Protein 2OR0 (pdb70)

Solvent-accessible surface area: 30874 Å² total

Secondary structure (DSSP, 8-state):
-HHHHHHHHTHHHHHHHHHHHHHHTS--HHHHHHHHHHTGGGTTS-GGGT-----HHHHHHH--HHHH-HHHHHHHHHHTTHHHHHTTS-HHHHHHHHSS-TT---------EEEEETTEEEEEEEEEEETTGGG-SEEEEE-------SSEEEEEEGGG-EEETT---BSS-GGG--EEEEEEEEEEEGGGEEETTT---HHHHHHT-S-STT--TT--HHHHHHHHHHHHHHHHHHHHHHHTT-B-TTS-BGGG-HHHHHHHHHHHHHHHHHHHHHHHHHHHHHHHHHTTPPPPHHHHHHHHHHHHHHHHHHHHHHHHHHTTS-GGGGBTT---HHHHHHHHHHTSGGG--HHHHHHHHHHHTT--------/------EE-SSS-EETT---HHHHHHHTHHHHHHHHHHHHHHTS--HHHHHHHHHHTGGGTTS-GGGT-----HHHHHHH--HHHH-HHHHHHHHHHTTHHHHHTTS-HHHHHHHHSS-TT---------EEEEETTEEEEEEEEEEETTGGG-SEEEEE--TTS---SSS-S-EEEEEEGGGSEEETT---BSS-GGG--EEEEEEEEEEEGGGEEETTT---HHHHHHT---GGG--TT--HHHHHHHHHHHHHHHHHHHHHHHHHHHHHH-PPP---HHHHHHHHHHHHHHHHHHHHHHHHHHHHHHHHHTT----HHHHHHHHHHHHHHHHHHHHHHHHHHTTS-GGGGBTT---HHHHHHHHHHTSGGG--HHHHHHHHHHHTT--------

B-factor: mean 33.56, std 9.8, range [14.78, 82.95]

Sequence (771 aa):
GRVLDRIEVVAEEIRGQAVQSEADCRLTDAAAGLLRDSGAIRLLQPRLYGGYEVHPREFAETVGVAALDGASGWVTGIVGVHPWELAFADPQVQEEIWGEDNDTWASSPYAPGVATPVDGGYVLKGRWSFSSGTDHCQWAFLGAVGDATPSSLHVILPRTDYQIVEDTWDVIGLRGTGSKDLIVDGAFVPGYRTLNAAKVDGRAQKEAGRPEPLFNPYSCFPLGITAAVIGITEGALACHIAVQKDRVAITGQKIKEDPYVLSAIGESAAEINASRVSLIETADRFYDKVDAGKEITFEERAIGRRTQIAAAWRAVRAADEIFARAGGGALHYKTPQRFWRDAHAGLAHAVHVPGPTNHASALTQLGGEPQGRAISHHHHHHSSGRENLYFQGGRVLDRIEVVAEEIRGQAVQSEADCRRLTDAAAGLLRDSGAIRLLQPRLYGGYEVHPREFAETVGVAALDGASGWVTGIVGVHPWELAFADPQVQEEIWGEDNDTWASPYAPGVATPVDGGYVLKGRWSFSSGTDHCQWAFLGAVGDGEGGIATPSSLHVILPRTDYQIVEEDTWDVIGLRGTGSKDLIVDGAFVPGYRTLNAAKVDGRAQKEAGRPEPLFNPYSCFPLGITAAVIGITEGALACHIAVQKDRVAITGQKIKEDPYVLSAIGESAAEINASRVSLIETADRFYDKVDAGKEITFEERAIGRRTQIAAAWRAVRAADEIFARAGGGALHYKTPQRFWRDAHAGLAHAVHVPGPTNHASALTQLGGEPQGRAI

Foldseek 3Di:
DQLLVLCVVCLVVLLVQQLVLLVVLARDPSNVVSCLVSLLLLACADVVLVHDNDQLLVNLVSCNSLLSHLLSSQCSLQFSCVNLLCVLAFPVVVCVQRVVHSSATWEDAPEFEWEDDVQGTKTWDKDWQTFNVVRHQKYFYKYYDDVDAPIKTFIGGPVQKDFDPPQQPDQASSSRSGTMITGHIHGTGPSRMDRPVCLCQVSVVVSVDPQLSSRNPLLSLSSLLSSLLSLLVSLLVLLVVALCQDQDPVRRRSVPPPVLVVLSVVLVVQSVQLSCQSSVLSVVSSVCSNVVHDQDLLSSLVSLLSSLSSLVSSLVSSVSNLVVSDDVSVDPVRPVRSNSHSVVSCPDPSNPRDVSVVQSVQVVVVHHDPPSPD/DADQAFWDDDPDTHGLVRDALLVLCVRCLVVLLVQQLVLLVVLARPPSNVNSCLNSLLLQACADVVLVHDNDQLLSNLVSCPSLLSHLLSSQCSLQFSCVNLQVLLAFPVVVCVQRVVPSSAIWEDQPEFEWEDDPQGTWTWDKAWQTFNVVRHQKYFYKYYVVQDDDPPDASIKTFMGGPVQKDFDPPQQPDQASSSRSGTMITGDTDTGGPSRMDRPVCLLQVSVVVSVDDQLSSGNPLLSLSSLLSSLLSLLVSLLVLLVCVQVVVCVVPVDDGDDDPVLVVLSVVLVVQSVQLSVQSVVLSVVSSVCSVVVHDQDLLSSLVSLLSSLVSLVSSLVSSVSNLVVSDPVSVDPVRPVNSNSHSVVSCPDPSNPRDVSVVQSVCVVVVHHDPPSPD

InterPro domains:
  IPR009100 Acyl-CoA dehydrogenase/oxidase, N-terminal and middle domain superfamily [SSF56645] (9-204)
  IPR013107 Acyl-CoA dehydrogenase, C-terminal domain [PF08028] (235-366)
  IPR036250 Acyl-CoA dehydrogenase-like, C-terminal [SSF47203] (232-362)
  IPR037069 Acyl-CoA dehydrogenase/oxidase, N-terminal domain superfamily [G3DSA:1.10.540.10] (1-106)
  IPR046373 Acyl-CoA oxidase/dehydrogenase, middle domain superfamily [G3DSA:2.40.110.10] (107-205)

Structure (mmCIF, N/CA/C/O backbone):
data_2OR0
#
_entry.id   2OR0
#
_cell.length_a   99.881
_cell.length_b   99.881
_cell.length_c   407.920
_cell.angle_alpha   90.00
_cell.angle_beta   90.00
_cell.angle_gamma   120.00
#
_symmetry.space_group_name_H-M   'P 65 2 2'
#
loop_
_entity.id
_entity.type
_entity.pdbx_description
1 polymer Hydroxylase
2 non-polymer 'ACETATE ION'
3 water water
#
loop_
_atom_site.group_PDB
_atom_site.id
_atom_site.type_symbol
_atom_site.label_atom_id
_atom_site.label_alt_id
_atom_site.label_comp_id
_atom_site.label_asym_id
_atom_site.label_entity_id
_atom_site.label_seq_id
_atom_site.pdbx_PDB_ins_code
_atom_site.Cartn_x
_atom_site.Cartn_y
_atom_site.Cartn_z
_atom_site.occupancy
_atom_site.B_iso_or_equiv
_atom_site.auth_seq_id
_atom_site.auth_comp_id
_atom_site.auth_asym_id
_atom_site.auth_atom_id
_atom_site.pdbx_PDB_model_num
ATOM 1 N N . GLY A 1 23 ? 22.484 85.847 29.722 1.00 52.34 2 GLY A N 1
ATOM 2 C CA . GLY A 1 23 ? 23.755 86.146 28.987 1.00 51.93 2 GLY A CA 1
ATOM 3 C C . GLY A 1 23 ? 23.463 86.667 27.595 1.00 51.36 2 GLY A C 1
ATOM 4 O O . GLY A 1 23 ? 22.350 86.495 27.066 1.00 52.19 2 GLY A O 1
ATOM 5 N N . ARG A 1 24 ? 24.459 87.306 26.994 1.00 50.30 3 ARG A N 1
ATOM 6 C CA . ARG A 1 24 ? 24.256 88.011 25.740 1.00 48.69 3 ARG A CA 1
ATOM 7 C C . ARG A 1 24 ? 24.044 87.050 24.549 1.00 46.49 3 ARG A C 1
ATOM 8 O O . ARG A 1 24 ? 23.181 87.308 23.709 1.00 45.83 3 ARG A O 1
ATOM 16 N N . VAL A 1 25 ? 24.808 85.955 24.474 1.00 44.13 4 VAL A N 1
ATOM 17 C CA . VAL A 1 25 ? 24.635 85.018 23.343 1.00 42.35 4 VAL A CA 1
ATOM 18 C C . VAL A 1 25 ? 23.180 84.528 23.207 1.00 41.58 4 VAL A C 1
ATOM 19 O O . VAL A 1 25 ? 22.612 84.587 22.122 1.00 40.37 4 VAL A O 1
ATOM 23 N N . LEU A 1 26 ? 22.579 84.078 24.310 1.00 41.72 5 LEU A N 1
ATOM 24 C CA . LEU A 1 26 ? 21.160 83.673 24.294 1.00 42.62 5 LEU A CA 1
ATOM 25 C C . LEU A 1 26 ? 20.190 84.793 23.870 1.00 42.60 5 LEU A C 1
ATOM 26 O O . LEU A 1 26 ? 19.204 84.524 23.191 1.00 42.69 5 LEU A O 1
ATOM 31 N N . ASP A 1 27 ? 20.481 86.043 24.242 1.00 43.09 6 ASP A N 1
ATOM 32 C CA . ASP A 1 27 ? 19.674 87.195 23.799 1.00 43.23 6 ASP A CA 1
ATOM 33 C C . ASP A 1 27 ? 19.789 87.384 22.295 1.00 42.39 6 ASP A C 1
ATOM 34 O O . ASP A 1 27 ? 18.798 87.710 21.640 1.00 42.64 6 ASP A O 1
ATOM 39 N N . ARG A 1 28 ? 20.996 87.203 21.756 1.00 41.25 7 ARG A N 1
ATOM 40 C CA . ARG A 1 28 ? 21.208 87.282 20.298 1.00 41.21 7 ARG A CA 1
ATOM 41 C C . ARG A 1 28 ? 20.474 86.172 19.523 1.00 40.35 7 ARG A C 1
ATOM 42 O O . ARG A 1 28 ? 19.941 86.402 18.441 1.00 39.82 7 ARG A O 1
ATOM 50 N N . ILE A 1 29 ? 20.462 84.975 20.093 1.00 40.10 8 ILE A N 1
ATOM 51 C CA . ILE A 1 29 ? 19.695 83.841 19.570 1.00 39.90 8 ILE A CA 1
ATOM 52 C C . ILE A 1 29 ? 18.188 84.150 19.568 1.00 40.65 8 ILE A C 1
ATOM 53 O O . ILE A 1 29 ? 17.485 83.858 18.593 1.00 40.10 8 ILE A O 1
ATOM 58 N N . GLU A 1 30 ? 17.712 84.773 20.649 1.00 41.66 9 GLU A N 1
ATOM 59 C CA . GLU A 1 30 ? 16.286 85.064 20.812 1.00 43.37 9 GLU A CA 1
ATOM 60 C C . GLU A 1 30 ? 15.854 86.024 19.717 1.00 42.45 9 GLU A C 1
ATOM 61 O O . GLU A 1 30 ? 14.771 85.881 19.156 1.00 42.53 9 GLU A O 1
ATOM 67 N N . VAL A 1 31 ? 16.735 86.979 19.397 1.00 42.34 10 VAL A N 1
ATOM 68 C CA . VAL A 1 31 ? 16.496 87.961 18.347 1.00 41.67 10 VAL A CA 1
ATOM 69 C C . VAL A 1 31 ? 16.330 87.304 16.974 1.00 41.39 10 VAL A C 1
ATOM 70 O O . VAL A 1 31 ? 15.456 87.698 16.203 1.00 41.26 10 VAL A O 1
ATOM 74 N N . VAL A 1 32 ? 17.149 86.296 16.669 1.00 40.65 11 VAL A N 1
ATOM 75 C CA . VAL A 1 32 ? 17.037 85.609 15.377 1.00 40.10 11 VAL A CA 1
ATOM 76 C C . VAL A 1 32 ? 16.257 84.301 15.428 1.00 40.35 11 VAL A C 1
ATOM 77 O O . VAL A 1 32 ? 16.374 83.488 14.516 1.00 40.29 11 VAL A O 1
ATOM 81 N N . ALA A 1 33 ? 15.463 84.113 16.486 1.00 40.29 12 ALA A N 1
ATOM 82 C CA . ALA A 1 33 ? 14.699 82.880 16.715 1.00 40.30 12 ALA A CA 1
ATOM 83 C C . ALA A 1 33 ? 13.870 82.473 15.510 1.00 41.07 12 ALA A C 1
ATOM 84 O O . ALA A 1 33 ? 13.860 81.297 15.125 1.00 39.97 12 ALA A O 1
ATOM 86 N N . GLU A 1 34 ? 13.176 83.448 14.920 1.00 40.94 13 GLU A N 1
ATOM 87 C CA . GLU A 1 34 ? 12.293 83.173 13.799 1.00 42.09 13 GLU A CA 1
ATOM 88 C C . GLU A 1 34 ? 13.101 82.808 12.557 1.00 41.49 13 GLU A C 1
ATOM 89 O O . GLU A 1 34 ? 12.654 81.995 11.756 1.00 40.97 13 GLU A O 1
ATOM 95 N N . GLU A 1 35 ? 14.296 83.395 12.416 1.00 40.84 14 GLU A N 1
ATOM 96 C CA . GLU A 1 35 ? 15.193 83.076 11.294 1.00 40.56 14 GLU A CA 1
ATOM 97 C C . GLU A 1 35 ? 15.753 81.659 11.444 1.00 39.27 14 GLU A C 1
ATOM 98 O O . GLU A 1 35 ? 15.895 80.940 10.465 1.00 38.54 14 GLU A O 1
ATOM 104 N N . ILE A 1 36 ? 16.070 81.274 12.679 1.00 38.36 15 ILE A N 1
ATOM 105 C CA . ILE A 1 36 ? 16.559 79.931 12.967 1.00 37.19 15 ILE A CA 1
ATOM 106 C C . ILE A 1 36 ? 15.484 78.866 12.650 1.00 37.62 15 ILE A C 1
ATOM 107 O O . ILE A 1 36 ? 15.766 77.875 11.959 1.00 36.58 15 ILE A O 1
ATOM 112 N N . ARG A 1 37 ? 14.265 79.085 13.141 1.00 37.34 16 ARG A N 1
ATOM 113 C CA . ARG A 1 37 ? 13.145 78.202 12.836 1.00 38.65 16 ARG A CA 1
ATOM 114 C C . ARG A 1 37 ? 12.922 78.184 11.324 1.00 38.54 16 ARG A C 1
ATOM 115 O O . ARG A 1 37 ? 12.591 77.150 10.758 1.00 38.45 16 ARG A O 1
ATOM 123 N N . GLY A 1 38 ? 13.156 79.331 10.687 1.00 38.24 17 GLY A N 1
ATOM 124 C CA . GLY A 1 38 ? 13.009 79.493 9.247 1.00 38.32 17 GLY A CA 1
ATOM 125 C C . GLY A 1 38 ? 13.936 78.645 8.381 1.00 38.25 17 GLY A C 1
ATOM 126 O O . GLY A 1 38 ? 13.596 78.368 7.233 1.00 39.27 17 GLY A O 1
ATOM 127 N N . GLN A 1 39 ? 15.103 78.244 8.896 1.00 37.36 18 GLN A N 1
ATOM 128 C CA . GLN A 1 39 ? 16.039 77.416 8.116 1.00 36.82 18 GLN A CA 1
ATOM 129 C C . GLN A 1 39 ? 15.889 75.904 8.351 1.00 36.21 18 GLN A C 1
ATOM 130 O O . GLN A 1 39 ? 16.451 75.101 7.606 1.00 35.85 18 GLN A O 1
ATOM 136 N N . ALA A 1 40 ? 15.123 75.528 9.377 1.00 35.14 19 ALA A N 1
ATOM 137 C CA . ALA A 1 40 ? 15.117 74.165 9.899 1.00 34.02 19 ALA A CA 1
ATOM 138 C C . ALA A 1 40 ? 14.681 73.078 8.895 1.00 33.39 19 ALA A C 1
ATOM 139 O O . ALA A 1 40 ? 15.326 72.030 8.775 1.00 31.99 19 ALA A O 1
ATOM 141 N N . VAL A 1 41 ? 13.591 73.338 8.169 1.00 33.30 20 VAL A N 1
ATOM 142 C CA . VAL A 1 41 ? 13.050 72.376 7.206 1.00 33.03 20 VAL A CA 1
ATOM 143 C C . VAL A 1 41 ? 14.071 72.137 6.074 1.00 33.02 20 VAL A C 1
ATOM 144 O O . VAL A 1 41 ? 14.302 70.996 5.645 1.00 32.34 20 VAL A O 1
ATOM 148 N N . GLN A 1 42 ? 14.715 73.215 5.632 1.00 33.13 21 GLN A N 1
ATOM 149 C CA . GLN A 1 42 ? 15.689 73.112 4.550 1.00 33.35 21 GLN A CA 1
ATOM 150 C C . GLN A 1 42 ? 16.967 72.380 4.964 1.00 32.21 21 GLN A C 1
ATOM 151 O O . GLN A 1 42 ? 17.475 71.563 4.198 1.00 31.50 21 GLN A O 1
ATOM 157 N N . SER A 1 43 ? 17.480 72.646 6.170 1.00 31.87 22 SER A N 1
ATOM 158 C CA . SER A 1 43 ? 18.642 71.884 6.676 1.00 31.22 22 SER A CA 1
ATOM 159 C C . SER A 1 43 ? 18.307 70.393 6.799 1.00 31.31 22 SER A C 1
ATOM 160 O O . SER A 1 43 ? 19.157 69.522 6.584 1.00 30.30 22 SER A O 1
ATOM 163 N N . GLU A 1 44 ? 17.066 70.093 7.167 1.00 31.46 23 GLU A N 1
ATOM 164 C CA . GLU A 1 44 ? 16.687 68.708 7.266 1.00 32.60 23 GLU A CA 1
ATOM 165 C C . GLU A 1 44 ? 16.648 68.047 5.886 1.00 32.30 23 GLU A C 1
ATOM 166 O O . GLU A 1 44 ? 17.209 66.969 5.693 1.00 32.10 23 GLU A O 1
ATOM 172 N N . ALA A 1 45 ? 16.006 68.717 4.935 1.00 32.74 24 ALA A N 1
ATOM 173 C CA . ALA A 1 45 ? 15.909 68.221 3.566 1.00 33.25 24 ALA A CA 1
ATOM 174 C C . ALA A 1 45 ? 17.307 68.017 2.962 1.00 33.73 24 ALA A C 1
ATOM 175 O O . ALA A 1 45 ? 17.540 67.027 2.256 1.00 34.09 24 ALA A O 1
ATOM 177 N N . ASP A 1 46 ? 18.251 68.907 3.288 1.00 33.82 25 ASP A N 1
ATOM 178 C CA . ASP A 1 46 ? 19.621 68.812 2.770 1.00 34.09 25 ASP A CA 1
ATOM 179 C C . ASP A 1 46 ? 20.493 67.825 3.528 1.00 33.65 25 ASP A C 1
ATOM 180 O O . ASP A 1 46 ? 21.567 67.490 3.049 1.00 33.30 25 ASP A O 1
ATOM 185 N N . CYS A 1 47 ? 20.057 67.410 4.723 1.00 33.37 26 CYS A N 1
ATOM 186 C CA . CYS A 1 47 ? 20.891 66.653 5.675 1.00 33.23 26 CYS A CA 1
ATOM 187 C C . CYS A 1 47 ? 22.187 67.366 6.013 1.00 32.15 26 CYS A C 1
ATOM 188 O O . CYS A 1 47 ? 23.245 66.736 6.104 1.00 32.19 26 CYS A O 1
ATOM 191 N N . ARG A 1 48 ? 22.095 68.676 6.218 1.00 31.44 27 ARG A N 1
ATOM 192 C CA . ARG A 1 48 ? 23.259 69.538 6.369 1.00 31.82 27 ARG A CA 1
ATOM 193 C C . ARG A 1 48 ? 22.707 70.906 6.720 1.00 30.99 27 ARG A C 1
ATOM 194 O O . ARG A 1 48 ? 21.755 71.351 6.097 1.00 30.21 27 ARG A O 1
ATOM 202 N N . LEU A 1 49 ? 23.269 71.572 7.722 1.00 31.00 28 LEU A N 1
ATOM 203 C CA . LEU A 1 49 ? 22.831 72.932 8.029 1.00 30.94 28 LEU A CA 1
ATOM 204 C C . LEU A 1 49 ? 23.020 73.795 6.794 1.00 31.76 28 LEU A C 1
ATOM 205 O O . LEU A 1 49 ? 24.096 73.787 6.191 1.00 31.13 28 LEU A O 1
ATOM 210 N N . THR A 1 50 ? 21.976 74.519 6.405 1.00 32.36 29 THR A N 1
ATOM 211 C CA . THR A 1 50 ? 22.105 75.500 5.334 1.00 34.02 29 THR A CA 1
ATOM 212 C C . THR A 1 50 ? 23.193 76.516 5.737 1.00 34.49 29 THR A C 1
ATOM 213 O O . THR A 1 50 ? 23.535 76.639 6.918 1.00 34.17 29 THR A O 1
ATOM 217 N N . ASP A 1 51 ? 23.743 77.234 4.761 1.00 35.69 30 ASP A N 1
ATOM 218 C CA . ASP A 1 51 ? 24.731 78.277 5.046 1.00 35.85 30 ASP A CA 1
ATOM 219 C C . ASP A 1 51 ? 24.117 79.365 5.935 1.00 35.87 30 ASP A C 1
ATOM 220 O O . ASP A 1 51 ? 24.757 79.840 6.896 1.00 36.17 30 ASP A O 1
ATOM 225 N N . ALA A 1 52 ? 22.869 79.734 5.648 1.00 35.33 31 ALA A N 1
ATOM 226 C CA . ALA A 1 52 ? 22.155 80.666 6.518 1.00 35.19 31 ALA A CA 1
ATOM 227 C C . ALA A 1 52 ? 21.996 80.150 7.959 1.00 34.95 31 ALA A C 1
ATOM 228 O O . ALA A 1 52 ? 22.170 80.917 8.890 1.00 34.75 31 ALA A O 1
ATOM 230 N N . ALA A 1 53 ? 21.706 78.856 8.146 1.00 34.40 32 ALA A N 1
ATOM 231 C CA . ALA A 1 53 ? 21.588 78.290 9.502 1.00 34.01 32 ALA A CA 1
ATOM 232 C C . ALA A 1 53 ? 22.915 78.314 10.255 1.00 34.27 32 ALA A C 1
ATOM 233 O O . ALA A 1 53 ? 22.948 78.676 11.425 1.00 33.29 32 ALA A O 1
ATOM 235 N N . ALA A 1 54 ? 23.998 77.914 9.580 1.00 35.02 33 ALA A N 1
ATOM 236 C CA . ALA A 1 54 ? 25.341 77.953 10.158 1.00 35.58 33 ALA A CA 1
ATOM 237 C C . ALA A 1 54 ? 25.747 79.392 10.472 1.00 36.18 33 ALA A C 1
ATOM 238 O O . ALA A 1 54 ? 26.371 79.656 11.514 1.00 36.88 33 ALA A O 1
ATOM 240 N N . GLY A 1 55 ? 25.377 80.302 9.573 1.00 36.50 34 GLY A N 1
ATOM 241 C CA . GLY A 1 55 ? 25.649 81.747 9.699 1.00 36.92 34 GLY A CA 1
ATOM 242 C C . GLY A 1 55 ? 25.019 82.381 10.926 1.00 36.93 34 GLY A C 1
ATOM 243 O O . GLY A 1 55 ? 25.663 83.172 11.624 1.00 36.00 34 GLY A O 1
ATOM 244 N N . LEU A 1 56 ? 23.761 82.017 11.175 1.00 36.72 35 LEU A N 1
ATOM 245 C CA . LEU A 1 56 ? 23.033 82.421 12.372 1.00 37.10 35 LEU A CA 1
ATOM 246 C C . LEU A 1 56 ? 23.728 81.999 13.665 1.00 37.36 35 LEU A C 1
ATOM 247 O O . LEU A 1 56 ? 23.817 82.784 14.604 1.00 37.66 35 LEU A O 1
ATOM 252 N N . LEU A 1 57 ? 24.236 80.772 13.714 1.00 36.90 36 LEU A N 1
ATOM 253 C CA . LEU A 1 57 ? 25.002 80.327 14.879 1.00 37.14 36 LEU A CA 1
ATOM 254 C C . LEU A 1 57 ? 26.365 80.993 14.988 1.00 37.04 36 LEU A C 1
ATOM 255 O O . LEU A 1 57 ? 26.788 81.348 16.089 1.00 36.24 36 LEU A O 1
ATOM 260 N N . ARG A 1 58 ? 27.069 81.114 13.860 1.00 37.30 37 ARG A N 1
ATOM 261 C CA . ARG A 1 58 ? 28.411 81.683 13.868 1.00 38.33 37 ARG A CA 1
ATOM 262 C C . ARG A 1 58 ? 28.362 83.134 14.341 1.00 38.21 37 ARG A C 1
ATOM 263 O O . ARG A 1 58 ? 29.113 83.515 15.222 1.00 38.18 37 ARG A O 1
ATOM 271 N N . ASP A 1 59 ? 27.458 83.913 13.754 1.00 38.55 38 ASP A N 1
ATOM 272 C CA . ASP A 1 59 ? 27.292 85.334 14.078 1.00 39.47 38 ASP A CA 1
ATOM 273 C C . ASP A 1 59 ? 26.795 85.606 15.494 1.00 39.41 38 ASP A C 1
ATOM 274 O O . ASP A 1 59 ? 27.053 86.679 16.042 1.00 39.79 38 ASP A O 1
ATOM 279 N N . SER A 1 60 ? 26.056 84.663 16.077 1.00 39.00 39 SER A N 1
ATOM 280 C CA . SER A 1 60 ? 25.501 84.839 17.430 1.00 38.43 39 SER A CA 1
ATOM 281 C C . SER A 1 60 ? 26.580 84.727 18.488 1.00 37.68 39 SER A C 1
ATOM 282 O O . SER A 1 60 ? 26.360 85.109 19.645 1.00 38.22 39 SER A O 1
ATOM 285 N N . GLY A 1 61 ? 27.743 84.196 18.099 1.00 36.38 40 GLY A N 1
ATOM 286 C CA . GLY A 1 61 ? 28.813 83.892 19.039 1.00 35.14 40 GLY A CA 1
ATOM 287 C C . GLY A 1 61 ? 28.634 82.596 19.824 1.00 35.13 40 GLY A C 1
ATOM 288 O O . GLY A 1 61 ? 29.398 82.325 20.744 1.00 34.94 40 GLY A O 1
ATOM 289 N N . ALA A 1 62 ? 27.632 81.788 19.486 1.00 34.59 41 ALA A N 1
ATOM 290 C CA . ALA A 1 62 ? 27.392 80.534 20.235 1.00 34.90 41 ALA A CA 1
ATOM 291 C C . ALA A 1 62 ? 28.589 79.579 20.359 1.00 34.69 41 ALA A C 1
ATOM 292 O O . ALA A 1 62 ? 28.781 78.955 21.406 1.00 35.38 41 ALA A O 1
ATOM 294 N N . ILE A 1 63 ? 29.383 79.443 19.301 1.00 34.26 42 ILE A N 1
ATOM 295 C CA . ILE A 1 63 ? 30.521 78.524 19.338 1.00 33.83 42 ILE A CA 1
ATOM 296 C C . ILE A 1 63 ? 31.691 79.096 20.154 1.00 34.64 42 ILE A C 1
ATOM 297 O O . ILE A 1 63 ? 32.550 78.349 20.625 1.00 34.86 42 ILE A O 1
ATOM 302 N N . ARG A 1 64 ? 31.698 80.414 20.361 1.00 34.53 43 ARG A N 1
ATOM 303 C CA . ARG A 1 64 ? 32.723 81.059 21.178 1.00 34.65 43 ARG A CA 1
ATOM 304 C C . ARG A 1 64 ? 32.439 81.078 22.691 1.00 33.75 43 ARG A C 1
ATOM 305 O O . ARG A 1 64 ? 33.256 81.592 23.493 1.00 32.37 43 ARG A O 1
ATOM 313 N N . LEU A 1 65 ? 31.304 80.497 23.079 1.00 32.63 44 LEU A N 1
ATOM 314 C CA . LEU A 1 65 ? 30.901 80.406 24.488 1.00 32.44 44 LEU A CA 1
ATOM 315 C C . LEU A 1 65 ? 32.004 79.940 25.435 1.00 32.00 44 LEU A C 1
ATOM 316 O O . LEU A 1 65 ? 32.221 80.551 26.485 1.00 32.24 44 LEU A O 1
ATOM 321 N N . LEU A 1 66 ? 32.706 78.874 25.061 1.00 31.68 45 LEU A N 1
ATOM 322 C CA . LEU A 1 66 ? 33.718 78.278 25.920 1.00 32.27 45 LEU A CA 1
ATOM 323 C C . LEU A 1 66 ? 35.130 78.513 25.372 1.00 32.91 45 LEU A C 1
ATOM 324 O O . LEU A 1 66 ? 36.079 77.857 25.788 1.00 33.34 45 LEU A O 1
ATOM 329 N N . GLN A 1 67 ? 35.245 79.438 24.426 1.00 34.05 46 GLN A N 1
ATOM 330 C CA . GLN A 1 67 ? 36.519 79.771 23.789 1.00 34.96 46 GLN A CA 1
ATOM 331 C C . GLN A 1 67 ? 37.335 80.735 24.687 1.00 35.44 46 GLN A C 1
ATOM 332 O O . GLN A 1 67 ? 36.736 81.551 25.395 1.00 34.76 46 GLN A O 1
ATOM 338 N N . PRO A 1 68 ? 38.687 80.622 24.686 1.00 35.98 47 PRO A N 1
ATOM 339 C CA . PRO A 1 68 ? 39.530 81.621 25.409 1.00 36.69 47 PRO A CA 1
ATOM 340 C C . PRO A 1 68 ? 39.275 83.057 24.953 1.00 37.04 47 PRO A C 1
ATOM 341 O O . PRO A 1 68 ? 39.005 83.295 23.772 1.00 36.50 47 PRO A O 1
ATOM 345 N N . ARG A 1 69 ? 39.328 83.999 25.901 1.00 38.95 48 ARG A N 1
ATOM 346 C CA . ARG A 1 69 ? 39.172 85.441 25.595 1.00 40.85 48 ARG A CA 1
ATOM 347 C C . ARG A 1 69 ? 40.266 85.931 24.662 1.00 39.68 48 ARG A C 1
ATOM 348 O O . ARG A 1 69 ? 40.023 86.808 23.829 1.00 39.36 48 ARG A O 1
ATOM 356 N N . LEU A 1 70 ? 41.461 85.352 24.796 1.00 39.61 49 LEU A N 1
ATOM 357 C CA . LEU A 1 70 ? 42.561 85.636 23.879 1.00 39.36 49 LEU A CA 1
ATOM 358 C C . LEU A 1 70 ? 42.090 85.497 22.433 1.00 39.36 49 LEU A C 1
ATOM 359 O O . LEU A 1 70 ? 42.444 86.310 21.579 1.00 38.49 49 LEU A O 1
ATOM 364 N N . TYR A 1 71 ? 41.252 84.489 22.164 1.00 38.69 50 TYR A N 1
ATOM 365 C CA . TYR A 1 71 ? 40.778 84.290 20.813 1.00 38.11 50 TYR A CA 1
ATOM 366 C C . TYR A 1 71 ? 39.308 84.635 20.604 1.00 38.64 50 TYR A C 1
ATOM 367 O O . TYR A 1 71 ? 38.600 83.932 19.868 1.00 39.17 50 TYR A O 1
ATOM 376 N N . GLY A 1 72 ? 38.847 85.718 21.240 1.00 38.68 51 GLY A N 1
ATOM 377 C CA . GLY A 1 72 ? 37.510 86.257 20.968 1.00 37.89 51 GLY A CA 1
ATOM 378 C C . GLY A 1 72 ? 36.372 85.567 21.713 1.00 37.97 51 GLY A C 1
ATOM 379 O O . GLY A 1 72 ? 35.195 85.895 21.487 1.00 38.64 51 GLY A O 1
ATOM 380 N N . GLY A 1 73 ? 36.721 84.644 22.611 1.00 37.28 52 GLY A N 1
ATOM 381 C CA . GLY A 1 73 ? 35.751 83.796 23.288 1.00 36.80 52 GLY A CA 1
ATOM 382 C C . GLY A 1 73 ? 35.191 84.456 24.533 1.00 37.07 52 GLY A C 1
ATOM 383 O O . GLY A 1 73 ? 35.655 85.520 24.932 1.00 36.40 52 GLY A O 1
ATOM 384 N N . TYR A 1 74 ? 34.201 83.820 25.152 1.00 36.67 53 TYR A N 1
ATOM 385 C CA . TYR A 1 74 ? 33.507 84.413 26.299 1.00 36.91 53 TYR A CA 1
ATOM 386 C C . TYR A 1 74 ? 33.788 83.743 27.615 1.00 36.33 53 TYR A C 1
ATOM 387 O O . TYR A 1 74 ? 33.400 84.272 28.643 1.00 36.90 53 TYR A O 1
ATOM 396 N N . GLU A 1 75 ? 34.463 82.593 27.596 1.00 35.82 54 GLU A N 1
ATOM 397 C CA . GLU A 1 75 ? 34.687 81.784 28.805 1.00 35.47 54 GLU A CA 1
ATOM 398 C C . GLU A 1 75 ? 33.522 81.744 29.796 1.00 34.91 54 GLU A C 1
ATOM 399 O O . GLU A 1 75 ? 33.731 81.842 31.018 1.00 34.53 54 GLU A O 1
ATOM 405 N N . VAL A 1 76 ? 32.301 81.543 29.286 1.00 33.86 55 VAL A N 1
ATOM 406 C CA . VAL A 1 76 ? 31.114 81.501 30.158 1.00 32.57 55 VAL A CA 1
ATOM 407 C C . VAL A 1 76 ? 31.165 80.381 31.207 1.00 32.28 55 VAL A C 1
ATOM 408 O O . VAL A 1 76 ? 31.905 79.405 31.061 1.00 32.15 55 VAL A O 1
ATOM 412 N N . HIS A 1 77 ? 30.393 80.557 32.285 1.00 31.49 56 HIS A N 1
ATOM 413 C CA . HIS A 1 77 ? 30.177 79.531 33.296 1.00 30.95 56 HIS A CA 1
ATOM 414 C C . HIS A 1 77 ? 29.472 78.366 32.577 1.00 30.35 56 HIS A C 1
ATOM 415 O O . HIS A 1 77 ? 28.626 78.607 31.726 1.00 29.93 56 HIS A O 1
ATOM 422 N N . PRO A 1 78 ? 29.806 77.109 32.922 1.00 30.18 57 PRO A N 1
ATOM 423 C CA . PRO A 1 78 ? 29.136 75.932 32.321 1.00 29.90 57 PRO A CA 1
ATOM 424 C C . PRO A 1 78 ? 27.595 76.021 32.292 1.00 29.42 57 PRO A C 1
ATOM 425 O O . PRO A 1 78 ? 26.969 75.523 31.344 1.00 29.06 57 PRO A O 1
ATOM 429 N N . ARG A 1 79 ? 26.988 76.624 33.321 1.00 28.88 58 ARG A N 1
ATOM 430 C CA . ARG A 1 79 ? 25.529 76.764 33.363 1.00 28.87 58 ARG A CA 1
ATOM 431 C C . ARG A 1 79 ? 25.057 77.557 32.176 1.00 29.03 58 ARG A C 1
ATOM 432 O O . ARG A 1 79 ? 24.091 77.168 31.528 1.00 28.89 58 ARG A O 1
ATOM 440 N N . GLU A 1 80 ? 25.725 78.676 31.889 1.00 28.88 59 GLU A N 1
ATOM 441 C CA . GLU A 1 80 ? 25.354 79.497 30.738 1.00 29.17 59 GLU A CA 1
ATOM 442 C C . GLU A 1 80 ? 25.507 78.754 29.402 1.00 28.10 59 GLU A C 1
ATOM 443 O O . GLU A 1 80 ? 24.675 78.907 28.493 1.00 28.56 59 GLU A O 1
ATOM 449 N N . PHE A 1 81 ? 26.588 78.002 29.262 1.00 27.07 60 PHE A N 1
ATOM 450 C CA . PHE A 1 81 ? 26.763 77.184 28.068 1.00 26.72 60 PHE A CA 1
ATOM 451 C C . PHE A 1 81 ? 25.557 76.216 27.941 1.00 26.10 60 PHE A C 1
ATOM 452 O O . PHE A 1 81 ? 24.896 76.179 26.916 1.00 26.92 60 PHE A O 1
ATOM 460 N N . ALA A 1 82 ? 25.275 75.465 28.998 1.00 26.00 61 ALA A N 1
ATOM 461 C CA . ALA A 1 82 ? 24.226 74.462 28.965 1.00 26.23 61 ALA A CA 1
ATOM 462 C C . ALA A 1 82 ? 22.881 75.091 28.595 1.00 27.23 61 ALA A C 1
ATOM 463 O O . ALA A 1 82 ? 22.186 74.592 27.713 1.00 26.49 61 ALA A O 1
ATOM 465 N N . GLU A 1 83 ? 22.542 76.217 29.226 1.00 27.11 62 GLU A N 1
ATOM 466 C CA . GLU A 1 83 ? 21.263 76.866 28.975 1.00 27.65 62 GLU A CA 1
ATOM 467 C C . GLU A 1 83 ? 21.149 77.424 27.568 1.00 28.24 62 GLU A C 1
ATOM 468 O O . GLU A 1 83 ? 20.044 77.428 26.983 1.00 28.64 62 GLU A O 1
ATOM 474 N N . THR A 1 84 ? 22.268 77.921 27.031 1.00 27.72 63 THR A N 1
ATOM 475 C CA . THR A 1 84 ? 22.268 78.453 25.673 1.00 27.79 63 THR A CA 1
ATOM 476 C C . THR A 1 84 ? 22.025 77.330 24.640 1.00 27.08 63 THR A C 1
ATOM 477 O O . THR A 1 84 ? 21.225 77.494 23.724 1.00 27.91 63 THR A O 1
ATOM 481 N N . VAL A 1 85 ? 22.732 76.216 24.789 1.00 26.55 64 VAL A N 1
ATOM 482 C CA . VAL A 1 85 ? 22.519 75.030 23.952 1.00 26.23 64 VAL A CA 1
ATOM 483 C C . VAL A 1 85 ? 21.036 74.596 24.003 1.00 26.87 64 VAL A C 1
ATOM 484 O O . VAL A 1 85 ? 20.389 74.436 22.958 1.00 25.97 64 VAL A O 1
ATOM 496 N N . GLY A 1 87 ? 18.558 76.369 24.730 1.00 27.93 66 GLY A N 1
ATOM 497 C CA . GLY A 1 87 ? 17.763 77.386 24.069 1.00 27.76 66 GLY A CA 1
ATOM 498 C C . GLY A 1 87 ? 17.801 77.269 22.557 1.00 27.68 66 GLY A C 1
ATOM 499 O O . GLY A 1 87 ? 16.779 77.394 21.896 1.00 27.99 66 GLY A O 1
ATOM 500 N N . VAL A 1 88 ? 18.988 77.029 22.002 1.00 28.65 67 VAL A N 1
ATOM 501 C CA . VAL A 1 88 ? 19.139 76.838 20.537 1.00 28.04 67 VAL A CA 1
ATOM 502 C C . VAL A 1 88 ? 18.411 75.552 20.109 1.00 27.88 67 VAL A C 1
ATOM 503 O O . VAL A 1 88 ? 17.659 75.552 19.109 1.00 28.57 67 VAL A O 1
ATOM 507 N N . ALA A 1 89 ? 18.641 74.475 20.876 1.00 27.18 68 ALA A N 1
ATOM 508 C CA . ALA A 1 89 ? 18.048 73.143 20.617 1.00 26.71 68 ALA A CA 1
ATOM 509 C C . ALA A 1 89 ? 16.526 73.167 20.573 1.00 27.37 68 ALA A C 1
ATOM 510 O O . ALA A 1 89 ? 15.923 72.451 19.752 1.00 27.31 68 ALA A O 1
ATOM 512 N N . ALA A 1 90 ? 15.902 74.005 21.415 1.00 27.08 69 ALA A N 1
ATOM 513 C CA . ALA A 1 90 ? 14.433 74.147 21.397 1.00 26.93 69 ALA A CA 1
ATOM 514 C C . ALA A 1 90 ? 13.915 74.850 20.139 1.00 26.81 69 ALA A C 1
ATOM 515 O O . ALA A 1 90 ? 12.751 74.685 19.765 1.00 27.38 69 ALA A O 1
ATOM 517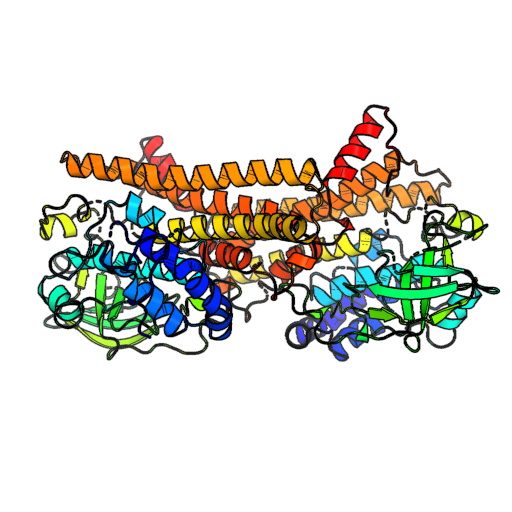 N N . LEU A 1 91 ? 14.766 75.614 19.471 1.00 26.48 70 LEU A N 1
ATOM 518 C CA . LEU A 1 91 ? 14.382 76.271 18.220 1.00 27.07 70 LEU A CA 1
ATOM 519 C C . LEU A 1 91 ? 14.555 75.378 16.988 1.00 27.09 70 LEU A C 1
ATOM 520 O O . LEU A 1 91 ? 13.723 75.395 16.094 1.00 27.30 70 LEU A O 1
ATOM 525 N N . ASP A 1 92 ? 15.673 74.655 16.924 1.00 27.16 71 ASP A N 1
ATOM 526 C CA . ASP A 1 92 ? 15.968 73.728 15.813 1.00 27.39 71 ASP A CA 1
ATOM 527 C C . ASP A 1 92 ? 16.955 72.757 16.404 1.00 26.82 71 ASP A C 1
ATOM 528 O O . ASP A 1 92 ? 18.030 73.159 16.820 1.00 26.61 71 ASP A O 1
ATOM 533 N N . GLY A 1 93 ? 16.564 71.485 16.491 1.00 26.24 72 GLY A N 1
ATOM 534 C CA . GLY A 1 93 ? 17.387 70.471 17.106 1.00 25.66 72 GLY A CA 1
ATOM 535 C C . GLY A 1 93 ? 18.769 70.310 16.500 1.00 25.87 72 GLY A C 1
ATOM 536 O O . GLY A 1 93 ? 19.747 70.124 17.230 1.00 25.39 72 GLY A O 1
ATOM 537 N N . ALA A 1 94 ? 18.854 70.353 15.170 1.00 26.02 73 ALA A N 1
ATOM 538 C CA . ALA A 1 94 ? 20.149 70.253 14.489 1.00 26.15 73 ALA A CA 1
ATOM 539 C C . ALA A 1 94 ? 21.105 71.376 14.903 1.00 26.22 73 ALA A C 1
ATOM 540 O O . ALA A 1 94 ? 22.236 71.121 15.217 1.00 25.60 73 ALA A O 1
ATOM 542 N N . SER A 1 95 ? 20.635 72.621 14.891 1.00 26.94 74 SER A N 1
ATOM 543 C CA . SER A 1 95 ? 21.462 73.739 15.322 1.00 27.84 74 SER A CA 1
ATOM 544 C C . SER A 1 95 ? 21.871 73.570 16.774 1.00 27.55 74 SER A C 1
ATOM 545 O O . SER A 1 95 ? 22.996 73.892 17.135 1.00 27.31 74 SER A O 1
ATOM 548 N N . GLY A 1 96 ? 20.934 73.100 17.610 1.00 27.39 75 GLY A N 1
ATOM 549 C CA . GLY A 1 96 ? 21.200 72.926 19.024 1.00 26.72 75 GLY A CA 1
ATOM 550 C C . GLY A 1 96 ? 22.279 71.890 19.242 1.00 26.73 75 GLY A C 1
ATOM 551 O O . GLY A 1 96 ? 23.173 72.069 20.072 1.00 26.27 75 GLY A O 1
ATOM 552 N N . TRP A 1 97 ? 22.164 70.785 18.504 1.00 26.73 76 TRP A N 1
ATOM 553 C CA . TRP A 1 97 ? 23.112 69.684 18.581 1.00 26.63 76 TRP A CA 1
ATOM 554 C C . TRP A 1 97 ? 24.505 70.133 18.135 1.00 27.60 76 TRP A C 1
ATOM 555 O O . TRP A 1 97 ? 25.516 69.796 18.778 1.00 27.91 76 TRP A O 1
ATOM 566 N N . VAL A 1 98 ? 24.560 70.886 17.042 1.00 27.86 77 VAL A N 1
ATOM 567 C CA . VAL A 1 98 ? 25.855 71.323 16.494 1.00 29.88 77 VAL A CA 1
ATOM 568 C C . VAL A 1 98 ? 26.554 72.294 17.484 1.00 29.75 77 VAL A C 1
ATOM 569 O O . VAL A 1 98 ? 27.769 72.197 17.736 1.00 30.67 77 VAL A O 1
ATOM 573 N N . THR A 1 99 ? 25.758 73.158 18.102 1.00 30.00 78 THR A N 1
ATOM 574 C CA . THR A 1 99 ? 26.253 74.087 19.150 1.00 29.91 78 THR A CA 1
ATOM 575 C C . THR A 1 99 ? 26.849 73.366 20.344 1.00 29.84 78 THR A C 1
ATOM 576 O O . THR A 1 99 ? 27.932 73.723 20.809 1.00 30.18 78 THR A O 1
ATOM 580 N N . GLY A 1 100 ? 26.153 72.343 20.832 1.00 29.10 79 GLY A N 1
ATOM 581 C CA . GLY A 1 100 ? 26.664 71.517 21.909 1.00 28.08 79 GLY A CA 1
ATOM 582 C C . GLY A 1 100 ? 27.868 70.632 21.641 1.00 28.57 79 GLY A C 1
ATOM 583 O O . GLY A 1 100 ? 28.523 70.211 22.588 1.00 28.00 79 GLY A O 1
ATOM 584 N N . ILE A 1 101 ? 28.148 70.324 20.369 1.00 28.83 80 ILE A N 1
ATOM 585 C CA . ILE A 1 101 ? 29.283 69.472 19.977 1.00 28.97 80 ILE A CA 1
ATOM 586 C C . ILE A 1 101 ? 30.453 70.337 19.512 1.00 28.43 80 ILE A C 1
ATOM 587 O O . ILE A 1 101 ? 31.539 70.261 20.060 1.00 28.84 80 ILE A O 1
ATOM 592 N N . VAL A 1 102 ? 30.223 71.119 18.467 1.00 28.70 81 VAL A N 1
ATOM 593 C CA . VAL A 1 102 ? 31.234 72.001 17.907 1.00 29.29 81 VAL A CA 1
ATOM 594 C C . VAL A 1 102 ? 31.640 73.026 18.996 1.00 29.86 81 VAL A C 1
ATOM 595 O O . VAL A 1 102 ? 32.820 73.351 19.126 1.00 29.31 81 VAL A O 1
ATOM 599 N N . GLY A 1 103 ? 30.660 73.445 19.819 1.00 28.98 82 GLY A N 1
ATOM 600 C CA . GLY A 1 103 ? 30.887 74.344 20.949 1.00 28.99 82 GLY A CA 1
ATOM 601 C C . GLY A 1 103 ? 31.772 73.867 22.080 1.00 29.07 82 GLY A C 1
ATOM 602 O O . GLY A 1 103 ? 32.274 74.683 22.857 1.00 29.95 82 GLY A O 1
ATOM 603 N N . VAL A 1 104 ? 31.961 72.559 22.203 1.00 28.19 83 VAL A N 1
ATOM 604 C CA . VAL A 1 104 ? 32.833 72.023 23.225 1.00 28.39 83 VAL A CA 1
ATOM 605 C C . VAL A 1 104 ? 34.317 71.966 22.797 1.00 29.34 83 VAL A C 1
ATOM 606 O O . VAL A 1 104 ? 35.233 71.922 23.643 1.00 29.19 83 VAL A O 1
ATOM 610 N N . HIS A 1 105 ? 34.552 71.941 21.486 1.00 29.28 84 HIS A N 1
ATOM 611 C CA . HIS A 1 105 ? 35.918 71.805 20.968 1.00 29.43 84 HIS A CA 1
ATOM 612 C C . HIS A 1 105 ? 36.868 72.954 21.403 1.00 29.25 84 HIS A C 1
ATOM 613 O O . HIS A 1 105 ? 38.019 72.662 21.745 1.00 29.49 84 HIS A O 1
ATOM 620 N N . PRO A 1 106 ? 36.384 74.229 21.417 1.00 29.49 85 PRO A N 1
ATOM 621 C CA . PRO A 1 106 ? 37.199 75.341 21.918 1.00 30.00 85 PRO A CA 1
ATOM 622 C C . PRO A 1 106 ? 37.579 75.160 23.375 1.00 29.80 85 PRO A C 1
ATOM 623 O O . PRO A 1 106 ? 38.633 75.633 23.802 1.00 30.67 85 PRO A O 1
ATOM 627 N N . TRP A 1 107 ? 36.736 74.470 24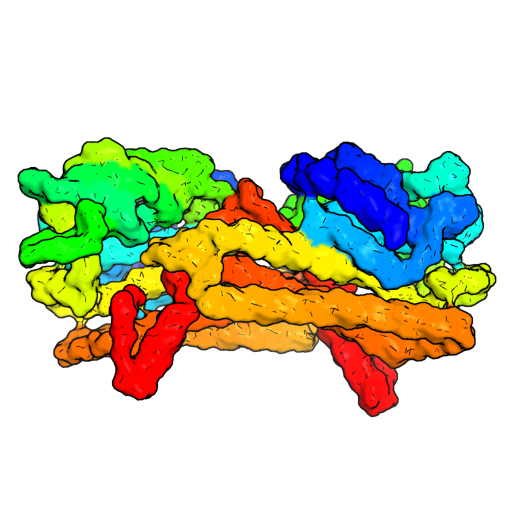.139 1.00 29.46 86 TRP A N 1
ATOM 628 C CA . TRP A 1 107 ? 37.035 74.235 25.534 1.00 28.97 86 TRP A CA 1
ATOM 629 C C . TRP A 1 107 ? 38.289 73.355 25.676 1.00 29.81 86 TRP A C 1
ATOM 630 O O . TRP A 1 107 ? 39.197 73.666 26.462 1.00 29.35 86 TRP A O 1
ATOM 641 N N . GLU A 1 108 ? 38.346 72.256 24.922 1.00 29.58 87 GLU A N 1
ATOM 642 C CA . GLU A 1 108 ? 39.501 71.374 25.000 1.00 30.23 87 GLU A CA 1
ATOM 643 C C . GLU A 1 108 ? 40.756 72.026 24.362 1.00 30.35 87 GLU A C 1
ATOM 644 O O . GLU A 1 108 ? 41.842 71.907 24.897 1.00 30.25 87 GLU A O 1
ATOM 650 N N . LEU A 1 109 ? 40.587 72.718 23.239 1.00 31.04 88 LEU A N 1
ATOM 651 C CA . LEU A 1 109 ? 41.714 73.345 22.573 1.00 31.93 88 LEU A CA 1
ATOM 652 C C . LEU A 1 109 ? 42.365 74.376 23.495 1.00 33.32 88 LEU A C 1
ATOM 653 O O . LEU A 1 109 ? 43.538 74.696 23.336 1.00 33.82 88 LEU A O 1
ATOM 658 N N . ALA A 1 110 ? 41.592 74.901 24.446 1.00 33.75 89 ALA A N 1
ATOM 659 C CA . ALA A 1 110 ? 42.090 75.912 25.369 1.00 33.66 89 ALA A CA 1
ATOM 660 C C . ALA A 1 110 ? 43.307 75.395 26.078 1.00 33.73 89 ALA A C 1
ATOM 661 O O . ALA A 1 110 ? 44.200 76.170 26.375 1.00 34.30 89 ALA A O 1
ATOM 663 N N . PHE A 1 111 ? 43.348 74.089 26.333 1.00 33.31 90 PHE A N 1
ATOM 664 C CA . PHE A 1 111 ? 44.524 73.481 26.947 1.00 33.43 90 PHE A CA 1
ATOM 665 C C . PHE A 1 111 ? 45.350 72.600 25.997 1.00 33.11 90 PHE A C 1
ATOM 666 O O . PHE A 1 111 ? 46.154 71.776 26.444 1.00 33.32 90 PHE A O 1
ATOM 674 N N . ALA A 1 112 ? 45.139 72.787 24.696 1.00 33.74 91 ALA A N 1
ATOM 675 C CA . ALA A 1 112 ? 46.067 72.251 23.685 1.00 34.36 91 ALA A CA 1
ATOM 676 C C . ALA A 1 112 ? 47.252 73.232 23.525 1.00 34.82 91 ALA A C 1
ATOM 677 O O . ALA A 1 112 ? 47.177 74.396 23.964 1.00 34.27 91 ALA A O 1
ATOM 679 N N . ASP A 1 113 ? 48.328 72.756 22.895 1.00 34.96 92 ASP A N 1
ATOM 680 C CA . ASP A 1 113 ? 49.509 73.581 22.618 1.00 35.06 92 ASP A CA 1
ATOM 681 C C . ASP A 1 113 ? 49.153 74.945 22.075 1.00 35.34 92 ASP A C 1
ATOM 682 O O . ASP A 1 113 ? 48.346 75.063 21.138 1.00 35.40 92 ASP A O 1
ATOM 687 N N . PRO A 1 114 ? 49.766 76.001 22.649 1.00 35.80 93 PRO A N 1
ATOM 688 C CA . PRO A 1 114 ? 49.458 77.347 22.158 1.00 35.73 93 PRO A CA 1
ATOM 689 C C . PRO A 1 114 ? 49.638 77.500 20.643 1.00 35.29 93 PRO A C 1
ATOM 690 O O . PRO A 1 114 ? 48.975 78.331 20.028 1.00 34.68 93 PRO A O 1
ATOM 694 N N . GLN A 1 115 ? 50.516 76.705 20.041 1.00 35.35 94 GLN A N 1
ATOM 695 C CA . GLN A 1 115 ? 50.726 76.831 18.599 1.00 36.12 94 GLN A CA 1
ATOM 696 C C . GLN A 1 115 ? 49.504 76.424 17.749 1.00 35.64 94 GLN A C 1
ATOM 697 O O . GLN A 1 115 ? 49.218 77.054 16.721 1.00 35.56 94 GLN A O 1
ATOM 703 N N . VAL A 1 116 ? 48.796 75.372 18.166 1.00 35.64 95 VAL A N 1
ATOM 704 C CA . VAL A 1 116 ? 47.643 74.926 17.386 1.00 34.85 95 VAL A CA 1
ATOM 705 C C . VAL A 1 116 ? 46.453 75.882 17.572 1.00 35.04 95 VAL A C 1
ATOM 706 O O . VAL A 1 116 ? 45.677 76.112 16.635 1.00 34.72 95 VAL A O 1
ATOM 710 N N . GLN A 1 117 ? 46.341 76.476 18.766 1.00 35.06 96 GLN A N 1
ATOM 711 C CA . GLN A 1 117 ? 45.272 77.442 19.032 1.00 35.10 96 GLN A CA 1
ATOM 712 C C . GLN A 1 117 ? 45.439 78.633 18.091 1.00 35.59 96 GLN A C 1
ATOM 713 O O . GLN A 1 117 ? 44.461 79.172 17.572 1.00 35.73 96 GLN A O 1
ATOM 719 N N . GLU A 1 118 ? 46.697 79.026 17.876 1.00 36.54 97 GLU A N 1
ATOM 720 C CA . GLU A 1 118 ? 47.046 80.131 16.984 1.00 36.48 97 GLU A CA 1
ATOM 721 C C . GLU A 1 118 ? 46.771 79.736 15.529 1.00 36.20 97 GLU A C 1
ATOM 722 O O . GLU A 1 118 ? 46.216 80.520 14.757 1.00 36.14 97 GLU A O 1
ATOM 728 N N . GLU A 1 119 ? 47.124 78.510 15.154 1.00 35.89 98 GLU A N 1
ATOM 729 C CA . GLU A 1 119 ? 46.811 78.020 13.800 1.00 36.53 98 GLU A CA 1
ATOM 730 C C . GLU A 1 119 ? 45.306 78.046 13.491 1.00 36.11 98 GLU A C 1
ATOM 731 O O . GLU A 1 119 ? 44.880 78.466 12.401 1.00 36.38 98 GLU A O 1
ATOM 737 N N . ILE A 1 120 ? 44.499 77.620 14.464 1.00 35.79 99 ILE A N 1
ATOM 738 C CA . ILE A 1 120 ? 43.046 77.515 14.279 1.00 34.84 99 ILE A CA 1
ATOM 739 C C . ILE A 1 120 ? 42.329 78.858 14.378 1.00 35.33 99 ILE A C 1
ATOM 740 O O . ILE A 1 120 ? 41.497 79.199 13.520 1.00 35.49 99 ILE A O 1
ATOM 745 N N . TRP A 1 121 ? 42.659 79.632 15.408 1.00 35.94 100 TRP A N 1
ATOM 746 C CA . TRP A 1 121 ? 41.941 80.887 15.679 1.00 36.84 100 TRP A CA 1
ATOM 747 C C . TRP A 1 121 ? 42.710 82.167 15.331 1.00 38.13 100 TRP A C 1
ATOM 748 O O . TRP A 1 121 ? 42.118 83.250 15.288 1.00 37.91 100 TRP A O 1
ATOM 759 N N . GLY A 1 122 ? 44.020 82.033 15.105 1.00 39.95 101 GLY A N 1
ATOM 760 C CA . GLY A 1 122 ? 44.910 83.173 14.801 1.00 41.75 101 GLY A CA 1
ATOM 761 C C . GLY A 1 122 ? 44.370 84.192 13.814 1.00 43.04 101 GLY A C 1
ATOM 762 O O . GLY A 1 122 ? 44.319 85.379 14.116 1.00 44.06 101 GLY A O 1
ATOM 763 N N . GLU A 1 123 ? 43.944 83.743 12.641 1.00 43.98 102 GLU A N 1
ATOM 764 C CA . GLU A 1 123 ? 43.400 84.658 11.648 1.00 45.38 102 GLU A CA 1
ATOM 765 C C . GLU A 1 123 ? 41.907 84.906 11.828 1.00 45.65 102 GLU A C 1
ATOM 766 O O . GLU A 1 123 ? 41.426 86.028 11.631 1.00 45.81 102 GLU A O 1
ATOM 772 N N . ASP A 1 124 ? 41.175 83.853 12.196 1.00 45.67 103 ASP A N 1
ATOM 773 C CA . ASP A 1 124 ? 39.724 83.924 12.299 1.00 45.48 103 ASP A CA 1
ATOM 774 C C . ASP A 1 124 ? 39.249 83.172 13.552 1.00 44.82 103 ASP A C 1
ATOM 775 O O . ASP A 1 124 ? 39.324 81.937 13.614 1.00 44.61 103 ASP A O 1
ATOM 780 N N . ASN A 1 125 ? 38.797 83.936 14.553 1.00 43.52 104 ASN A N 1
ATOM 781 C CA . ASN A 1 125 ? 38.253 83.391 15.802 1.00 42.36 104 ASN A CA 1
ATOM 782 C C . ASN A 1 125 ? 37.045 82.481 15.549 1.00 40.87 104 ASN A C 1
ATOM 783 O O . ASN A 1 125 ? 36.707 81.663 16.388 1.00 40.72 104 ASN A O 1
ATOM 788 N N . ASP A 1 126 ? 36.380 82.674 14.414 1.00 39.56 105 ASP A N 1
ATOM 789 C CA . ASP A 1 126 ? 35.158 81.944 14.100 1.00 39.20 105 ASP A CA 1
ATOM 790 C C . ASP A 1 126 ? 35.388 80.666 13.288 1.00 38.45 105 ASP A C 1
ATOM 791 O O . ASP A 1 126 ? 34.460 80.152 12.658 1.00 38.67 105 ASP A O 1
ATOM 796 N N . THR A 1 127 ? 36.614 80.158 13.326 1.00 37.74 106 THR A N 1
ATOM 797 C CA . THR A 1 127 ? 36.968 78.889 12.700 1.00 37.10 106 THR A CA 1
ATOM 798 C C . THR A 1 127 ? 36.478 77.767 13.604 1.00 36.57 106 THR A C 1
ATOM 799 O O . THR A 1 127 ? 36.787 77.760 14.810 1.00 37.10 106 THR A O 1
ATOM 803 N N . TRP A 1 128 ? 35.717 76.833 13.025 1.00 35.58 107 TRP A N 1
ATOM 804 C CA . TRP A 1 128 ? 35.151 75.697 13.772 1.00 34.25 107 TRP A CA 1
ATOM 805 C C . TRP A 1 128 ? 35.927 74.402 13.592 1.00 34.04 107 TRP A C 1
ATOM 806 O O . TRP A 1 128 ? 36.495 74.141 12.517 1.00 33.25 107 TRP A O 1
ATOM 825 N N . ALA A 1 130 ? 35.402 70.171 13.846 1.00 32.62 109 ALA A N 1
ATOM 826 C CA . ALA A 1 130 ? 34.507 69.004 13.834 1.00 32.33 109 ALA A CA 1
ATOM 827 C C . ALA A 1 130 ? 35.075 67.888 14.686 1.00 32.08 109 ALA A C 1
ATOM 828 O O . ALA A 1 130 ? 36.279 67.856 14.977 1.00 33.29 109 ALA A O 1
ATOM 830 N N . SER A 1 131 ? 34.196 66.992 15.111 1.00 31.63 110 SER A N 1
ATOM 831 C CA A SER A 1 131 ? 34.486 65.778 15.856 0.50 31.38 110 SER A CA 1
ATOM 832 C CA B SER A 1 131 ? 34.707 65.801 15.795 0.50 30.92 110 SER A CA 1
ATOM 833 C C . SER A 1 131 ? 34.498 64.589 14.873 1.00 30.79 110 SER A C 1
ATOM 834 O O . SER A 1 131 ? 34.440 64.771 13.651 1.00 31.36 110 SER A O 1
ATOM 839 N N . PRO A 1 132 ? 34.436 63.348 15.395 1.00 31.46 111 PRO A N 1
ATOM 840 C CA . PRO A 1 132 ? 34.321 62.757 16.741 1.00 31.52 111 PRO A CA 1
ATOM 841 C C . PRO A 1 132 ? 35.597 62.394 17.479 1.00 32.62 111 PRO A C 1
ATOM 842 O O . PRO A 1 132 ? 36.626 62.084 16.871 1.00 32.95 111 PRO A O 1
ATOM 846 N N . TYR A 1 133 ? 35.485 62.368 18.804 1.00 33.03 112 TYR A N 1
ATOM 847 C CA . TYR A 1 133 ? 36.536 61.849 19.670 1.00 33.22 112 TYR A CA 1
ATOM 848 C C . TYR A 1 133 ? 36.672 60.332 19.661 1.00 33.31 112 TYR A C 1
ATOM 849 O O . TYR A 1 133 ? 37.665 59.829 20.171 1.00 33.44 112 TYR A O 1
ATOM 858 N N . ALA A 1 134 ? 35.681 59.604 19.134 1.00 32.78 113 ALA A N 1
ATOM 859 C CA . ALA A 1 134 ? 35.776 58.136 19.072 1.00 33.42 113 ALA A CA 1
ATOM 860 C C . ALA A 1 134 ? 37.116 57.746 18.447 1.00 33.33 113 ALA A C 1
ATOM 861 O O . ALA A 1 134 ? 37.499 58.298 17.423 1.00 33.56 113 ALA A O 1
ATOM 863 N N . PRO A 1 135 ? 37.848 56.826 19.091 1.00 34.01 114 PRO A N 1
ATOM 864 C CA . PRO A 1 135 ? 39.208 56.491 18.663 1.00 34.77 114 PRO A CA 1
ATOM 865 C C . PRO A 1 135 ? 39.217 55.527 17.460 1.00 35.83 114 PRO A C 1
ATOM 866 O O . PRO A 1 135 ? 39.781 54.419 17.548 1.00 35.83 114 PRO A O 1
ATOM 883 N N . GLY A 1 137 ? 40.675 55.808 14.570 1.00 36.93 116 GLY A N 1
ATOM 884 C CA . GLY A 1 137 ? 41.842 55.847 13.695 1.00 36.21 116 GLY A CA 1
ATOM 885 C C . GLY A 1 137 ? 43.085 55.228 14.280 1.00 34.95 116 GLY A C 1
ATOM 886 O O . GLY A 1 137 ? 43.099 54.827 15.451 1.00 35.06 116 GLY A O 1
ATOM 887 N N . VAL A 1 138 ? 44.125 55.132 13.453 1.00 34.17 117 VAL A N 1
ATOM 888 C CA . VAL A 1 138 ? 45.425 54.607 13.890 1.00 33.37 117 VAL A CA 1
ATOM 889 C C . VAL A 1 138 ? 46.508 55.653 13.609 1.00 33.06 117 VAL A C 1
ATOM 890 O O . VAL A 1 138 ? 46.683 56.091 12.472 1.00 32.78 117 VAL A O 1
ATOM 894 N N . ALA A 1 139 ? 47.196 56.067 14.677 1.00 32.63 118 ALA A N 1
ATOM 895 C CA . ALA A 1 139 ? 48.302 57.016 14.610 1.00 32.22 118 ALA A CA 1
ATOM 896 C C . ALA A 1 139 ? 49.636 56.248 14.717 1.00 32.16 118 ALA A C 1
ATOM 897 O O . ALA A 1 139 ? 49.929 55.636 15.746 1.00 31.57 118 ALA A O 1
ATOM 899 N N . THR A 1 140 ? 50.413 56.260 13.635 1.00 32.25 119 THR A N 1
ATOM 900 C CA . THR A 1 140 ? 51.752 55.649 13.638 1.00 32.55 119 THR A CA 1
ATOM 901 C C . THR A 1 140 ? 52.779 56.692 14.056 1.00 32.57 119 THR A C 1
ATOM 902 O O . THR A 1 140 ? 52.920 57.724 13.377 1.00 32.48 119 THR A O 1
ATOM 906 N N . PRO A 1 141 ? 53.493 56.444 15.174 1.00 33.30 120 PRO A N 1
ATOM 907 C CA . PRO A 1 141 ? 54.537 57.386 15.596 1.00 34.38 120 PRO A CA 1
ATOM 908 C C . PRO A 1 141 ? 55.667 57.433 14.582 1.00 35.48 120 PRO A C 1
ATOM 909 O O . PRO A 1 141 ? 56.235 56.383 14.223 1.00 36.24 120 PRO A O 1
ATOM 913 N N . VAL A 1 142 ? 55.948 58.634 14.097 1.00 36.23 121 VAL A N 1
ATOM 914 C CA . VAL A 1 142 ? 57.139 58.891 13.305 1.00 37.57 121 VAL A CA 1
ATOM 915 C C . VAL A 1 142 ? 57.892 60.067 13.934 1.00 38.35 121 VAL A C 1
ATOM 916 O O . VAL A 1 142 ? 57.356 60.777 14.804 1.00 38.06 121 VAL A O 1
ATOM 920 N N . ASP A 1 143 ? 59.123 60.295 13.491 1.00 39.05 122 ASP A N 1
ATOM 921 C CA . ASP A 1 143 ? 59.871 61.449 13.984 1.00 40.13 122 ASP A CA 1
ATOM 922 C C . ASP A 1 143 ? 59.095 62.777 13.774 1.00 38.77 122 ASP A C 1
ATOM 923 O O . ASP A 1 143 ? 58.673 63.102 12.661 1.00 38.66 122 ASP A O 1
ATOM 928 N N . GLY A 1 144 ? 58.858 63.510 14.864 1.00 37.91 123 GLY A N 1
ATOM 929 C CA . GLY A 1 144 ? 58.102 64.774 14.772 1.00 36.13 123 GLY A CA 1
ATOM 930 C C . GLY A 1 144 ? 56.596 64.695 15.064 1.00 34.96 123 GLY A C 1
ATOM 931 O O . GLY A 1 144 ? 55.939 65.732 15.223 1.00 34.61 123 GLY A O 1
ATOM 932 N N . GLY A 1 145 ? 56.052 63.484 15.142 1.00 33.40 124 GLY A N 1
ATOM 933 C CA . GLY A 1 145 ? 54.624 63.299 15.426 1.00 32.21 124 GLY A CA 1
ATOM 934 C C . GLY A 1 145 ? 54.061 61.940 15.044 1.00 31.39 124 GLY A C 1
ATOM 935 O O . GLY A 1 145 ? 54.568 60.899 15.457 1.00 30.16 124 GLY A O 1
ATOM 936 N N . TYR A 1 146 ? 52.981 61.945 14.266 1.00 31.50 125 TYR A N 1
ATOM 937 C CA . TYR A 1 146 ? 52.329 60.677 13.908 1.00 31.05 125 TYR A CA 1
ATOM 938 C C . TYR A 1 146 ? 51.812 60.724 12.501 1.00 30.18 125 TYR A C 1
ATOM 939 O O . TYR A 1 146 ? 51.569 61.817 11.963 1.00 29.83 125 TYR A O 1
ATOM 948 N N . VAL A 1 147 ? 51.599 59.541 11.908 1.00 29.20 126 VAL A N 1
ATOM 949 C CA . VAL A 1 147 ? 50.849 59.491 10.649 1.00 28.53 126 VAL A CA 1
ATOM 950 C C . VAL A 1 147 ? 49.523 58.765 10.906 1.00 28.24 126 VAL A C 1
ATOM 951 O O . VAL A 1 147 ? 49.496 57.685 11.518 1.00 27.11 126 VAL A O 1
ATOM 955 N N . LEU A 1 148 ? 48.451 59.387 10.429 1.00 26.93 127 LEU A N 1
ATOM 956 C CA . LEU A 1 148 ? 47.090 59.006 10.784 1.00 27.39 127 LEU A CA 1
ATOM 957 C C . LEU A 1 148 ? 46.331 58.353 9.627 1.00 26.20 127 LEU A C 1
ATOM 958 O O . LEU A 1 148 ? 46.317 58.861 8.527 1.00 25.71 127 LEU A O 1
ATOM 963 N N . LYS A 1 149 ? 45.678 57.247 9.924 1.00 26.34 128 LYS A N 1
ATOM 964 C CA . LYS A 1 149 ? 44.769 56.615 8.981 1.00 27.15 128 LYS A CA 1
ATOM 965 C C . LYS A 1 149 ? 43.506 56.134 9.711 1.00 26.44 128 LYS A C 1
ATOM 966 O O . LYS A 1 149 ? 43.590 55.538 10.774 1.00 26.77 128 LYS A O 1
ATOM 972 N N . GLY A 1 150 ? 42.347 56.355 9.115 1.00 26.52 129 GLY A N 1
ATOM 973 C CA . GLY A 1 150 ? 41.116 55.757 9.644 1.00 25.95 129 GLY A CA 1
ATOM 974 C C . GLY A 1 150 ? 39.839 56.278 8.999 1.00 25.94 129 GLY A C 1
ATOM 975 O O . GLY A 1 150 ? 39.869 57.107 8.075 1.00 25.17 129 GLY A O 1
ATOM 976 N N . ARG A 1 151 ? 38.710 55.761 9.487 1.00 26.54 130 ARG A N 1
ATOM 977 C CA . ARG A 1 151 ? 37.384 56.200 9.067 1.00 26.27 130 ARG A CA 1
ATOM 978 C C . ARG A 1 151 ? 36.560 56.430 10.348 1.00 26.36 130 ARG A C 1
ATOM 979 O O . ARG A 1 151 ? 36.439 55.535 11.185 1.00 26.10 130 ARG A O 1
ATOM 987 N N . TRP A 1 152 ? 36.033 57.643 10.487 1.00 26.41 131 TRP A N 1
ATOM 988 C CA . TRP A 1 152 ? 35.252 58.041 11.654 1.00 27.71 131 TRP A CA 1
ATOM 989 C C . TRP A 1 152 ? 33.840 58.327 11.166 1.00 27.55 131 TRP A C 1
ATOM 990 O O . TRP A 1 152 ? 33.665 58.725 10.031 1.00 27.67 131 TRP A O 1
ATOM 1001 N N . SER A 1 153 ? 32.849 58.143 12.025 1.00 27.89 132 SER A N 1
ATOM 1002 C CA . SER A 1 153 ? 31.476 58.510 11.691 1.00 29.20 132 SER A CA 1
ATOM 1003 C C . SER A 1 153 ? 30.940 59.561 12.670 1.00 29.33 132 SER A C 1
ATOM 1004 O O . SER A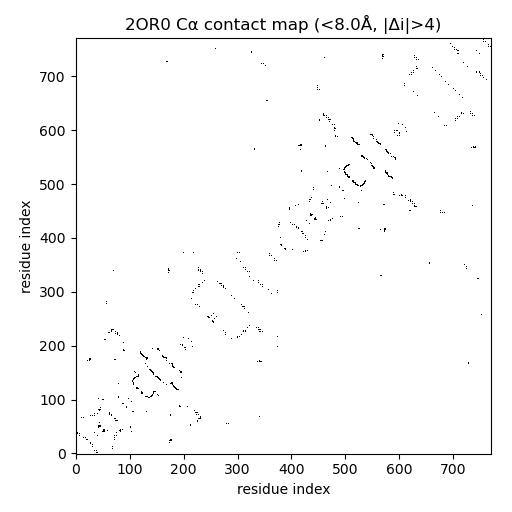 1 153 ? 31.586 59.846 13.684 1.00 28.14 132 SER A O 1
ATOM 1007 N N . PHE A 1 154 ? 29.756 60.115 12.372 1.00 29.67 133 PHE A N 1
ATOM 1008 C CA . PHE A 1 154 ? 29.074 61.065 13.261 1.00 30.48 133 PHE A CA 1
ATOM 1009 C C . PHE A 1 154 ? 29.887 62.361 13.443 1.00 30.01 133 PHE A C 1
ATOM 1010 O O . PHE A 1 154 ? 29.979 62.878 14.557 1.00 29.37 133 PHE A O 1
ATOM 1018 N N . SER A 1 155 ? 30.450 62.889 12.351 1.00 28.99 134 SER A N 1
ATOM 1019 C CA . SER A 1 155 ? 31.168 64.169 12.417 1.00 29.41 134 SER A CA 1
ATOM 1020 C C . SER A 1 155 ? 30.194 65.345 12.283 1.00 29.31 134 SER A C 1
ATOM 1021 O O . SER A 1 155 ? 30.002 65.877 11.196 1.00 29.55 134 SER A O 1
ATOM 1024 N N . SER A 1 156 ? 29.574 65.753 13.397 1.00 29.59 135 SER A N 1
ATOM 1025 C CA . SER A 1 156 ? 28.470 66.725 13.356 1.00 29.82 135 SER A CA 1
ATOM 1026 C C . SER A 1 156 ? 28.917 68.086 12.845 1.00 29.89 135 SER A C 1
ATOM 1027 O O . SER A 1 156 ? 29.953 68.580 13.274 1.00 30.04 135 SER A O 1
ATOM 1030 N N . GLY A 1 157 ? 28.125 68.698 11.957 1.00 30.72 136 GLY A N 1
ATOM 1031 C CA . GLY A 1 157 ? 28.410 70.050 11.455 1.00 30.97 136 GLY A CA 1
ATOM 1032 C C . GLY A 1 157 ? 29.642 70.143 10.552 1.00 31.81 136 GLY A C 1
ATOM 1033 O O . GLY A 1 157 ? 30.111 71.235 10.253 1.00 32.61 136 GLY A O 1
ATOM 1034 N N . THR A 1 158 ? 30.148 68.994 10.100 1.00 31.99 137 THR A N 1
ATOM 1035 C CA . THR A 1 158 ? 31.474 68.895 9.475 1.00 30.83 137 THR A CA 1
ATOM 1036 C C . THR A 1 158 ? 31.685 69.754 8.215 1.00 31.79 137 THR A C 1
ATOM 1037 O O . THR A 1 158 ? 32.790 70.273 8.010 1.00 30.80 137 THR A O 1
ATOM 1041 N N . ASP A 1 159 ? 30.634 69.920 7.404 1.00 31.61 138 ASP A N 1
ATOM 1042 C CA . ASP A 1 159 ? 30.698 70.781 6.218 1.00 33.22 138 ASP A CA 1
ATOM 1043 C C . ASP A 1 159 ? 31.042 72.230 6.553 1.00 33.65 138 ASP A C 1
ATOM 1044 O O . ASP A 1 159 ? 31.454 72.996 5.672 1.00 33.09 138 ASP A O 1
ATOM 1049 N N . HIS A 1 160 ? 30.850 72.609 7.820 1.00 33.56 139 HIS A N 1
ATOM 1050 C CA . HIS A 1 160 ? 31.027 74.002 8.233 1.00 33.51 139 HIS A CA 1
ATOM 1051 C C . HIS A 1 160 ? 32.289 74.201 9.078 1.00 33.72 139 HIS A C 1
ATOM 1052 O O . HIS A 1 160 ? 32.542 75.292 9.613 1.00 34.29 139 HIS A O 1
ATOM 1059 N N . CYS A 1 161 ? 33.076 73.134 9.184 1.00 33.46 140 CYS A N 1
ATOM 1060 C CA . CYS A 1 161 ? 34.292 73.125 9.975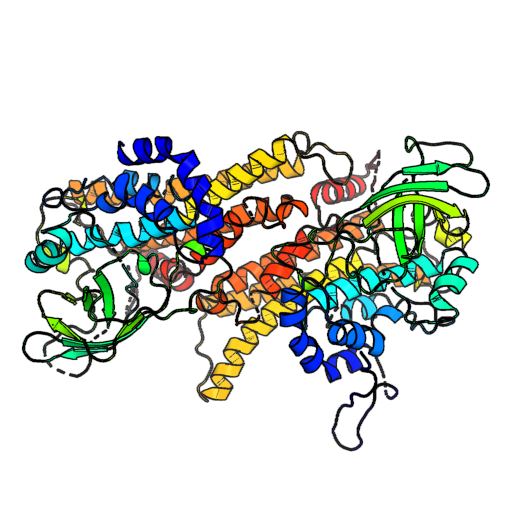 1.00 33.61 140 CYS A CA 1
ATOM 1061 C C . CYS A 1 161 ? 35.528 73.070 9.068 1.00 34.25 140 CYS A C 1
ATOM 1062 O O . CYS A 1 161 ? 35.488 72.479 7.979 1.00 34.14 140 CYS A O 1
ATOM 1065 N N . GLN A 1 162 ? 36.614 73.687 9.531 1.00 34.41 141 GLN A N 1
ATOM 1066 C CA . GLN A 1 162 ? 37.863 73.765 8.770 1.00 34.65 141 GLN A CA 1
ATOM 1067 C C . GLN A 1 162 ? 38.984 72.954 9.408 1.00 33.52 141 GLN A C 1
ATOM 1068 O O . GLN A 1 162 ? 40.075 72.855 8.856 1.00 34.27 141 GLN A O 1
ATOM 1074 N N . TRP A 1 163 ? 38.704 72.374 10.569 1.00 31.96 142 TRP A N 1
ATOM 1075 C CA . TRP A 1 163 ? 39.625 71.490 11.269 1.00 31.54 142 TRP A CA 1
ATOM 1076 C C . TRP A 1 163 ? 38.796 70.360 11.902 1.00 31.15 142 TRP A C 1
ATOM 1077 O O . TRP A 1 163 ? 37.587 70.510 12.093 1.00 30.13 142 TRP A O 1
ATOM 1088 N N . ALA A 1 164 ? 39.450 69.257 12.251 1.00 31.00 143 ALA A N 1
ATOM 1089 C CA . ALA A 1 164 ? 38.782 68.177 12.971 1.00 32.04 143 ALA A CA 1
ATOM 1090 C C . ALA A 1 164 ? 39.605 67.794 14.159 1.00 32.17 143 ALA A C 1
ATOM 1091 O O . ALA A 1 164 ? 40.829 67.802 14.084 1.00 32.30 143 ALA A O 1
ATOM 1093 N N . PHE A 1 165 ? 38.908 67.456 15.239 1.00 32.02 144 PHE A N 1
ATOM 1094 C CA . PHE A 1 165 ? 39.476 66.948 16.465 1.00 32.53 144 PHE A CA 1
ATOM 1095 C C . PHE A 1 165 ? 39.096 65.469 16.530 1.00 32.23 144 PHE A C 1
ATOM 1096 O O . PHE A 1 165 ? 37.927 65.158 16.724 1.00 34.08 144 PHE A O 1
ATOM 1104 N N . LEU A 1 166 ? 40.037 64.544 16.375 1.00 30.80 145 LEU A N 1
ATOM 1105 C CA . LEU A 1 166 ? 39.657 63.131 16.238 1.00 30.35 145 LEU A CA 1
ATOM 1106 C C . LEU A 1 166 ? 40.356 62.256 17.240 1.00 30.09 145 LEU A C 1
ATOM 1107 O O . LEU A 1 166 ? 41.471 62.572 17.650 1.00 29.97 145 LEU A O 1
ATOM 1112 N N . GLY A 1 167 ? 39.729 61.142 17.615 1.00 29.56 146 GLY A N 1
ATOM 1113 C CA . GLY A 1 167 ? 40.399 60.159 18.470 1.00 29.54 146 GLY A CA 1
ATOM 1114 C C . GLY A 1 167 ? 41.183 59.155 17.637 1.00 30.95 146 GLY A C 1
ATOM 1115 O O . GLY A 1 167 ? 40.807 58.837 16.507 1.00 30.79 146 GLY A O 1
ATOM 1116 N N . ALA A 1 168 ? 42.276 58.649 18.187 1.00 31.06 147 ALA A N 1
ATOM 1117 C CA . ALA A 1 168 ? 43.046 57.620 17.515 1.00 32.66 147 ALA A CA 1
ATOM 1118 C C . ALA A 1 168 ? 43.766 56.764 18.529 1.00 33.66 147 ALA A C 1
ATOM 1119 O O . ALA A 1 168 ? 44.157 57.245 19.600 1.00 34.01 147 ALA A O 1
ATOM 1129 N N . VAL A 1 170 ? 47.241 54.525 19.223 1.00 40.07 149 VAL A N 1
ATOM 1130 C CA . VAL A 1 170 ? 48.629 54.617 18.779 1.00 42.67 149 VAL A CA 1
ATOM 1131 C C . VAL A 1 170 ? 49.151 53.223 18.472 1.00 44.58 149 VAL A C 1
ATOM 1132 O O . VAL A 1 170 ? 49.065 52.331 19.310 1.00 44.06 149 VAL A O 1
ATOM 1136 N N . GLY A 1 171 ? 49.671 53.048 17.258 1.00 47.29 150 GLY A N 1
ATOM 1137 C CA . GLY A 1 171 ? 50.325 51.798 16.879 1.00 51.42 150 GLY A CA 1
ATOM 1138 C C . GLY A 1 171 ? 51.761 51.671 17.396 1.00 54.40 150 GLY A C 1
ATOM 1139 O O . GLY A 1 171 ? 52.230 52.478 18.217 1.00 54.56 150 GLY A O 1
ATOM 1140 N N . ASP A 1 172 ? 52.464 50.647 16.904 1.00 57.06 151 ASP A N 1
ATOM 1141 C CA . ASP A 1 172 ? 53.858 50.386 17.286 1.00 59.24 151 ASP A CA 1
ATOM 1142 C C . ASP A 1 172 ? 54.850 51.050 16.323 1.00 59.68 151 ASP A C 1
ATOM 1143 O O . ASP A 1 172 ? 55.419 52.104 16.634 1.00 60.48 151 ASP A O 1
ATOM 1148 N N . ALA A 1 178 ? 58.252 54.747 23.295 1.00 64.08 157 ALA A N 1
ATOM 1149 C CA . ALA A 1 178 ? 57.819 55.495 24.478 1.00 64.20 157 ALA A CA 1
ATOM 1150 C C . ALA A 1 178 ? 56.764 56.576 24.133 1.00 63.92 157 ALA A C 1
ATOM 1151 O O . ALA A 1 178 ? 57.092 57.768 23.993 1.00 64.43 157 ALA A O 1
ATOM 1153 N N . THR A 1 179 ? 55.498 56.159 23.986 1.00 62.98 158 THR A N 1
ATOM 1154 C CA . THR A 1 179 ? 54.411 57.081 23.559 1.00 61.62 158 THR A CA 1
ATOM 1155 C C . THR A 1 179 ? 53.064 56.870 24.321 1.00 59.70 158 THR A C 1
ATOM 1156 O O . THR A 1 179 ? 52.932 55.884 25.069 1.00 59.65 158 THR A O 1
ATOM 1160 N N . PRO A 1 180 ? 52.080 57.809 24.160 1.00 57.41 159 PRO A N 1
ATOM 1161 C CA . PRO A 1 180 ? 50.698 57.566 24.616 1.00 55.51 159 PRO A CA 1
ATOM 1162 C C . PRO A 1 180 ? 50.060 56.327 23.959 1.00 53.51 159 PRO A C 1
ATOM 1163 O O . PRO A 1 180 ? 50.480 55.917 22.876 1.00 53.48 159 PRO A O 1
ATOM 1167 N N . SER A 1 181 ? 49.061 55.752 24.623 1.00 50.89 160 SER A N 1
ATOM 1168 C CA . SER A 1 181 ? 48.238 54.676 24.077 1.00 48.12 160 SER A CA 1
ATOM 1169 C C . SER A 1 181 ? 47.083 55.192 23.153 1.00 46.00 160 SER A C 1
ATOM 1170 O O . SER A 1 181 ? 46.781 54.593 22.105 1.00 44.80 160 SER A O 1
ATOM 1173 N N . SER A 1 182 ? 46.458 56.310 23.535 1.00 43.44 161 SER A N 1
ATOM 1174 C CA . SER A 1 182 ? 45.384 56.929 22.744 1.00 40.84 161 SER A CA 1
ATOM 1175 C C . SER A 1 182 ? 45.589 58.444 22.624 1.00 38.61 161 SER A C 1
ATOM 1176 O O . SER A 1 182 ? 46.145 59.068 23.525 1.00 38.21 161 SER A O 1
ATOM 1179 N N . LEU A 1 183 ? 45.111 59.039 21.537 1.00 35.99 162 LEU A N 1
ATOM 1180 C CA . LEU A 1 183 ? 45.288 60.468 21.313 1.00 33.74 162 LEU A CA 1
ATOM 1181 C C . LEU A 1 183 ? 43.999 61.141 20.938 1.00 33.37 162 LEU A C 1
ATOM 1182 O O . LEU A 1 183 ? 43.076 60.479 20.429 1.00 31.88 162 LEU A O 1
ATOM 1187 N N . HIS A 1 184 ? 43.966 62.458 21.175 1.00 31.65 163 HIS A N 1
ATOM 1188 C CA . HIS A 1 184 ? 43.168 63.394 20.408 1.00 31.85 163 HIS A CA 1
ATOM 1189 C C . HIS A 1 184 ? 44.092 64.153 19.445 1.00 32.04 163 HIS A C 1
ATOM 1190 O O . HIS A 1 184 ? 45.144 64.676 19.854 1.00 32.11 163 HIS A O 1
ATOM 1197 N N . VAL A 1 185 ? 43.723 64.219 18.167 1.00 31.80 164 VAL A N 1
ATOM 1198 C CA . VAL A 1 185 ? 44.605 64.802 17.140 1.00 30.98 164 VAL A CA 1
ATOM 1199 C C . VAL A 1 185 ? 43.857 65.882 16.365 1.00 31.35 164 VAL A C 1
ATOM 1200 O O . VAL A 1 185 ? 42.641 65.772 16.148 1.00 31.13 164 VAL A O 1
ATOM 1204 N N . ILE A 1 186 ? 44.562 66.935 15.966 1.00 31.55 165 ILE A N 1
ATOM 1205 C CA . ILE A 1 186 ? 43.939 68.020 15.203 1.00 32.04 165 ILE A CA 1
ATOM 1206 C C . ILE A 1 186 ? 44.452 68.010 13.756 1.00 32.43 165 ILE A C 1
ATOM 1207 O O . ILE A 1 186 ? 45.670 67.940 13.531 1.00 32.93 165 ILE A O 1
ATOM 1212 N N . LEU A 1 187 ? 43.527 68.057 12.787 1.00 32.41 166 LEU A N 1
ATOM 1213 C CA . LEU A 1 187 ? 43.862 68.032 11.349 1.00 32.68 166 LEU A CA 1
ATOM 1214 C C . LEU A 1 187 ? 43.132 69.135 10.634 1.00 32.70 166 LEU A C 1
ATOM 1215 O O . LEU A 1 187 ? 41.967 69.377 10.925 1.00 33.16 166 LEU A O 1
ATOM 1220 N N . PRO A 1 188 ? 43.811 69.823 9.696 1.00 32.55 167 PRO A N 1
ATOM 1221 C CA . PRO A 1 188 ? 43.117 70.771 8.839 1.00 32.54 167 PRO A CA 1
ATOM 1222 C C . PRO A 1 188 ? 42.282 70.005 7.806 1.00 33.36 167 PRO A C 1
ATOM 1223 O O . PRO A 1 188 ? 42.603 68.848 7.518 1.00 32.79 167 PRO A O 1
ATOM 1227 N N . ARG A 1 189 ? 41.237 70.647 7.268 1.00 33.89 168 ARG A N 1
ATOM 1228 C CA . ARG A 1 189 ? 40.284 69.992 6.355 1.00 35.47 168 ARG A CA 1
ATOM 1229 C C . ARG A 1 189 ? 40.972 69.503 5.087 1.00 35.93 168 ARG A C 1
ATOM 1230 O O . ARG A 1 189 ? 40.542 68.543 4.444 1.00 35.27 168 ARG A O 1
ATOM 1238 N N . THR A 1 190 ? 42.050 70.195 4.743 1.00 36.37 169 THR A N 1
ATOM 1239 C CA . THR A 1 190 ? 42.915 69.807 3.648 1.00 36.80 169 THR A CA 1
ATOM 1240 C C . THR A 1 190 ? 43.487 68.379 3.795 1.00 36.04 169 THR A C 1
ATOM 1241 O O . THR A 1 190 ? 43.820 67.718 2.789 1.00 35.90 169 THR A O 1
ATOM 1245 N N . ASP A 1 191 ? 43.579 67.898 5.037 1.00 34.11 170 ASP A N 1
ATOM 1246 C CA . ASP A 1 191 ? 44.163 66.595 5.303 1.00 33.42 170 ASP A CA 1
ATOM 1247 C C . ASP A 1 191 ? 43.161 65.451 5.506 1.00 32.43 170 ASP A C 1
ATOM 1248 O O . ASP A 1 191 ? 43.552 64.363 5.897 1.00 31.80 170 ASP A O 1
ATOM 1253 N N . TYR A 1 192 ? 41.881 65.687 5.232 1.00 31.71 171 TYR A N 1
ATOM 1254 C CA . TYR A 1 192 ? 40.896 64.581 5.286 1.00 31.49 171 TYR A CA 1
ATOM 1255 C C . TYR A 1 192 ? 39.792 64.738 4.266 1.00 31.33 171 TYR A C 1
ATOM 1256 O O . TYR A 1 192 ? 39.696 65.751 3.575 1.00 30.61 171 TYR A O 1
ATOM 1265 N N . GLN A 1 193 ? 38.962 63.710 4.188 1.00 32.27 172 GLN A N 1
ATOM 1266 C CA . GLN A 1 193 ? 37.898 63.638 3.210 1.00 34.09 172 GLN A CA 1
ATOM 1267 C C . GLN A 1 193 ? 36.574 63.440 3.953 1.00 32.11 172 GLN A C 1
ATOM 1268 O O . GLN A 1 193 ? 36.465 62.582 4.819 1.00 31.41 172 GLN A O 1
ATOM 1274 N N . ILE A 1 194 ? 35.593 64.245 3.577 1.00 31.95 173 ILE A N 1
ATOM 1275 C CA . ILE A 1 194 ? 34.214 64.141 4.058 1.00 32.00 173 ILE A CA 1
ATOM 1276 C C . ILE A 1 194 ? 33.505 63.183 3.094 1.00 31.74 173 ILE A C 1
ATOM 1277 O O . ILE A 1 194 ? 33.453 63.445 1.890 1.00 31.92 173 ILE A O 1
ATOM 1282 N N . VAL A 1 195 ? 32.994 62.069 3.604 1.00 31.69 174 VAL A N 1
ATOM 1283 C CA . VAL A 1 195 ? 32.311 61.089 2.741 1.00 31.17 174 VAL A CA 1
ATOM 1284 C C . VAL A 1 195 ? 30.833 61.454 2.558 1.00 31.90 174 VAL A C 1
ATOM 1285 O O . VAL A 1 195 ? 30.069 61.471 3.527 1.00 31.90 174 VAL A O 1
ATOM 1289 N N . GLU A 1 196 ? 30.435 61.753 1.316 1.00 32.13 175 GLU A N 1
ATOM 1290 C CA . GLU A 1 196 ? 29.035 62.088 1.006 1.00 33.59 175 GLU A CA 1
ATOM 1291 C C . GLU A 1 196 ? 28.104 60.882 1.156 1.00 32.76 175 GLU A C 1
ATOM 1292 O O . GLU A 1 196 ? 28.544 59.733 1.080 1.00 31.75 175 GLU A O 1
ATOM 1298 N N . ASP A 1 197 ? 26.821 61.157 1.382 1.00 32.94 176 ASP A N 1
ATOM 1299 C CA . ASP A 1 197 ? 25.780 60.111 1.510 1.00 33.31 176 ASP A CA 1
ATOM 1300 C C . ASP A 1 197 ? 25.994 59.113 2.656 1.00 31.49 176 ASP A C 1
ATOM 1301 O O . ASP A 1 197 ? 25.612 57.949 2.577 1.00 31.83 176 ASP A O 1
ATOM 1306 N N . THR A 1 198 ? 26.599 59.580 3.735 1.00 29.88 177 THR A N 1
ATOM 1307 C CA . THR A 1 198 ? 26.856 58.728 4.883 1.00 28.42 177 THR A CA 1
ATOM 1308 C C . THR A 1 198 ? 26.013 59.197 6.105 1.00 28.43 177 THR A C 1
ATOM 1309 O O . THR A 1 198 ? 26.198 58.738 7.221 1.00 28.07 177 THR A O 1
ATOM 1313 N N . TRP A 1 199 ? 25.088 60.114 5.874 1.00 28.47 178 TRP A N 1
ATOM 1314 C CA . TRP A 1 199 ? 24.216 60.577 6.962 1.00 28.46 178 TRP A CA 1
ATOM 1315 C C . TRP A 1 199 ? 22.742 60.524 6.524 1.00 28.88 178 TRP A C 1
ATOM 1316 O O . TRP A 1 199 ? 22.057 61.541 6.481 1.00 30.37 178 TRP A O 1
ATOM 1327 N N . ASP A 1 200 ? 22.264 59.341 6.152 1.00 28.65 179 ASP A N 1
ATOM 1328 C CA . ASP A 1 200 ? 20.853 59.177 5.819 1.00 28.55 179 ASP A CA 1
ATOM 1329 C C . ASP A 1 200 ? 20.166 58.442 6.986 1.00 27.25 179 ASP A C 1
ATOM 1330 O O . ASP A 1 200 ? 20.034 57.212 6.992 1.00 26.43 179 ASP A O 1
ATOM 1335 N N . VAL A 1 201 ? 19.748 59.229 7.983 1.00 26.61 180 VAL A N 1
ATOM 1336 C CA . VAL A 1 201 ? 19.353 58.739 9.318 1.00 25.53 180 VAL A CA 1
ATOM 1337 C C . VAL A 1 201 ? 17.947 59.206 9.728 1.00 25.67 180 VAL A C 1
ATOM 1338 O O . VAL A 1 201 ? 17.376 60.108 9.123 1.00 25.92 180 VAL A O 1
ATOM 1342 N N . ILE A 1 202 ? 17.387 58.593 10.762 1.00 26.07 181 ILE A N 1
ATOM 1343 C CA . ILE A 1 202 ? 16.014 58.931 11.186 1.00 26.62 181 ILE A CA 1
ATOM 1344 C C . ILE A 1 202 ? 15.808 60.294 11.887 1.00 26.66 181 ILE A C 1
ATOM 1345 O O . ILE A 1 202 ? 14.668 60.786 11.943 1.00 27.63 181 ILE A O 1
ATOM 1350 N N . GLY A 1 203 ? 16.887 60.898 12.393 1.00 25.77 182 GLY A N 1
ATOM 1351 C CA . GLY A 1 203 ? 16.805 62.125 13.199 1.00 25.22 182 GLY A CA 1
ATOM 1352 C C . GLY A 1 203 ? 18.116 62.885 13.193 1.00 25.27 182 GLY A C 1
ATOM 1353 O O . GLY A 1 203 ? 19.134 62.343 12.776 1.00 24.95 182 GLY A O 1
ATOM 1354 N N . LEU A 1 204 ? 18.090 64.143 13.655 1.00 24.64 183 LEU A N 1
ATOM 1355 C CA . LEU A 1 204 ? 19.246 65.039 13.591 1.00 24.79 183 LEU A CA 1
ATOM 1356 C C . LEU A 1 204 ? 19.844 65.083 12.174 1.00 26.26 183 LEU A C 1
ATOM 1357 O O . LEU A 1 204 ? 21.082 65.201 12.000 1.00 25.72 183 LEU A O 1
ATOM 1362 N N . ARG A 1 205 ? 18.956 64.975 11.174 1.00 26.98 184 ARG A N 1
ATOM 1363 C CA . ARG A 1 205 ? 19.346 64.838 9.772 1.00 27.81 184 ARG A CA 1
ATOM 1364 C C . ARG A 1 205 ? 20.138 66.069 9.414 1.00 27.89 184 ARG A C 1
ATOM 1365 O O . ARG A 1 205 ? 21.195 65.969 8.800 1.00 28.73 184 ARG A O 1
ATOM 1373 N N . GLY A 1 206 ? 19.652 67.212 9.894 1.00 27.48 185 GLY A N 1
ATOM 1374 C CA . GLY A 1 206 ? 20.214 68.517 9.598 1.00 26.79 185 GLY A CA 1
ATOM 1375 C C . GLY A 1 206 ? 21.572 68.796 10.187 1.00 26.57 185 GLY A C 1
ATOM 1376 O O . GLY A 1 206 ? 22.159 69.815 9.858 1.00 28.08 185 GLY A O 1
ATOM 1377 N N . THR A 1 207 ? 22.078 67.915 11.052 1.00 26.59 186 THR A N 1
ATOM 1378 C CA . THR A 1 207 ? 23.424 68.066 11.613 1.00 26.17 186 THR A CA 1
ATOM 1379 C C . THR A 1 207 ? 24.530 67.758 10.581 1.00 27.02 186 THR A C 1
ATOM 1380 O O . THR A 1 207 ? 25.678 68.221 10.715 1.00 27.84 186 THR A O 1
ATOM 1384 N N . GLY A 1 208 ? 24.167 66.984 9.559 1.00 26.81 187 GLY A N 1
ATOM 1385 C CA . GLY A 1 208 ? 25.087 66.556 8.526 1.00 26.73 187 GLY A CA 1
ATOM 1386 C C . GLY A 1 208 ? 26.284 65.886 9.134 1.00 26.10 187 GLY A C 1
ATOM 1387 O O . GLY A 1 208 ? 27.405 66.250 8.806 1.00 27.22 187 GLY A O 1
ATOM 1388 N N . SER A 1 209 ? 26.046 64.892 10.000 1.00 26.06 188 SER A N 1
ATOM 1389 C CA . SER A 1 209 ? 27.098 64.211 10.727 1.00 24.96 188 SER A CA 1
ATOM 1390 C C . SER A 1 209 ? 27.739 63.076 9.905 1.00 25.39 188 SER A C 1
ATOM 1391 O O . SER A 1 209 ? 27.704 61.898 10.282 1.00 25.57 188 SER A O 1
ATOM 1394 N N . LYS A 1 210 ? 28.365 63.472 8.808 1.00 25.60 189 LYS A N 1
ATOM 1395 C CA . LYS A 1 210 ? 28.974 62.561 7.822 1.00 26.44 189 LYS A CA 1
ATOM 1396 C C . LYS A 1 210 ? 30.229 61.853 8.335 1.00 26.83 189 LYS A C 1
ATOM 1397 O O . LYS A 1 210 ? 30.794 62.248 9.364 1.00 26.28 189 LYS A O 1
ATOM 1403 N N . ASP A 1 211 ? 30.609 60.770 7.646 1.00 26.92 190 ASP A N 1
ATOM 1404 C CA . ASP A 1 211 ? 31.872 60.087 7.872 1.00 27.91 190 ASP A CA 1
ATOM 1405 C C . ASP A 1 211 ? 33.040 60.934 7.361 1.00 28.31 190 ASP A C 1
ATOM 1406 O O . ASP A 1 211 ? 32.904 61.680 6.381 1.00 28.47 190 ASP A O 1
ATOM 1411 N N . LEU A 1 212 ? 34.186 60.784 8.012 1.00 28.89 191 LEU A N 1
ATOM 1412 C CA . LEU A 1 212 ? 35.451 61.347 7.546 1.00 28.55 191 LEU A CA 1
ATOM 1413 C C . LEU A 1 212 ? 36.447 60.211 7.331 1.00 28.61 191 LEU A C 1
ATOM 1414 O O . LEU A 1 212 ? 36.505 59.283 8.131 1.00 27.98 191 LEU A O 1
ATOM 1419 N N . ILE A 1 213 ? 37.254 60.320 6.274 1.00 28.85 192 ILE A N 1
ATOM 1420 C CA . ILE A 1 213 ? 38.330 59.357 5.988 1.00 29.48 192 ILE A CA 1
ATOM 1421 C C . ILE A 1 213 ? 39.695 60.053 5.931 1.00 29.38 192 ILE A C 1
ATOM 1422 O O . ILE A 1 213 ? 39.828 61.118 5.325 1.00 28.68 192 ILE A O 1
ATOM 1427 N N . VAL A 1 214 ? 40.690 59.430 6.550 1.00 29.79 193 VAL A N 1
ATOM 1428 C CA . VAL A 1 214 ? 42.090 59.846 6.422 1.00 30.52 193 VAL A CA 1
ATOM 1429 C C . VAL A 1 214 ? 42.905 58.659 5.875 1.00 31.41 193 VAL A C 1
ATOM 1430 O O . VAL A 1 214 ? 42.853 57.556 6.439 1.00 31.19 193 VAL A O 1
ATOM 1434 N N . ASP A 1 215 ? 43.640 58.885 4.778 1.00 32.20 194 ASP A N 1
ATOM 1435 C CA . ASP A 1 215 ? 44.455 57.829 4.138 1.00 33.06 194 ASP A CA 1
ATOM 1436 C C . ASP A 1 215 ? 45.876 57.707 4.707 1.00 33.47 194 ASP A C 1
ATOM 1437 O O . ASP A 1 215 ? 46.445 56.601 4.740 1.00 34.12 194 ASP A O 1
ATOM 1442 N N . GLY A 1 216 ? 46.441 58.829 5.161 1.00 33.18 195 GLY A N 1
ATOM 1443 C CA . GLY A 1 216 ? 47.773 58.861 5.779 1.00 32.12 195 GLY A CA 1
ATOM 1444 C C . GLY A 1 216 ? 48.252 60.304 5.864 1.00 32.37 195 GLY A C 1
ATOM 1445 O O . GLY A 1 216 ? 49.040 60.772 5.021 1.00 31.96 195 GLY A O 1
ATOM 1446 N N . ALA A 1 217 ? 47.734 61.014 6.870 1.00 31.89 196 ALA A N 1
ATOM 1447 C CA . ALA A 1 217 ? 48.044 62.410 7.109 1.00 31.68 196 ALA A CA 1
ATOM 1448 C C . ALA A 1 217 ? 49.049 62.512 8.235 1.00 31.09 196 ALA A C 1
ATOM 1449 O O . ALA A 1 217 ? 48.877 61.907 9.297 1.00 31.52 196 ALA A O 1
ATOM 1451 N N . PHE A 1 218 ? 50.101 63.290 8.004 1.00 31.37 197 PHE A N 1
ATOM 1452 C CA . PHE A 1 218 ? 51.074 63.551 9.052 1.00 30.60 197 PHE A CA 1
ATOM 1453 C C . PHE A 1 218 ? 50.489 64.560 10.044 1.00 30.39 197 PHE A C 1
ATOM 1454 O O . PHE A 1 218 ? 49.988 65.610 9.636 1.00 29.30 197 PHE A O 1
ATOM 1462 N N . VAL A 1 219 ? 50.567 64.217 11.329 1.00 29.72 198 VAL A N 1
ATOM 1463 C CA . VAL A 1 219 ? 50.110 65.098 12.404 1.00 30.50 198 VAL A CA 1
ATOM 1464 C C . VAL A 1 219 ? 51.288 65.376 13.362 1.00 30.66 198 VAL A C 1
ATOM 1465 O O . VAL A 1 219 ? 51.773 64.465 14.041 1.00 30.10 198 VAL A O 1
ATOM 1469 N N . PRO A 1 220 ? 51.771 66.631 13.387 1.00 31.54 199 PRO A N 1
ATOM 1470 C CA . PRO A 1 220 ? 52.849 67.036 14.314 1.00 32.40 199 PRO A CA 1
ATOM 1471 C C . PRO A 1 220 ? 52.494 66.813 15.788 1.00 33.51 199 PRO A C 1
ATOM 1472 O O . PRO A 1 220 ? 51.301 66.847 16.142 1.00 34.17 199 PRO A O 1
ATOM 1476 N N . GLY A 1 221 ? 53.506 66.573 16.634 1.00 33.45 200 GLY A N 1
ATOM 1477 C CA . GLY A 1 221 ? 53.315 66.344 18.075 1.00 33.55 200 GLY A CA 1
ATOM 1478 C C . GLY A 1 221 ? 52.488 67.441 18.765 1.00 34.11 200 GLY A C 1
ATOM 1479 O O . GLY A 1 221 ? 51.619 67.147 19.603 1.00 34.28 200 GLY A O 1
ATOM 1480 N N . TYR A 1 222 ? 52.734 68.698 18.393 1.00 33.41 201 TYR A N 1
ATOM 1481 C CA . TYR A 1 222 ? 52.072 69.839 19.031 1.00 33.43 201 TYR A CA 1
ATOM 1482 C C . TYR A 1 222 ? 50.565 69.946 18.699 1.00 33.36 201 TYR A C 1
ATOM 1483 O O . TYR A 1 222 ? 49.848 70.749 19.314 1.00 32.73 201 TYR A O 1
ATOM 1492 N N . ARG A 1 223 ? 50.110 69.139 17.733 1.00 33.45 202 ARG A N 1
ATOM 1493 C CA . ARG A 1 223 ? 48.689 69.065 17.345 1.00 33.36 202 ARG A CA 1
ATOM 1494 C C . ARG A 1 223 ? 47.987 67.853 17.938 1.00 33.25 202 ARG A C 1
ATOM 1495 O O . ARG A 1 223 ? 46.935 67.438 17.459 1.00 33.60 202 ARG A O 1
ATOM 1503 N N . THR A 1 224 ? 48.568 67.291 18.988 1.00 33.20 203 THR A N 1
ATOM 1504 C CA . THR A 1 224 ? 47.994 66.147 19.660 1.00 32.94 203 THR A CA 1
ATOM 1505 C C . THR A 1 224 ? 47.890 66.396 21.167 1.00 32.94 203 THR A C 1
ATOM 1506 O O . THR A 1 224 ? 48.609 67.246 21.718 1.00 33.13 203 THR A O 1
ATOM 1510 N N . LEU A 1 225 ? 46.971 65.680 21.806 1.00 32.01 204 LEU A N 1
ATOM 1511 C CA . LEU A 1 225 ? 46.958 65.508 23.251 1.00 31.81 204 LEU A CA 1
ATOM 1512 C C . LEU A 1 225 ? 46.833 64.025 23.533 1.00 31.83 204 LEU A C 1
ATOM 1513 O O . LEU A 1 225 ? 46.240 63.283 22.750 1.00 31.60 204 LEU A O 1
ATOM 1518 N N . ASN A 1 226 ? 47.413 63.595 24.641 1.00 31.19 205 ASN A N 1
ATOM 1519 C CA . ASN A 1 226 ? 47.228 62.263 25.137 1.00 32.31 205 ASN A CA 1
ATOM 1520 C C . ASN A 1 226 ? 45.789 62.158 25.719 1.00 33.21 205 ASN A C 1
ATOM 1521 O O . ASN A 1 226 ? 45.443 62.892 26.662 1.00 33.58 205 ASN A O 1
ATOM 1526 N N . ALA A 1 227 ? 44.965 61.260 25.164 1.00 32.94 206 ALA A N 1
ATOM 1527 C CA . ALA A 1 227 ? 43.543 61.143 25.565 1.00 32.82 206 ALA A CA 1
ATOM 1528 C C . ALA A 1 227 ? 43.338 60.769 27.025 1.00 32.41 206 ALA A C 1
ATOM 1529 O O . ALA A 1 227 ? 42.387 61.242 27.633 1.00 31.84 206 ALA A O 1
ATOM 1531 N N . ALA A 1 228 ? 44.193 59.907 27.573 1.00 32.10 207 ALA A N 1
ATOM 1532 C CA . ALA A 1 228 ? 44.088 59.544 28.995 1.00 32.66 207 ALA A CA 1
ATOM 1533 C C . ALA A 1 228 ? 44.397 60.728 29.930 1.00 33.27 207 ALA A C 1
ATOM 1534 O O . ALA A 1 228 ? 43.762 60.883 30.974 1.00 32.85 207 ALA A O 1
ATOM 1536 N N . LYS A 1 229 ? 45.355 61.568 29.535 1.00 32.73 208 LYS A N 1
ATOM 1537 C CA . LYS A 1 229 ? 45.660 62.788 30.274 1.00 32.60 208 LYS A CA 1
ATOM 1538 C C . LYS A 1 229 ? 44.534 63.821 30.173 1.00 32.36 208 LYS A C 1
ATOM 1539 O O . LYS A 1 229 ? 44.321 64.592 31.093 1.00 31.91 208 LYS A O 1
ATOM 1545 N N . VAL A 1 230 ? 43.833 63.850 29.042 1.00 32.67 209 VAL A N 1
ATOM 1546 C CA . VAL A 1 230 ? 42.686 64.739 28.886 1.00 32.85 209 VAL A CA 1
ATOM 1547 C C . VAL A 1 230 ? 41.596 64.310 29.886 1.00 33.96 209 VAL A C 1
ATOM 1548 O O . VAL A 1 230 ? 41.087 65.139 30.655 1.00 33.48 209 VAL A O 1
ATOM 1560 N N . ASP A 1 232 ? 41.804 62.353 32.644 1.00 35.25 211 ASP A N 1
ATOM 1561 C CA . ASP A 1 232 ? 42.090 62.303 34.088 1.00 35.02 211 ASP A CA 1
ATOM 1562 C C . ASP A 1 232 ? 42.608 63.579 34.715 1.00 34.58 211 ASP A C 1
ATOM 1563 O O . ASP A 1 232 ? 42.889 63.614 35.905 1.00 35.42 211 ASP A O 1
ATOM 1568 N N . GLY A 1 233 ? 42.711 64.633 33.927 1.00 34.36 212 GLY A N 1
ATOM 1569 C CA . GLY A 1 233 ? 43.089 65.942 34.451 1.00 34.86 212 GLY A CA 1
ATOM 1570 C C . GLY A 1 233 ? 44.555 66.323 34.282 1.00 35.26 212 GLY A C 1
ATOM 1571 O O . GLY A 1 233 ? 44.908 67.488 34.459 1.00 35.46 212 GLY A O 1
ATOM 1572 N N . ARG A 1 234 ? 45.408 65.352 33.930 1.00 35.44 213 ARG A N 1
ATOM 1573 C CA . ARG A 1 234 ? 46.837 65.623 33.681 1.00 35.87 213 ARG A CA 1
ATOM 1574 C C . ARG A 1 234 ? 47.148 66.615 32.545 1.00 36.09 213 ARG A C 1
ATOM 1575 O O . ARG A 1 234 ? 48.093 67.406 32.664 1.00 36.57 213 ARG A O 1
ATOM 1583 N N . ALA A 1 235 ? 46.367 66.623 31.462 1.00 35.69 214 ALA A N 1
ATOM 1584 C CA . ALA A 1 235 ? 46.610 67.623 30.404 1.00 34.88 214 ALA A CA 1
ATOM 1585 C C . ALA A 1 235 ? 46.324 69.055 30.883 1.00 35.48 214 ALA A C 1
ATOM 1586 O O . ALA A 1 235 ? 47.024 70.021 30.513 1.00 34.44 214 ALA A O 1
ATOM 1588 N N . GLN A 1 236 ? 45.275 69.191 31.690 1.00 35.09 215 GLN A N 1
ATOM 1589 C CA . GLN A 1 236 ? 44.922 70.478 32.249 1.00 35.73 215 GLN A CA 1
ATOM 1590 C C . GLN A 1 236 ? 45.982 70.966 33.264 1.00 36.40 215 GLN A C 1
ATOM 1591 O O . GLN A 1 236 ? 46.316 72.134 33.276 1.00 36.75 215 GLN A O 1
ATOM 1597 N N . LYS A 1 237 ? 46.498 70.058 34.092 1.00 37.15 216 LYS A N 1
ATOM 1598 C CA . LYS A 1 237 ? 47.587 70.366 35.026 1.00 38.54 216 LYS A CA 1
ATOM 1599 C C . LYS A 1 237 ? 48.855 70.805 34.306 1.00 39.25 216 LYS A C 1
ATOM 1600 O O . LYS A 1 237 ? 49.461 71.817 34.689 1.00 39.50 216 LYS A O 1
ATOM 1606 N N . GLU A 1 238 ? 49.217 70.086 33.241 1.00 39.50 217 GLU A N 1
ATOM 1607 C CA . GLU A 1 238 ? 50.369 70.458 32.414 1.00 40.05 217 GLU A CA 1
ATOM 1608 C C . GLU A 1 238 ? 50.224 71.842 31.787 1.00 40.49 217 GLU A C 1
ATOM 1609 O O . GLU A 1 238 ? 51.227 72.567 31.623 1.00 40.93 217 GLU A O 1
ATOM 1615 N N . ALA A 1 239 ? 48.991 72.227 31.458 1.00 39.62 218 ALA A N 1
ATOM 1616 C CA . ALA A 1 239 ? 48.755 73.523 30.838 1.00 39.74 218 ALA A CA 1
ATOM 1617 C C . ALA A 1 239 ? 48.687 74.632 31.891 1.00 39.97 218 ALA A C 1
ATOM 1618 O O . ALA A 1 239 ? 48.970 75.793 31.579 1.00 40.08 218 ALA A O 1
ATOM 1620 N N . GLY A 1 240 ? 48.286 74.259 33.115 1.00 39.76 219 GLY A N 1
ATOM 1621 C CA . GLY A 1 240 ? 48.196 75.162 34.272 1.00 38.84 219 GLY A CA 1
ATOM 1622 C C . GLY A 1 240 ? 47.515 76.495 34.028 1.00 38.53 219 GLY A C 1
ATOM 1623 O O . GLY A 1 240 ? 48.060 77.544 34.389 1.00 38.99 219 GLY A O 1
ATOM 1624 N N . ARG A 1 241 ? 46.338 76.479 33.406 1.00 37.37 220 ARG A N 1
ATOM 1625 C CA . ARG A 1 241 ? 45.563 77.714 33.192 1.00 37.00 220 ARG A CA 1
ATOM 1626 C C . ARG A 1 241 ? 44.910 78.173 34.506 1.00 37.10 220 ARG A C 1
ATOM 1627 O O . ARG A 1 241 ? 44.573 77.333 35.345 1.00 36.95 220 ARG A O 1
ATOM 1635 N N . PRO A 1 242 ? 44.766 79.502 34.702 1.00 37.35 221 PRO A N 1
ATOM 1636 C CA . PRO A 1 242 ? 44.131 79.999 35.929 1.00 37.98 221 PRO A CA 1
ATOM 1637 C C . PRO A 1 242 ? 42.585 79.948 35.942 1.00 37.93 221 PRO A C 1
ATOM 1638 O O . PRO A 1 242 ? 41.990 79.961 37.013 1.00 38.49 221 PRO A O 1
ATOM 1642 N N . GLU A 1 243 ? 41.946 79.896 34.777 1.00 37.24 222 GLU A N 1
ATOM 1643 C CA . GLU A 1 243 ? 40.494 79.998 34.718 1.00 36.48 222 GLU A CA 1
ATOM 1644 C C . GLU A 1 243 ? 39.803 78.705 35.208 1.00 35.98 222 GLU A C 1
ATOM 1645 O O . GLU A 1 243 ? 40.119 77.613 34.709 1.00 36.20 222 GLU A O 1
ATOM 1651 N N . PRO A 1 244 ? 38.871 78.820 36.185 1.00 35.01 223 PRO A N 1
ATOM 1652 C CA . PRO A 1 244 ? 38.212 77.601 36.661 1.00 34.18 223 PRO A CA 1
ATOM 1653 C C . PRO A 1 244 ? 37.476 76.847 35.539 1.00 32.85 223 PRO A C 1
ATOM 1654 O O . PRO A 1 244 ? 37.463 75.632 35.559 1.00 31.83 223 PRO A O 1
ATOM 1658 N N . LEU A 1 245 ? 36.916 77.569 34.567 1.00 32.04 224 LEU A N 1
ATOM 1659 C CA . LEU A 1 245 ? 36.242 76.925 33.449 1.00 31.49 224 LEU A CA 1
ATOM 1660 C C . LEU A 1 245 ? 37.137 75.844 32.830 1.00 31.55 224 LEU A C 1
ATOM 1661 O O . LEU A 1 245 ? 36.712 74.686 32.671 1.00 30.73 224 LEU A O 1
ATOM 1666 N N . PHE A 1 246 ? 38.386 76.209 32.542 1.00 30.81 225 PHE A N 1
ATOM 1667 C CA . PHE A 1 246 ? 39.291 75.317 31.825 1.00 30.41 225 PHE A CA 1
ATOM 1668 C C . PHE A 1 246 ? 39.874 74.241 32.682 1.00 29.95 225 PHE A C 1
ATOM 1669 O O . PHE A 1 246 ? 40.601 73.384 32.188 1.00 30.45 225 PHE A O 1
ATOM 1677 N N . ASN A 1 247 ? 39.536 74.248 33.965 1.00 29.55 226 ASN A N 1
ATOM 1678 C CA . ASN A 1 247 ? 39.956 73.157 34.816 1.00 29.32 226 ASN A CA 1
ATOM 1679 C C . ASN A 1 247 ? 38.838 72.200 35.193 1.00 29.12 226 ASN A C 1
ATOM 1680 O O . ASN A 1 247 ? 39.011 71.353 36.063 1.00 28.58 226 ASN A O 1
ATOM 1693 N N . PRO A 1 249 ? 36.219 68.955 34.858 1.00 30.16 228 PRO A N 1
ATOM 1694 C CA . PRO A 1 249 ? 36.464 67.616 34.315 1.00 29.97 228 PRO A CA 1
ATOM 1695 C C . PRO A 1 249 ? 35.963 67.470 32.876 1.00 30.36 228 PRO A C 1
ATOM 1696 O O . PRO A 1 249 ? 34.868 67.948 32.559 1.00 30.50 228 PRO A O 1
ATOM 1700 N N . TYR A 1 250 ? 36.752 66.789 32.029 1.00 29.18 229 TYR A N 1
ATOM 1701 C CA . TYR A 1 250 ? 36.358 66.479 30.645 1.00 28.43 229 TYR A CA 1
ATOM 1702 C C . TYR A 1 250 ? 35.035 65.674 30.611 1.00 27.12 229 TYR A C 1
ATOM 1703 O O . TYR A 1 250 ? 34.178 65.955 29.793 1.00 27.39 229 TYR A O 1
ATOM 1712 N N . SER A 1 251 ? 34.892 64.713 31.514 1.00 26.66 230 SER A N 1
ATOM 1713 C CA . SER A 1 251 ? 33.706 63.880 31.578 1.00 27.39 230 SER A CA 1
ATOM 1714 C C . SER A 1 251 ? 32.438 64.633 31.964 1.00 27.61 230 SER A C 1
ATOM 1715 O O . SER A 1 251 ? 31.331 64.133 31.755 1.00 28.11 230 SER A O 1
ATOM 1718 N N . CYS A 1 252 ? 32.595 65.822 32.541 1.00 27.63 231 CYS A N 1
ATOM 1719 C CA . CYS A 1 252 ? 31.480 66.703 32.713 1.00 27.02 231 CYS A CA 1
ATOM 1720 C C . CYS A 1 252 ? 31.260 67.542 31.456 1.00 27.39 231 CYS A C 1
ATOM 1721 O O . CYS A 1 252 ? 30.139 67.565 30.916 1.00 27.42 231 CYS A O 1
ATOM 1732 N N . PHE A 1 254 ? 32.370 67.543 28.191 1.00 26.94 233 PHE A N 1
ATOM 1733 C CA . PHE A 1 254 ? 32.167 66.980 26.852 1.00 27.17 233 PHE A CA 1
ATOM 1734 C C . PHE A 1 254 ? 30.710 66.501 26.719 1.00 25.97 233 PHE A C 1
ATOM 1735 O O . PHE A 1 254 ? 30.013 66.960 25.839 1.00 26.43 233 PHE A O 1
ATOM 1743 N N . PRO A 1 255 ? 30.236 65.613 27.608 1.00 26.04 234 PRO A N 1
ATOM 1744 C CA . PRO A 1 255 ? 28.822 65.227 27.531 1.00 26.18 234 PRO A CA 1
ATOM 1745 C C . PRO A 1 255 ? 27.783 66.326 27.845 1.00 27.55 234 PRO A C 1
ATOM 1746 O O . PRO A 1 255 ? 26.593 66.121 27.562 1.00 27.63 234 PRO A O 1
ATOM 1750 N N . LEU A 1 256 ? 28.2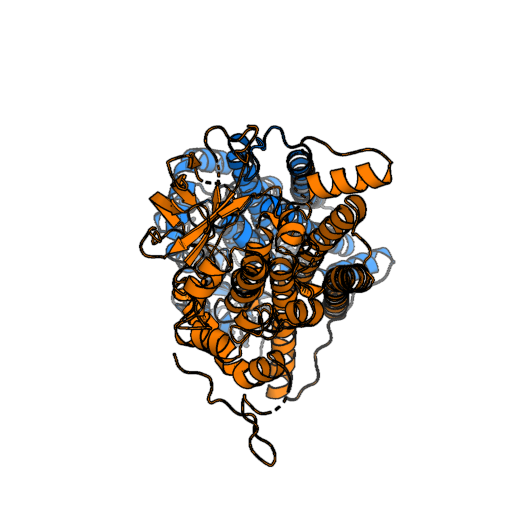16 67.481 28.380 1.00 27.41 235 LEU A N 1
ATOM 1751 C CA . LEU A 1 256 ? 27.277 68.515 28.852 1.00 26.89 235 LEU A CA 1
ATOM 1752 C C . LEU A 1 256 ? 26.532 69.138 27.689 1.00 26.15 235 LEU A C 1
ATOM 1753 O O . LEU A 1 256 ? 25.304 69.294 27.725 1.00 26.10 235 LEU A O 1
ATOM 1758 N N . GLY A 1 257 ? 27.281 69.504 26.650 1.00 25.20 236 GLY A N 1
ATOM 1759 C CA . GLY A 1 257 ? 26.682 70.063 25.452 1.00 24.91 236 GLY A CA 1
ATOM 1760 C C . GLY A 1 257 ? 25.733 69.108 24.751 1.00 24.63 236 GLY A C 1
ATOM 1761 O O . GLY A 1 257 ? 24.688 69.521 24.224 1.00 25.42 236 GLY A O 1
ATOM 1762 N N . ILE A 1 258 ? 26.104 67.835 24.736 1.00 24.01 237 ILE A N 1
ATOM 1763 C CA . ILE A 1 258 ? 25.359 66.804 24.026 1.00 23.93 237 ILE A CA 1
ATOM 1764 C C . ILE A 1 258 ? 24.002 66.524 24.740 1.00 22.96 237 ILE A C 1
ATOM 1765 O O . ILE A 1 258 ? 22.962 66.531 24.117 1.00 23.28 237 ILE A O 1
ATOM 1770 N N . THR A 1 259 ? 24.054 66.284 26.042 1.00 23.08 238 THR A N 1
ATOM 1771 C CA . THR A 1 259 ? 22.848 66.061 26.847 1.00 23.34 238 THR A CA 1
ATOM 1772 C C . THR A 1 259 ? 21.995 67.329 26.975 1.00 23.70 238 THR A C 1
ATOM 1773 O O . THR A 1 259 ? 20.766 67.260 26.884 1.00 24.12 238 THR A O 1
ATOM 1777 N N . ALA A 1 260 ? 22.627 68.497 27.103 1.00 23.76 239 ALA A N 1
ATOM 1778 C CA . ALA A 1 260 ? 21.866 69.756 27.009 1.00 22.85 239 ALA A CA 1
ATOM 1779 C C . ALA A 1 260 ? 21.076 69.868 25.703 1.00 23.67 239 ALA A C 1
ATOM 1780 O O . ALA A 1 260 ? 19.909 70.261 25.710 1.00 23.69 239 ALA A O 1
ATOM 1782 N N . ALA A 1 261 ? 21.705 69.519 24.573 1.00 23.56 240 ALA A N 1
ATOM 1783 C CA . ALA A 1 261 ? 21.020 69.532 23.280 1.00 22.59 240 ALA A CA 1
ATOM 1784 C C . ALA A 1 261 ? 19.831 68.597 23.291 1.00 22.31 240 ALA A C 1
ATOM 1785 O O . ALA A 1 261 ? 18.754 69.013 22.905 1.00 23.46 240 ALA A O 1
ATOM 1787 N N . VAL A 1 262 ? 20.004 67.367 23.786 1.00 22.13 241 VAL A N 1
ATOM 1788 C CA . VAL A 1 262 ? 18.882 66.436 23.910 1.00 22.13 241 VAL A CA 1
ATOM 1789 C C . VAL A 1 262 ? 17.744 67.021 24.792 1.00 22.74 241 VAL A C 1
ATOM 1790 O O . VAL A 1 262 ? 16.568 66.941 24.439 1.00 21.70 241 VAL A O 1
ATOM 1794 N N . ILE A 1 263 ? 18.108 67.603 25.939 1.00 22.79 242 ILE A N 1
ATOM 1795 C CA . ILE A 1 263 ? 17.112 68.200 26.808 1.00 22.84 242 ILE A CA 1
ATOM 1796 C C . ILE A 1 263 ? 16.328 69.320 26.131 1.00 22.20 242 ILE A C 1
ATOM 1797 O O . ILE A 1 263 ? 15.112 69.320 26.184 1.00 22.65 242 ILE A O 1
ATOM 1802 N N . GLY A 1 264 ? 17.023 70.257 25.493 1.00 22.00 243 GLY A N 1
ATOM 1803 C CA . GLY A 1 264 ? 16.369 71.351 24.790 1.00 21.43 243 GLY A CA 1
ATOM 1804 C C . GLY A 1 264 ? 15.540 70.894 23.606 1.00 22.22 243 GLY A C 1
ATOM 1805 O O . GLY A 1 264 ? 14.488 71.487 23.292 1.00 21.88 243 GLY A O 1
ATOM 1806 N N . ILE A 1 265 ? 15.988 69.829 22.937 1.00 21.08 244 ILE A N 1
ATOM 1807 C CA . ILE A 1 265 ? 15.167 69.240 21.883 1.00 21.56 244 ILE A CA 1
ATOM 1808 C C . ILE A 1 265 ? 13.813 68.766 22.447 1.00 21.20 244 ILE A C 1
ATOM 1809 O O . ILE A 1 265 ? 12.790 68.985 21.849 1.00 21.54 244 ILE A O 1
ATOM 1814 N N . THR A 1 266 ? 13.822 68.110 23.593 1.00 21.83 245 THR A N 1
ATOM 1815 C CA . THR A 1 266 ? 12.570 67.609 24.154 1.00 22.11 245 THR A CA 1
ATOM 1816 C C . THR A 1 266 ? 11.700 68.753 24.638 1.00 22.47 245 THR A C 1
ATOM 1817 O O . THR A 1 266 ? 10.492 68.656 24.578 1.00 22.53 245 THR A O 1
ATOM 1821 N N . GLU A 1 267 ? 12.329 69.853 25.052 1.00 22.89 246 GLU A N 1
ATOM 1822 C CA . GLU A 1 267 ? 11.617 71.074 25.413 1.00 23.60 246 GLU A CA 1
ATOM 1823 C C . GLU A 1 267 ? 10.954 71.728 24.184 1.00 24.33 246 GLU A C 1
ATOM 1824 O O . GLU A 1 267 ? 9.813 72.181 24.260 1.00 24.58 246 GLU A O 1
ATOM 1830 N N . GLY A 1 268 ? 11.659 71.752 23.053 1.00 24.02 247 GLY A N 1
ATOM 1831 C CA . GLY A 1 268 ? 11.061 72.064 21.758 1.00 24.34 247 GLY A CA 1
ATOM 1832 C C . GLY A 1 268 ? 9.848 71.200 21.393 1.00 25.30 247 GLY A C 1
ATOM 1833 O O . GLY A 1 268 ? 8.845 71.733 20.940 1.00 25.58 247 GLY A O 1
ATOM 1834 N N . ALA A 1 269 ? 9.948 69.874 21.571 1.00 25.09 248 ALA A N 1
ATOM 1835 C CA . ALA A 1 269 ? 8.847 68.946 21.290 1.00 24.61 248 ALA A CA 1
ATOM 1836 C C . ALA A 1 269 ? 7.626 69.271 22.161 1.00 24.46 248 ALA A C 1
ATOM 1837 O O . ALA A 1 269 ? 6.478 69.334 21.663 1.00 23.99 248 ALA A O 1
ATOM 1839 N N . LEU A 1 270 ? 7.885 69.460 23.457 1.00 24.72 249 LEU A N 1
ATOM 1840 C CA . LEU A 1 270 ? 6.862 69.842 24.428 1.00 25.22 249 LEU A CA 1
ATOM 1841 C C . LEU A 1 270 ? 6.201 71.150 24.010 1.00 25.68 249 LEU A C 1
ATOM 1842 O O . LEU A 1 270 ? 4.968 71.228 23.969 1.00 25.10 249 LEU A O 1
ATOM 1847 N N . ALA A 1 271 ? 7.010 72.156 23.673 1.00 25.82 250 ALA A N 1
ATOM 1848 C CA . ALA A 1 271 ? 6.458 73.450 23.206 1.00 27.43 250 ALA A CA 1
ATOM 1849 C C . ALA A 1 271 ? 5.563 73.264 21.974 1.00 27.75 250 ALA A C 1
ATOM 1850 O O . ALA A 1 271 ? 4.445 73.788 21.916 1.00 28.46 250 ALA A O 1
ATOM 1852 N N . CYS A 1 272 ? 6.051 72.512 20.987 1.00 28.40 251 CYS A N 1
ATOM 1853 C CA . CYS A 1 272 ? 5.242 72.154 19.820 1.00 28.61 251 CYS A CA 1
ATOM 1854 C C . CYS A 1 272 ? 3.943 71.446 20.205 1.00 28.81 251 CYS A C 1
ATOM 1855 O O . CYS A 1 272 ? 2.895 71.729 19.654 1.00 30.27 251 CYS A O 1
ATOM 1858 N N . HIS A 1 273 ? 4.024 70.485 21.111 1.00 28.96 252 HIS A N 1
ATOM 1859 C CA . HIS A 1 273 ? 2.865 69.723 21.527 1.00 29.35 252 HIS A CA 1
ATOM 1860 C C . HIS A 1 273 ? 1.818 70.676 22.141 1.00 30.60 252 HIS A C 1
ATOM 1861 O O . HIS A 1 273 ? 0.639 70.617 21.795 1.00 31.13 252 HIS A O 1
ATOM 1868 N N . ILE A 1 274 ? 2.264 71.548 23.047 1.00 30.80 253 ILE A N 1
ATOM 1869 C CA . ILE A 1 274 ? 1.360 72.478 23.742 1.00 31.80 253 ILE A CA 1
ATOM 1870 C C . ILE A 1 274 ? 0.664 73.390 22.714 1.00 31.67 253 ILE A C 1
ATOM 1871 O O . ILE A 1 274 ? -0.557 73.494 22.726 1.00 31.46 253 ILE A O 1
ATOM 1876 N N . ALA A 1 275 ? 1.438 73.976 21.801 1.00 31.63 254 ALA A N 1
ATOM 1877 C CA . ALA A 1 275 ? 0.897 74.836 20.746 1.00 32.77 254 ALA A CA 1
ATOM 1878 C C . ALA A 1 275 ? -0.185 74.177 19.874 1.00 33.50 254 ALA A C 1
ATOM 1879 O O . ALA A 1 275 ? -1.150 74.822 19.461 1.00 34.06 254 ALA A O 1
ATOM 1881 N N . VAL A 1 276 ? -0.019 72.892 19.591 1.00 34.63 255 VAL A N 1
ATOM 1882 C CA . VAL A 1 276 ? -1.017 72.141 18.848 1.00 34.95 255 VAL A CA 1
ATOM 1883 C C . VAL A 1 276 ? -2.223 71.801 19.737 1.00 35.47 255 VAL A C 1
ATOM 1884 O O . VAL A 1 276 ? -3.365 71.975 19.312 1.00 35.29 255 VAL A O 1
ATOM 1888 N N . GLN A 1 277 ? -1.971 71.316 20.958 1.00 35.69 256 GLN A N 1
ATOM 1889 C CA . GLN A 1 277 ? -3.044 70.856 21.844 1.00 35.74 256 GLN A CA 1
ATOM 1890 C C . GLN A 1 277 ? -4.040 71.962 22.226 1.00 36.63 256 GLN A C 1
ATOM 1891 O O . GLN A 1 277 ? -5.216 71.689 22.501 1.00 35.22 256 GLN A O 1
ATOM 1897 N N . LYS A 1 278 ? -3.562 73.202 22.260 1.00 37.70 257 LYS A N 1
ATOM 1898 C CA . LYS A 1 278 ? -4.414 74.307 22.672 1.00 40.13 257 LYS A CA 1
ATOM 1899 C C . LYS A 1 278 ? -5.627 74.495 21.756 1.00 40.47 257 LYS A C 1
ATOM 1900 O O . LYS A 1 278 ? -6.734 74.764 22.251 1.00 40.23 257 LYS A O 1
ATOM 1906 N N . ASP A 1 279 ? -5.445 74.259 20.455 1.00 41.08 258 ASP A N 1
ATOM 1907 C CA . ASP A 1 279 ? -6.565 74.349 19.503 1.00 42.70 258 ASP A CA 1
ATOM 1908 C C . ASP A 1 279 ? -7.186 73.013 19.078 1.00 42.41 258 ASP A C 1
ATOM 1909 O O . ASP A 1 279 ? -8.210 72.996 18.399 1.00 42.16 258 ASP A O 1
ATOM 1914 N N . ARG A 1 280 ? -6.581 71.906 19.489 1.00 42.30 259 ARG A N 1
ATOM 1915 C CA . ARG A 1 280 ? -6.971 70.591 18.984 1.00 42.40 259 ARG A CA 1
ATOM 1916 C C . ARG A 1 280 ? -8.332 70.071 19.466 1.00 43.71 259 ARG A C 1
ATOM 1917 O O . ARG A 1 280 ? -8.629 70.063 20.663 1.00 42.60 259 ARG A O 1
ATOM 1925 N N . VAL A 1 281 ? -9.135 69.614 18.510 1.00 45.96 260 VAL A N 1
ATOM 1926 C CA . VAL A 1 281 ? -10.405 68.945 18.788 1.00 49.14 260 VAL A CA 1
ATOM 1927 C C . VAL A 1 281 ? -10.301 67.512 18.282 1.00 51.04 260 VAL A C 1
ATOM 1928 O O . VAL A 1 281 ? -10.025 67.272 17.104 1.00 51.29 260 VAL A O 1
ATOM 1932 N N . ALA A 1 282 ? -10.499 66.556 19.179 1.00 53.60 261 ALA A N 1
ATOM 1933 C CA . ALA A 1 282 ? -10.120 65.175 18.872 1.00 55.82 261 ALA A CA 1
ATOM 1934 C C . ALA A 1 282 ? -11.170 64.419 18.056 1.00 57.24 261 ALA A C 1
ATOM 1935 O O . ALA A 1 282 ? -12.311 64.902 17.868 1.00 57.02 261 ALA A O 1
ATOM 1937 N N . ILE A 1 283 ? -10.741 63.246 17.559 1.00 58.80 262 ILE A N 1
ATOM 1938 C CA . ILE A 1 283 ? -11.521 62.337 16.699 1.00 60.13 262 ILE A CA 1
ATOM 1939 C C . ILE A 1 283 ? -12.992 62.184 17.146 1.00 60.29 262 ILE A C 1
ATOM 1940 O O . ILE A 1 283 ? -13.903 62.135 16.307 1.00 61.03 262 ILE A O 1
ATOM 1945 N N . THR A 1 284 ? -13.194 62.164 18.470 1.00 60.05 263 THR A N 1
ATOM 1946 C CA . THR A 1 284 ? -14.492 61.939 19.140 1.00 59.29 263 THR A CA 1
ATOM 1947 C C . THR A 1 284 ? -15.437 63.168 19.341 1.00 59.05 263 THR A C 1
ATOM 1948 O O . THR A 1 284 ? -16.629 62.975 19.597 1.00 59.12 263 THR A O 1
ATOM 1952 N N . GLY A 1 285 ? -14.910 64.398 19.238 1.00 58.03 264 GLY A N 1
ATOM 1953 C CA . GLY A 1 285 ? -15.673 65.651 19.498 1.00 57.13 264 GLY A CA 1
ATOM 1954 C C . GLY A 1 285 ? -15.085 66.514 20.627 1.00 55.28 264 GLY A C 1
ATOM 1955 O O . GLY A 1 285 ? -15.343 67.725 20.731 1.00 55.12 264 GLY A O 1
ATOM 1956 N N . GLN A 1 286 ? -14.277 65.858 21.455 1.00 53.90 265 GLN A N 1
ATOM 1957 C CA . GLN A 1 286 ? -13.623 66.401 22.656 1.00 51.76 265 GLN A CA 1
ATOM 1958 C C . GLN A 1 286 ? -12.530 67.468 22.384 1.00 49.74 265 GLN A C 1
ATOM 1959 O O . GLN A 1 286 ? -11.562 67.193 21.660 1.00 49.27 265 GLN A O 1
ATOM 1965 N N . LYS A 1 287 ? -12.670 68.663 22.972 1.00 47.23 266 LYS A N 1
ATOM 1966 C CA . LYS A 1 287 ? -11.558 69.639 22.988 1.00 45.19 266 LYS A CA 1
ATOM 1967 C C . LYS A 1 287 ? -10.443 69.127 23.906 1.00 43.40 266 LYS A C 1
ATOM 1968 O O . LYS A 1 287 ? -10.704 68.816 25.078 1.00 42.27 266 LYS A O 1
ATOM 1974 N N . ILE A 1 288 ? -9.216 69.057 23.383 1.00 41.56 267 ILE A N 1
ATOM 1975 C CA . ILE A 1 288 ? -8.059 68.612 24.178 1.00 40.35 267 ILE A CA 1
ATOM 1976 C C . ILE A 1 288 ? -7.812 69.502 25.404 1.00 39.53 267 ILE A C 1
ATOM 1977 O O . ILE A 1 288 ? -7.515 68.987 26.465 1.00 38.56 267 ILE A O 1
ATOM 1982 N N . LYS A 1 289 ? -7.968 70.822 25.269 1.00 39.43 268 LYS A N 1
ATOM 1983 C CA . LYS A 1 289 ? -7.843 71.732 26.429 1.00 40.32 268 LYS A CA 1
ATOM 1984 C C . LYS A 1 289 ? -8.847 71.433 27.569 1.00 38.83 268 LYS A C 1
ATOM 1985 O O . LYS A 1 289 ? -8.721 71.958 28.670 1.00 39.65 268 LYS A O 1
ATOM 1991 N N . GLU A 1 290 ? -9.822 70.571 27.314 1.00 37.57 269 GLU A N 1
ATOM 1992 C CA . GLU A 1 290 ? -10.719 70.073 28.364 1.00 37.18 269 GLU A CA 1
ATOM 1993 C C . GLU A 1 290 ? -10.507 68.580 28.698 1.00 34.91 269 GLU A C 1
ATOM 1994 O O . GLU A 1 290 ? -11.286 67.988 29.444 1.00 35.06 269 GLU A O 1
ATOM 2000 N N . ASP A 1 291 ? -9.461 67.973 28.150 1.00 32.46 270 ASP A N 1
ATOM 2001 C CA . ASP A 1 291 ? -9.218 66.536 28.345 1.00 30.87 270 ASP A CA 1
ATOM 2002 C C . ASP A 1 291 ? -8.301 66.276 29.584 1.00 28.93 270 ASP A C 1
ATOM 2003 O O . ASP A 1 291 ? -7.112 66.595 29.542 1.00 28.87 270 ASP A O 1
ATOM 2008 N N . PRO A 1 292 ? -8.844 65.680 30.666 1.00 27.43 271 PRO A N 1
ATOM 2009 C CA . PRO A 1 292 ? -8.020 65.563 31.877 1.00 27.02 271 PRO A CA 1
ATOM 2010 C C . PRO A 1 292 ? -6.882 64.507 31.755 1.00 26.92 271 PRO A C 1
ATOM 2011 O O . PRO A 1 292 ? -5.822 64.653 32.419 1.00 26.73 271 PRO A O 1
ATOM 2015 N N . TYR A 1 293 ? -7.113 63.484 30.919 1.00 25.52 272 TYR A N 1
ATOM 2016 C CA . TYR A 1 293 ? -6.151 62.399 30.692 1.00 25.26 272 TYR A CA 1
ATOM 2017 C C . TYR A 1 293 ? -4.945 62.939 29.950 1.00 24.96 272 TYR A C 1
ATOM 2018 O O . TYR A 1 293 ? -3.816 62.733 30.396 1.00 25.26 272 TYR A O 1
ATOM 2027 N N . VAL A 1 294 ? -5.185 63.664 28.864 1.00 24.27 273 VAL A N 1
ATOM 2028 C CA . VAL A 1 294 ? -4.100 64.229 28.059 1.00 24.01 273 VAL A CA 1
ATOM 2029 C C . VAL A 1 294 ? -3.396 65.361 28.793 1.00 24.06 273 VAL A C 1
ATOM 2030 O O . VAL A 1 294 ? -2.177 65.464 28.750 1.00 24.00 273 VAL A O 1
ATOM 2034 N N . LEU A 1 295 ? -4.163 66.219 29.466 1.00 23.12 274 LEU A N 1
ATOM 2035 C CA . LEU A 1 295 ? -3.566 67.362 30.154 1.00 23.76 274 LEU A CA 1
ATOM 2036 C C . LEU A 1 295 ? -2.716 66.947 31.363 1.00 23.16 274 LEU A C 1
ATOM 2037 O O . LEU A 1 295 ? -1.668 67.519 31.603 1.00 21.77 274 LEU A O 1
ATOM 2042 N N . SER A 1 296 ? -3.161 65.954 32.117 1.00 23.82 275 SER A N 1
ATOM 2043 C CA . SER A 1 296 ? -2.346 65.509 33.253 1.00 24.33 275 SER A CA 1
ATOM 2044 C C . SER A 1 296 ? -1.070 64.805 32.776 1.00 24.63 275 SER A C 1
ATOM 2045 O O . SER A 1 296 ? -0.019 64.945 33.400 1.00 24.29 275 SER A O 1
ATOM 2048 N N . ALA A 1 297 ? -1.154 64.109 31.640 1.00 24.56 276 ALA A N 1
ATOM 2049 C CA . ALA A 1 297 ? 0.029 63.475 31.053 1.00 24.79 276 ALA A CA 1
ATOM 2050 C C . ALA A 1 297 ? 1.029 64.502 30.552 1.00 24.11 276 ALA A C 1
ATOM 2051 O O . ALA A 1 297 ? 2.218 64.286 30.682 1.00 24.07 276 ALA A O 1
ATOM 2053 N N . ILE A 1 298 ? 0.558 65.622 30.011 1.00 24.21 277 ILE A N 1
ATOM 2054 C CA . ILE A 1 298 ? 1.466 66.745 29.672 1.00 24.74 277 ILE A CA 1
ATOM 2055 C C . ILE A 1 298 ? 2.218 67.286 30.892 1.00 24.56 277 ILE A C 1
ATOM 2056 O O . ILE A 1 298 ? 3.425 67.554 30.815 1.00 23.84 277 ILE A O 1
ATOM 2061 N N . GLY A 1 299 ? 1.497 67.477 32.002 1.00 24.75 278 GLY A N 1
ATOM 2062 C CA . GLY A 1 299 ? 2.133 67.888 33.269 1.00 24.08 278 GLY A CA 1
ATOM 2063 C C . GLY A 1 299 ? 3.209 66.893 33.713 1.00 24.70 278 GLY A C 1
ATOM 2064 O O . GLY A 1 299 ? 4.311 67.287 34.080 1.00 24.01 278 GLY A O 1
ATOM 2065 N N . GLU A 1 300 ? 2.900 65.601 33.651 1.00 25.18 279 GLU A N 1
ATOM 2066 C CA . GLU A 1 300 ? 3.841 64.584 34.064 1.00 27.68 279 GLU A CA 1
ATOM 2067 C C . GLU A 1 300 ? 5.118 64.662 33.241 1.00 26.08 279 GLU A C 1
ATOM 2068 O O . GLU A 1 300 ? 6.214 64.632 33.795 1.00 26.60 279 GLU A O 1
ATOM 2074 N N . SER A 1 301 ? 4.980 64.765 31.924 1.00 24.93 280 SER A N 1
ATOM 2075 C CA . SER A 1 301 ? 6.139 64.832 31.036 1.00 24.06 280 SER A CA 1
ATOM 2076 C C . SER A 1 301 ? 6.950 66.098 31.219 1.00 23.12 280 SER A C 1
ATOM 2077 O O . SER A 1 301 ? 8.186 66.028 31.240 1.00 21.84 280 SER A O 1
ATOM 2080 N N . ALA A 1 302 ? 6.263 67.243 31.352 1.00 21.72 281 ALA A N 1
ATOM 2081 C CA . ALA A 1 302 ? 6.941 68.516 31.641 1.00 22.08 281 ALA A CA 1
ATOM 2082 C C . ALA A 1 302 ? 7.744 68.452 32.930 1.00 21.47 281 ALA A C 1
ATOM 2083 O O . ALA A 1 302 ? 8.805 69.056 33.000 1.00 22.03 281 ALA A O 1
ATOM 2085 N N . ALA A 1 303 ? 7.232 67.741 33.949 1.00 21.32 282 ALA A N 1
ATOM 2086 C CA . ALA A 1 303 ? 7.951 67.618 35.222 1.00 22.57 282 ALA A CA 1
ATOM 2087 C C . ALA A 1 303 ? 9.280 66.819 35.055 1.00 22.68 282 ALA A C 1
ATOM 2088 O O . ALA A 1 303 ? 10.353 67.199 35.580 1.00 23.10 282 ALA A O 1
ATOM 2090 N N . GLU A 1 304 ? 9.210 65.738 34.295 1.00 22.52 283 GLU A N 1
ATOM 2091 C CA . GLU A 1 304 ? 10.387 64.909 33.998 1.00 22.99 283 GLU A CA 1
ATOM 2092 C C . GLU A 1 304 ? 11.446 65.653 33.211 1.00 21.92 283 GLU A C 1
ATOM 2093 O O . GLU A 1 304 ? 12.617 65.558 33.532 1.00 22.94 283 GLU A O 1
ATOM 2099 N N . ILE A 1 305 ? 11.038 66.358 32.166 1.00 21.54 284 ILE A N 1
ATOM 2100 C CA . ILE A 1 305 ? 11.957 67.137 31.350 1.00 20.79 284 ILE A CA 1
ATOM 2101 C C . ILE A 1 305 ? 12.622 68.231 32.203 1.00 21.16 284 ILE A C 1
ATOM 2102 O O . ILE A 1 305 ? 13.836 68.478 32.093 1.00 20.37 284 ILE A O 1
ATOM 2107 N N . ASN A 1 306 ? 11.842 68.901 33.061 1.00 20.74 285 ASN A N 1
ATOM 2108 C CA . ASN A 1 306 ? 12.453 69.903 33.968 1.00 20.97 285 ASN A CA 1
ATOM 2109 C C . ASN A 1 306 ? 13.448 69.242 34.907 1.00 20.89 285 ASN A C 1
ATOM 2110 O O . ASN A 1 306 ? 14.523 69.782 35.107 1.00 21.83 285 ASN A O 1
ATOM 2115 N N . ALA A 1 307 ? 13.098 68.079 35.475 1.00 21.13 286 ALA A N 1
ATOM 2116 C CA . ALA A 1 307 ? 14.022 67.366 36.354 1.00 21.38 286 ALA A CA 1
ATOM 2117 C C . ALA A 1 307 ? 15.376 67.089 35.677 1.00 22.08 286 ALA A C 1
ATOM 2118 O O . ALA A 1 307 ? 16.425 67.115 36.348 1.00 21.51 286 ALA A O 1
ATOM 2120 N N . SER A 1 308 ? 15.349 66.866 34.362 1.00 21.81 287 SER A N 1
ATOM 2121 C CA . SER A 1 308 ? 16.593 66.599 33.609 1.00 21.80 287 SER A CA 1
ATOM 2122 C C . SER A 1 308 ? 17.429 67.852 33.454 1.00 22.07 287 SER A C 1
ATOM 2123 O O . SER A 1 308 ? 18.656 67.818 33.684 1.00 22.32 287 SER A O 1
ATOM 2126 N N . ARG A 1 309 ? 16.779 68.940 33.036 1.00 22.20 288 ARG A N 1
ATOM 2127 C CA . ARG A 1 309 ? 17.436 70.241 32.882 1.00 23.93 288 ARG A CA 1
ATOM 2128 C C . ARG A 1 309 ? 18.163 70.639 34.186 1.00 24.56 288 ARG A C 1
ATOM 2129 O O . ARG A 1 309 ? 19.367 70.918 34.159 1.00 25.81 288 ARG A O 1
ATOM 2137 N N . VAL A 1 310 ? 17.455 70.605 35.314 1.00 24.49 289 VAL A N 1
ATOM 2138 C CA . VAL A 1 310 ? 18.012 71.085 36.587 1.00 24.99 289 VAL A CA 1
ATOM 2139 C C . VAL A 1 310 ? 19.106 70.176 37.091 1.00 25.28 289 VAL A C 1
ATOM 2140 O O . VAL A 1 310 ? 20.131 70.663 37.568 1.00 24.92 289 VAL A O 1
ATOM 2144 N N . SER A 1 311 ? 18.898 68.865 36.956 1.00 25.06 290 SER A N 1
ATOM 2145 C CA . SER A 1 311 ? 19.885 67.876 37.382 1.00 26.05 290 SER A CA 1
ATOM 2146 C C . SER A 1 311 ? 21.217 67.993 36.677 1.00 24.92 290 SER A C 1
ATOM 2147 O O . SER A 1 311 ? 22.259 67.936 37.310 1.00 25.49 290 SER A O 1
ATOM 2150 N N . LEU A 1 312 ? 21.167 68.092 35.360 1.00 25.08 291 LEU A N 1
ATOM 2151 C CA . LEU A 1 312 ? 22.374 68.192 34.531 1.00 25.58 291 LEU A CA 1
ATOM 2152 C C . LEU A 1 312 ? 23.199 69.432 34.914 1.00 25.55 291 LEU A C 1
ATOM 2153 O O . LEU A 1 312 ? 24.436 69.386 35.069 1.00 24.62 291 LEU A O 1
ATOM 2158 N N . ILE A 1 313 ? 22.490 70.542 35.027 1.00 25.74 292 ILE A N 1
ATOM 2159 C CA . ILE A 1 313 ? 23.106 71.826 35.312 1.00 26.31 292 ILE A CA 1
ATOM 2160 C C . ILE A 1 313 ? 23.653 71.899 36.749 1.00 26.52 292 ILE A C 1
ATOM 2161 O O . ILE A 1 313 ? 24.710 72.491 36.978 1.00 26.67 292 ILE A O 1
ATOM 2166 N N . GLU A 1 314 ? 22.965 71.259 37.701 1.00 26.28 293 GLU A N 1
ATOM 2167 C CA . GLU A 1 314 ? 23.407 71.250 39.107 1.00 26.78 293 GLU A CA 1
ATOM 2168 C C . GLU A 1 314 ? 24.805 70.624 39.276 1.00 27.32 293 GLU A C 1
ATOM 2169 O O . GLU A 1 314 ? 25.658 71.156 40.018 1.00 26.58 293 GLU A O 1
ATOM 2175 N N . THR A 1 315 ? 25.057 69.504 38.579 1.00 26.97 294 THR A N 1
ATOM 2176 C CA . THR A 1 315 ? 26.391 68.910 38.584 1.00 26.76 294 THR A CA 1
ATOM 2177 C C . THR A 1 315 ? 27.495 69.918 38.211 1.00 27.41 294 THR A C 1
ATOM 2178 O O . THR A 1 315 ? 28.516 70.009 38.905 1.00 27.01 294 THR A O 1
ATOM 2182 N N . ALA A 1 316 ? 27.283 70.649 37.113 1.00 27.84 295 ALA A N 1
ATOM 2183 C CA . ALA A 1 316 ? 28.248 71.612 36.593 1.00 28.62 295 ALA A CA 1
ATOM 2184 C C . ALA A 1 316 ? 28.446 72.804 37.556 1.00 29.94 295 ALA A C 1
ATOM 2185 O O . ALA A 1 316 ? 29.581 73.240 37.745 1.00 29.02 295 ALA A O 1
ATOM 2187 N N . ASP A 1 317 ? 27.345 73.323 38.139 1.00 31.06 296 ASP A N 1
ATOM 2188 C CA . ASP A 1 317 ? 27.409 74.393 39.158 1.00 31.97 296 ASP A CA 1
ATOM 2189 C C . ASP A 1 317 ? 28.348 74.030 40.291 1.00 31.87 296 ASP A C 1
ATOM 2190 O O . ASP A 1 317 ? 29.183 74.840 40.718 1.00 32.56 296 ASP A O 1
ATOM 2195 N N . ARG A 1 318 ? 28.140 72.824 40.808 1.00 31.17 297 ARG A N 1
ATOM 2196 C CA . ARG A 1 318 ? 28.842 72.308 41.967 1.00 31.73 297 ARG A CA 1
ATOM 2197 C C . ARG A 1 318 ? 30.293 72.000 41.655 1.00 31.56 297 ARG A C 1
ATOM 2198 O O . ARG A 1 318 ? 31.175 72.308 42.470 1.00 31.00 297 ARG A O 1
ATOM 2206 N N . PHE A 1 319 ? 30.540 71.385 40.491 1.00 29.81 298 PHE A N 1
ATOM 2207 C CA . PHE A 1 319 ? 31.911 71.126 40.043 1.00 28.78 298 PHE A CA 1
ATOM 2208 C C . PHE A 1 319 ? 32.642 72.467 39.879 1.00 28.74 298 PHE A C 1
ATOM 2209 O O . PHE A 1 319 ? 33.788 72.610 40.304 1.00 28.68 298 PHE A O 1
ATOM 2217 N N . TYR A 1 320 ? 31.988 73.434 39.254 1.00 29.66 299 TYR A N 1
ATOM 2218 C CA . TYR A 1 320 ? 32.604 74.742 39.077 1.00 31.82 299 TYR A CA 1
ATOM 2219 C C . TYR A 1 320 ? 32.982 75.362 40.434 1.00 32.82 299 TYR A C 1
ATOM 2220 O O . TYR A 1 320 ? 34.066 75.906 40.557 1.00 32.40 299 TYR A O 1
ATOM 2229 N N . ASP A 1 321 ? 32.083 75.260 41.422 1.00 33.66 300 ASP A N 1
ATOM 2230 C CA . ASP A 1 321 ? 32.329 75.778 42.778 1.00 35.53 300 ASP A CA 1
ATOM 2231 C C . ASP A 1 321 ? 33.550 75.161 43.429 1.00 35.79 300 ASP A C 1
ATOM 2232 O O . ASP A 1 321 ? 34.381 75.893 43.968 1.00 35.47 300 ASP A O 1
ATOM 2237 N N . LYS A 1 322 ? 33.651 73.831 43.384 1.00 35.91 301 LYS A N 1
ATOM 2238 C CA . LYS A 1 322 ? 34.856 73.148 43.841 1.00 37.47 301 LYS A CA 1
ATOM 2239 C C . LYS A 1 322 ? 36.130 73.586 43.108 1.00 38.20 301 LYS A C 1
ATOM 2240 O O . LYS A 1 322 ? 37.152 73.844 43.751 1.00 38.88 301 LYS A O 1
ATOM 2246 N N . VAL A 1 323 ? 36.081 73.681 41.779 1.00 39.13 302 VAL A N 1
ATOM 2247 C CA . VAL A 1 323 ? 37.241 74.146 41.005 1.00 40.05 302 VAL A CA 1
ATOM 2248 C C . VAL A 1 323 ? 37.622 75.615 41.343 1.00 40.91 302 VAL A C 1
ATOM 2249 O O . VAL A 1 323 ? 38.797 75.913 41.535 1.00 40.82 302 VAL A O 1
ATOM 2253 N N . ASP A 1 324 ? 36.630 76.499 41.428 1.00 41.50 303 ASP A N 1
ATOM 2254 C CA . ASP A 1 324 ? 36.855 77.894 41.838 1.00 43.00 303 ASP A CA 1
ATOM 2255 C C . ASP A 1 324 ? 37.503 77.980 43.224 1.00 43.50 303 ASP A C 1
ATOM 2256 O O . ASP A 1 324 ? 38.333 78.838 43.446 1.00 44.13 303 ASP A O 1
ATOM 2261 N N . ALA A 1 325 ? 37.118 77.076 44.128 1.00 44.12 304 ALA A N 1
ATOM 2262 C CA . ALA A 1 325 ? 37.651 76.985 45.494 1.00 45.18 304 ALA A CA 1
ATOM 2263 C C . ALA A 1 325 ? 38.980 76.224 45.615 1.00 45.93 304 ALA A C 1
ATOM 2264 O O . ALA A 1 325 ? 39.511 76.054 46.721 1.00 46.39 304 ALA A O 1
ATOM 2266 N N . GLY A 1 326 ? 39.502 75.743 44.491 1.00 46.40 305 GLY A N 1
ATOM 2267 C CA . GLY A 1 326 ? 40.711 74.936 44.496 1.00 47.30 305 GLY A CA 1
ATOM 2268 C C . GLY A 1 326 ? 40.564 73.587 45.176 1.00 47.88 305 GLY A C 1
ATOM 2269 O O . GLY A 1 326 ? 41.558 73.004 45.634 1.00 47.96 305 GLY A O 1
ATOM 2270 N N . LYS A 1 327 ? 39.331 73.086 45.257 1.00 48.30 306 LYS A N 1
ATOM 2271 C CA . LYS A 1 327 ? 39.082 71.763 45.843 1.00 48.85 306 LYS A CA 1
ATOM 2272 C C . LYS A 1 327 ? 39.053 70.716 44.727 1.00 48.07 306 LYS A C 1
ATOM 2273 O O . LYS A 1 327 ? 38.558 70.984 43.621 1.00 48.75 306 LYS A O 1
ATOM 2279 N N . GLU A 1 328 ? 39.618 69.546 45.005 1.00 46.85 307 GLU A N 1
ATOM 2280 C CA . GLU A 1 328 ? 39.763 68.488 43.994 1.00 45.92 307 GLU A CA 1
ATOM 2281 C C . GLU A 1 328 ? 38.420 67.769 43.771 1.00 43.80 307 GLU A C 1
ATOM 2282 O O . GLU A 1 328 ? 37.738 67.393 44.738 1.00 43.64 307 GLU A O 1
ATOM 2288 N N . ILE A 1 329 ? 38.036 67.604 42.506 1.00 41.38 308 ILE A N 1
ATOM 2289 C CA . ILE A 1 329 ? 36.878 66.744 42.173 1.00 39.67 308 ILE A CA 1
ATOM 2290 C C . ILE A 1 329 ? 37.287 65.257 42.101 1.00 38.84 308 ILE A C 1
ATOM 2291 O O . ILE A 1 329 ? 38.140 64.878 41.296 1.00 39.16 308 ILE A O 1
ATOM 2296 N N . THR A 1 330 ? 36.680 64.430 42.951 1.00 37.43 309 THR A N 1
ATOM 2297 C CA . THR A 1 330 ? 37.049 63.017 43.040 1.00 36.68 309 THR A CA 1
ATOM 2298 C C . THR A 1 330 ? 36.465 62.146 41.917 1.00 35.96 309 THR A C 1
ATOM 2299 O O . THR A 1 330 ? 35.523 62.553 41.240 1.00 35.34 309 THR A O 1
ATOM 2303 N N . PHE A 1 331 ? 37.045 60.955 41.742 1.00 35.37 310 PHE A N 1
ATOM 2304 C CA . PHE A 1 331 ? 36.584 59.966 40.761 1.00 34.58 310 PHE A CA 1
ATOM 2305 C C . PHE A 1 331 ? 35.107 59.643 41.017 1.00 34.24 310 PHE A C 1
ATOM 2306 O O . PHE A 1 331 ? 34.334 59.712 40.081 1.00 34.21 310 PHE A O 1
ATOM 2314 N N . GLU A 1 332 ? 34.739 59.349 42.273 1.00 33.99 311 GLU A N 1
ATOM 2315 C CA . GLU A 1 332 ? 33.339 59.096 42.681 1.00 34.82 311 GLU A CA 1
ATOM 2316 C C . GLU A 1 332 ? 32.399 60.241 42.296 1.00 34.06 311 GLU A C 1
ATOM 2317 O O . GLU A 1 332 ? 31.325 60.005 41.757 1.00 33.88 311 GLU A O 1
ATOM 2323 N N . GLU A 1 333 ? 32.828 61.477 42.550 1.00 32.44 312 GLU A N 1
ATOM 2324 C CA . GLU A 1 333 ? 32.078 62.642 42.147 1.00 32.18 312 GLU A CA 1
ATOM 2325 C C . GLU A 1 333 ? 31.902 62.698 40.638 1.00 30.49 312 GLU A C 1
ATOM 2326 O O . GLU A 1 333 ? 30.813 62.995 40.146 1.00 29.45 312 GLU A O 1
ATOM 2332 N N . ARG A 1 334 ? 32.975 62.421 39.902 1.00 28.89 313 ARG A N 1
ATOM 2333 C CA . ARG A 1 334 ? 32.888 62.402 38.452 1.00 27.92 313 ARG A CA 1
ATOM 2334 C C . ARG A 1 334 ? 31.933 61.315 37.927 1.00 25.85 313 ARG A C 1
ATOM 2335 O O . ARG A 1 334 ? 31.202 61.547 36.973 1.00 26.23 313 ARG A O 1
ATOM 2343 N N . ALA A 1 335 ? 31.965 60.158 38.565 1.00 24.60 314 ALA A N 1
ATOM 2344 C CA . ALA A 1 335 ? 31.197 58.971 38.181 1.00 25.08 314 ALA A CA 1
ATOM 2345 C C . ALA A 1 335 ? 29.708 59.243 38.394 1.00 25.42 314 ALA A C 1
ATOM 2346 O O . ALA A 1 335 ? 28.863 58.913 37.541 1.00 24.84 314 ALA A O 1
ATOM 2348 N N . ILE A 1 336 ? 29.409 59.861 39.548 1.00 25.25 315 ILE A N 1
ATOM 2349 C CA . ILE A 1 336 ? 28.046 60.233 39.915 1.00 25.34 315 ILE A CA 1
ATOM 2350 C C . ILE A 1 336 ? 27.553 61.307 38.989 1.00 24.77 315 ILE A C 1
ATOM 2351 O O . ILE A 1 336 ? 26.414 61.248 38.555 1.00 26.12 315 ILE A O 1
ATOM 2356 N N . GLY A 1 337 ? 28.399 62.280 38.654 1.00 23.51 316 GLY A N 1
ATOM 2357 C CA . GLY A 1 337 ? 28.011 63.266 37.675 1.00 22.43 316 GLY A CA 1
ATOM 2358 C C . GLY A 1 337 ? 27.682 62.704 36.283 1.00 23.35 316 GLY A C 1
ATOM 2359 O O . GLY A 1 337 ? 26.793 63.229 35.571 1.00 22.92 316 GLY A O 1
ATOM 2360 N N . ARG A 1 338 ? 28.438 61.694 35.851 1.00 23.15 317 ARG A N 1
ATOM 2361 C CA . ARG A 1 338 ? 28.168 61.042 34.564 1.00 23.21 317 ARG A CA 1
ATOM 2362 C C . ARG A 1 338 ? 26.842 60.316 34.658 1.00 22.46 317 ARG A C 1
ATOM 2363 O O . ARG A 1 338 ? 26.052 60.378 33.748 1.00 23.67 317 ARG A O 1
ATOM 2371 N N . ARG A 1 339 ? 26.611 59.637 35.768 1.00 22.39 318 ARG A N 1
ATOM 2372 C CA . ARG A 1 339 ? 25.370 58.925 36.004 1.00 23.30 318 ARG A CA 1
ATOM 2373 C C . ARG A 1 339 ? 24.152 59.860 35.873 1.00 23.07 318 ARG A C 1
ATOM 2374 O O . ARG A 1 339 ? 23.165 59.545 35.195 1.00 22.78 318 ARG A O 1
ATOM 2382 N N . THR A 1 340 ? 24.235 61.013 36.531 1.00 22.69 319 THR A N 1
ATOM 2383 C CA . THR A 1 340 ? 23.170 62.022 36.483 1.00 21.93 319 THR A CA 1
ATOM 2384 C C . THR A 1 340 ? 22.923 62.517 35.077 1.00 21.85 319 THR A C 1
ATOM 2385 O O . THR A 1 340 ? 21.791 62.661 34.649 1.00 22.31 319 THR A O 1
ATOM 2389 N N . GLN A 1 341 ? 23.998 62.739 34.340 1.00 21.66 320 GLN A N 1
ATOM 2390 C CA . GLN A 1 341 ? 23.933 63.270 33.008 1.00 20.66 320 GLN A CA 1
ATOM 2391 C C . GLN A 1 341 ? 23.286 62.256 32.044 1.00 20.92 320 GLN A C 1
ATOM 2392 O O . GLN A 1 341 ? 22.425 62.616 31.216 1.00 20.81 320 GLN A O 1
ATOM 2398 N N . ILE A 1 342 ? 23.704 60.997 32.148 1.00 20.83 321 ILE A N 1
ATOM 2399 C CA . ILE A 1 342 ? 23.130 59.943 31.331 1.00 20.52 321 ILE A CA 1
ATOM 2400 C C . ILE A 1 342 ? 21.626 59.824 31.645 1.00 20.81 321 ILE A C 1
ATOM 2401 O O . ILE A 1 342 ? 20.814 59.846 30.737 1.00 20.76 321 ILE A O 1
ATOM 2406 N N . ALA A 1 343 ? 21.280 59.682 32.928 1.00 21.16 322 ALA A N 1
ATOM 2407 C CA . ALA A 1 343 ? 19.866 59.632 33.394 1.00 21.36 322 ALA A CA 1
ATOM 2408 C C . ALA A 1 343 ? 19.036 60.814 32.911 1.00 21.99 322 ALA A C 1
ATOM 2409 O O . ALA A 1 343 ? 17.835 60.650 32.600 1.00 22.85 322 ALA A O 1
ATOM 2411 N N . ALA A 1 344 ? 19.648 62.002 32.866 1.00 21.02 323 ALA A N 1
ATOM 2412 C CA . ALA A 1 344 ? 18.952 63.189 32.388 1.00 21.81 323 ALA A CA 1
ATOM 2413 C C . ALA A 1 344 ? 18.514 63.052 30.910 1.00 21.86 323 ALA A C 1
ATOM 2414 O O . ALA A 1 344 ? 17.396 63.438 30.565 1.00 22.01 323 ALA A O 1
ATOM 2416 N N . ALA A 1 345 ?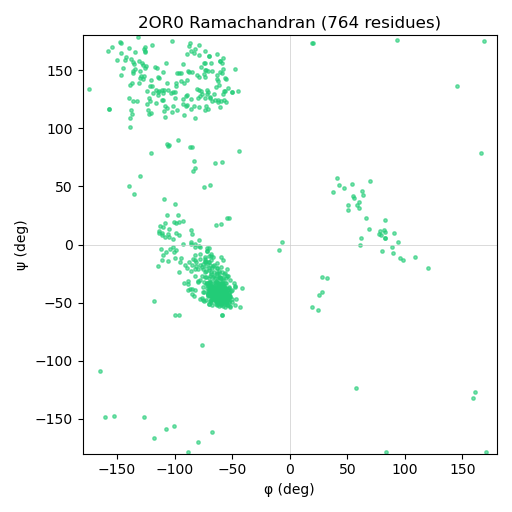 19.400 62.541 30.045 1.00 20.99 324 ALA A N 1
ATOM 2417 C CA . ALA A 1 345 ? 19.025 62.301 28.637 1.00 20.58 324 ALA A CA 1
ATOM 2418 C C . ALA A 1 345 ? 17.851 61.308 28.535 1.00 19.43 324 ALA A C 1
ATOM 2419 O O . ALA A 1 345 ? 16.868 61.572 27.843 1.00 19.75 324 ALA A O 1
ATOM 2421 N N . TRP A 1 346 ? 17.949 60.193 29.246 1.00 18.73 325 TRP A N 1
ATOM 2422 C CA . TRP A 1 346 ? 16.956 59.148 29.151 1.00 20.53 325 TRP A CA 1
ATOM 2423 C C . TRP A 1 346 ? 15.560 59.604 29.657 1.00 21.59 325 TRP A C 1
ATOM 2424 O O . TRP A 1 346 ? 14.536 59.315 29.024 1.00 21.32 325 TRP A O 1
ATOM 2435 N N . ARG A 1 347 ? 15.556 60.303 30.795 1.00 21.34 326 ARG A N 1
ATOM 2436 C CA . ARG A 1 347 ? 14.340 60.824 31.419 1.00 21.43 326 ARG A CA 1
ATOM 2437 C C . ARG A 1 347 ? 13.585 61.736 30.448 1.00 20.54 326 ARG A C 1
ATOM 2438 O O . ARG A 1 347 ? 12.380 61.618 30.294 1.00 20.61 326 ARG A O 1
ATOM 2446 N N . ALA A 1 348 ? 14.318 62.624 29.800 1.00 19.61 327 ALA A N 1
ATOM 2447 C CA . ALA A 1 348 ? 13.761 63.635 28.914 1.00 19.37 327 ALA A CA 1
ATOM 2448 C C . ALA A 1 348 ? 13.220 62.977 27.654 1.00 19.90 327 ALA A C 1
ATOM 2449 O O . ALA A 1 348 ? 12.104 63.272 27.217 1.00 19.82 327 ALA A O 1
ATOM 2451 N N . VAL A 1 349 ? 13.976 62.038 27.091 1.00 19.80 328 VAL A N 1
ATOM 2452 C CA . VAL A 1 349 ? 13.476 61.326 25.907 1.00 19.51 328 VAL A CA 1
ATOM 2453 C C . VAL A 1 349 ? 12.218 60.497 26.192 1.00 20.71 328 VAL A C 1
ATOM 2454 O O . VAL A 1 349 ? 11.257 60.556 25.411 1.00 19.12 328 VAL A O 1
ATOM 2458 N N . ARG A 1 350 ? 12.216 59.744 27.292 1.00 21.89 329 ARG A N 1
ATOM 2459 C CA . ARG A 1 350 ? 11.027 58.991 27.653 1.00 24.23 329 ARG A CA 1
ATOM 2460 C C . ARG A 1 350 ? 9.786 59.893 27.824 1.00 23.41 329 ARG A C 1
ATOM 2461 O O . ARG A 1 350 ? 8.671 59.492 27.462 1.00 23.56 329 ARG A O 1
ATOM 2469 N N . ALA A 1 351 ? 9.982 61.078 28.390 1.00 23.34 330 ALA A N 1
ATOM 2470 C CA . ALA A 1 351 ? 8.903 62.059 28.597 1.00 22.85 330 ALA A CA 1
ATOM 2471 C C . ALA A 1 351 ? 8.370 62.600 27.267 1.00 23.46 330 ALA A C 1
ATOM 2472 O O . ALA A 1 351 ? 7.140 62.794 27.085 1.00 23.67 330 ALA A O 1
ATOM 2474 N N . ALA A 1 352 ? 9.286 62.849 26.334 1.00 22.43 331 ALA A N 1
ATOM 2475 C CA . ALA A 1 352 ? 8.883 63.238 25.005 1.00 23.31 331 ALA A CA 1
ATOM 2476 C C . ALA A 1 352 ? 8.095 62.115 24.318 1.00 22.91 331 ALA A C 1
ATOM 2477 O O . ALA A 1 352 ? 7.143 62.409 23.581 1.00 22.64 331 ALA A O 1
ATOM 2479 N N . ASP A 1 353 ? 8.495 60.850 24.525 1.00 22.31 332 ASP A N 1
ATOM 2480 C CA . ASP A 1 353 ? 7.717 59.723 23.968 1.00 22.67 332 ASP A CA 1
ATOM 2481 C C . ASP A 1 353 ? 6.265 59.712 24.479 1.00 22.32 332 ASP A C 1
ATOM 2482 O O . ASP A 1 353 ? 5.351 59.382 23.727 1.00 21.80 332 ASP A O 1
ATOM 2487 N N . GLU A 1 354 ? 6.075 59.997 25.774 1.00 22.34 333 GLU A N 1
ATOM 2488 C CA . GLU A 1 354 ? 4.761 59.915 26.384 1.00 23.43 333 GLU A CA 1
ATOM 2489 C C . GLU A 1 354 ? 3.826 60.963 25.768 1.00 23.25 333 GLU A C 1
ATOM 2490 O O . GLU A 1 354 ? 2.667 60.695 25.536 1.00 23.36 333 GLU A O 1
ATOM 2496 N N . ILE A 1 355 ? 4.329 62.153 25.479 1.00 24.06 334 ILE A N 1
ATOM 2497 C CA . ILE A 1 355 ? 3.451 63.153 24.852 1.00 25.14 334 ILE A CA 1
ATOM 2498 C C . ILE A 1 355 ? 3.265 62.935 23.353 1.00 24.70 334 ILE A C 1
ATOM 2499 O O . ILE A 1 355 ? 2.196 63.226 22.828 1.00 24.43 334 ILE A O 1
ATOM 2504 N N . PHE A 1 356 ? 4.289 62.415 22.676 1.00 23.83 335 PHE A N 1
ATOM 2505 C CA . PHE A 1 356 ? 4.149 62.116 21.252 1.00 23.85 335 PHE A CA 1
ATOM 2506 C C . PHE A 1 356 ? 3.053 61.061 21.048 1.00 23.15 335 PHE A C 1
ATOM 2507 O O . PHE A 1 356 ? 2.264 61.152 20.119 1.00 23.93 335 PHE A O 1
ATOM 2515 N N . ALA A 1 357 ? 3.013 60.063 21.912 1.00 22.80 336 ALA A N 1
ATOM 2516 C CA . ALA A 1 357 ? 1.986 59.035 21.828 1.00 24.00 336 ALA A CA 1
ATOM 2517 C C . ALA A 1 357 ? 0.553 59.591 22.031 1.00 25.00 336 ALA A C 1
ATOM 2518 O O . ALA A 1 357 ? -0.416 58.894 21.735 1.00 25.51 336 ALA A O 1
ATOM 2520 N N . ARG A 1 358 ? 0.413 60.804 22.565 1.00 25.07 337 ARG A N 1
ATOM 2521 C CA . ARG A 1 358 ? -0.923 61.354 22.812 1.00 26.13 337 ARG A CA 1
ATOM 2522 C C . ARG A 1 358 ? -1.197 62.514 21.867 1.00 26.88 337 ARG A C 1
ATOM 2523 O O . ARG A 1 358 ? -2.166 63.229 22.043 1.00 27.84 337 ARG A O 1
ATOM 2531 N N . ALA A 1 359 ? -0.323 62.707 20.882 1.00 27.23 338 ALA A N 1
ATOM 2532 C CA . ALA A 1 359 ? -0.462 63.817 19.964 1.00 28.40 338 ALA A CA 1
ATOM 2533 C C . ALA A 1 359 ? -1.358 63.465 18.775 1.00 28.70 338 ALA A C 1
ATOM 2534 O O . ALA A 1 359 ? -1.770 64.338 18.062 1.00 29.73 338 ALA A O 1
ATOM 2536 N N . GLY A 1 360 ? -1.636 62.189 18.558 1.00 29.43 339 GLY A N 1
ATOM 2537 C CA . GLY A 1 360 ? -2.557 61.775 17.489 1.00 30.56 339 GLY A CA 1
ATOM 2538 C C . GLY A 1 360 ? -1.928 61.651 16.109 1.00 30.45 339 GLY A C 1
ATOM 2539 O O . GLY A 1 360 ? -0.721 61.883 15.941 1.00 30.69 339 GLY A O 1
ATOM 2540 N N . GLY A 1 361 ? -2.763 61.309 15.123 1.00 29.41 340 GLY A N 1
ATOM 2541 C CA . GLY A 1 361 ? -2.302 60.955 13.766 1.00 28.75 340 GLY A CA 1
ATOM 2542 C C . GLY A 1 361 ? -1.802 62.152 12.971 1.00 27.91 340 GLY A C 1
ATOM 2543 O O . GLY A 1 361 ? -0.892 62.012 12.162 1.00 27.62 340 GLY A O 1
ATOM 2544 N N . GLY A 1 362 ? -2.392 63.329 13.197 1.00 26.46 341 GLY A N 1
ATOM 2545 C CA . GLY A 1 362 ? -1.891 64.551 12.557 1.00 26.09 341 GLY A CA 1
ATOM 2546 C C . GLY A 1 362 ? -0.424 64.865 12.886 1.00 25.44 341 GLY A C 1
ATOM 2547 O O . GLY A 1 362 ? 0.298 65.392 12.065 1.00 25.13 341 GLY A O 1
ATOM 2548 N N . ALA A 1 363 ? 0.025 64.515 14.093 1.00 25.34 342 ALA A N 1
ATOM 2549 C CA . ALA A 1 363 ? 1.412 64.728 14.497 1.00 24.59 342 ALA A CA 1
ATOM 2550 C C . ALA A 1 363 ? 2.408 63.763 13.787 1.00 24.81 342 ALA A C 1
ATOM 2551 O O . ALA A 1 363 ? 3.625 63.893 13.923 1.00 24.54 342 ALA A O 1
ATOM 2553 N N . LEU A 1 364 ? 1.897 62.813 13.017 1.00 24.72 343 LEU A N 1
ATOM 2554 C CA . LEU A 1 364 ? 2.790 61.933 12.230 1.00 24.93 343 LEU A CA 1
ATOM 2555 C C . LEU A 1 364 ? 3.322 62.610 10.962 1.00 24.67 343 LEU A C 1
ATOM 2556 O O . LEU A 1 364 ? 4.299 62.163 10.379 1.00 24.44 343 LEU A O 1
ATOM 2561 N N . HIS A 1 365 ? 2.678 63.694 10.544 1.00 25.58 344 HIS A N 1
ATOM 2562 C CA . HIS A 1 365 ? 3.021 64.336 9.267 1.00 26.34 344 HIS A CA 1
ATOM 2563 C C . HIS A 1 365 ? 4.280 65.193 9.371 1.00 26.39 344 HIS A C 1
ATOM 2564 O O . HIS A 1 365 ? 4.426 65.988 10.313 1.00 25.86 344 HIS A O 1
ATOM 2571 N N . TYR A 1 366 ? 5.184 65.028 8.399 1.00 27.28 345 TYR A N 1
ATOM 2572 C CA . TYR A 1 366 ? 6.415 65.848 8.275 1.00 27.71 345 TYR A CA 1
ATOM 2573 C C . TYR A 1 366 ? 6.201 67.366 8.208 1.00 28.39 345 TYR A C 1
ATOM 2574 O O . TYR A 1 366 ? 7.070 68.130 8.583 1.00 26.61 345 TYR A O 1
ATOM 2583 N N . LYS A 1 367 ? 5.052 67.798 7.692 1.00 29.70 346 LYS A N 1
ATOM 2584 C CA . LYS A 1 367 ? 4.724 69.238 7.671 1.00 31.63 346 LYS A CA 1
ATOM 2585 C C . LYS A 1 367 ? 4.437 69.819 9.061 1.00 30.61 346 LYS A C 1
ATOM 2586 O O . LYS A 1 367 ? 4.190 71.011 9.177 1.00 31.59 346 LYS A O 1
ATOM 2592 N N . THR A 1 368 ? 4.447 68.993 10.110 1.00 29.91 347 THR A N 1
ATOM 2593 C CA . THR A 1 368 ? 4.271 69.490 11.486 1.00 29.19 347 THR A CA 1
ATOM 2594 C C . THR A 1 368 ? 5.604 69.335 12.231 1.00 29.21 347 THR A C 1
ATOM 2595 O O . THR A 1 368 ? 6.227 68.291 12.115 1.00 30.34 347 THR A O 1
ATOM 2599 N N . PRO A 1 369 ? 6.065 70.384 12.952 1.00 28.92 348 PRO A N 1
ATOM 2600 C CA . PRO A 1 369 ? 7.405 70.349 13.561 1.00 28.13 348 PRO A CA 1
ATOM 2601 C C . PRO A 1 369 ? 7.646 69.384 14.725 1.00 27.69 348 PRO A C 1
ATOM 2602 O O . PRO A 1 369 ? 8.789 68.995 14.934 1.00 27.09 348 PRO A O 1
ATOM 2614 N N . GLN A 1 371 ? 7.186 66.209 15.361 1.00 24.87 350 GLN A N 1
ATOM 2615 C CA . GLN A 1 371 ? 7.791 64.926 14.977 1.00 23.50 350 GLN A CA 1
ATOM 2616 C C . GLN A 1 371 ? 9.289 65.029 14.718 1.00 23.70 350 GLN A C 1
ATOM 2617 O O . GLN A 1 371 ? 10.005 64.043 14.918 1.00 23.86 350 GLN A O 1
ATOM 2623 N N . ARG A 1 372 ? 9.755 66.206 14.281 1.00 23.49 351 ARG A N 1
ATOM 2624 C CA . ARG A 1 372 ? 11.172 66.409 13.943 1.00 24.49 351 ARG A CA 1
ATOM 2625 C C . ARG A 1 372 ? 11.970 66.494 15.239 1.00 23.91 351 ARG A C 1
ATOM 2626 O O . ARG A 1 372 ? 13.044 65.935 15.343 1.00 23.88 351 ARG A O 1
ATOM 2634 N N . PHE A 1 373 ? 11.418 67.187 16.238 1.00 23.98 352 PHE A N 1
ATOM 2635 C CA . PHE A 1 373 ? 12.035 67.247 17.568 1.00 22.83 352 PHE A CA 1
ATOM 2636 C C . PHE A 1 373 ? 12.016 65.881 18.192 1.00 21.60 352 PHE A C 1
ATOM 2637 O O . PHE A 1 373 ? 12.995 65.464 18.774 1.00 21.42 352 PHE A O 1
ATOM 2645 N N . TRP A 1 374 ? 10.916 65.154 18.023 1.00 21.49 353 TRP A N 1
ATOM 2646 C CA . TRP A 1 374 ? 10.809 63.826 18.604 1.00 21.13 353 TRP A CA 1
ATOM 2647 C C . TRP A 1 374 ? 11.879 62.840 18.022 1.00 21.84 353 TRP A C 1
ATOM 2648 O O . TRP A 1 374 ? 12.543 62.116 18.780 1.00 21.69 353 TRP A O 1
ATOM 2659 N N . ARG A 1 375 ? 12.042 62.827 16.694 1.00 21.48 354 ARG A N 1
ATOM 2660 C CA . ARG A 1 375 ? 13.066 61.976 16.043 1.00 21.53 354 ARG A CA 1
ATOM 2661 C C . ARG A 1 375 ? 14.476 62.460 16.416 1.00 21.70 354 ARG A C 1
ATOM 2662 O O . ARG A 1 375 ? 15.360 61.647 16.668 1.00 21.70 354 ARG A O 1
ATOM 2670 N N . ASP A 1 376 ? 14.683 63.781 16.437 1.00 21.78 355 ASP A N 1
ATOM 2671 C CA . ASP A 1 376 ? 15.991 64.336 16.854 1.00 23.35 355 ASP A CA 1
ATOM 2672 C C . ASP A 1 376 ? 16.401 63.843 18.256 1.00 22.93 355 ASP A C 1
ATOM 2673 O O . ASP A 1 376 ? 17.574 63.520 18.516 1.00 23.98 355 ASP A O 1
ATOM 2678 N N . ALA A 1 377 ? 15.448 63.795 19.177 1.00 22.85 356 ALA A N 1
ATOM 2679 C CA . ALA A 1 377 ? 15.766 63.396 20.548 1.00 22.40 356 ALA A CA 1
ATOM 2680 C C . ALA A 1 377 ? 16.251 61.960 20.563 1.00 21.91 356 ALA A C 1
ATOM 2681 O O . ALA A 1 377 ? 17.200 61.640 21.240 1.00 21.92 356 ALA A O 1
ATOM 2683 N N . HIS A 1 378 ? 15.552 61.090 19.846 1.00 21.93 357 HIS A N 1
ATOM 2684 C CA . HIS A 1 378 ? 15.978 59.680 19.676 1.00 21.20 357 HIS A CA 1
ATOM 2685 C C . HIS A 1 378 ? 17.319 59.504 18.970 1.00 20.69 357 HIS A C 1
ATOM 2686 O O . HIS A 1 378 ? 18.128 58.678 19.384 1.00 21.58 357 HIS A O 1
ATOM 2693 N N . ALA A 1 379 ? 17.554 60.251 17.907 1.00 21.42 358 ALA A N 1
ATOM 2694 C CA . ALA A 1 379 ? 18.911 60.258 17.319 1.00 22.34 358 ALA A CA 1
ATOM 2695 C C . ALA A 1 379 ? 19.962 60.655 18.350 1.00 22.76 358 ALA A C 1
ATOM 2696 O O . ALA A 1 379 ? 20.982 59.975 18.479 1.00 23.04 358 ALA A O 1
ATOM 2698 N N . GLY A 1 380 ? 19.730 61.765 19.068 1.00 22.72 359 GLY A N 1
ATOM 2699 C CA . GLY A 1 380 ? 20.665 62.186 20.134 1.00 22.65 359 GLY A CA 1
ATOM 2700 C C . GLY A 1 380 ? 20.913 61.146 21.227 1.00 23.13 359 GLY A C 1
ATOM 2701 O O . GLY A 1 380 ? 22.036 60.997 21.726 1.00 23.36 359 GLY A O 1
ATOM 2702 N N . LEU A 1 381 ? 19.879 60.392 21.593 1.00 23.29 360 LEU A N 1
ATOM 2703 C CA . LEU A 1 381 ? 20.007 59.381 22.656 1.00 24.06 360 LEU A CA 1
ATOM 2704 C C . LEU A 1 381 ? 20.944 58.239 22.292 1.00 25.02 360 LEU A C 1
ATOM 2705 O O . LEU A 1 381 ? 21.449 57.543 23.197 1.00 25.11 360 LEU A O 1
ATOM 2710 N N . ALA A 1 382 ? 21.127 58.005 20.984 1.00 25.61 361 ALA A N 1
ATOM 2711 C CA . ALA A 1 382 ? 22.006 56.925 20.467 1.00 26.71 361 ALA A CA 1
ATOM 2712 C C . ALA A 1 382 ? 23.513 57.232 20.617 1.00 27.24 361 ALA A C 1
ATOM 2713 O O . ALA A 1 382 ? 24.350 56.367 20.429 1.00 28.27 361 ALA A O 1
ATOM 2715 N N . HIS A 1 383 ? 23.864 58.466 20.965 1.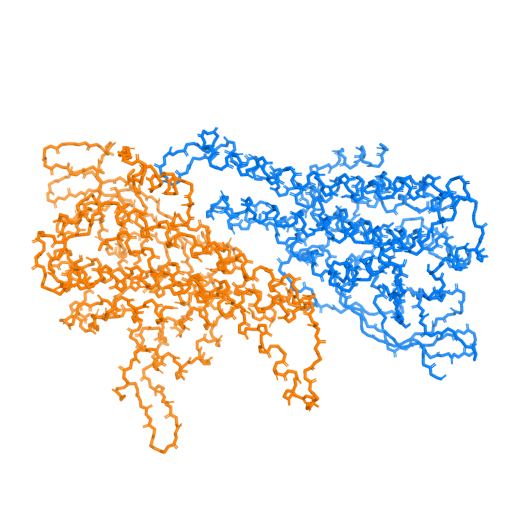00 27.94 362 HIS A N 1
ATOM 2716 C CA . HIS A 1 383 ? 25.274 58.815 21.183 1.00 27.45 362 HIS A CA 1
ATOM 2717 C C . HIS A 1 383 ? 25.914 58.000 22.300 1.00 26.95 362 HIS A C 1
ATOM 2718 O O . HIS A 1 383 ? 25.261 57.628 23.279 1.00 27.93 362 HIS A O 1
ATOM 2725 N N . ALA A 1 384 ? 27.206 57.743 22.162 1.00 26.10 363 ALA A N 1
ATOM 2726 C CA . ALA A 1 384 ? 27.958 56.928 23.127 1.00 25.68 363 ALA A CA 1
ATOM 2727 C C . ALA A 1 384 ? 27.911 57.485 24.540 1.00 24.67 363 ALA A C 1
ATOM 2728 O O . ALA A 1 384 ? 27.963 56.718 25.503 1.00 24.16 363 ALA A O 1
ATOM 2730 N N . VAL A 1 385 ? 27.797 58.808 24.679 1.00 24.46 364 VAL A N 1
ATOM 2731 C CA . VAL A 1 385 ? 27.742 59.403 26.027 1.00 25.13 364 VAL A CA 1
ATOM 2732 C C . VAL A 1 385 ? 26.420 59.140 26.742 1.00 25.29 364 VAL A C 1
ATOM 2733 O O . VAL A 1 385 ? 26.293 59.460 27.928 1.00 26.47 364 VAL A O 1
ATOM 2737 N N . HIS A 1 386 ? 25.462 58.526 26.045 1.00 24.40 365 HIS A N 1
ATOM 2738 C CA . HIS A 1 386 ? 24.224 58.112 26.689 1.00 23.46 365 HIS A CA 1
ATOM 2739 C C . HIS A 1 386 ? 24.102 56.644 27.042 1.00 24.01 365 HIS A C 1
ATOM 2740 O O . HIS A 1 386 ? 23.094 56.267 27.639 1.00 24.01 365 HIS A O 1
ATOM 2747 N N . VAL A 1 387 ? 25.101 55.811 26.709 1.00 23.53 366 VAL A N 1
ATOM 2748 C CA . VAL A 1 387 ? 25.054 54.401 27.120 1.00 24.70 366 VAL A CA 1
ATOM 2749 C C . VAL A 1 387 ? 25.070 54.401 28.651 1.00 24.94 366 VAL A C 1
ATOM 2750 O O . VAL A 1 387 ? 25.966 55.006 29.237 1.00 26.08 366 VAL A O 1
ATOM 2754 N N . PRO A 1 388 ? 24.043 53.789 29.297 1.00 25.03 367 PRO A N 1
ATOM 2755 C CA . PRO A 1 388 ? 23.898 53.847 30.743 1.00 24.55 367 PRO A CA 1
ATOM 2756 C C . PRO A 1 388 ? 24.518 52.744 31.615 1.00 24.71 367 PRO A C 1
ATOM 2757 O O . PRO A 1 388 ? 24.893 53.027 32.748 1.00 23.79 367 PRO A O 1
ATOM 2761 N N . GLY A 1 389 ? 24.578 51.498 31.131 1.00 23.48 368 GLY A N 1
ATOM 2762 C CA . GLY A 1 389 ? 24.816 50.364 32.025 1.00 23.54 368 GLY A CA 1
ATOM 2763 C C . GLY A 1 389 ? 26.126 50.437 32.829 1.00 23.26 368 GLY A C 1
ATOM 2764 O O . GLY A 1 389 ? 26.094 50.441 34.049 1.00 21.82 368 GLY A O 1
ATOM 2765 N N . PRO A 1 390 ? 27.272 50.483 32.137 1.00 23.78 369 PRO A N 1
ATOM 2766 C CA . PRO A 1 390 ? 28.602 50.473 32.787 1.00 24.66 369 PRO A CA 1
ATOM 2767 C C . PRO A 1 390 ? 28.780 51.625 33.804 1.00 24.69 369 PRO A C 1
ATOM 2768 O O . PRO A 1 390 ? 29.330 51.413 34.862 1.00 25.11 369 PRO A O 1
ATOM 2772 N N . THR A 1 391 ? 28.312 52.822 33.460 1.00 25.20 370 THR A N 1
ATOM 2773 C CA . THR A 1 391 ? 28.415 53.969 34.360 1.00 26.06 370 THR A CA 1
ATOM 2774 C C . THR A 1 391 ? 27.510 53.815 35.590 1.00 26.41 370 THR A C 1
ATOM 2775 O O . THR A 1 391 ? 27.908 54.171 36.708 1.00 26.78 370 THR A O 1
ATOM 2779 N N . ASN A 1 392 ? 26.300 53.282 35.397 1.00 25.87 371 ASN A N 1
ATOM 2780 C CA . ASN A 1 392 ? 25.410 53.074 36.529 1.00 25.00 371 ASN A CA 1
ATOM 2781 C C . ASN A 1 392 ? 26.052 52.091 37.475 1.00 25.12 371 ASN A C 1
ATOM 2782 O O . ASN A 1 392 ? 26.088 52.317 38.693 1.00 23.87 371 ASN A O 1
ATOM 2787 N N . HIS A 1 393 ? 26.582 51.002 36.902 1.00 25.29 372 HIS A N 1
ATOM 2788 C CA . HIS A 1 393 ? 27.288 49.957 37.649 1.00 25.89 372 HIS A CA 1
ATOM 2789 C C . HIS A 1 393 ? 28.508 50.552 38.382 1.00 25.64 372 HIS A C 1
ATOM 2790 O O . HIS A 1 393 ? 28.696 50.314 39.573 1.00 25.30 372 HIS A O 1
ATOM 2797 N N . ALA A 1 394 ? 29.336 51.300 37.654 1.00 25.82 373 ALA A N 1
ATOM 2798 C CA . ALA A 1 394 ? 30.615 51.781 38.212 1.00 26.38 373 ALA A CA 1
ATOM 2799 C C . ALA A 1 394 ? 30.399 52.823 39.322 1.00 26.15 373 ALA A C 1
ATOM 2800 O O . ALA A 1 394 ? 31.038 52.754 40.359 1.00 26.18 373 ALA A O 1
ATOM 2802 N N . SER A 1 395 ? 29.487 53.761 39.094 1.00 25.99 374 SER A N 1
ATOM 2803 C CA . SER A 1 395 ? 29.151 54.775 40.105 1.00 26.46 374 SER A CA 1
ATOM 2804 C C . SER A 1 395 ? 28.579 54.116 41.343 1.00 26.53 374 SER A C 1
ATOM 2805 O O . SER A 1 395 ? 29.004 54.424 42.433 1.00 27.20 374 SER A O 1
ATOM 2808 N N . ALA A 1 396 ? 27.662 53.164 41.181 1.00 26.27 375 ALA A N 1
ATOM 2809 C CA . ALA A 1 396 ? 27.128 52.417 42.321 1.00 26.53 375 ALA A CA 1
ATOM 2810 C C . ALA A 1 396 ? 28.230 51.644 43.076 1.00 27.57 375 ALA A C 1
ATOM 2811 O O . ALA A 1 396 ? 28.203 51.533 44.324 1.00 26.77 375 ALA A O 1
ATOM 2813 N N . LEU A 1 397 ? 29.168 51.071 42.321 1.00 28.02 376 LEU A N 1
ATOM 2814 C CA . LEU A 1 397 ? 30.277 50.348 42.937 1.00 28.94 376 LEU A CA 1
ATOM 2815 C C . LEU A 1 397 ? 31.145 51.296 43.799 1.00 29.13 376 LEU A C 1
ATOM 2816 O O . LEU A 1 397 ? 31.521 50.934 44.918 1.00 29.93 376 LEU A O 1
ATOM 2821 N N . THR A 1 398 ? 31.429 52.507 43.321 1.00 30.39 377 THR A N 1
ATOM 2822 C CA . THR A 1 398 ? 32.209 53.446 44.147 1.00 31.39 377 THR A CA 1
ATOM 2823 C C . THR A 1 398 ? 31.464 53.787 45.443 1.00 31.58 377 THR A C 1
ATOM 2824 O O . THR A 1 398 ? 32.084 53.903 46.512 1.00 31.00 377 THR A O 1
ATOM 2828 N N . GLN A 1 399 ? 30.136 53.881 45.364 1.00 31.47 378 GLN A N 1
ATOM 2829 C CA . GLN A 1 399 ? 29.326 54.209 46.540 1.00 32.25 378 GLN A CA 1
ATOM 2830 C C . GLN A 1 399 ? 29.333 53.096 47.552 1.00 32.32 378 GLN A C 1
ATOM 2831 O O . GLN A 1 399 ? 29.156 53.344 48.733 1.00 32.76 378 GLN A O 1
ATOM 2837 N N . LEU A 1 400 ? 29.560 51.873 47.099 1.00 32.51 379 LEU A N 1
ATOM 2838 C CA . LEU A 1 400 ? 29.705 50.739 48.009 1.00 33.69 379 LEU A CA 1
ATOM 2839 C C . LEU A 1 400 ? 31.128 50.570 48.523 1.00 33.82 379 LEU A C 1
ATOM 2840 O O . LEU A 1 400 ? 31.413 49.618 49.247 1.00 34.35 379 LEU A O 1
ATOM 2845 N N . GLY A 1 401 ? 32.021 51.472 48.139 1.00 34.53 380 GLY A N 1
ATOM 2846 C CA . GLY A 1 401 ? 33.402 51.404 48.577 1.00 35.88 380 GLY A CA 1
ATOM 2847 C C . GLY A 1 401 ? 34.362 50.681 47.648 1.00 37.13 380 GLY A C 1
ATOM 2848 O O . GLY A 1 401 ? 35.555 50.570 47.969 1.00 36.98 380 GLY A O 1
ATOM 2849 N N . GLY A 1 402 ? 33.857 50.211 46.498 1.00 37.14 381 GLY A N 1
ATOM 2850 C CA . GLY A 1 402 ? 34.649 49.445 45.548 1.00 37.31 381 GLY A CA 1
ATOM 2851 C C . GLY A 1 402 ? 35.378 50.336 44.574 1.00 38.03 381 GLY A C 1
ATOM 2852 O O . GLY A 1 402 ? 35.139 51.537 44.529 1.00 38.50 381 GLY A O 1
ATOM 2853 N N . GLU A 1 403 ? 36.279 49.756 43.789 1.00 38.76 382 GLU A N 1
ATOM 2854 C CA . GLU A 1 403 ? 36.986 50.523 42.757 1.00 40.61 382 GLU A CA 1
ATOM 2855 C C . GLU A 1 403 ? 36.783 49.895 41.385 1.00 40.31 382 GLU A C 1
ATOM 2856 O O . GLU A 1 403 ? 37.175 48.744 41.156 1.00 40.55 382 GLU A O 1
ATOM 2862 N N . PRO A 1 404 ? 36.110 50.633 40.489 1.00 40.27 383 PRO A N 1
ATOM 2863 C CA . PRO A 1 404 ? 36.024 50.289 39.086 1.00 40.66 383 PRO A CA 1
ATOM 2864 C C . PRO A 1 404 ? 37.411 50.091 38.505 1.00 41.25 383 PRO A C 1
ATOM 2865 O O . PRO A 1 404 ? 38.316 50.903 38.749 1.00 40.33 383 PRO A O 1
ATOM 2869 N N . GLN A 1 405 ? 37.555 49.009 37.741 1.00 42.38 384 GLN A N 1
ATOM 2870 C CA . GLN A 1 405 ? 38.837 48.648 37.124 1.00 43.53 384 GLN A CA 1
ATOM 2871 C C . GLN A 1 405 ? 38.769 48.726 35.613 1.00 43.68 384 GLN A C 1
ATOM 2872 O O . GLN A 1 405 ? 37.728 48.421 35.012 1.00 42.86 384 GLN A O 1
ATOM 2878 N N . GLY A 1 406 ? 39.881 49.147 35.010 1.00 44.28 385 GLY A N 1
ATOM 2879 C CA . GLY A 1 406 ? 40.059 49.026 33.572 1.00 45.02 385 GLY A CA 1
ATOM 2880 C C . GLY A 1 406 ? 39.038 49.796 32.757 1.00 45.36 385 GLY A C 1
ATOM 2881 O O . GLY A 1 406 ? 38.949 51.028 32.886 1.00 45.27 385 GLY A O 1
ATOM 2908 N N . ARG A 1 409 ? 36.334 52.177 34.116 1.00 39.40 388 ARG A N 1
ATOM 2909 C CA . ARG A 1 409 ? 36.710 53.562 34.477 1.00 38.23 388 ARG A CA 1
ATOM 2910 C C . ARG A 1 409 ? 36.578 54.520 33.305 1.00 36.78 388 ARG A C 1
ATOM 2911 O O . ARG A 1 409 ? 36.745 55.716 33.480 1.00 36.70 388 ARG A O 1
ATOM 2919 N N . ALA A 1 410 ? 36.308 54.005 32.107 1.00 35.92 389 ALA A N 1
ATOM 2920 C CA . ALA A 1 410 ? 36.240 54.845 30.906 1.00 35.40 389 ALA A CA 1
ATOM 2921 C C . ALA A 1 410 ? 35.189 55.953 31.020 1.00 35.23 389 ALA A C 1
ATOM 2922 O O . ALA A 1 410 ? 34.160 55.763 31.673 1.00 34.23 389 ALA A O 1
ATOM 2932 N N . ILE A 1 412 ? 34.976 58.667 32.724 1.00 35.07 391 ILE A N 1
ATOM 2933 C CA . ILE A 1 412 ? 34.805 59.285 34.059 1.00 35.29 391 ILE A CA 1
ATOM 2934 C C . ILE A 1 412 ? 36.062 60.112 34.432 1.00 35.71 391 ILE A C 1
ATOM 2935 O O . ILE A 1 412 ? 35.959 61.339 34.631 1.00 36.31 391 ILE A O 1
ATOM 2940 N N . SER B 1 4 ? 2.577 41.525 -9.644 1.00 45.88 -17 SER B N 1
ATOM 2941 C CA . SER B 1 4 ? 1.180 41.156 -9.267 1.00 45.73 -17 SER B CA 1
ATOM 2942 C C . SER B 1 4 ? 1.006 39.685 -8.826 1.00 44.60 -17 SER B C 1
ATOM 2943 O O . SER B 1 4 ? 0.741 39.449 -7.639 1.00 44.14 -17 SER B O 1
ATOM 2946 N N . HIS B 1 5 ? 1.156 38.713 -9.743 1.00 42.87 -16 HIS B N 1
ATOM 2947 C CA . HIS B 1 5 ? 0.839 37.301 -9.423 1.00 41.81 -16 HIS B CA 1
ATOM 2948 C C . HIS B 1 5 ? 1.866 36.614 -8.504 1.00 40.21 -16 HIS B C 1
ATOM 2949 O O . HIS B 1 5 ? 3.033 36.431 -8.881 1.00 40.43 -16 HIS B O 1
ATOM 2956 N N . HIS B 1 6 ? 1.423 36.231 -7.304 1.00 38.02 -15 HIS B N 1
ATOM 2957 C CA . HIS B 1 6 ? 2.293 35.575 -6.329 1.00 36.33 -15 HIS B CA 1
ATOM 2958 C C . HIS B 1 6 ? 1.671 34.363 -5.629 1.00 35.06 -15 HIS B C 1
ATOM 2959 O O . HIS B 1 6 ? 1.813 34.184 -4.408 1.00 34.64 -15 HIS B O 1
ATOM 2966 N N . HIS B 1 7 ? 0.996 33.516 -6.400 1.00 33.67 -14 HIS B N 1
ATOM 2967 C CA . HIS B 1 7 ? 0.409 32.283 -5.859 1.00 32.57 -14 HIS B CA 1
ATOM 2968 C C . HIS B 1 7 ? 1.271 31.071 -6.191 1.00 32.31 -14 HIS B C 1
ATOM 2969 O O . HIS B 1 7 ? 0.902 29.941 -5.872 1.00 31.31 -14 HIS B O 1
ATOM 2976 N N . HIS B 1 8 ? 2.428 31.320 -6.802 1.00 33.09 -13 HIS B N 1
ATOM 2977 C CA . HIS B 1 8 ? 3.271 30.255 -7.357 1.00 33.94 -13 HIS B CA 1
ATOM 2978 C C . HIS B 1 8 ? 4.452 29.790 -6.490 1.00 34.93 -13 HIS B C 1
ATOM 2979 O O . HIS B 1 8 ? 5.154 28.831 -6.851 1.00 34.38 -13 HIS B O 1
ATOM 2986 N N . HIS B 1 9 ? 4.683 30.451 -5.354 1.00 35.87 -12 HIS B N 1
ATOM 2987 C CA . HIS B 1 9 ? 5.867 30.150 -4.539 1.00 36.25 -12 HIS B CA 1
ATOM 2988 C C . HIS B 1 9 ? 5.717 28.841 -3.820 1.00 37.50 -12 HIS B C 1
ATOM 2989 O O . HIS B 1 9 ? 4.602 28.432 -3.497 1.00 37.30 -12 HIS B O 1
ATOM 2996 N N . HIS B 1 10 ? 6.848 28.175 -3.587 1.00 38.64 -11 HIS B N 1
ATOM 2997 C CA . HIS B 1 10 ? 6.848 26.843 -2.996 1.00 40.33 -11 HIS B CA 1
ATOM 2998 C C . HIS B 1 10 ? 7.914 26.763 -1.912 1.00 41.32 -11 HIS B C 1
ATOM 2999 O O . HIS B 1 10 ? 8.895 27.513 -1.944 1.00 40.66 -11 HIS B O 1
ATOM 3006 N N . SER B 1 11 ? 7.728 25.863 -0.960 1.00 43.02 -10 SER B N 1
ATOM 3007 C CA . SER B 1 11 ? 8.834 25.509 -0.087 1.00 46.17 -10 SER B CA 1
ATOM 3008 C C . SER B 1 11 ? 9.454 24.218 -0.594 1.00 47.70 -10 SER B C 1
ATOM 3009 O O . SER B 1 11 ? 8.754 23.279 -0.994 1.00 47.66 -10 SER B O 1
ATOM 3012 N N . SER B 1 12 ? 10.778 24.198 -0.614 1.00 50.25 -9 SER B N 1
ATOM 3013 C CA . SER B 1 12 ? 11.514 23.025 -1.070 1.00 52.50 -9 SER B CA 1
ATOM 3014 C C . SER B 1 12 ? 11.983 22.171 0.107 1.00 53.93 -9 SER B C 1
ATOM 3015 O O . SER B 1 12 ? 12.247 22.676 1.207 1.00 53.95 -9 SER B O 1
ATOM 3018 N N . GLY B 1 13 ? 12.025 20.866 -0.137 1.00 55.71 -8 GLY B N 1
ATOM 3019 C CA . GLY B 1 13 ? 12.520 19.875 0.817 1.00 58.03 -8 GLY B CA 1
ATOM 3020 C C . GLY B 1 13 ? 12.730 18.613 -0.004 1.00 59.55 -8 GLY B C 1
ATOM 3021 O O . GLY B 1 13 ? 13.646 18.552 -0.844 1.00 59.64 -8 GLY B O 1
ATOM 3022 N N . ARG B 1 14 ? 11.862 17.623 0.221 1.00 60.81 -7 ARG B N 1
ATOM 3023 C CA . ARG B 1 14 ? 11.732 16.446 -0.657 1.00 61.71 -7 ARG B CA 1
ATOM 3024 C C . ARG B 1 14 ? 10.956 16.788 -1.956 1.00 60.70 -7 ARG B C 1
ATOM 3025 O O . ARG B 1 14 ? 11.567 17.099 -2.994 1.00 61.41 -7 ARG B O 1
ATOM 3033 N N . GLU B 1 15 ? 9.621 16.711 -1.898 1.00 59.39 -6 GLU B N 1
ATOM 3034 C CA . GLU B 1 15 ? 8.741 17.217 -2.958 1.00 57.52 -6 GLU B CA 1
ATOM 3035 C C . GLU B 1 15 ? 8.455 18.676 -2.628 1.00 55.24 -6 GLU B C 1
ATOM 3036 O O . GLU B 1 15 ? 8.306 19.026 -1.447 1.00 55.40 -6 GLU B O 1
ATOM 3042 N N . ASN B 1 16 ? 8.407 19.527 -3.656 1.00 51.95 -5 ASN B N 1
ATOM 3043 C CA . ASN B 1 16 ? 8.005 20.915 -3.468 1.00 48.72 -5 ASN B CA 1
ATOM 3044 C C . ASN B 1 16 ? 6.571 20.987 -2.930 1.00 46.93 -5 ASN B C 1
ATOM 3045 O O . ASN B 1 16 ? 5.690 20.232 -3.366 1.00 46.07 -5 ASN B O 1
ATOM 3050 N N . LEU B 1 17 ? 6.366 21.874 -1.960 1.00 44.49 -4 LEU B N 1
ATOM 3051 C CA . LEU B 1 17 ? 5.055 22.122 -1.378 1.00 42.60 -4 LEU B CA 1
ATOM 3052 C C . LEU B 1 17 ? 4.563 23.504 -1.806 1.00 40.70 -4 LEU B C 1
ATOM 3053 O O . LEU B 1 17 ? 5.249 24.514 -1.606 1.00 39.90 -4 LEU B O 1
ATOM 3058 N N . TYR B 1 18 ? 3.382 23.526 -2.417 1.00 38.30 -3 TYR B N 1
ATOM 3059 C CA . TYR B 1 18 ? 2.802 24.742 -2.972 1.00 36.42 -3 TYR B CA 1
ATOM 3060 C C . TYR B 1 18 ? 1.719 25.286 -2.059 1.00 34.80 -3 TYR B C 1
ATOM 3061 O O . TYR B 1 18 ? 1.383 24.665 -1.047 1.00 34.09 -3 TYR B O 1
ATOM 3070 N N . PHE B 1 19 ? 1.184 26.452 -2.404 1.00 33.85 -2 PHE B N 1
ATOM 3071 C CA . PHE B 1 19 ? 0.173 27.106 -1.545 1.00 33.46 -2 PHE B CA 1
ATOM 3072 C C . PHE B 1 19 ? -1.026 26.195 -1.264 1.00 32.98 -2 PHE B C 1
ATOM 3073 O O . PHE B 1 19 ? -1.505 26.130 -0.128 1.00 31.72 -2 PHE B O 1
ATOM 3081 N N . GLN B 1 20 ? -1.475 25.465 -2.296 1.00 33.07 -1 GLN B N 1
ATOM 3082 C CA . GLN B 1 20 ? -2.622 24.545 -2.171 1.00 34.32 -1 GLN B CA 1
ATOM 3083 C C . GLN B 1 20 ? -2.403 23.515 -1.063 1.00 35.43 -1 GLN B C 1
ATOM 3084 O O . GLN B 1 20 ? -3.329 23.197 -0.327 1.00 35.93 -1 GLN B O 1
ATOM 3090 N N . GLY B 1 21 ? -1.175 23.009 -0.939 1.00 36.92 0 GLY B N 1
ATOM 3091 C CA . GLY B 1 21 ? -0.873 21.973 0.053 1.00 38.46 0 GLY B CA 1
ATOM 3092 C C . GLY B 1 21 ? -0.585 22.486 1.459 1.00 39.60 0 GLY B C 1
ATOM 3093 O O . GLY B 1 21 ? -0.489 21.705 2.393 1.00 38.93 0 GLY B O 1
ATOM 3102 N N . GLY B 1 23 ? -1.262 24.078 5.107 1.00 42.79 2 GLY B N 1
ATOM 3103 C CA . GLY B 1 23 ? -2.334 24.097 6.116 1.00 41.84 2 GLY B CA 1
ATOM 3104 C C . GLY B 1 23 ? -2.921 25.471 6.422 1.00 40.91 2 GLY B C 1
ATOM 3105 O O . GLY B 1 23 ? -4.156 25.647 6.423 1.00 41.73 2 GLY B O 1
ATOM 3106 N N . ARG B 1 24 ? -2.053 26.454 6.670 1.00 38.23 3 ARG B N 1
ATOM 3107 C CA . ARG B 1 24 ? -2.525 27.762 7.123 1.00 35.78 3 ARG B CA 1
ATOM 3108 C C . ARG B 1 24 ? -1.970 28.861 6.261 1.00 32.83 3 ARG B C 1
ATOM 3109 O O . ARG B 1 24 ? -0.904 28.723 5.679 1.00 31.39 3 ARG B O 1
ATOM 3117 N N . VAL B 1 25 ? -2.693 29.975 6.214 1.00 30.61 4 VAL B N 1
ATOM 3118 C CA . VAL B 1 25 ? -2.223 31.182 5.553 1.00 27.70 4 VAL B CA 1
ATOM 3119 C C . VAL B 1 25 ? -0.829 31.576 6.073 1.00 27.63 4 VAL B C 1
ATOM 3120 O O . VAL B 1 25 ? 0.016 31.951 5.299 1.00 27.79 4 VAL B O 1
ATOM 3124 N N . LEU B 1 26 ? -0.590 31.474 7.374 1.00 27.45 5 LEU B N 1
ATOM 3125 C CA . LEU B 1 26 ? 0.728 31.848 7.904 1.00 28.18 5 LEU B CA 1
ATOM 3126 C C . LEU B 1 26 ? 1.885 30.928 7.403 1.00 28.71 5 LEU B C 1
ATOM 3127 O O . LEU B 1 26 ? 3.020 31.390 7.257 1.00 29.32 5 LEU B O 1
ATOM 3132 N N . ASP B 1 27 ? 1.591 29.656 7.102 1.00 28.84 6 ASP B N 1
ATOM 3133 C CA . ASP B 1 27 ? 2.564 28.801 6.427 1.00 29.51 6 ASP B CA 1
ATOM 3134 C C . ASP B 1 27 ? 2.969 29.403 5.096 1.00 28.99 6 ASP B C 1
ATOM 3135 O O . ASP B 1 27 ? 4.147 29.401 4.742 1.00 29.55 6 ASP B O 1
ATOM 3140 N N . ARG B 1 28 ? 2.003 29.916 4.346 1.00 28.41 7 ARG B N 1
ATOM 3141 C CA . ARG B 1 28 ? 2.276 30.510 3.038 1.00 28.20 7 ARG B CA 1
ATOM 3142 C C . ARG B 1 28 ? 3.068 31.793 3.176 1.00 27.91 7 ARG B C 1
ATOM 3143 O O . ARG B 1 28 ? 3.982 32.059 2.374 1.00 26.32 7 ARG B O 1
ATOM 3151 N N . ILE B 1 29 ? 2.672 32.616 4.160 1.00 27.83 8 ILE B N 1
ATOM 3152 C CA . ILE B 1 29 ? 3.397 33.848 4.486 1.00 27.75 8 ILE B CA 1
ATOM 3153 C C . ILE B 1 29 ? 4.878 33.509 4.754 1.00 28.81 8 ILE B C 1
ATOM 3154 O O . ILE B 1 29 ? 5.798 34.131 4.217 1.00 28.63 8 ILE B O 1
ATOM 3159 N N . GLU B 1 30 ? 5.108 32.486 5.560 1.00 30.18 9 GLU B N 1
ATOM 3160 C CA . GLU B 1 30 ? 6.477 32.115 5.910 1.00 30.87 9 GLU B CA 1
ATOM 3161 C C . GLU B 1 30 ? 7.312 31.702 4.688 1.00 30.69 9 GLU B C 1
ATOM 3162 O O . GLU B 1 30 ? 8.481 32.065 4.570 1.00 29.52 9 GLU B O 1
ATOM 3168 N N . VAL B 1 31 ? 6.674 31.033 3.730 1.00 30.78 10 VAL B N 1
ATOM 3169 C CA . VAL B 1 31 ? 7.322 30.689 2.463 1.00 30.61 10 VAL B CA 1
ATOM 3170 C C . VAL B 1 31 ? 7.752 31.899 1.640 1.00 30.29 10 VAL B C 1
ATOM 3171 O O . VAL B 1 31 ? 8.746 31.845 0.909 1.00 28.97 10 VAL B O 1
ATOM 3175 N N . VAL B 1 32 ? 6.985 32.986 1.718 1.00 30.22 11 VAL B N 1
ATOM 3176 C CA . VAL B 1 32 ? 7.341 34.172 0.944 1.00 29.91 11 VAL B CA 1
ATOM 3177 C C . VAL B 1 32 ? 7.895 35.272 1.842 1.00 30.63 11 VAL B C 1
ATOM 3178 O O . VAL B 1 32 ? 7.838 36.446 1.485 1.00 30.68 11 VAL B O 1
ATOM 3182 N N . ALA B 1 33 ? 8.451 34.886 2.993 1.00 30.80 12 ALA B N 1
ATOM 3183 C CA . ALA B 1 33 ? 8.964 35.876 3.956 1.00 30.88 12 ALA B CA 1
ATOM 3184 C C . ALA B 1 33 ? 9.977 36.778 3.310 1.00 31.08 12 ALA B C 1
ATOM 3185 O O . ALA B 1 33 ? 9.933 37.993 3.500 1.00 30.73 12 ALA B O 1
ATOM 3187 N N . GLU B 1 34 ? 10.867 36.213 2.495 1.00 31.67 13 GLU B N 1
ATOM 3188 C CA . GLU B 1 34 ? 11.909 37.044 1.890 1.00 32.83 13 GLU B CA 1
ATOM 3189 C C . GLU B 1 34 ? 11.373 37.973 0.784 1.00 32.19 13 GLU B C 1
ATOM 3190 O O . GLU B 1 34 ? 11.844 39.113 0.625 1.00 30.92 13 GLU B O 1
ATOM 3196 N N . GLU B 1 35 ? 10.373 37.497 0.043 1.00 31.22 14 GLU B N 1
ATOM 3197 C CA . GLU B 1 35 ? 9.687 38.334 -0.939 1.00 31.21 14 GLU B CA 1
ATOM 3198 C C . GLU B 1 35 ? 8.981 39.517 -0.252 1.00 30.49 14 GLU B C 1
ATOM 3199 O O . GLU B 1 35 ? 9.072 40.645 -0.708 1.00 30.60 14 GLU B O 1
ATOM 3205 N N . ILE B 1 36 ? 8.291 39.252 0.849 1.00 30.12 15 ILE B N 1
ATOM 3206 C CA . ILE B 1 36 ? 7.624 40.315 1.597 1.00 29.54 15 ILE B CA 1
ATOM 3207 C C . ILE B 1 36 ? 8.627 41.378 2.093 1.00 30.41 15 ILE B C 1
ATOM 3208 O O . ILE B 1 36 ? 8.406 42.582 1.877 1.00 28.48 15 ILE B O 1
ATOM 3213 N N . ARG B 1 37 ? 9.718 40.922 2.742 1.00 30.62 16 ARG B N 1
ATOM 3214 C CA . ARG B 1 37 ? 10.794 41.819 3.203 1.00 32.39 16 ARG B CA 1
ATOM 3215 C C . ARG B 1 37 ? 11.386 42.608 2.053 1.00 31.65 16 ARG B C 1
ATOM 3216 O O . ARG B 1 37 ? 11.658 43.805 2.181 1.00 32.45 16 ARG B O 1
ATOM 3224 N N . GLY B 1 38 ? 11.562 41.941 0.917 1.00 31.22 17 GLY B N 1
ATOM 3225 C CA . GLY B 1 38 ? 12.164 42.575 -0.241 1.00 31.52 17 GLY B CA 1
ATOM 3226 C C . GLY B 1 38 ? 11.396 43.746 -0.831 1.00 31.35 17 GLY B C 1
ATOM 3227 O O . GLY B 1 38 ? 11.982 44.541 -1.565 1.00 32.53 17 GLY B O 1
ATOM 3228 N N . GLN B 1 39 ? 10.092 43.866 -0.550 1.00 30.21 18 GLN B N 1
ATOM 3229 C CA . GLN B 1 39 ? 9.313 44.974 -1.115 1.00 29.55 18 GLN B CA 1
ATOM 3230 C C . GLN B 1 39 ? 9.209 46.165 -0.155 1.00 29.63 18 GLN B C 1
ATOM 3231 O O . GLN B 1 39 ? 8.837 47.259 -0.565 1.00 29.07 18 GLN B O 1
ATOM 3237 N N . ALA B 1 40 ? 9.543 45.938 1.117 1.00 29.55 19 ALA B N 1
ATOM 3238 C CA . ALA B 1 40 ? 9.251 46.902 2.193 1.00 29.56 19 ALA B CA 1
ATOM 3239 C C . ALA B 1 40 ? 9.829 48.284 1.952 1.00 29.53 19 ALA B C 1
ATOM 3240 O O . ALA B 1 40 ? 9.150 49.294 2.167 1.00 29.05 19 ALA B O 1
ATOM 3242 N N . VAL B 1 41 ? 11.070 48.342 1.470 1.00 30.41 20 VAL B N 1
ATOM 3243 C CA . VAL B 1 41 ? 11.734 49.640 1.277 1.00 30.90 20 VAL B CA 1
ATOM 3244 C C . VAL B 1 41 ? 11.060 50.467 0.179 1.00 30.79 20 VAL B C 1
ATOM 3245 O O . VAL B 1 41 ? 10.816 51.679 0.347 1.00 30.97 20 VAL B O 1
ATOM 3249 N N . GLN B 1 42 ? 10.724 49.807 -0.926 1.00 30.58 21 GLN B N 1
ATOM 3250 C CA . GLN B 1 42 ? 10.029 50.466 -2.033 1.00 30.68 21 GLN B CA 1
ATOM 3251 C C . GLN B 1 42 ? 8.598 50.886 -1.675 1.00 29.56 21 GLN B C 1
ATOM 3252 O O . GLN B 1 42 ? 8.174 51.970 -2.048 1.00 29.61 21 GLN B O 1
ATOM 3258 N N . SER B 1 43 ? 7.854 50.035 -0.972 1.00 29.13 22 SER B N 1
ATOM 3259 C CA . SER B 1 43 ? 6.516 50.432 -0.482 1.00 29.37 22 SER B CA 1
ATOM 3260 C C . SER B 1 43 ? 6.628 51.703 0.359 1.00 29.64 22 SER B C 1
ATOM 3261 O O . SER B 1 43 ? 5.798 52.622 0.211 1.00 29.50 22 SER B O 1
ATOM 3264 N N . GLU B 1 44 ? 7.657 51.763 1.215 1.00 29.80 23 GLU B N 1
ATOM 3265 C CA . GLU B 1 44 ? 7.885 52.949 2.061 1.00 30.84 23 GLU B CA 1
ATOM 3266 C C . GLU B 1 44 ? 8.202 54.200 1.245 1.00 31.13 23 GLU B C 1
ATOM 3267 O O . GLU B 1 44 ? 7.621 55.268 1.477 1.00 31.47 23 GLU B O 1
ATOM 3273 N N . ALA B 1 45 ? 9.118 54.053 0.293 1.00 31.88 24 ALA B N 1
ATOM 3274 C CA . ALA B 1 45 ? 9.511 55.130 -0.605 1.00 32.69 24 ALA B CA 1
ATOM 3275 C C . ALA B 1 45 ? 8.314 55.646 -1.405 1.00 33.05 24 ALA B C 1
ATOM 3276 O O . ALA B 1 45 ? 8.166 56.852 -1.610 1.00 32.68 24 ALA B O 1
ATOM 3278 N N . ASP B 1 46 ? 7.432 54.738 -1.815 1.00 33.31 25 ASP B N 1
ATOM 3279 C CA . ASP B 1 46 ? 6.294 55.121 -2.639 1.00 33.74 25 ASP B CA 1
ATOM 3280 C C . ASP B 1 46 ? 5.119 55.628 -1.825 1.00 33.72 25 ASP B C 1
ATOM 3281 O O . ASP B 1 46 ? 4.186 56.160 -2.402 1.00 33.26 25 ASP B O 1
ATOM 3286 N N . CYS B 1 47 ? 5.144 55.441 -0.502 1.00 34.02 26 CYS B N 1
ATOM 3287 C CA . CYS B 1 47 ? 3.967 55.714 0.354 1.00 34.51 26 CYS B CA 1
ATOM 3288 C C . CYS B 1 47 ? 2.722 54.941 -0.095 1.00 32.98 26 CYS B C 1
ATOM 3289 O O . CYS B 1 47 ? 1.591 55.446 -0.045 1.00 33.19 26 CYS B O 1
ATOM 3292 N N . ARG B 1 48 ? 2.957 53.694 -0.488 1.00 31.74 27 ARG B N 1
ATOM 3293 C CA A ARG B 1 48 ? 1.941 52.844 -1.088 0.50 30.91 27 ARG B CA 1
ATOM 3294 C CA B ARG B 1 48 ? 1.978 52.878 -1.188 0.50 31.21 27 ARG B CA 1
ATOM 3295 C C . ARG B 1 48 ? 2.570 51.469 -1.244 1.00 30.45 27 ARG B C 1
ATOM 3296 O O . ARG B 1 48 ? 3.718 51.338 -1.671 1.00 30.41 27 ARG B O 1
ATOM 3311 N N . LEU B 1 49 ? 1.825 50.435 -0.852 1.00 28.93 28 LEU B N 1
ATOM 3312 C CA . LEU B 1 49 ? 2.307 49.066 -1.046 1.00 28.74 28 LEU B CA 1
ATOM 3313 C C . LEU B 1 49 ? 2.586 48.878 -2.549 1.00 28.80 28 LEU B C 1
ATOM 3314 O O . LEU B 1 49 ? 1.776 49.274 -3.379 1.00 28.06 28 LEU B O 1
ATOM 3319 N N . THR B 1 50 ? 3.746 48.323 -2.903 1.00 29.11 29 THR B N 1
ATOM 3320 C CA . THR B 1 50 ? 4.006 48.002 -4.305 1.00 28.60 29 THR B CA 1
ATOM 3321 C C . THR B 1 50 ? 2.988 46.951 -4.766 1.00 28.37 29 THR B C 1
ATOM 3322 O O . THR B 1 50 ? 2.328 46.293 -3.945 1.00 27.55 29 THR B O 1
ATOM 3326 N N . ASP B 1 51 ? 2.862 46.784 -6.080 1.00 29.08 30 ASP B N 1
ATOM 3327 C CA . ASP B 1 51 ? 1.939 45.788 -6.627 1.00 28.78 30 ASP B CA 1
ATOM 3328 C C . ASP B 1 51 ? 2.329 44.402 -6.201 1.00 27.62 30 ASP B C 1
ATOM 3329 O O . ASP B 1 51 ? 1.471 43.575 -5.913 1.00 28.33 30 ASP B O 1
ATOM 3334 N N . ALA B 1 52 ? 3.634 44.150 -6.155 1.00 26.97 31 ALA B N 1
ATOM 3335 C CA . ALA B 1 52 ? 4.153 42.881 -5.687 1.00 26.09 31 ALA B CA 1
ATOM 3336 C C . ALA B 1 52 ? 3.828 42.695 -4.211 1.00 25.87 31 ALA B C 1
ATOM 3337 O O . ALA B 1 52 ? 3.334 41.646 -3.829 1.00 26.08 31 ALA B O 1
ATOM 3339 N N . ALA B 1 53 ? 4.049 43.743 -3.400 1.00 25.77 32 ALA B N 1
ATOM 3340 C CA . ALA B 1 53 ? 3.682 43.731 -1.973 1.00 25.82 32 ALA B CA 1
ATOM 3341 C C . ALA B 1 53 ? 2.204 43.395 -1.769 1.00 25.24 32 ALA B C 1
ATOM 3342 O O . ALA B 1 53 ? 1.864 42.508 -0.991 1.00 24.29 32 ALA B O 1
ATOM 3344 N N . ALA B 1 54 ? 1.324 44.108 -2.477 1.00 25.91 33 ALA B N 1
ATOM 3345 C CA . ALA B 1 54 ? -0.121 43.844 -2.362 1.00 26.85 33 ALA B CA 1
ATOM 3346 C C . ALA B 1 54 ? -0.515 42.443 -2.871 1.00 26.72 33 ALA B C 1
ATOM 3347 O O . ALA B 1 54 ? -1.317 41.754 -2.247 1.00 28.00 33 ALA B O 1
ATOM 3349 N N . GLY B 1 55 ? 0.079 42.022 -3.990 1.00 27.39 34 GLY B N 1
ATOM 3350 C CA . GLY B 1 55 ? -0.163 40.701 -4.573 1.00 25.46 34 GLY B CA 1
ATOM 3351 C C . GLY B 1 55 ? 0.293 39.569 -3.685 1.00 26.17 34 GLY B C 1
ATOM 3352 O O . GLY B 1 55 ? -0.367 38.524 -3.617 1.00 25.94 34 GLY B O 1
ATOM 3353 N N . LEU B 1 56 ? 1.410 39.748 -2.979 1.00 26.66 35 LEU B N 1
ATOM 3354 C CA . LEU B 1 56 ? 1.865 38.703 -2.019 1.00 26.88 35 LEU B CA 1
ATOM 3355 C C . LEU B 1 56 ? 0.846 38.503 -0.907 1.00 27.11 35 LEU B C 1
ATOM 3356 O O . LEU B 1 56 ? 0.507 37.361 -0.523 1.00 27.06 35 LEU B O 1
ATOM 3361 N N . LEU B 1 57 ? 0.319 39.615 -0.403 1.00 27.02 36 LEU B N 1
ATOM 3362 C CA . LEU B 1 57 ? -0.738 39.560 0.593 1.00 27.72 36 LEU B CA 1
ATOM 3363 C C . LEU B 1 57 ? -1.997 38.917 0.033 1.00 27.99 36 LEU B C 1
ATOM 3364 O O . LEU B 1 57 ? -2.589 38.039 0.663 1.00 28.05 36 LEU B O 1
ATOM 3369 N N . ARG B 1 58 ? -2.439 39.416 -1.118 1.00 28.80 37 ARG B N 1
ATOM 3370 C CA . ARG B 1 58 ? -3.632 38.881 -1.771 1.00 29.89 37 ARG B CA 1
ATOM 3371 C C . ARG B 1 58 ? -3.507 37.379 -1.985 1.00 29.17 37 ARG B C 1
ATOM 3372 O O . ARG B 1 58 ? -4.387 36.616 -1.577 1.00 29.77 37 ARG B O 1
ATOM 3380 N N . ASP B 1 59 ? -2.409 36.941 -2.597 1.00 29.10 38 ASP B N 1
ATOM 3381 C CA . ASP B 1 59 ? -2.309 35.533 -3.018 1.00 28.64 38 ASP B CA 1
ATOM 3382 C C . ASP B 1 59 ? -2.051 34.538 -1.894 1.00 28.76 38 ASP B C 1
ATOM 3383 O O . ASP B 1 59 ? -2.385 33.350 -2.029 1.00 28.26 38 ASP B O 1
ATOM 3388 N N . SER B 1 60 ? -1.515 35.019 -0.762 1.00 27.86 39 SER B N 1
ATOM 3389 C CA . SER B 1 60 ? -1.385 34.180 0.445 1.00 27.49 39 SER B CA 1
ATOM 3390 C C . SER B 1 60 ? -2.744 33.860 1.024 1.00 26.67 39 SER B C 1
ATOM 3391 O O . SER B 1 60 ? -2.912 32.857 1.707 1.00 26.79 39 SER B O 1
ATOM 3394 N N . GLY B 1 61 ? -3.728 34.696 0.731 1.00 26.86 40 GLY B N 1
ATOM 3395 C CA . GLY B 1 61 ? -5.053 34.523 1.342 1.00 26.66 40 GLY B CA 1
ATOM 3396 C C . GLY B 1 61 ? -5.235 35.277 2.655 1.00 26.75 40 GLY B C 1
ATOM 3397 O O . GLY B 1 61 ? -6.250 35.096 3.351 1.00 26.31 40 GLY B O 1
ATOM 3398 N N . ALA B 1 62 ? -4.279 36.146 2.982 1.00 25.81 41 ALA B N 1
ATOM 3399 C CA . ALA B 1 62 ? -4.310 36.885 4.288 1.00 26.96 41 ALA B CA 1
ATOM 3400 C C . ALA B 1 62 ? -5.594 37.720 4.491 1.00 26.65 41 ALA B C 1
ATOM 3401 O O . ALA B 1 62 ? -6.092 37.816 5.606 1.00 27.00 41 ALA B O 1
ATOM 3403 N N . ILE B 1 63 ? -6.107 38.324 3.417 1.00 26.57 42 ILE B N 1
ATOM 3404 C CA . ILE B 1 63 ? -7.272 39.221 3.502 1.00 26.31 42 ILE B CA 1
ATOM 3405 C C . ILE B 1 63 ? -8.585 38.419 3.520 1.00 25.89 42 ILE B C 1
ATOM 3406 O O . ILE B 1 63 ? -9.653 38.937 3.860 1.00 25.72 42 ILE B O 1
ATOM 3411 N N . ARG B 1 64 ? -8.492 37.138 3.185 1.00 24.82 43 ARG B N 1
ATOM 3412 C CA . ARG B 1 64 ? -9.649 36.249 3.160 1.00 24.53 43 ARG B CA 1
ATOM 3413 C C . ARG B 1 64 ? -9.853 35.491 4.479 1.00 24.05 43 ARG B C 1
ATOM 3414 O O . ARG B 1 64 ? -10.787 34.690 4.587 1.00 24.41 43 ARG B O 1
ATOM 3422 N N . LEU B 1 65 ? -8.993 35.727 5.480 1.00 23.10 44 LEU B N 1
ATOM 3423 C CA . LEU B 1 65 ? -9.054 34.988 6.768 1.00 22.89 44 LEU B CA 1
ATOM 3424 C C . LEU B 1 65 ? -10.417 34.992 7.462 1.00 22.50 44 LEU B C 1
ATOM 3425 O O . LEU B 1 65 ? -10.885 33.940 7.952 1.00 22.37 44 LEU B O 1
ATOM 3430 N N . LEU B 1 66 ? -11.042 36.173 7.506 1.00 22.04 45 LEU B N 1
ATOM 3431 C CA . LEU B 1 66 ? -12.297 36.381 8.251 1.00 22.53 45 LEU B CA 1
ATOM 3432 C C . LEU B 1 66 ? -13.489 36.473 7.304 1.00 22.51 45 LEU B C 1
ATOM 3433 O O . LEU B 1 66 ? -14.596 36.789 7.731 1.00 22.99 45 LEU B O 1
ATOM 3438 N N . GLN B 1 67 ? -13.232 36.221 6.028 1.00 23.40 46 GLN B N 1
ATOM 3439 C CA . GLN B 1 67 ? -14.210 36.313 4.960 1.00 24.37 46 GLN B CA 1
ATOM 3440 C C . GLN B 1 67 ? -15.101 35.055 4.952 1.00 25.02 46 GLN B C 1
ATOM 3441 O O . GLN B 1 67 ? -14.633 33.976 5.259 1.00 24.47 46 GLN B O 1
ATOM 3447 N N . PRO B 1 68 ? -16.403 35.198 4.631 1.00 26.04 47 PRO B N 1
ATOM 3448 C CA . PRO B 1 68 ? -17.265 34.004 4.569 1.00 26.38 47 PRO B CA 1
ATOM 3449 C C . PRO B 1 68 ? -16.815 33.015 3.503 1.00 27.23 47 PRO B C 1
ATOM 3450 O O . PRO B 1 68 ? -16.385 33.412 2.427 1.00 26.87 47 PRO B O 1
ATOM 3454 N N . ARG B 1 69 ? -16.908 31.737 3.851 1.00 28.29 48 ARG B N 1
ATOM 3455 C CA . ARG B 1 69 ? -16.531 30.617 3.001 1.00 30.07 48 ARG B CA 1
ATOM 3456 C C . ARG B 1 69 ? -17.266 30.645 1.635 1.00 29.26 48 ARG B C 1
ATOM 3457 O O . ARG B 1 69 ? -16.678 30.359 0.588 1.00 28.81 48 ARG B O 1
ATOM 3465 N N . LEU B 1 70 ? -18.532 31.042 1.635 1.00 28.91 49 LEU B N 1
ATOM 3466 C CA . LEU B 1 70 ? -19.266 31.228 0.356 1.00 28.42 49 LEU B CA 1
ATOM 3467 C C . LEU B 1 70 ? -18.505 32.108 -0.618 1.00 27.82 49 LEU B C 1
ATOM 3468 O O . LEU B 1 70 ? -18.468 31.843 -1.827 1.00 28.13 49 LEU B O 1
ATOM 3473 N N . TYR B 1 71 ? -17.882 33.154 -0.098 1.00 26.59 50 TYR B N 1
ATOM 3474 C CA . TYR B 1 71 ? -17.108 34.037 -0.940 1.00 26.20 50 TYR B CA 1
ATOM 3475 C C . TYR B 1 71 ? -15.600 33.778 -0.890 1.00 26.01 50 TYR B C 1
ATOM 3476 O O . TYR B 1 71 ? -14.808 34.709 -1.012 1.00 25.26 50 TYR B O 1
ATOM 3485 N N . GLY B 1 72 ? -15.215 32.514 -0.748 1.00 26.38 51 GLY B N 1
ATOM 3486 C CA . GLY B 1 72 ? -13.799 32.128 -0.884 1.00 27.14 51 GLY B CA 1
ATOM 3487 C C . GLY B 1 72 ? -12.962 32.339 0.377 1.00 27.65 51 GLY B C 1
ATOM 3488 O O . GLY B 1 72 ? -11.729 32.131 0.359 1.00 27.55 51 GLY B O 1
ATOM 3489 N N . GLY B 1 73 ? -13.630 32.723 1.472 1.00 27.43 52 GLY B N 1
ATOM 3490 C CA . GLY B 1 73 ? -12.950 33.019 2.727 1.00 27.66 52 GLY B CA 1
ATOM 3491 C C . GLY B 1 73 ? -12.700 31.825 3.618 1.00 28.45 52 GLY B C 1
ATOM 3492 O O . GLY B 1 73 ? -13.259 30.728 3.425 1.00 28.18 52 GLY B O 1
ATOM 3493 N N . TYR B 1 74 ? -11.839 32.026 4.616 1.00 28.43 53 TYR B N 1
ATOM 3494 C CA . TYR B 1 74 ? -11.468 30.921 5.491 1.00 27.58 53 TYR B CA 1
ATOM 3495 C C . TYR B 1 74 ? -12.211 30.900 6.818 1.00 27.48 53 TYR B C 1
ATOM 3496 O O . TYR B 1 74 ? -12.152 29.897 7.522 1.00 26.68 53 TYR B O 1
ATOM 3505 N N . GLU B 1 75 ? -12.922 31.980 7.155 1.00 26.84 54 GLU B N 1
ATOM 3506 C CA . GLU B 1 75 ? -13.640 32.063 8.443 1.00 27.61 54 GLU B CA 1
ATOM 3507 C C . GLU B 1 75 ? -12.824 31.524 9.631 1.00 26.69 54 GLU B C 1
ATOM 3508 O O . GLU B 1 75 ? -13.321 30.711 10.406 1.00 26.55 54 GLU B O 1
ATOM 3514 N N . VAL B 1 76 ? -11.583 31.982 9.796 1.00 26.64 55 VAL B N 1
ATOM 3515 C CA . VAL B 1 76 ? -10.733 31.436 10.874 1.00 26.30 55 VAL B CA 1
ATOM 3516 C C . VAL B 1 76 ? -11.135 31.936 12.264 1.00 26.06 55 VAL B C 1
ATOM 3517 O O . VAL B 1 76 ? -11.754 32.995 12.415 1.00 26.12 55 VAL B O 1
ATOM 3521 N N . HIS B 1 77 ? -10.787 31.157 13.278 1.00 25.98 56 HIS B N 1
ATOM 3522 C CA . HIS B 1 77 ? -10.903 31.599 14.661 1.00 25.47 56 HIS B CA 1
ATOM 3523 C C . HIS B 1 77 ? -10.119 32.923 14.851 1.00 24.65 56 HIS B C 1
ATOM 3524 O O . HIS B 1 77 ? -9.098 33.130 14.219 1.00 26.06 56 HIS B O 1
ATOM 3531 N N . PRO B 1 78 ? -10.638 33.849 15.667 1.00 24.74 57 PRO B N 1
ATOM 3532 C CA . PRO B 1 78 ? -9.917 35.114 15.955 1.00 24.81 57 PRO B CA 1
ATOM 3533 C C . PRO B 1 78 ? -8.418 34.970 16.338 1.00 24.54 57 PRO B C 1
ATOM 3534 O O . PRO B 1 78 ? -7.628 35.821 15.955 1.00 24.81 57 PRO B O 1
ATOM 3538 N N . ARG B 1 79 ? -8.040 33.933 17.081 1.00 24.62 58 ARG B N 1
ATOM 3539 C CA . ARG B 1 79 ? -6.631 33.686 17.396 1.00 24.76 58 ARG B CA 1
ATOM 3540 C C . ARG B 1 79 ? -5.783 33.573 16.141 1.00 24.74 58 ARG B C 1
ATOM 3541 O O . ARG B 1 79 ? -4.802 34.313 15.985 1.00 24.50 58 ARG B O 1
ATOM 3549 N N . GLU B 1 80 ? -6.180 32.691 15.209 1.00 24.45 59 GLU B N 1
ATOM 3550 C CA . GLU B 1 80 ? -5.410 32.536 13.973 1.00 23.48 59 GLU B CA 1
ATOM 3551 C C . GLU B 1 80 ? -5.266 33.848 13.213 1.00 23.00 59 GLU B C 1
ATOM 3552 O O . GLU B 1 80 ? -4.214 34.135 12.631 1.00 22.69 59 GLU B O 1
ATOM 3558 N N . PHE B 1 81 ? -6.332 34.651 13.195 1.00 23.03 60 PHE B N 1
ATOM 3559 C CA . PHE B 1 81 ? -6.301 35.917 12.500 1.00 22.51 60 PHE B CA 1
ATOM 3560 C C . PHE B 1 81 ? -5.247 36.828 13.156 1.00 22.57 60 PHE B C 1
ATOM 3561 O O . PHE B 1 81 ? -4.386 37.382 12.484 1.00 22.40 60 PHE B O 1
ATOM 3569 N N . ALA B 1 82 ? -5.340 36.992 14.471 1.00 22.10 61 ALA B N 1
ATOM 3570 C CA . ALA B 1 82 ? -4.398 37.899 15.179 1.00 22.43 61 ALA B CA 1
ATOM 3571 C C . ALA B 1 82 ? -2.963 37.386 15.018 1.00 21.50 61 ALA B C 1
ATOM 3572 O O . ALA B 1 82 ? -2.088 38.165 14.746 1.00 21.77 61 ALA B O 1
ATOM 3574 N N . GLU B 1 83 ? -2.742 36.072 15.146 1.00 21.93 62 GLU B N 1
ATOM 3575 C CA . GLU B 1 83 ? -1.386 35.493 14.997 1.00 22.90 62 GLU B CA 1
ATOM 3576 C C . GLU B 1 83 ? -0.838 35.702 13.599 1.00 22.03 62 GLU B C 1
ATOM 3577 O O . GLU B 1 83 ? 0.353 36.000 13.433 1.00 21.43 62 GLU B O 1
ATOM 3583 N N . THR B 1 84 ? -1.702 35.585 12.577 1.00 21.36 63 THR B N 1
ATOM 3584 C CA . THR B 1 84 ? -1.274 35.804 11.202 1.00 21.01 63 THR B CA 1
ATOM 3585 C C . THR B 1 84 ? -0.951 37.269 10.917 1.00 21.20 63 THR B C 1
ATOM 3586 O O . THR B 1 84 ? 0.027 37.566 10.264 1.00 20.91 63 THR B O 1
ATOM 3590 N N . VAL B 1 85 ? -1.806 38.182 11.375 1.00 20.96 64 VAL B N 1
ATOM 3591 C CA . VAL B 1 85 ? -1.477 39.606 11.324 1.00 21.30 64 VAL B CA 1
ATOM 3592 C C . VAL B 1 85 ? -0.097 39.897 11.986 1.00 21.53 64 VAL B C 1
ATOM 3593 O O . VAL B 1 85 ? 0.745 40.548 11.385 1.00 21.00 64 VAL B O 1
ATOM 3605 N N . GLY B 1 87 ? 2.411 37.849 12.477 1.00 23.54 66 GLY B N 1
ATOM 3606 C CA . GLY B 1 87 ? 3.436 37.204 11.646 1.00 22.65 66 GLY B CA 1
ATOM 3607 C C . GLY B 1 87 ? 3.748 38.033 10.431 1.00 22.25 66 GLY B C 1
ATOM 3608 O O . GLY B 1 87 ? 4.897 38.169 10.056 1.00 22.23 66 GLY B O 1
ATOM 3609 N N . VAL B 1 88 ? 2.721 38.610 9.797 1.00 22.69 67 VAL B N 1
ATOM 3610 C CA . VAL B 1 88 ? 2.961 39.416 8.609 1.00 21.42 67 VAL B CA 1
ATOM 3611 C C . VAL B 1 88 ? 3.643 40.729 9.006 1.00 21.56 67 VAL B C 1
ATOM 3612 O O . VAL B 1 88 ? 4.556 41.179 8.316 1.00 22.00 67 VAL B O 1
ATOM 3616 N N . ALA B 1 89 ? 3.148 41.334 10.087 1.00 21.46 68 ALA B N 1
ATOM 3617 C CA . ALA B 1 89 ? 3.650 42.610 10.625 1.00 22.89 68 ALA B CA 1
ATOM 3618 C C . ALA B 1 89 ? 5.142 42.557 10.999 1.00 23.44 68 ALA B C 1
ATOM 3619 O O . ALA B 1 89 ? 5.849 43.560 10.852 1.00 23.95 68 ALA B O 1
ATOM 3621 N N . ALA B 1 90 ? 5.603 41.393 11.468 1.00 23.38 69 ALA B N 1
ATOM 3622 C CA . ALA B 1 90 ? 7.026 41.177 11.799 1.00 24.21 69 ALA B CA 1
ATOM 3623 C C . ALA B 1 90 ? 7.906 41.128 10.574 1.00 24.80 69 ALA B C 1
ATOM 3624 O O . ALA B 1 90 ? 9.125 41.377 10.666 1.00 24.95 69 ALA B O 1
ATOM 3626 N N . LEU B 1 91 ? 7.302 40.856 9.417 1.00 24.15 70 LEU B N 1
ATOM 3627 C CA . LEU B 1 91 ? 8.042 40.921 8.143 1.00 24.42 70 LEU B CA 1
ATOM 3628 C C . LEU B 1 91 ? 8.051 42.298 7.491 1.00 24.33 70 LEU B C 1
ATOM 3629 O O . LEU B 1 91 ? 9.032 42.680 6.889 1.00 25.02 70 LEU B O 1
ATOM 3634 N N . ASP B 1 92 ? 6.928 43.008 7.543 1.00 24.66 71 ASP B N 1
ATOM 3635 C CA . ASP B 1 92 ? 6.815 44.344 6.992 1.00 25.28 71 ASP B CA 1
ATOM 3636 C C . ASP B 1 92 ? 5.655 44.988 7.725 1.00 25.00 71 ASP B C 1
ATOM 3637 O O . ASP B 1 92 ? 4.524 44.499 7.642 1.00 24.16 71 ASP B O 1
ATOM 3642 N N . GLY B 1 93 ? 5.943 46.062 8.472 1.00 24.69 72 GLY B N 1
ATOM 3643 C CA . GLY B 1 93 ? 4.923 46.773 9.227 1.00 23.49 72 GLY B CA 1
ATOM 3644 C C . GLY B 1 93 ? 3.742 47.210 8.354 1.00 24.11 72 GLY B C 1
ATOM 3645 O O . GLY B 1 93 ? 2.593 47.012 8.741 1.00 24.73 72 GLY B O 1
ATOM 3646 N N . ALA B 1 94 ? 4.009 47.797 7.182 1.00 23.78 73 ALA B N 1
ATOM 3647 C CA . ALA B 1 94 ? 2.918 48.317 6.331 1.00 23.52 73 ALA B CA 1
ATOM 3648 C C . ALA B 1 94 ? 1.949 47.189 5.913 1.00 23.42 73 ALA B C 1
ATOM 3649 O O . ALA B 1 94 ? 0.734 47.331 6.029 1.00 22.62 73 ALA B O 1
ATOM 3651 N N . SER B 1 95 ? 2.518 46.077 5.447 1.00 22.97 74 SER B N 1
ATOM 3652 C CA . SER B 1 95 ? 1.778 44.872 5.052 1.00 22.85 74 SER B CA 1
ATOM 3653 C C . SER B 1 95 ? 0.975 44.318 6.188 1.00 22.71 74 SER B C 1
ATOM 3654 O O . SER B 1 95 ? -0.185 43.955 6.008 1.00 24.26 74 SER B O 1
ATOM 3657 N N . GLY B 1 96 ? 1.584 44.223 7.370 1.00 21.88 75 GLY B N 1
ATOM 3658 C CA . GLY B 1 96 ? 0.880 43.729 8.548 1.00 21.69 75 GLY B CA 1
ATOM 3659 C C . GLY B 1 96 ? -0.272 44.637 8.968 1.00 22.07 75 GLY B C 1
ATOM 3660 O O . GLY B 1 96 ? -1.351 44.154 9.344 1.00 21.91 75 GLY B O 1
ATOM 3661 N N . TRP B 1 97 ? -0.039 45.947 8.893 1.00 22.92 76 TRP B N 1
ATOM 3662 C CA . TRP B 1 97 ? -1.064 46.963 9.230 1.00 23.80 76 TRP B CA 1
ATOM 3663 C C . TRP B 1 97 ? -2.251 46.871 8.241 1.00 24.28 76 TRP B C 1
ATOM 3664 O O . TRP B 1 97 ? -3.406 46.834 8.644 1.00 23.81 76 TRP B O 1
ATOM 3675 N N . VAL B 1 98 ? -1.931 46.827 6.953 1.00 24.38 77 VAL B N 1
ATOM 3676 C CA . VAL B 1 98 ? -2.937 46.646 5.909 1.00 24.46 77 VAL B CA 1
ATOM 3677 C C . VAL B 1 98 ? -3.700 45.363 6.155 1.00 24.42 77 VAL B C 1
ATOM 3678 O O . VAL B 1 98 ? -4.935 45.372 6.142 1.00 25.50 77 VAL B O 1
ATOM 3682 N N . THR B 1 99 ? -2.987 44.279 6.487 1.00 24.04 78 THR B N 1
ATOM 3683 C CA . THR B 1 99 ? -3.661 43.018 6.807 1.00 24.35 78 THR B CA 1
ATOM 3684 C C . THR B 1 99 ? -4.631 43.128 7.982 1.00 25.09 78 THR B C 1
ATOM 3685 O O . THR B 1 99 ? -5.758 42.578 7.937 1.00 24.08 78 THR B O 1
ATOM 3689 N N . GLY B 1 100 ? -4.209 43.841 9.037 1.00 24.46 79 GLY B N 1
ATOM 3690 C CA . GLY B 1 100 ? -5.018 43.935 10.244 1.00 24.78 79 GLY B CA 1
ATOM 3691 C C . GLY B 1 100 ? -6.224 44.831 10.045 1.00 25.78 79 GLY B C 1
ATOM 3692 O O . GLY B 1 100 ? -7.200 44.717 10.776 1.00 26.82 79 GLY B O 1
ATOM 3693 N N . ILE B 1 101 ? -6.151 45.744 9.075 1.00 26.59 80 ILE B N 1
ATOM 3694 C CA . ILE B 1 101 ? -7.244 46.700 8.823 1.00 27.51 80 ILE B CA 1
ATOM 3695 C C . ILE B 1 101 ? -8.211 46.248 7.682 1.00 27.07 80 ILE B C 1
ATOM 3696 O O . ILE B 1 101 ? -9.416 46.017 7.907 1.00 27.28 80 ILE B O 1
ATOM 3701 N N . VAL B 1 102 ? -7.644 46.095 6.490 1.00 26.39 81 VAL B N 1
ATOM 3702 C CA . VAL B 1 102 ? -8.363 45.661 5.306 1.00 26.05 81 VAL B CA 1
ATOM 3703 C C . VAL B 1 102 ? -8.881 44.245 5.513 1.00 25.68 81 VAL B C 1
ATOM 3704 O O . VAL B 1 102 ? -9.950 43.916 5.029 1.00 25.00 81 VAL B O 1
ATOM 3708 N N . GLY B 1 103 ? -8.141 43.449 6.289 1.00 24.90 82 GLY B N 1
ATOM 3709 C CA . GLY B 1 103 ? -8.493 42.065 6.624 1.00 25.22 82 GLY B CA 1
ATOM 3710 C C . GLY B 1 103 ? -9.636 41.924 7.600 1.00 26.07 82 GLY B C 1
ATOM 3711 O O . GLY B 1 103 ? -10.201 40.847 7.744 1.00 27.32 82 GLY B O 1
ATOM 3712 N N . VAL B 1 104 ? -9.988 43.013 8.270 1.00 25.47 83 VAL B N 1
ATOM 3713 C CA . VAL B 1 104 ? -11.155 43.056 9.142 1.00 25.92 83 VAL B CA 1
ATOM 3714 C C . VAL B 1 104 ? -12.491 43.481 8.447 1.00 24.84 83 VAL B C 1
ATOM 3715 O O . VAL B 1 104 ? -13.591 43.198 8.928 1.00 25.03 83 VAL B O 1
ATOM 3719 N N . HIS B 1 105 ? -12.403 44.141 7.312 1.00 25.22 84 HIS B N 1
ATOM 3720 C CA . HIS B 1 105 ? -13.631 44.567 6.626 1.00 25.38 84 HIS B CA 1
ATOM 3721 C C . HIS B 1 105 ? -14.536 43.410 6.179 1.00 24.41 84 HIS B C 1
ATOM 3722 O O . HIS B 1 105 ? -15.755 43.530 6.305 1.00 24.08 84 HIS B O 1
ATOM 3729 N N . PRO B 1 106 ? -13.949 42.283 5.708 1.00 24.65 85 PRO B N 1
ATOM 3730 C CA . PRO B 1 106 ? -14.776 41.087 5.365 1.00 24.41 85 PRO B CA 1
ATOM 3731 C C . PRO B 1 106 ? -15.565 40.524 6.540 1.00 24.62 85 PRO B C 1
ATOM 3732 O O . PRO B 1 106 ? -16.639 39.926 6.355 1.00 25.50 85 PRO B O 1
ATOM 3736 N N . TRP B 1 107 ? -15.046 40.698 7.757 1.00 24.26 86 TRP B N 1
ATOM 3737 C CA . TRP B 1 107 ? -15.741 40.247 8.959 1.00 22.44 86 TRP B CA 1
ATOM 3738 C C . TRP B 1 107 ? -17.047 41.032 9.190 1.00 22.87 86 TRP B C 1
ATOM 3739 O O . TRP B 1 107 ? -18.100 40.456 9.504 1.00 22.51 86 TRP B O 1
ATOM 3750 N N . GLU B 1 108 ? -16.994 42.347 9.048 1.00 23.10 87 GLU B N 1
ATOM 3751 C CA . GLU B 1 108 ? -18.216 43.118 9.210 1.00 24.32 87 GLU B CA 1
ATOM 3752 C C . GLU B 1 108 ? -19.134 42.974 7.967 1.00 24.92 87 GLU B C 1
ATOM 3753 O O . GLU B 1 108 ? -20.349 42.896 8.099 1.00 25.53 87 GLU B O 1
ATOM 3759 N N . LEU B 1 109 ? -18.551 42.898 6.778 1.00 25.26 88 LEU B N 1
ATOM 3760 C CA . LEU B 1 109 ? -19.369 42.776 5.572 1.00 26.19 88 LEU B CA 1
ATOM 3761 C C . LEU B 1 109 ? -20.226 41.522 5.612 1.00 27.51 88 LEU B C 1
ATOM 3762 O O . LEU B 1 109 ? -21.334 41.514 5.048 1.00 28.27 88 LEU B O 1
ATOM 3767 N N . ALA B 1 110 ? -19.732 40.484 6.309 1.00 27.68 89 ALA B N 1
ATOM 3768 C CA . ALA B 1 110 ? -20.447 39.229 6.512 1.00 27.45 89 ALA B CA 1
ATOM 3769 C C . ALA B 1 110 ? -21.838 39.357 7.124 1.00 27.92 89 ALA B C 1
ATOM 3770 O O . ALA B 1 110 ? -22.656 38.444 6.933 1.00 27.43 89 ALA B O 1
ATOM 3772 N N . PHE B 1 111 ? -22.081 40.413 7.907 1.00 27.62 90 PHE B N 1
ATOM 3773 C CA . PHE B 1 111 ? -23.433 40.706 8.424 1.00 27.61 90 PHE B CA 1
ATOM 3774 C C . PHE B 1 111 ? -24.049 41.989 7.855 1.00 28.39 90 PHE B C 1
ATOM 3775 O O . PHE B 1 111 ? -25.023 42.529 8.401 1.00 28.28 90 PHE B O 1
ATOM 3783 N N . ALA B 1 112 ? -23.465 42.482 6.765 1.00 28.06 91 ALA B N 1
ATOM 3784 C CA . ALA B 1 112 ? -24.115 43.479 5.949 1.00 28.80 91 ALA B CA 1
ATOM 3785 C C . ALA B 1 112 ? -25.157 42.776 5.042 1.00 29.67 91 ALA B C 1
ATOM 3786 O O . ALA B 1 112 ? -25.273 41.539 5.047 1.00 29.31 91 ALA B O 1
ATOM 3788 N N . ASP B 1 113 ? -25.969 43.568 4.348 1.00 30.45 92 ASP B N 1
ATOM 3789 C CA . ASP B 1 113 ? -26.996 43.015 3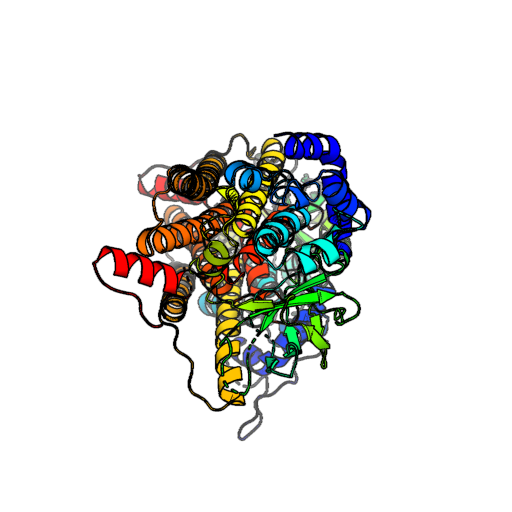.435 1.00 31.64 92 ASP B CA 1
ATOM 3790 C C . ASP B 1 113 ? -26.347 42.113 2.402 1.00 30.74 92 ASP B C 1
ATOM 3791 O O . ASP B 1 113 ? -25.354 42.506 1.793 1.00 30.12 92 ASP B O 1
ATOM 3796 N N . PRO B 1 114 ? -26.909 40.904 2.204 1.00 31.42 93 PRO B N 1
ATOM 3797 C CA . PRO B 1 114 ? -26.416 39.921 1.225 1.00 32.04 93 PRO B CA 1
ATOM 3798 C C . PRO B 1 114 ? -26.162 40.495 -0.147 1.00 32.45 93 PRO B C 1
ATOM 3799 O O . PRO B 1 114 ? -25.215 40.041 -0.830 1.00 32.25 93 PRO B O 1
ATOM 3803 N N . GLN B 1 115 ? -26.969 41.491 -0.546 1.00 32.72 94 GLN B N 1
ATOM 3804 C CA . GLN B 1 115 ? -26.824 42.111 -1.866 1.00 33.34 94 GLN B CA 1
ATOM 3805 C C . GLN B 1 115 ? -25.474 42.789 -2.008 1.00 32.31 94 GLN B C 1
ATOM 3806 O O . GLN B 1 115 ? -24.842 42.699 -3.061 1.00 33.38 94 GLN B O 1
ATOM 3812 N N . VAL B 1 116 ? -25.022 43.489 -0.960 1.00 31.46 95 VAL B N 1
ATOM 3813 C CA . VAL B 1 116 ? -23.735 44.192 -1.069 1.00 30.40 95 VAL B CA 1
ATOM 3814 C C . VAL B 1 116 ? -22.542 43.203 -0.960 1.00 29.43 95 VAL B C 1
ATOM 3815 O O . VAL B 1 116 ? -21.480 43.430 -1.536 1.00 30.20 95 VAL B O 1
ATOM 3819 N N . GLN B 1 117 ? -22.737 42.090 -0.269 1.00 29.82 96 GLN B N 1
ATOM 3820 C CA . GLN B 1 117 ? -21.699 41.041 -0.223 1.00 29.75 96 GLN B CA 1
ATOM 3821 C C . GLN B 1 117 ? -21.442 40.502 -1.629 1.00 29.98 96 GLN B C 1
ATOM 3822 O O . GLN B 1 117 ? -20.281 40.300 -2.050 1.00 29.34 96 GLN B O 1
ATOM 3828 N N . GLU B 1 118 ? -22.547 40.292 -2.349 1.00 29.51 97 GLU B N 1
ATOM 3829 C CA . GLU B 1 118 ? -22.521 39.833 -3.741 1.00 30.43 97 GLU B CA 1
ATOM 3830 C C . GLU B 1 118 ? -21.882 40.880 -4.641 1.00 29.27 97 GLU B C 1
ATOM 3831 O O . GLU B 1 118 ? -21.065 40.552 -5.475 1.00 29.93 97 GLU B O 1
ATOM 3837 N N . GLU B 1 119 ? -22.192 42.151 -4.427 1.00 29.29 98 GLU B N 1
ATOM 3838 C CA . GLU B 1 119 ? -21.592 43.224 -5.231 1.00 29.66 98 GLU B CA 1
ATOM 3839 C C . GLU B 1 119 ? -20.084 43.304 -5.092 1.00 29.13 98 GLU B C 1
ATOM 3840 O O . GLU B 1 119 ? -19.367 43.571 -6.067 1.00 29.40 98 GLU B O 1
ATOM 3846 N N . ILE B 1 120 ? -19.604 43.093 -3.868 1.00 28.33 99 ILE B N 1
ATOM 3847 C CA . ILE B 1 120 ? -18.206 43.272 -3.591 1.00 26.70 99 ILE B CA 1
ATOM 3848 C C . ILE B 1 120 ? -17.404 42.023 -3.983 1.00 26.23 99 ILE B C 1
ATOM 3849 O O . ILE B 1 120 ? -16.357 42.149 -4.602 1.00 26.58 99 ILE B O 1
ATOM 3854 N N . TRP B 1 121 ? -17.907 40.839 -3.645 1.00 25.88 100 TRP B N 1
ATOM 3855 C CA . TRP B 1 121 ? -17.125 39.594 -3.784 1.00 25.98 100 TRP B CA 1
ATOM 3856 C C . TRP B 1 121 ? -17.596 38.595 -4.866 1.00 27.32 100 TRP B C 1
ATOM 3857 O O . TRP B 1 121 ? -16.891 37.617 -5.143 1.00 26.03 100 TRP B O 1
ATOM 3868 N N . GLY B 1 122 ? -18.811 38.806 -5.399 1.00 28.15 101 GLY B N 1
ATOM 3869 C CA . GLY B 1 122 ? -19.439 37.886 -6.344 1.00 29.63 101 GLY B CA 1
ATOM 3870 C C . GLY B 1 122 ? -18.557 37.537 -7.504 1.00 31.65 101 GLY B C 1
ATOM 3871 O O . GLY B 1 122 ? -18.320 36.369 -7.766 1.00 32.88 101 GLY B O 1
ATOM 3872 N N . GLU B 1 123 ? -18.048 38.556 -8.185 1.00 33.34 102 GLU B N 1
ATOM 3873 C CA . GLU B 1 123 ? -17.230 38.390 -9.382 1.00 35.89 102 GLU B CA 1
ATOM 3874 C C . GLU B 1 123 ? -15.741 38.140 -9.082 1.00 34.70 102 GLU B C 1
ATOM 3875 O O . GLU B 1 123 ? -15.083 37.367 -9.785 1.00 34.70 102 GLU B O 1
ATOM 3881 N N . ASP B 1 124 ? -15.212 38.816 -8.053 1.00 33.38 103 ASP B N 1
ATOM 3882 C CA . ASP B 1 124 ? -13.827 38.677 -7.644 1.00 31.54 103 ASP B CA 1
ATOM 3883 C C . ASP B 1 124 ? -13.739 38.646 -6.096 1.00 31.24 103 ASP B C 1
ATOM 3884 O O . ASP B 1 124 ? -13.848 39.685 -5.442 1.00 30.69 103 ASP B O 1
ATOM 3889 N N . ASN B 1 125 ? -13.585 37.444 -5.543 1.00 29.86 104 ASN B N 1
ATOM 3890 C CA . ASN B 1 125 ? -13.413 37.216 -4.121 1.00 29.12 104 ASN B CA 1
ATOM 3891 C C . ASN B 1 125 ? -12.234 38.017 -3.499 1.00 28.88 104 ASN B C 1
ATOM 3892 O O . ASN B 1 125 ? -12.194 38.218 -2.285 1.00 28.80 104 ASN B O 1
ATOM 3897 N N . ASP B 1 126 ? -11.279 38.443 -4.324 1.00 28.89 105 ASP B N 1
ATOM 3898 C CA . ASP B 1 126 ? -10.089 39.158 -3.838 1.00 29.04 105 ASP B CA 1
ATOM 3899 C C . ASP B 1 126 ? -10.253 40.664 -3.947 1.00 29.29 105 ASP B C 1
ATOM 3900 O O . ASP B 1 126 ? -9.266 41.416 -3.906 1.00 29.47 105 ASP B O 1
ATOM 3905 N N . THR B 1 127 ? -11.501 41.107 -4.054 1.00 28.23 106 THR B N 1
ATOM 3906 C CA . THR B 1 127 ? -11.809 42.532 -3.993 1.00 28.56 106 THR B CA 1
ATOM 3907 C C . THR B 1 127 ? -11.625 43.010 -2.541 1.00 26.84 106 THR B C 1
ATOM 3908 O O . THR B 1 127 ? -12.128 42.358 -1.624 1.00 26.62 106 THR B O 1
ATOM 3912 N N . TRP B 1 128 ? -10.922 44.141 -2.361 1.00 25.60 107 TRP B N 1
ATOM 3913 C CA . TRP B 1 128 ? -10.635 44.726 -1.035 1.00 25.47 107 TRP B CA 1
ATOM 3914 C C . TRP B 1 128 ? -11.425 46.005 -0.728 1.00 25.48 107 TRP B C 1
ATOM 3915 O O . TRP B 1 128 ? -11.665 46.803 -1.629 1.00 25.65 107 TRP B O 1
ATOM 3934 N N . ALA B 1 130 ? -11.386 49.512 1.774 1.00 29.87 109 ALA B N 1
ATOM 3935 C CA . ALA B 1 130 ? -10.678 50.439 2.629 1.00 31.37 109 ALA B CA 1
ATOM 3936 C C . ALA B 1 130 ? -11.637 50.954 3.712 1.00 33.74 109 ALA B C 1
ATOM 3937 O O . ALA B 1 130 ? -12.834 50.608 3.721 1.00 34.30 109 ALA B O 1
ATOM 3939 N N . SER B 1 131 ? -11.106 51.723 4.658 1.00 35.13 110 SER B N 1
ATOM 3940 C CA . SER B 1 131 ? -11.931 52.433 5.636 1.00 37.54 110 SER B CA 1
ATOM 3941 C C . SER B 1 131 ? -11.521 53.922 5.573 1.00 37.42 110 SER B C 1
ATOM 3942 O O . SER B 1 131 ? -11.073 54.360 4.518 1.00 37.91 110 SER B O 1
ATOM 3945 N N . PRO B 1 132 ? -11.582 54.692 6.677 1.00 38.29 111 PRO B N 1
ATOM 3946 C CA . PRO B 1 132 ? -11.797 54.451 8.107 1.00 38.47 111 PRO B CA 1
ATOM 3947 C C . PRO B 1 132 ? -13.255 54.468 8.548 1.00 39.04 111 PRO B C 1
ATOM 3948 O O . PRO B 1 132 ? -14.116 54.956 7.822 1.00 38.48 111 PRO B O 1
ATOM 3952 N N . TYR B 1 133 ? -13.505 53.930 9.743 1.00 39.73 112 TYR B N 1
ATOM 3953 C CA . TYR B 1 133 ? -14.838 53.909 10.337 1.00 41.26 112 TYR B CA 1
ATOM 3954 C C . TYR B 1 133 ? -15.169 55.242 11.021 1.00 41.80 112 TYR B C 1
ATOM 3955 O O . TYR B 1 133 ? -16.302 55.466 11.464 1.00 42.00 112 TYR B O 1
ATOM 3964 N N . ALA B 1 134 ? -14.158 56.095 11.128 1.00 42.61 113 ALA B N 1
ATOM 3965 C CA . ALA B 1 134 ? -14.290 57.403 11.752 1.00 43.61 113 ALA B CA 1
ATOM 3966 C C . ALA B 1 134 ? -15.344 58.232 11.014 1.00 44.03 113 ALA B C 1
ATOM 3967 O O . ALA B 1 134 ? -15.263 58.406 9.794 1.00 43.88 113 ALA B O 1
ATOM 3969 N N . PRO B 1 135 ? -16.368 58.700 11.752 1.00 44.67 114 PRO B N 1
ATOM 3970 C CA . PRO B 1 135 ? -17.546 59.370 11.203 1.00 45.16 114 PRO B CA 1
ATOM 3971 C C . PRO B 1 135 ? -17.281 60.781 10.677 1.00 45.66 114 PRO B C 1
ATOM 3972 O O . PRO B 1 135 ? -17.972 61.725 11.071 1.00 46.11 114 PRO B O 1
ATOM 3984 N N . GLY B 1 137 ? -17.922 62.277 7.975 1.00 45.63 116 GLY B N 1
ATOM 3985 C CA . GLY B 1 137 ? -18.815 62.760 6.921 1.00 44.17 116 GLY B CA 1
ATOM 3986 C C . GLY B 1 137 ? -20.273 62.852 7.334 1.00 43.60 116 GLY B C 1
ATOM 3987 O O . GLY B 1 137 ? -20.652 62.440 8.437 1.00 42.70 116 GLY B O 1
ATOM 3988 N N . VAL B 1 138 ? -21.085 63.421 6.443 1.00 43.13 117 VAL B N 1
ATOM 3989 C CA . VAL B 1 138 ? -22.525 63.575 6.683 1.00 43.21 117 VAL B CA 1
ATOM 3990 C C . VAL B 1 138 ? -23.325 62.822 5.623 1.00 42.43 117 VAL B C 1
ATOM 3991 O O . VAL B 1 138 ? -23.064 62.971 4.438 1.00 42.45 117 VAL B O 1
ATOM 3995 N N . ALA B 1 139 ? -24.278 62.019 6.089 1.00 41.98 118 ALA B N 1
ATOM 3996 C CA . ALA B 1 139 ? -25.242 61.297 5.259 1.00 42.13 118 ALA B CA 1
ATOM 3997 C C . ALA B 1 139 ? -26.658 61.910 5.389 1.00 41.98 118 ALA B C 1
ATOM 3998 O O . ALA B 1 139 ? -27.242 61.931 6.463 1.00 41.80 118 ALA B O 1
ATOM 4000 N N . THR B 1 140 ? -27.204 62.391 4.284 1.00 42.82 119 THR B N 1
ATOM 4001 C CA . THR B 1 140 ? -28.519 63.027 4.294 1.00 43.22 119 THR B CA 1
ATOM 4002 C C . THR B 1 140 ? -29.596 62.073 3.766 1.00 43.21 119 THR B C 1
ATOM 4003 O O . THR B 1 140 ? -29.515 61.609 2.625 1.00 42.51 119 THR B O 1
ATOM 4007 N N . PRO B 1 141 ? -30.598 61.751 4.608 1.00 43.67 120 PRO B N 1
ATOM 4008 C CA . PRO B 1 141 ? -31.685 60.869 4.181 1.00 44.25 120 PRO B CA 1
ATOM 4009 C C . PRO B 1 141 ? -32.423 61.392 2.936 1.00 44.93 120 PRO B C 1
ATOM 4010 O O . PRO B 1 141 ? -32.873 62.541 2.926 1.00 45.15 120 PRO B O 1
ATOM 4014 N N . VAL B 1 142 ? -32.483 60.558 1.890 1.00 45.01 121 VAL B N 1
ATOM 4015 C CA . VAL B 1 142 ? -33.247 60.827 0.665 1.00 45.31 121 VAL B CA 1
ATOM 4016 C C . VAL B 1 142 ? -34.047 59.565 0.395 1.00 45.44 121 VAL B C 1
ATOM 4017 O O . VAL B 1 142 ? -33.928 58.597 1.145 1.00 45.77 121 VAL B O 1
ATOM 4021 N N . ASP B 1 143 ? -34.864 59.558 -0.655 1.00 45.43 122 ASP B N 1
ATOM 4022 C CA . ASP B 1 143 ? -35.610 58.352 -1.003 1.00 45.63 122 ASP B CA 1
ATOM 4023 C C . ASP B 1 143 ? -34.665 57.189 -1.366 1.00 45.14 122 ASP B C 1
ATOM 4024 O O . ASP B 1 143 ? -33.796 57.326 -2.240 1.00 44.56 122 ASP B O 1
ATOM 4029 N N . GLY B 1 144 ? -34.839 56.069 -0.666 1.00 44.47 123 GLY B N 1
ATOM 4030 C CA . GLY B 1 144 ? -34.059 54.863 -0.905 1.00 43.80 123 GLY B CA 1
ATOM 4031 C C . GLY B 1 144 ? -32.638 54.864 -0.344 1.00 43.33 123 GLY B C 1
ATOM 4032 O O . GLY B 1 144 ? -31.856 53.972 -0.643 1.00 43.42 123 GLY B O 1
ATOM 4033 N N . GLY B 1 145 ? -32.290 55.854 0.465 1.00 42.75 124 GLY B N 1
ATOM 4034 C CA . GLY B 1 145 ? -30.967 55.871 1.078 1.00 42.14 124 GLY B CA 1
ATOM 4035 C C . GLY B 1 145 ? -30.498 57.219 1.567 1.00 41.40 124 GLY B C 1
ATOM 4036 O O . GLY B 1 145 ? -31.219 57.919 2.275 1.00 41.24 124 GLY B O 1
ATOM 4037 N N . TYR B 1 146 ? -29.266 57.563 1.208 1.00 40.63 125 TYR B N 1
ATOM 4038 C CA . TYR B 1 146 ? -28.603 58.745 1.747 1.00 40.32 125 TYR B CA 1
ATOM 4039 C C . TYR B 1 146 ? -27.752 59.350 0.665 1.00 40.80 125 TYR B C 1
ATOM 4040 O O . TYR B 1 146 ? -27.313 58.646 -0.228 1.00 41.18 125 TYR B O 1
ATOM 4049 N N . VAL B 1 147 ? -27.539 60.660 0.740 1.00 41.21 126 VAL B N 1
ATOM 4050 C CA . VAL B 1 147 ? -26.535 61.334 -0.077 1.00 41.98 126 VAL B CA 1
ATOM 4051 C C . VAL B 1 147 ? -25.373 61.669 0.871 1.00 42.37 126 VAL B C 1
ATOM 4052 O O . VAL B 1 147 ? -25.599 62.173 1.971 1.00 42.59 126 VAL B O 1
ATOM 4056 N N . LEU B 1 148 ? -24.145 61.367 0.457 1.00 42.62 127 LEU B N 1
ATOM 4057 C CA . LEU B 1 148 ? -23.005 61.422 1.387 1.00 43.00 127 LEU B CA 1
ATOM 4058 C C . LEU B 1 148 ? -21.975 62.462 0.999 1.00 42.55 127 LEU B C 1
ATOM 4059 O O . LEU B 1 148 ? -21.568 62.541 -0.148 1.00 42.66 127 LEU B O 1
ATOM 4064 N N . LYS B 1 149 ? -21.547 63.250 1.973 1.00 42.68 128 LYS B N 1
ATOM 4065 C CA . LYS B 1 149 ? -20.529 64.259 1.732 1.00 43.44 128 LYS B CA 1
ATOM 4066 C C . LYS B 1 149 ? -19.534 64.236 2.897 1.00 42.60 128 LYS B C 1
ATOM 4067 O O . LYS B 1 149 ? -19.930 64.099 4.045 1.00 42.79 128 LYS B O 1
ATOM 4073 N N . GLY B 1 150 ? -18.247 64.356 2.603 1.00 41.64 129 GLY B N 1
ATOM 4074 C CA . GLY B 1 150 ? -17.253 64.343 3.662 1.00 41.24 129 GLY B CA 1
ATOM 4075 C C . GLY B 1 150 ? -15.829 64.213 3.158 1.00 40.81 129 GLY B C 1
ATOM 4076 O O . GLY B 1 150 ? -15.591 64.084 1.958 1.00 40.52 129 GLY B O 1
ATOM 4077 N N . ARG B 1 151 ? -14.889 64.304 4.097 1.00 40.76 130 ARG B N 1
ATOM 4078 C CA . ARG B 1 151 ? -13.484 64.008 3.856 1.00 40.36 130 ARG B CA 1
ATOM 4079 C C . ARG B 1 151 ? -12.973 63.182 5.030 1.00 40.00 130 ARG B C 1
ATOM 4080 O O . ARG B 1 151 ? -13.092 63.579 6.198 1.00 40.75 130 ARG B O 1
ATOM 4088 N N . TRP B 1 152 ? -12.445 62.010 4.701 1.00 39.00 131 TRP B N 1
ATOM 4089 C CA . TRP B 1 152 ? -11.931 61.063 5.682 1.00 37.68 131 TRP B CA 1
ATOM 4090 C C . TRP B 1 152 ? -10.405 61.042 5.604 1.00 37.15 131 TRP B C 1
ATOM 4091 O O . TRP B 1 152 ? -9.837 61.363 4.575 1.00 37.60 131 TRP B O 1
ATOM 4102 N N . SER B 1 153 ? -9.748 60.652 6.685 1.00 36.80 132 SER B N 1
ATOM 4103 C CA . SER B 1 153 ? -8.285 60.515 6.720 1.00 36.20 132 SER B CA 1
ATOM 4104 C C . SER B 1 153 ? -7.894 59.110 7.192 1.00 35.66 132 SER B C 1
ATOM 4105 O O . SER B 1 153 ? -8.738 58.384 7.726 1.00 35.13 132 SER B O 1
ATOM 4108 N N . PHE B 1 154 ? -6.622 58.746 7.012 1.00 34.98 133 PHE B N 1
ATOM 4109 C CA . PHE B 1 154 ? -6.093 57.466 7.495 1.00 35.14 133 PHE B CA 1
ATOM 4110 C C . PHE B 1 154 ? -6.821 56.285 6.794 1.00 33.79 133 PHE B C 1
ATOM 4111 O O . PHE B 1 154 ? -7.244 55.328 7.448 1.00 33.33 133 PHE B O 1
ATOM 4119 N N . SER B 1 155 ? -6.974 56.377 5.473 1.00 32.32 134 SER B N 1
ATOM 4120 C CA . SER B 1 155 ? -7.591 55.300 4.701 1.00 32.25 134 SER B CA 1
ATOM 4121 C C . SER B 1 155 ? -6.544 54.238 4.273 1.00 31.06 134 SER B C 1
ATOM 4122 O O . SER B 1 155 ? -6.002 54.286 3.170 1.00 30.35 134 SER B O 1
ATOM 4125 N N . SER B 1 156 ? -6.249 53.297 5.174 1.00 30.29 135 SER B N 1
ATOM 4126 C CA . SER B 1 156 ? -5.134 52.359 4.984 1.00 30.11 135 SER B CA 1
ATOM 4127 C C . SER B 1 156 ? -5.337 51.403 3.805 1.00 29.74 135 SER B C 1
ATOM 4128 O O . SER B 1 156 ? -6.375 50.745 3.699 1.00 29.26 135 SER B O 1
ATOM 4131 N N . GLY B 1 157 ? -4.329 51.326 2.945 1.00 29.45 136 GLY B N 1
ATOM 4132 C CA . GLY B 1 157 ? -4.336 50.403 1.820 1.00 30.10 136 GLY B CA 1
ATOM 4133 C C . GLY B 1 157 ? -5.182 50.847 0.637 1.00 30.88 136 GLY B C 1
ATOM 4134 O O . GLY B 1 157 ? -5.407 50.067 -0.303 1.00 31.01 136 GLY B O 1
ATOM 4135 N N . THR B 1 158 ? -5.607 52.114 0.658 1.00 31.36 137 THR B N 1
ATOM 4136 C CA . THR B 1 158 ? -6.679 52.605 -0.193 1.00 31.39 137 THR B CA 1
ATOM 4137 C C . THR B 1 158 ? -6.458 52.431 -1.698 1.00 31.64 137 THR B C 1
ATOM 4138 O O . THR B 1 158 ? -7.415 52.184 -2.423 1.00 31.14 137 THR B O 1
ATOM 4142 N N . ASP B 1 159 ? -5.204 52.534 -2.141 1.00 31.32 138 ASP B N 1
ATOM 4143 C CA . ASP B 1 159 ? -4.850 52.460 -3.549 1.00 31.75 138 ASP B CA 1
ATOM 4144 C C . ASP B 1 159 ? -5.195 51.091 -4.126 1.00 31.16 138 ASP B C 1
ATOM 4145 O O . ASP B 1 159 ? -5.425 50.967 -5.333 1.00 31.09 138 ASP B O 1
ATOM 4150 N N . HIS B 1 160 ? -5.251 50.086 -3.247 1.00 30.04 139 HIS B N 1
ATOM 4151 C CA . HIS B 1 160 ? -5.434 48.698 -3.618 1.00 29.14 139 HIS B CA 1
ATOM 4152 C C . HIS B 1 160 ? -6.828 48.210 -3.310 1.00 30.14 139 HIS B C 1
ATOM 4153 O O . HIS B 1 160 ? -7.090 47.000 -3.420 1.00 30.46 139 HIS B O 1
ATOM 4160 N N . CYS B 1 161 ? -7.725 49.140 -2.938 1.00 29.53 140 CYS B N 1
ATOM 4161 C CA . CYS B 1 161 ? -9.101 48.806 -2.560 1.00 30.28 140 CYS B CA 1
ATOM 4162 C C . CYS B 1 161 ? -10.076 49.383 -3.597 1.00 30.57 140 CYS B C 1
ATOM 4163 O O . CYS B 1 161 ? -9.854 50.449 -4.118 1.00 30.77 140 CYS B O 1
ATOM 4166 N N . GLN B 1 162 ? -11.141 48.657 -3.888 1.00 31.26 141 GLN B N 1
ATOM 4167 C CA . GLN B 1 162 ? -12.120 49.082 -4.880 1.00 32.72 141 GLN B CA 1
ATOM 4168 C C . GLN B 1 162 ? -13.426 49.535 -4.218 1.00 32.19 141 GLN B C 1
ATOM 4169 O O . GLN B 1 162 ? -14.335 50.042 -4.883 1.00 33.17 141 GLN B O 1
ATOM 4175 N N . TRP B 1 163 ? -13.520 49.345 -2.907 1.00 31.25 142 TRP B N 1
ATOM 4176 C CA . TRP B 1 163 ? -14.634 49.860 -2.119 1.00 30.86 142 TRP B CA 1
ATOM 4177 C C . TRP B 1 163 ? -14.080 50.430 -0.800 1.00 31.25 142 TRP B C 1
ATOM 4178 O O . TRP B 1 163 ? -12.953 50.096 -0.385 1.00 29.29 142 TRP B O 1
ATOM 4189 N N . ALA B 1 164 ? -14.868 51.304 -0.172 1.00 31.67 143 ALA B N 1
ATOM 4190 C CA . ALA B 1 164 ? -14.584 51.828 1.167 1.00 31.61 143 ALA B CA 1
ATOM 4191 C C . ALA B 1 164 ? -15.793 51.629 2.077 1.00 32.18 143 ALA B C 1
ATOM 4192 O O . ALA B 1 164 ? -16.951 51.704 1.642 1.00 31.78 143 ALA B O 1
ATOM 4194 N N . PHE B 1 165 ? -15.498 51.312 3.337 1.00 32.43 144 PHE B N 1
ATOM 4195 C CA . PHE B 1 165 ? -16.453 51.161 4.403 1.00 32.96 144 PHE B CA 1
ATOM 4196 C C . PHE B 1 165 ? -16.183 52.449 5.202 1.00 34.07 144 PHE B C 1
ATOM 4197 O O . PHE B 1 165 ? -15.063 52.651 5.672 1.00 34.23 144 PHE B O 1
ATOM 4205 N N . LEU B 1 166 ? -17.162 53.341 5.319 1.00 34.36 145 LEU B N 1
ATOM 4206 C CA . LEU B 1 166 ? -16.924 54.653 5.958 1.00 35.38 145 LEU B CA 1
ATOM 4207 C C . LEU B 1 166 ? -17.956 54.965 7.042 1.00 36.29 145 LEU B C 1
ATOM 4208 O O . LEU B 1 166 ? -19.131 54.595 6.918 1.00 36.20 145 LEU B O 1
ATOM 4213 N N . GLY B 1 167 ? -17.510 55.645 8.100 1.00 36.76 146 GLY B N 1
ATOM 4214 C CA . GLY B 1 167 ? -18.400 56.083 9.154 1.00 38.18 146 GLY B CA 1
ATOM 4215 C C . GLY B 1 167 ? -18.991 57.405 8.720 1.00 39.64 146 GLY B C 1
ATOM 4216 O O . GLY B 1 167 ? -18.345 58.162 8.003 1.00 39.33 146 GLY B O 1
ATOM 4217 N N . ALA B 1 168 ? -20.221 57.677 9.141 1.00 41.63 147 ALA B N 1
ATOM 4218 C CA . ALA B 1 168 ? -20.884 58.938 8.816 1.00 43.64 147 ALA B CA 1
ATOM 4219 C C . ALA B 1 168 ? -22.022 59.186 9.781 1.00 45.63 147 ALA B C 1
ATOM 4220 O O . ALA B 1 168 ? -22.713 58.243 10.187 1.00 45.35 147 ALA B O 1
ATOM 4230 N N . VAL B 1 170 ? -25.728 60.814 10.353 1.00 54.78 149 VAL B N 1
ATOM 4231 C CA . VAL B 1 170 ? -26.868 61.172 9.515 1.00 57.01 149 VAL B CA 1
ATOM 4232 C C . VAL B 1 170 ? -27.434 62.522 9.962 1.00 59.01 149 VAL B C 1
ATOM 4233 O O . VAL B 1 170 ? -27.902 62.661 11.096 1.00 59.20 149 VAL B O 1
ATOM 4237 N N . GLY B 1 171 ? -27.339 63.511 9.071 1.00 61.07 150 GLY B N 1
ATOM 4238 C CA . GLY B 1 171 ? -27.727 64.889 9.368 1.00 63.92 150 GLY B CA 1
ATOM 4239 C C . GLY B 1 171 ? -26.982 65.500 10.555 1.00 65.92 150 GLY B C 1
ATOM 4240 O O . GLY B 1 171 ? -25.738 65.553 10.576 1.00 66.38 150 GLY B O 1
ATOM 4241 N N . ASP B 1 172 ? -27.761 65.953 11.541 1.00 67.46 151 ASP B N 1
ATOM 4242 C CA . ASP B 1 172 ? -27.270 66.577 12.781 1.00 68.85 151 ASP B CA 1
ATOM 4243 C C . ASP B 1 172 ? -26.760 65.535 13.782 1.00 69.36 151 ASP B C 1
ATOM 4244 O O . ASP B 1 172 ? -26.213 65.892 14.832 1.00 69.49 151 ASP B O 1
ATOM 4249 N N . GLY B 1 173 ? -26.986 64.258 13.475 1.00 70.03 152 GLY B N 1
ATOM 4250 C CA . GLY B 1 173 ? -26.396 63.147 14.223 1.00 70.86 152 GLY B CA 1
ATOM 4251 C C . GLY B 1 173 ? -27.075 62.711 15.511 1.00 71.52 152 GLY B C 1
ATOM 4252 O O . GLY B 1 173 ? -26.441 62.084 16.370 1.00 71.60 152 GLY B O 1
ATOM 4253 N N . GLU B 1 174 ? -28.353 63.042 15.660 1.00 72.08 153 GLU B N 1
ATOM 4254 C CA . GLU B 1 174 ? -29.121 62.537 16.794 1.00 72.88 153 GLU B CA 1
ATOM 4255 C C . GLU B 1 174 ? -30.297 61.676 16.341 1.00 72.82 153 GLU B C 1
ATOM 4256 O O . GLU B 1 174 ? -30.371 61.273 15.177 1.00 72.67 153 GLU B O 1
ATOM 4262 N N . GLY B 1 175 ? -31.207 61.404 17.272 1.00 72.98 154 GLY B N 1
ATOM 4263 C CA . GLY B 1 175 ? -32.231 60.380 17.085 1.00 73.14 154 GLY B CA 1
ATOM 4264 C C . GLY B 1 175 ? -33.314 60.615 16.045 1.00 72.83 154 GLY B C 1
ATOM 4265 O O . GLY B 1 175 ? -33.201 61.463 15.151 1.00 72.82 154 GLY B O 1
ATOM 4266 N N . GLY B 1 176 ? -34.387 59.852 16.199 1.00 72.62 155 GLY B N 1
ATOM 4267 C CA . GLY B 1 176 ? -35.426 59.741 15.189 1.00 72.22 155 GLY B CA 1
ATOM 4268 C C . GLY B 1 176 ? -35.926 58.315 15.242 1.00 71.80 155 GLY B C 1
ATOM 4269 O O . GLY B 1 176 ? -35.126 57.369 15.350 1.00 71.55 155 GLY B O 1
ATOM 4270 N N . ILE B 1 177 ? -37.250 58.175 15.182 1.00 71.13 156 ILE B N 1
ATOM 4271 C CA . ILE B 1 177 ? -37.934 56.889 15.329 1.00 70.35 156 ILE B CA 1
ATOM 4272 C C . ILE B 1 177 ? -37.384 55.779 14.403 1.00 69.62 156 ILE B C 1
ATOM 4273 O O . ILE B 1 177 ? -37.160 54.641 14.851 1.00 69.48 156 ILE B O 1
ATOM 4278 N N . ALA B 1 178 ? -37.137 56.116 13.136 1.00 68.50 157 ALA B N 1
ATOM 4279 C CA . ALA B 1 178 ? -36.603 55.137 12.186 1.00 67.28 157 ALA B CA 1
ATOM 4280 C C . ALA B 1 178 ? -35.194 55.448 11.681 1.00 66.28 157 ALA B C 1
ATOM 4281 O O . ALA B 1 178 ? -34.521 54.547 11.170 1.00 66.74 157 ALA B O 1
ATOM 4283 N N . THR B 1 179 ? -34.749 56.702 11.818 1.00 64.52 158 THR B N 1
ATOM 4284 C CA . THR B 1 179 ? -33.402 57.090 11.366 1.00 62.78 158 THR B CA 1
ATOM 4285 C C . THR B 1 179 ? -32.325 56.923 12.461 1.00 60.84 158 THR B C 1
ATOM 4286 O O . THR B 1 179 ? -32.485 57.441 13.574 1.00 60.90 158 THR B O 1
ATOM 4290 N N . PRO B 1 180 ? -31.222 56.204 12.140 1.00 58.50 159 PRO B N 1
ATOM 4291 C CA . PRO B 1 180 ? -30.022 56.105 12.989 1.00 56.37 159 PRO B CA 1
ATOM 4292 C C . PRO B 1 180 ? -29.361 57.460 13.245 1.00 54.04 159 PRO B C 1
ATOM 4293 O O . PRO B 1 180 ? -29.548 58.394 12.469 1.00 53.74 159 PRO B O 1
ATOM 4297 N N . SER B 1 181 ? -28.579 57.560 14.312 1.00 51.53 160 SER B N 1
ATOM 4298 C CA . SER B 1 181 ? -27.745 58.746 14.529 1.00 49.52 160 SER B CA 1
ATOM 4299 C C . SER B 1 181 ? -26.483 58.674 13.675 1.00 47.53 160 SER B C 1
ATOM 4300 O O . SER B 1 181 ? -25.963 59.711 13.223 1.00 47.12 160 SER B O 1
ATOM 4303 N N . SER B 1 182 ? -26.016 57.442 13.442 1.00 44.59 161 SER B N 1
ATOM 4304 C CA . SER B 1 182 ? -24.728 57.190 12.791 1.00 42.59 161 SER B CA 1
ATOM 4305 C C . SER B 1 182 ? -24.743 55.927 11.920 1.00 39.88 161 SER B C 1
ATOM 4306 O O . SER B 1 182 ? -25.391 54.937 12.256 1.00 38.88 161 SER B O 1
ATOM 4309 N N . LEU B 1 183 ? -24.001 55.963 10.819 1.00 37.79 162 LEU B N 1
ATOM 4310 C CA . LEU B 1 183 ? -23.963 54.836 9.878 1.00 36.13 162 LEU B CA 1
ATOM 4311 C C . LEU B 1 183 ? -22.565 54.307 9.605 1.00 35.02 162 LEU B C 1
ATOM 4312 O O . LEU B 1 183 ? -21.588 55.045 9.690 1.00 34.62 162 LEU B O 1
ATOM 4317 N N . HIS B 1 184 ? -22.485 53.030 9.248 1.00 33.96 163 HIS B N 1
ATOM 4318 C CA . HIS B 1 184 ? -21.385 52.558 8.396 1.00 33.73 163 HIS B CA 1
ATOM 4319 C C . HIS B 1 184 ? -21.920 52.459 6.969 1.00 34.13 163 HIS B C 1
ATOM 4320 O O . HIS B 1 184 ? -22.950 51.812 6.739 1.00 33.58 163 HIS B O 1
ATOM 4327 N N . VAL B 1 185 ? -21.236 53.105 6.026 1.00 34.52 164 VAL B N 1
ATOM 4328 C CA . VAL B 1 185 ? -21.680 53.110 4.634 1.00 35.36 164 VAL B CA 1
ATOM 4329 C C . VAL B 1 185 ? -20.644 52.425 3.751 1.00 35.63 164 VAL B C 1
ATOM 4330 O O . VAL B 1 185 ? -19.447 52.406 4.075 1.00 36.21 164 VAL B O 1
ATOM 4334 N N . ILE B 1 186 ? -21.115 51.863 2.643 1.00 35.20 165 ILE B N 1
ATOM 4335 C CA . ILE B 1 186 ? -20.276 51.125 1.706 1.00 34.70 165 ILE B CA 1
ATOM 4336 C C . ILE B 1 186 ? -20.373 51.776 0.327 1.00 34.75 165 ILE B C 1
ATOM 4337 O O . ILE B 1 186 ? -21.482 51.936 -0.202 1.00 34.87 165 ILE B O 1
ATOM 4342 N N . LEU B 1 187 ? -19.237 52.170 -0.251 1.00 33.87 166 LEU B N 1
ATOM 4343 C CA . LEU B 1 187 ? -19.243 52.798 -1.577 1.00 34.68 166 LEU B CA 1
ATOM 4344 C C . LEU B 1 187 ? -18.161 52.262 -2.476 1.00 33.80 166 LEU B C 1
ATOM 4345 O O . LEU B 1 187 ? -17.080 51.948 -2.000 1.00 33.96 166 LEU B O 1
ATOM 4350 N N . PRO B 1 188 ? -18.434 52.211 -3.798 1.00 33.56 167 PRO B N 1
ATOM 4351 C CA . PRO B 1 188 ? -17.397 51.875 -4.750 1.00 32.59 167 PRO B CA 1
ATOM 4352 C C . PRO B 1 188 ? -16.482 53.045 -4.988 1.00 33.52 167 PRO B C 1
ATOM 4353 O O . PRO B 1 188 ? -16.894 54.198 -4.856 1.00 32.61 167 PRO B O 1
ATOM 4357 N N . ARG B 1 189 ? -15.247 52.710 -5.360 1.00 34.26 168 ARG B N 1
ATOM 4358 C CA . ARG B 1 189 ? -14.155 53.634 -5.606 1.00 35.90 168 ARG B CA 1
ATOM 4359 C C . ARG B 1 189 ? -14.531 54.754 -6.569 1.00 36.03 168 ARG B C 1
ATOM 4360 O O . ARG B 1 189 ? -14.020 55.868 -6.513 1.00 35.82 168 ARG B O 1
ATOM 4368 N N . THR B 1 190 ? -15.432 54.409 -7.468 1.00 36.95 169 THR B N 1
ATOM 4369 C CA . THR B 1 190 ? -15.965 55.293 -8.488 1.00 37.65 169 THR B CA 1
ATOM 4370 C C . THR B 1 190 ? -16.619 56.556 -7.861 1.00 37.58 169 THR B C 1
ATOM 4371 O O . THR B 1 190 ? -16.590 57.635 -8.450 1.00 37.89 169 THR B O 1
ATOM 4375 N N . ASP B 1 191 ? -17.131 56.409 -6.639 1.00 36.99 170 ASP B N 1
ATOM 4376 C CA . ASP B 1 191 ? -17.883 57.435 -5.946 1.00 37.47 170 ASP B CA 1
ATOM 4377 C C . ASP B 1 191 ? -17.071 58.281 -4.969 1.00 37.87 170 ASP B C 1
ATOM 4378 O O . ASP B 1 191 ? -17.649 59.067 -4.224 1.00 37.95 170 ASP B O 1
ATOM 4383 N N . TYR B 1 192 ? -15.746 58.128 -4.966 1.00 37.59 171 TYR B N 1
ATOM 4384 C CA . TYR B 1 192 ? -14.904 58.914 -4.057 1.00 37.62 171 TYR B CA 1
ATOM 4385 C C . TYR B 1 192 ? -13.553 59.231 -4.676 1.00 38.04 171 TYR B C 1
ATOM 4386 O O . TYR B 1 192 ? -13.190 58.657 -5.704 1.00 38.37 171 TYR B O 1
ATOM 4395 N N . GLN B 1 193 ? -12.839 60.180 -4.086 1.00 38.59 172 GLN B N 1
ATOM 4396 C CA . GLN B 1 193 ? -11.514 60.557 -4.570 1.00 40.49 172 GLN B CA 1
ATOM 4397 C C . GLN B 1 193 ? -10.467 60.207 -3.520 1.00 40.15 172 GLN B C 1
ATOM 4398 O O . GLN B 1 193 ? -10.634 60.514 -2.341 1.00 40.24 172 GLN B O 1
ATOM 4404 N N . ILE B 1 194 ? -9.406 59.540 -3.948 1.00 40.16 173 ILE B N 1
ATOM 4405 C CA . ILE B 1 194 ? -8.222 59.376 -3.109 1.00 40.10 173 ILE B CA 1
ATOM 4406 C C . ILE B 1 194 ? -7.380 60.626 -3.344 1.00 40.18 173 ILE B C 1
ATOM 4407 O O . ILE B 1 194 ? -7.074 60.948 -4.488 1.00 39.80 173 ILE B O 1
ATOM 4412 N N . VAL B 1 195 ? -7.034 61.334 -2.270 1.00 40.92 174 VAL B N 1
ATOM 4413 C CA . VAL B 1 195 ? -6.264 62.568 -2.380 1.00 41.30 174 VAL B CA 1
ATOM 4414 C C . VAL B 1 195 ? -4.784 62.259 -2.253 1.00 41.88 174 VAL B C 1
ATOM 4415 O O . VAL B 1 195 ? -4.350 61.725 -1.234 1.00 41.69 174 VAL B O 1
ATOM 4419 N N . GLU B 1 196 ? -4.014 62.606 -3.281 1.00 42.25 175 GLU B N 1
ATOM 4420 C CA A GLU B 1 196 ? -2.580 62.358 -3.255 0.50 43.10 175 GLU B CA 1
ATOM 4421 C CA B GLU B 1 196 ? -2.564 62.389 -3.270 0.50 43.13 175 GLU B CA 1
ATOM 4422 C C . GLU B 1 196 ? -1.848 63.394 -2.377 1.00 43.26 175 GLU B C 1
ATOM 4423 O O . GLU B 1 196 ? -2.358 64.483 -2.130 1.00 43.20 175 GLU B O 1
ATOM 4434 N N . ASP B 1 197 ? -0.661 63.014 -1.903 1.00 43.30 176 ASP B N 1
ATOM 4435 C CA . ASP B 1 197 ? 0.145 63.823 -1.001 1.00 43.29 176 ASP B CA 1
ATOM 4436 C C . ASP B 1 197 ? -0.550 64.140 0.317 1.00 41.66 176 ASP B C 1
ATOM 4437 O O . ASP B 1 197 ? -0.372 65.224 0.878 1.00 42.37 176 ASP B O 1
ATOM 4442 N N . THR B 1 198 ? -1.315 63.182 0.826 1.00 39.29 177 THR B N 1
ATOM 4443 C CA . THR B 1 198 ? -1.924 63.312 2.149 1.00 37.08 177 THR B CA 1
ATOM 4444 C C . THR B 1 198 ? -1.377 62.306 3.172 1.00 35.67 177 THR B C 1
ATOM 4445 O O . THR B 1 198 ? -1.949 62.157 4.256 1.00 35.64 177 THR B O 1
ATOM 4449 N N . TRP B 1 199 ? -0.284 61.626 2.821 1.00 32.95 178 TRP B N 1
ATOM 4450 C CA . TRP B 1 199 ? 0.327 60.634 3.685 1.00 31.44 178 TRP B CA 1
ATOM 4451 C C . TRP B 1 199 ? 1.842 60.688 3.679 1.00 30.90 178 TRP B C 1
ATOM 4452 O O . TRP B 1 199 ? 2.510 59.674 3.501 1.00 31.95 178 TRP B O 1
ATOM 4463 N N . ASP B 1 200 ? 2.406 61.864 3.870 1.00 30.54 179 ASP B N 1
ATOM 4464 C CA . ASP B 1 200 ? 3.843 61.963 4.032 1.00 29.43 179 ASP B CA 1
ATOM 4465 C C . ASP B 1 200 ? 4.139 62.020 5.541 1.00 28.49 179 ASP B C 1
ATOM 4466 O O . ASP B 1 200 ? 4.145 63.104 6.177 1.00 27.58 179 ASP B O 1
ATOM 4471 N N . VAL B 1 201 ? 4.330 60.833 6.108 1.00 27.08 180 VAL B N 1
ATOM 4472 C CA . VAL B 1 201 ? 4.368 60.648 7.560 1.00 26.74 180 VAL B CA 1
ATOM 4473 C C . VAL B 1 201 ? 5.660 59.939 7.989 1.00 26.31 180 VAL B C 1
ATOM 4474 O O . VAL B 1 201 ? 6.367 59.414 7.149 1.00 26.08 180 VAL B O 1
ATOM 4478 N N . ILE B 1 202 ? 5.920 59.887 9.292 1.00 26.67 181 ILE B N 1
ATOM 4479 C CA . ILE B 1 202 ? 7.184 59.347 9.818 1.00 26.98 181 ILE B CA 1
ATOM 4480 C C . ILE B 1 202 ? 7.250 57.821 9.914 1.00 26.31 181 ILE B C 1
ATOM 4481 O O . ILE B 1 202 ? 8.332 57.249 10.004 1.00 27.54 181 ILE B O 1
ATOM 4486 N N . GLY B 1 203 ? 6.111 57.156 9.896 1.00 25.13 182 GLY B N 1
ATOM 4487 C CA . GLY B 1 203 ? 6.108 55.700 9.943 1.00 24.04 182 GLY B CA 1
ATOM 4488 C C . GLY B 1 203 ? 4.839 55.174 9.289 1.00 24.19 182 GLY B C 1
ATOM 4489 O O . GLY B 1 203 ? 3.939 55.955 8.966 1.00 23.20 182 GLY B O 1
ATOM 4490 N N . LEU B 1 204 ? 4.779 53.858 9.075 1.00 23.85 183 LEU B N 1
ATOM 4491 C CA . LEU B 1 204 ? 3.695 53.228 8.306 1.00 24.57 183 LEU B CA 1
ATOM 4492 C C . LEU B 1 204 ? 3.464 53.912 6.940 1.00 25.16 183 LEU B C 1
ATOM 4493 O O . LEU B 1 204 ? 2.348 53.929 6.406 1.00 25.32 183 LEU B O 1
ATOM 4498 N N . ARG B 1 205 ? 4.533 54.461 6.391 1.00 25.76 184 ARG B N 1
ATOM 4499 C CA . ARG B 1 205 ? 4.501 55.130 5.085 1.00 28.59 184 ARG B CA 1
ATOM 4500 C C . ARG B 1 205 ? 3.937 54.231 3.969 1.00 28.44 184 ARG B C 1
ATOM 4501 O O . ARG B 1 205 ? 3.077 54.664 3.191 1.00 29.44 184 ARG B O 1
ATOM 4509 N N . GLY B 1 206 ? 4.400 52.988 3.928 1.00 28.38 185 GLY B N 1
ATOM 4510 C CA . GLY B 1 206 ? 3.901 51.993 2.965 1.00 28.62 185 GLY B CA 1
ATOM 4511 C C . GLY B 1 206 ? 2.408 51.694 3.005 1.00 29.25 185 GLY B C 1
ATOM 4512 O O . GLY B 1 206 ? 1.876 51.071 2.079 1.00 28.97 185 GLY B O 1
ATOM 4513 N N . THR B 1 207 ? 1.695 52.118 4.054 1.00 29.04 186 THR B N 1
ATOM 4514 C CA . THR B 1 207 ? 0.272 51.769 4.134 1.00 28.08 186 THR B CA 1
ATOM 4515 C C . THR B 1 207 ? -0.535 52.672 3.207 1.00 29.06 186 THR B C 1
ATOM 4516 O O . THR B 1 207 ? -1.723 52.422 2.972 1.00 28.51 186 THR B O 1
ATOM 4520 N N . GLY B 1 208 ? 0.111 53.728 2.715 1.00 29.10 187 GLY B N 1
ATOM 4521 C CA . GLY B 1 208 ? -0.561 54.750 1.917 1.00 29.93 187 GLY B CA 1
ATOM 4522 C C . GLY B 1 208 ? -1.922 55.091 2.488 1.00 30.57 187 GLY B C 1
ATOM 4523 O O . GLY B 1 208 ? -2.940 54.976 1.777 1.00 30.65 187 GLY B O 1
ATOM 4524 N N . SER B 1 209 ? -1.957 55.507 3.759 1.00 30.12 188 SER B N 1
ATOM 4525 C CA . SER B 1 209 ? -3.240 55.809 4.416 1.00 30.40 188 SER B CA 1
ATOM 4526 C C . SER B 1 209 ? -3.724 57.248 4.064 1.00 31.03 188 SER B C 1
ATOM 4527 O O . SER B 1 209 ? -3.818 58.125 4.923 1.00 30.08 188 SER B O 1
ATOM 4530 N N . LYS B 1 210 ? -4.036 57.452 2.784 1.00 31.22 189 LYS B N 1
ATOM 4531 C CA . LYS B 1 210 ? -4.415 58.773 2.249 1.00 32.08 189 LYS B CA 1
ATOM 4532 C C . LYS B 1 210 ? -5.825 59.261 2.640 1.00 32.52 189 LYS B C 1
ATOM 4533 O O . LYS B 1 210 ? -6.620 58.490 3.183 1.00 32.79 189 LYS B O 1
ATOM 4539 N N . ASP B 1 211 ? -6.108 60.550 2.419 1.00 33.27 190 ASP B N 1
ATOM 4540 C CA . ASP B 1 211 ? -7.463 61.083 2.609 1.00 34.00 190 ASP B CA 1
ATOM 4541 C C . ASP B 1 211 ? -8.390 60.599 1.488 1.00 33.95 190 ASP B C 1
ATOM 4542 O O . ASP B 1 211 ? -7.942 60.366 0.371 1.00 32.70 190 ASP B O 1
ATOM 4547 N N . LEU B 1 212 ? -9.678 60.467 1.808 1.00 34.87 191 LEU B N 1
ATOM 4548 C CA . LEU B 1 212 ? -10.731 60.209 0.836 1.00 35.95 191 LEU B CA 1
ATOM 4549 C C . LEU B 1 212 ? -11.735 61.354 0.885 1.00 36.67 191 LEU B C 1
ATOM 4550 O O . LEU B 1 212 ? -12.130 61.773 1.971 1.00 37.71 191 LEU B O 1
ATOM 4555 N N . ILE B 1 213 ? -12.168 61.840 -0.275 1.00 37.01 192 ILE B N 1
ATOM 4556 C CA . ILE B 1 213 ? -13.261 62.831 -0.341 1.00 37.91 192 ILE B CA 1
ATOM 4557 C C . ILE B 1 213 ? -14.506 62.253 -1.044 1.00 37.88 192 ILE B C 1
ATOM 4558 O O . ILE B 1 213 ? -14.385 61.692 -2.116 1.00 37.38 192 ILE B O 1
ATOM 4563 N N . VAL B 1 214 ? -15.677 62.369 -0.411 1.00 39.04 193 VAL B N 1
ATOM 4564 C CA . VAL B 1 214 ? -16.961 62.035 -1.044 1.00 40.09 193 VAL B CA 1
ATOM 4565 C C . VAL B 1 214 ? -17.751 63.335 -1.251 1.00 41.28 193 VAL B C 1
ATOM 4566 O O . VAL B 1 214 ? -17.975 64.101 -0.314 1.00 41.54 193 VAL B O 1
ATOM 4570 N N . ASP B 1 215 ? -18.143 63.588 -2.489 1.00 42.88 194 ASP B N 1
ATOM 4571 C CA . ASP B 1 215 ? -18.807 64.837 -2.830 1.00 44.63 194 ASP B CA 1
ATOM 4572 C C . ASP B 1 215 ? -20.190 64.551 -3.398 1.00 44.27 194 ASP B C 1
ATOM 4573 O O . ASP B 1 215 ? -20.386 64.555 -4.606 1.00 44.90 194 ASP B O 1
ATOM 4578 N N . GLY B 1 216 ? -21.127 64.262 -2.498 1.00 44.44 195 GLY B N 1
ATOM 4579 C CA . GLY B 1 216 ? -22.533 64.080 -2.842 1.00 43.55 195 GLY B CA 1
ATOM 4580 C C . GLY B 1 216 ? -22.812 62.823 -3.637 1.00 43.38 195 GLY B C 1
ATOM 4581 O O . GLY B 1 216 ? -23.394 62.906 -4.715 1.00 43.97 195 GLY B O 1
ATOM 4582 N N . ALA B 1 217 ? -22.398 61.662 -3.119 1.00 42.28 196 ALA B N 1
ATOM 4583 C CA . ALA B 1 217 ? -22.699 60.376 -3.758 1.00 40.73 196 ALA B CA 1
ATOM 4584 C C . ALA B 1 217 ? -23.926 59.748 -3.119 1.00 40.06 196 ALA B C 1
ATOM 4585 O O . ALA B 1 217 ? -24.151 59.906 -1.926 1.00 40.40 196 ALA B O 1
ATOM 4587 N N . PHE B 1 218 ? -24.704 59.013 -3.908 1.00 39.28 197 PHE B N 1
ATOM 4588 C CA . PHE B 1 218 ? -25.904 58.361 -3.408 1.00 38.85 197 PHE B CA 1
ATOM 4589 C C . PHE B 1 218 ? -25.579 56.978 -2.897 1.00 38.28 197 PHE B C 1
ATOM 4590 O O . PHE B 1 218 ? -24.992 56.169 -3.608 1.00 39.02 197 PHE B O 1
ATOM 4598 N N . VAL B 1 219 ? -26.008 56.689 -1.678 1.00 37.44 198 VAL B N 1
ATOM 4599 C CA . VAL B 1 219 ? -25.743 55.407 -1.077 1.00 36.45 198 VAL B CA 1
ATOM 4600 C C . VAL B 1 219 ? -27.093 54.813 -0.773 1.00 35.97 198 VAL B C 1
ATOM 4601 O O . VAL B 1 219 ? -27.796 55.325 0.084 1.00 36.14 198 VAL B O 1
ATOM 4605 N N . PRO B 1 220 ? -27.448 53.716 -1.466 1.00 35.42 199 PRO B N 1
ATOM 4606 C CA . PRO B 1 220 ? -28.668 52.953 -1.183 1.00 34.91 199 PRO B CA 1
ATOM 4607 C C . PRO B 1 220 ? -28.663 52.328 0.216 1.00 34.81 199 PRO B C 1
ATOM 4608 O O . PRO B 1 220 ? -27.611 51.883 0.705 1.00 34.93 199 PRO B O 1
ATOM 4612 N N . GLY B 1 221 ? -29.841 52.258 0.823 1.00 34.24 200 GLY B N 1
ATOM 4613 C CA . GLY B 1 221 ? -30.022 51.773 2.181 1.00 33.88 200 GLY B CA 1
ATOM 4614 C C . GLY B 1 221 ? -29.424 50.406 2.462 1.00 33.82 200 GLY B C 1
ATOM 4615 O O . GLY B 1 221 ? -28.926 50.159 3.571 1.00 34.16 200 GLY B O 1
ATOM 4616 N N . TYR B 1 222 ? -29.482 49.503 1.479 1.00 32.68 201 TYR B N 1
ATOM 4617 C CA . TYR B 1 222 ? -28.901 48.181 1.646 1.00 31.63 201 TYR B CA 1
ATOM 4618 C C . TYR B 1 222 ? -27.353 48.190 1.718 1.00 31.33 201 TYR B C 1
ATOM 4619 O O . TYR B 1 222 ? -26.753 47.172 2.078 1.00 32.55 201 TYR B O 1
ATOM 4628 N N . ARG B 1 223 ? -26.719 49.305 1.355 1.00 29.54 202 ARG B N 1
ATOM 4629 C CA . ARG B 1 223 ? -25.269 49.461 1.488 1.00 29.70 202 ARG B CA 1
ATOM 4630 C C . ARG B 1 223 ? -24.866 50.206 2.779 1.00 30.19 202 ARG B C 1
ATOM 4631 O O . ARG B 1 223 ? -23.801 50.845 2.851 1.00 30.28 202 ARG B O 1
ATOM 4639 N N . THR B 1 224 ? -25.727 50.129 3.790 1.00 30.48 203 THR B N 1
ATOM 4640 C CA . THR B 1 224 ? -25.483 50.826 5.047 1.00 30.80 203 THR B CA 1
ATOM 4641 C C . THR B 1 224 ? -25.800 49.901 6.209 1.00 30.57 203 THR B C 1
ATOM 4642 O O . THR B 1 224 ? -26.579 48.934 6.082 1.00 31.15 203 THR B O 1
ATOM 4646 N N . LEU B 1 225 ? -25.204 50.205 7.352 1.00 30.47 204 LEU B N 1
ATOM 4647 C CA . LEU B 1 225 ? -25.610 49.604 8.600 1.00 30.91 204 LEU B CA 1
ATOM 4648 C C . LEU B 1 225 ? -25.672 50.697 9.653 1.00 31.70 204 LEU B C 1
ATOM 4649 O O . LEU B 1 225 ? -24.928 51.667 9.604 1.00 31.60 204 LEU B O 1
ATOM 4654 N N . ASN B 1 226 ? -26.580 50.519 10.609 1.00 32.82 205 ASN B N 1
ATOM 4655 C CA . ASN B 1 226 ? -26.680 51.410 11.754 1.00 33.06 205 ASN B CA 1
ATOM 4656 C C . ASN B 1 226 ? -25.442 51.156 12.659 1.00 32.31 205 ASN B C 1
ATOM 4657 O O . ASN B 1 226 ? -25.250 50.053 13.154 1.00 32.42 205 ASN B O 1
ATOM 4662 N N . ALA B 1 227 ? -24.599 52.167 12.810 1.00 31.86 206 ALA B N 1
ATOM 4663 C CA . ALA B 1 227 ? -23.342 52.079 13.582 1.00 32.43 206 ALA B CA 1
ATOM 4664 C C . ALA B 1 227 ? -23.545 51.683 15.051 1.00 32.74 206 ALA B C 1
ATOM 4665 O O . ALA B 1 227 ? -22.744 50.919 15.609 1.00 33.21 206 ALA B O 1
ATOM 4667 N N . ALA B 1 228 ? -24.630 52.165 15.667 1.00 32.71 207 ALA B N 1
ATOM 4668 C CA . ALA B 1 228 ? -24.946 51.795 17.037 1.00 32.39 207 ALA B CA 1
ATOM 4669 C C . ALA B 1 228 ? -25.301 50.317 17.114 1.00 32.45 207 ALA B C 1
ATOM 4670 O O . ALA B 1 228 ? -24.881 49.608 18.046 1.00 32.40 207 ALA B O 1
ATOM 4672 N N . LYS B 1 229 ? -26.051 49.831 16.122 1.00 32.34 208 LYS B N 1
ATOM 4673 C CA . LYS B 1 229 ? -26.414 48.412 16.074 1.00 32.46 208 LYS B CA 1
ATOM 4674 C C . LYS B 1 229 ? -25.214 47.516 15.803 1.00 31.73 208 LYS B C 1
ATOM 4675 O O . LYS B 1 229 ? -25.148 46.401 16.306 1.00 32.35 208 LYS B O 1
ATOM 4681 N N . VAL B 1 230 ? -24.281 47.989 14.986 1.00 31.38 209 VAL B N 1
ATOM 4682 C CA . VAL B 1 230 ? -23.017 47.273 14.791 1.00 31.43 209 VAL B CA 1
ATOM 4683 C C . VAL B 1 230 ? -22.291 47.146 16.156 1.00 31.65 209 VAL B C 1
ATOM 4684 O O . VAL B 1 230 ? -21.919 46.041 16.567 1.00 31.32 209 VAL B O 1
ATOM 4696 N N . ASP B 1 232 ? -23.402 47.466 19.445 1.00 34.68 211 ASP B N 1
ATOM 4697 C CA . ASP B 1 232 ? -23.986 46.750 20.576 1.00 35.40 211 ASP B CA 1
ATOM 4698 C C . ASP B 1 232 ? -24.459 45.353 20.274 1.00 35.57 211 ASP B C 1
ATOM 4699 O O . ASP B 1 232 ? -24.873 44.654 21.190 1.00 36.00 211 ASP B O 1
ATOM 4704 N N . GLY B 1 233 ? -24.407 44.920 19.020 1.00 35.60 212 GLY B N 1
ATOM 4705 C CA . GLY B 1 233 ? -24.795 43.531 18.730 1.00 35.42 212 GLY B CA 1
ATOM 4706 C C . GLY B 1 233 ? -26.114 43.354 17.984 1.00 35.21 212 GLY B C 1
ATOM 4707 O O . GLY B 1 233 ? -26.423 42.269 17.529 1.00 34.47 212 GLY B O 1
ATOM 4708 N N . ARG B 1 234 ? -26.887 44.429 17.872 1.00 35.41 213 ARG B N 1
ATOM 4709 C CA . ARG B 1 234 ? -28.196 44.378 17.206 1.00 35.26 213 ARG B CA 1
ATOM 4710 C C . ARG B 1 234 ? -28.119 44.012 15.716 1.00 34.96 213 ARG B C 1
ATOM 4711 O O . ARG B 1 234 ? -28.946 43.251 15.249 1.00 35.94 213 ARG B O 1
ATOM 4719 N N . ALA B 1 235 ? -27.109 44.508 14.998 1.00 33.80 214 ALA B N 1
ATOM 4720 C CA . ALA B 1 235 ? -26.939 44.184 13.575 1.00 33.16 214 ALA B CA 1
ATOM 4721 C C . ALA B 1 235 ? -26.604 42.707 13.340 1.00 33.22 214 ALA B C 1
ATOM 4722 O O . ALA B 1 235 ? -27.090 42.096 12.387 1.00 31.97 214 ALA B O 1
ATOM 4724 N N . GLN B 1 236 ? -25.796 42.126 14.219 1.00 33.32 215 GLN B N 1
ATOM 4725 C CA . GLN B 1 236 ? -25.479 40.714 14.113 1.00 33.81 215 GLN B CA 1
ATOM 4726 C C . GLN B 1 236 ? -26.692 39.864 14.510 1.00 35.18 215 GLN B C 1
ATOM 4727 O O . GLN B 1 236 ? -26.900 38.776 13.965 1.00 34.79 215 GLN B O 1
ATOM 4733 N N . LYS B 1 237 ? -27.497 40.357 15.451 1.00 36.56 216 LYS B N 1
ATOM 4734 C CA . LYS B 1 237 ? -28.724 39.646 15.801 1.00 38.80 216 LYS B CA 1
ATOM 4735 C C . LYS B 1 237 ? -29.723 39.660 14.638 1.00 39.24 216 LYS B C 1
ATOM 4736 O O . LYS B 1 237 ? -30.388 38.667 14.402 1.00 39.76 216 LYS B O 1
ATOM 4742 N N . GLU B 1 238 ? -29.794 40.776 13.918 1.00 39.97 217 GLU B N 1
ATOM 4743 C CA . GLU B 1 238 ? -30.667 40.898 12.747 1.00 41.22 217 GLU B CA 1
ATOM 4744 C C . GLU B 1 238 ? -30.218 39.966 11.612 1.00 41.13 217 GLU B C 1
ATOM 4745 O O . GLU B 1 238 ? -31.037 39.227 11.035 1.00 40.96 217 GLU B O 1
ATOM 4751 N N . ALA B 1 239 ? -28.912 39.958 11.340 1.00 40.33 218 ALA B N 1
ATOM 4752 C CA . ALA B 1 239 ? -28.333 39.103 10.318 1.00 39.65 218 ALA B CA 1
ATOM 4753 C C . ALA B 1 239 ? -28.508 37.636 10.643 1.00 39.15 218 ALA B C 1
ATOM 4754 O O . ALA B 1 239 ? -28.626 36.836 9.742 1.00 40.50 218 ALA B O 1
ATOM 4756 N N . GLY B 1 240 ? -28.510 37.274 11.922 1.00 38.75 219 GLY B N 1
ATOM 4757 C CA . GLY B 1 240 ? -28.760 35.887 12.345 1.00 37.27 219 GLY B CA 1
ATOM 4758 C C . GLY B 1 240 ? -27.842 34.788 11.824 1.00 37.08 219 GLY B C 1
ATOM 4759 O O . GLY B 1 240 ? -28.298 33.660 11.631 1.00 37.32 219 GLY B O 1
ATOM 4760 N N . ARG B 1 241 ? -26.550 35.082 11.632 1.00 35.49 220 ARG B N 1
ATOM 4761 C CA . ARG B 1 241 ? -25.584 34.092 11.120 1.00 34.13 220 ARG B CA 1
ATOM 4762 C C . ARG B 1 241 ? -25.256 33.072 12.191 1.00 33.38 220 ARG B C 1
ATOM 4763 O O . ARG B 1 241 ? -25.228 33.425 13.367 1.00 32.76 220 ARG B O 1
ATOM 4771 N N . PRO B 1 242 ? -25.049 31.792 11.802 1.00 32.81 221 PRO B N 1
ATOM 4772 C CA . PRO B 1 242 ? -24.785 30.788 12.824 1.00 33.13 221 PRO B CA 1
ATOM 4773 C C . PRO B 1 242 ? -23.330 30.692 13.329 1.00 33.28 221 PRO B C 1
ATOM 4774 O O . PRO B 1 242 ? -23.105 30.166 14.427 1.00 33.99 221 PRO B O 1
ATOM 4778 N N . GLU B 1 243 ? -22.367 31.179 12.550 1.00 32.41 222 GLU B N 1
ATOM 4779 C CA . GLU B 1 243 ? -20.940 31.012 12.882 1.00 32.08 222 GLU B CA 1
ATOM 4780 C C . GLU B 1 243 ? -20.594 31.866 14.113 1.00 30.57 222 GLU B C 1
ATOM 4781 O O . GLU B 1 243 ? -20.882 33.060 14.119 1.00 30.74 222 GLU B O 1
ATOM 4787 N N . PRO B 1 244 ? -20.012 31.262 15.165 1.00 29.87 223 PRO B N 1
ATOM 4788 C CA . PRO B 1 244 ? -19.617 32.093 16.320 1.00 29.12 223 PRO B CA 1
ATOM 4789 C C . PRO B 1 244 ? -18.729 33.288 15.934 1.00 28.82 223 PRO B C 1
ATOM 4790 O O . PRO B 1 244 ? -18.942 34.390 16.431 1.00 28.39 223 PRO B O 1
ATOM 4794 N N . LEU B 1 245 ? -17.815 33.105 14.986 1.00 27.91 224 LEU B N 1
ATOM 4795 C CA . LEU B 1 245 ? -16.943 34.179 14.546 1.00 27.08 224 LEU B CA 1
ATOM 4796 C C . LEU B 1 245 ? -17.682 35.470 14.201 1.00 28.24 224 LEU B C 1
ATOM 4797 O O . LEU B 1 245 ? -17.269 36.598 14.585 1.00 27.19 224 LEU B O 1
ATOM 4802 N N . PHE B 1 246 ? -18.761 35.321 13.429 1.00 27.82 225 PHE B N 1
ATOM 4803 C CA . PHE B 1 246 ? -19.473 36.487 12.954 1.00 27.28 225 PHE B CA 1
ATOM 4804 C C . PHE B 1 246 ? -20.382 37.095 14.013 1.00 27.08 225 PHE B C 1
ATOM 4805 O O . PHE B 1 246 ? -21.012 38.129 13.773 1.00 27.08 225 PHE B O 1
ATOM 4813 N N . ASN B 1 247 ? -20.420 36.466 15.184 1.00 27.24 226 ASN B N 1
ATOM 4814 C CA . ASN B 1 247 ? -21.155 36.986 16.331 1.00 27.93 226 ASN B CA 1
ATOM 4815 C C . ASN B 1 247 ? -20.257 37.593 17.447 1.00 28.37 226 ASN B C 1
ATOM 4816 O O . ASN B 1 247 ? -20.711 37.891 18.557 1.00 27.88 226 ASN B O 1
ATOM 4829 N N . PRO B 1 249 ? -18.013 40.504 19.387 1.00 27.36 228 PRO B N 1
ATOM 4830 C CA . PRO B 1 249 ? -18.135 41.949 19.568 1.00 26.67 228 PRO B CA 1
ATOM 4831 C C . PRO B 1 249 ? -17.250 42.750 18.605 1.00 26.52 228 PRO B C 1
ATOM 4832 O O . PRO B 1 249 ? -16.055 42.475 18.466 1.00 26.71 228 PRO B O 1
ATOM 4836 N N . TYR B 1 250 ? -17.846 43.742 17.950 1.00 25.64 229 TYR B N 1
ATOM 4837 C CA . TYR B 1 250 ? -17.125 44.653 17.095 1.00 25.39 229 TYR B CA 1
ATOM 4838 C C . TYR B 1 250 ? -15.973 45.358 17.823 1.00 25.57 229 TYR B C 1
ATOM 4839 O O . TYR B 1 250 ? -14.941 45.591 17.210 1.00 25.87 229 TYR B O 1
ATOM 4848 N N . SER B 1 251 ? -16.154 45.722 19.099 1.00 25.04 230 SER B N 1
ATOM 4849 C CA . SER B 1 251 ? -15.079 46.420 19.829 1.00 25.36 230 SER B CA 1
ATOM 4850 C C . SER B 1 251 ? -13.891 45.495 20.145 1.00 25.10 230 SER B C 1
ATOM 4851 O O . SER B 1 251 ? -12.812 45.965 20.511 1.00 24.47 230 SER B O 1
ATOM 4854 N N . CYS B 1 252 ? -14.102 44.188 20.012 1.00 25.59 231 CYS B N 1
ATOM 4855 C CA . CYS B 1 252 ? -12.994 43.233 20.045 1.00 25.09 231 CYS B CA 1
ATOM 4856 C C . CYS B 1 252 ? -12.350 43.095 18.660 1.00 25.22 231 CYS B C 1
ATOM 4857 O O . CYS B 1 252 ? -11.129 43.307 18.498 1.00 24.83 231 CYS B O 1
ATOM 4868 N N . PHE B 1 254 ? -12.592 44.730 15.569 1.00 24.41 233 PHE B N 1
ATOM 4869 C CA . PHE B 1 254 ? -12.017 45.818 14.803 1.00 23.82 233 PHE B CA 1
ATOM 4870 C C . PHE B 1 254 ? -10.617 46.214 15.361 1.00 23.68 233 PHE B C 1
ATOM 4871 O O . PHE B 1 254 ? -9.647 46.252 14.598 1.00 23.95 233 PHE B O 1
ATOM 4879 N N . PRO B 1 255 ? -10.497 46.522 16.673 1.00 23.00 234 PRO B N 1
ATOM 4880 C CA . PRO B 1 255 ? -9.139 46.835 17.155 1.00 23.33 234 PRO B CA 1
ATOM 4881 C C . PRO B 1 255 ? -8.154 45.659 17.198 1.00 23.20 234 PRO B C 1
ATOM 4882 O O . PRO B 1 255 ? -6.963 45.902 17.276 1.00 24.89 234 PRO B O 1
ATOM 4886 N N . LEU B 1 256 ? -8.645 44.424 17.157 1.00 23.76 235 LEU B N 1
ATOM 4887 C CA . LEU B 1 256 ? -7.800 43.232 17.238 1.00 23.44 235 LEU B CA 1
ATOM 4888 C C . LEU B 1 256 ? -6.733 43.218 16.164 1.00 23.95 235 LEU B C 1
ATOM 4889 O O . LEU B 1 256 ? -5.534 42.991 16.446 1.00 23.11 235 LEU B O 1
ATOM 4894 N N . GLY B 1 257 ? -7.165 43.459 14.926 1.00 23.24 236 GLY B N 1
ATOM 4895 C CA . GLY B 1 257 ? -6.241 43.529 13.806 1.00 23.63 236 GLY B CA 1
ATOM 4896 C C . GLY B 1 257 ? -5.241 44.667 13.900 1.00 23.50 236 GLY B C 1
ATOM 4897 O O . GLY B 1 257 ? -4.079 44.500 13.544 1.00 24.93 236 GLY B O 1
ATOM 4898 N N . ILE B 1 258 ? -5.677 45.825 14.373 1.00 22.94 237 ILE B N 1
ATOM 4899 C CA . ILE B 1 258 ? -4.787 46.990 14.500 1.00 22.83 237 ILE B CA 1
ATOM 4900 C C . ILE B 1 258 ? -3.715 46.784 15.617 1.00 22.38 237 ILE B C 1
ATOM 4901 O O . ILE B 1 258 ? -2.517 46.982 15.418 1.00 22.23 237 ILE B O 1
ATOM 4906 N N . THR B 1 259 ? -4.162 46.358 16.777 1.00 21.99 238 THR B N 1
ATOM 4907 C CA . THR B 1 259 ? -3.243 46.138 17.882 1.00 21.77 238 THR B CA 1
ATOM 4908 C C . THR B 1 259 ? -2.353 44.914 17.592 1.00 21.90 238 THR B C 1
ATOM 4909 O O . THR B 1 259 ? -1.138 44.948 17.848 1.00 20.72 238 THR B O 1
ATOM 4913 N N . ALA B 1 260 ? -2.922 43.876 16.965 1.00 21.28 239 ALA B N 1
ATOM 4914 C CA . ALA B 1 260 ? -2.090 42.743 16.508 1.00 20.54 239 ALA B CA 1
ATOM 4915 C C . ALA B 1 260 ? -0.933 43.220 15.623 1.00 21.04 239 ALA B C 1
ATOM 4916 O O . ALA B 1 260 ? 0.214 42.751 15.770 1.00 21.17 239 ALA B O 1
ATOM 4918 N N . ALA B 1 261 ? -1.219 44.140 14.701 1.00 20.52 240 ALA B N 1
ATOM 4919 C CA . ALA B 1 261 ? -0.189 44.649 13.807 1.00 20.10 240 ALA B CA 1
ATOM 4920 C C . ALA B 1 261 ? 0.907 45.392 14.591 1.00 20.91 240 ALA B C 1
ATOM 4921 O O . ALA B 1 261 ? 2.085 45.174 14.325 1.00 21.19 240 ALA B O 1
ATOM 4923 N N . VAL B 1 262 ? 0.512 46.274 15.525 1.00 20.28 241 VAL B N 1
ATOM 4924 C CA . VAL B 1 262 ? 1.464 46.983 16.390 1.00 19.82 241 VAL B CA 1
ATOM 4925 C C . VAL B 1 262 ? 2.355 45.983 17.119 1.00 20.08 241 VAL B C 1
ATOM 4926 O O . VAL B 1 262 ? 3.570 46.093 17.045 1.00 19.74 241 VAL B O 1
ATOM 4930 N N . ILE B 1 263 ? 1.757 44.975 17.744 1.00 19.46 242 ILE B N 1
ATOM 4931 C CA . ILE B 1 263 ? 2.519 43.939 18.443 1.00 20.68 242 ILE B CA 1
ATOM 4932 C C . ILE B 1 263 ? 3.518 43.173 17.553 1.00 21.11 242 ILE B C 1
ATOM 4933 O O . ILE B 1 263 ? 4.714 43.029 17.909 1.00 21.99 242 ILE B O 1
ATOM 4938 N N . GLY B 1 264 ? 3.049 42.675 16.404 1.00 20.27 243 GLY B N 1
ATOM 4939 C CA . GLY B 1 264 ? 3.940 42.058 15.422 1.00 20.01 243 GLY B CA 1
ATOM 4940 C C . GLY B 1 264 ? 5.043 42.961 14.919 1.00 20.60 243 GLY B C 1
ATOM 4941 O O . GLY B 1 264 ? 6.175 42.507 14.684 1.00 21.40 243 GLY B O 1
ATOM 4942 N N . ILE B 1 265 ? 4.734 44.237 14.721 1.00 20.32 244 ILE B N 1
ATOM 4943 C CA . ILE B 1 265 ? 5.769 45.223 14.395 1.00 20.83 244 ILE B CA 1
ATOM 4944 C C . ILE B 1 265 ? 6.858 45.310 15.478 1.00 21.95 244 ILE B C 1
ATOM 4945 O O . ILE B 1 265 ? 8.045 45.410 15.154 1.00 22.61 244 ILE B O 1
ATOM 4950 N N . THR B 1 266 ? 6.461 45.266 16.751 1.00 22.01 245 THR B N 1
ATOM 4951 C CA . THR B 1 266 ? 7.448 45.314 17.826 1.00 22.00 245 THR B CA 1
ATOM 4952 C C . THR B 1 266 ? 8.253 44.014 17.907 1.00 22.54 245 THR B C 1
ATOM 4953 O O . THR B 1 266 ? 9.429 44.056 18.211 1.00 22.78 245 THR B O 1
ATOM 4957 N N . GLU B 1 267 ? 7.617 42.876 17.639 1.00 22.81 246 GLU B N 1
ATOM 4958 C CA . GLU B 1 267 ? 8.332 41.619 17.456 1.00 23.67 246 GLU B CA 1
ATOM 4959 C C . GLU B 1 267 ? 9.305 41.662 16.281 1.00 23.62 246 GLU B C 1
ATOM 4960 O O . GLU B 1 267 ? 10.390 41.103 16.365 1.00 24.51 246 GLU B O 1
ATOM 4966 N N . GLY B 1 268 ? 8.921 42.341 15.196 1.00 22.82 247 GLY B N 1
ATOM 4967 C CA . GLY B 1 268 ? 9.792 42.553 14.044 1.00 22.15 247 GLY B CA 1
ATOM 4968 C C . GLY B 1 268 ? 11.007 43.403 14.392 1.00 22.08 247 GLY B C 1
ATOM 4969 O O . GLY B 1 268 ? 12.107 43.133 13.906 1.00 21.15 247 GLY B O 1
ATOM 4970 N N . ALA B 1 269 ? 10.806 44.445 15.212 1.00 21.61 248 ALA B N 1
ATOM 4971 C CA . ALA B 1 269 ? 11.932 45.297 15.679 1.00 21.91 248 ALA B CA 1
ATOM 4972 C C . ALA B 1 269 ? 12.912 44.477 16.518 1.00 22.32 248 ALA B C 1
ATOM 4973 O O . ALA B 1 269 ? 14.130 44.561 16.306 1.00 22.91 248 ALA B O 1
ATOM 4975 N N . LEU B 1 270 ? 12.378 43.666 17.437 1.00 23.14 249 LEU B N 1
ATOM 4976 C CA . LEU B 1 270 ? 13.192 42.749 18.216 1.00 24.78 249 LEU B CA 1
ATOM 4977 C C . LEU B 1 270 ? 13.974 41.735 17.353 1.00 25.42 249 LEU B C 1
ATOM 4978 O O . LEU B 1 270 ? 15.154 41.494 17.607 1.00 25.20 249 LEU B O 1
ATOM 4983 N N . ALA B 1 271 ? 13.311 41.134 16.367 1.00 25.70 250 ALA B N 1
ATOM 4984 C CA . ALA B 1 271 ? 13.972 40.225 15.419 1.00 26.33 250 ALA B CA 1
ATOM 4985 C C . ALA B 1 271 ? 15.077 40.904 14.611 1.00 27.08 250 ALA B C 1
ATOM 4986 O O . ALA B 1 271 ? 16.098 40.274 14.317 1.00 28.68 250 ALA B O 1
ATOM 4988 N N . CYS B 1 272 ? 14.897 42.171 14.246 1.00 26.52 251 CYS B N 1
ATOM 4989 C CA . CYS B 1 272 ? 15.938 42.893 13.544 1.00 26.79 251 CYS B CA 1
ATOM 4990 C C . CYS B 1 272 ? 17.141 43.113 14.449 1.00 28.08 251 CYS B C 1
ATOM 4991 O O . CYS B 1 272 ? 18.285 42.979 14.005 1.00 27.45 251 CYS B O 1
ATOM 4994 N N . HIS B 1 273 ? 16.886 43.454 15.711 1.00 28.69 252 HIS B N 1
ATOM 4995 C CA . HIS B 1 273 ? 17.964 43.569 16.643 1.00 30.76 252 HIS B CA 1
ATOM 4996 C C . HIS B 1 273 ? 18.734 42.251 16.793 1.00 31.50 252 HIS B C 1
ATOM 4997 O O . HIS B 1 273 ? 19.953 42.223 16.645 1.00 32.56 252 HIS B O 1
ATOM 5004 N N . ILE B 1 274 ? 18.011 41.168 17.054 1.00 32.70 253 ILE B N 1
ATOM 5005 C CA . ILE B 1 274 ? 18.582 39.820 17.115 1.00 33.94 253 ILE B CA 1
ATOM 5006 C C . ILE B 1 274 ? 19.404 39.458 15.854 1.00 34.71 253 ILE B C 1
ATOM 5007 O O . ILE B 1 274 ? 20.496 38.894 15.974 1.00 35.05 253 ILE B O 1
ATOM 5012 N N . ALA B 1 275 ? 18.893 39.793 14.667 1.00 34.96 254 ALA B N 1
ATOM 5013 C CA . ALA B 1 275 ? 19.572 39.430 13.419 1.00 35.24 254 ALA B CA 1
ATOM 5014 C C . ALA B 1 275 ? 20.882 40.183 13.259 1.00 35.70 254 ALA B C 1
ATOM 5015 O O . ALA B 1 275 ? 21.847 39.658 12.686 1.00 35.87 254 ALA B O 1
ATOM 5017 N N . VAL B 1 276 ? 20.938 41.405 13.779 1.00 36.00 255 VAL B N 1
ATOM 5018 C CA . VAL B 1 276 ? 22.168 42.157 13.714 1.00 36.09 255 VAL B CA 1
ATOM 5019 C C . VAL B 1 276 ? 23.279 41.324 14.378 1.00 36.88 255 VAL B C 1
ATOM 5020 O O . VAL B 1 276 ? 24.356 41.122 13.799 1.00 36.26 255 VAL B O 1
ATOM 5024 N N . GLN B 1 277 ? 22.984 40.792 15.559 1.00 37.95 256 GLN B N 1
ATOM 5025 C CA . GLN B 1 277 ? 23.995 40.112 16.374 1.00 38.82 256 GLN B CA 1
ATOM 5026 C C . GLN B 1 277 ? 24.308 38.735 15.792 1.00 38.80 256 GLN B C 1
ATOM 5027 O O . GLN B 1 277 ? 25.461 38.377 15.653 1.00 38.91 256 GLN B O 1
ATOM 5033 N N . LYS B 1 278 ? 23.265 37.974 15.463 1.00 39.00 257 LYS B N 1
ATOM 5034 C CA . LYS B 1 278 ? 23.412 36.643 14.910 1.00 39.52 257 LYS B CA 1
ATOM 5035 C C . LYS B 1 278 ? 24.195 36.650 13.581 1.00 40.25 257 LYS B C 1
ATOM 5036 O O . LYS B 1 278 ? 25.026 35.761 13.348 1.00 40.35 257 LYS B O 1
ATOM 5042 N N . ASP B 1 279 ? 23.915 37.631 12.714 1.00 40.27 258 ASP B N 1
ATOM 5043 C CA . ASP B 1 279 ? 24.568 37.714 11.403 1.00 40.82 258 ASP B CA 1
ATOM 5044 C C . ASP B 1 279 ? 26.038 38.068 11.548 1.00 40.80 258 ASP B C 1
ATOM 5045 O O . ASP B 1 279 ? 26.869 37.597 10.771 1.00 39.87 258 ASP B O 1
ATOM 5050 N N . ARG B 1 280 ? 26.358 38.916 12.522 1.00 40.87 259 ARG B N 1
ATOM 5051 C CA . ARG B 1 280 ? 27.754 39.258 12.758 1.00 41.85 259 ARG B CA 1
ATOM 5052 C C . ARG B 1 280 ? 28.548 38.004 13.162 1.00 41.47 259 ARG B C 1
ATOM 5053 O O . ARG B 1 280 ? 29.620 37.748 12.622 1.00 40.33 259 ARG B O 1
ATOM 5061 N N . VAL B 1 281 ? 27.995 37.234 14.099 1.00 41.39 260 VAL B N 1
ATOM 5062 C CA . VAL B 1 281 ? 28.631 36.021 14.595 1.00 41.82 260 VAL B CA 1
ATOM 5063 C C . VAL B 1 281 ? 28.756 34.962 13.498 1.00 42.48 260 VAL B C 1
ATOM 5064 O O . VAL B 1 281 ? 29.784 34.288 13.397 1.00 42.19 260 VAL B O 1
ATOM 5068 N N . ALA B 1 282 ? 27.721 34.832 12.670 1.00 42.91 261 ALA B N 1
ATOM 5069 C CA . ALA B 1 282 ? 27.787 33.927 11.516 1.00 43.25 261 ALA B CA 1
ATOM 5070 C C . ALA B 1 282 ? 28.937 34.327 10.570 1.00 43.64 261 ALA B C 1
ATOM 5071 O O . ALA B 1 282 ? 29.609 33.467 10.022 1.00 44.07 261 ALA B O 1
ATOM 5073 N N . ILE B 1 283 ? 29.166 35.627 10.412 1.00 43.78 262 ILE B N 1
ATOM 5074 C CA . ILE B 1 283 ? 30.223 36.147 9.557 1.00 44.71 262 ILE B CA 1
ATOM 5075 C C . ILE B 1 283 ? 31.645 36.010 10.155 1.00 46.70 262 ILE B C 1
ATOM 5076 O O . ILE B 1 283 ? 32.600 35.692 9.420 1.00 47.18 262 ILE B O 1
ATOM 5081 N N . THR B 1 284 ? 31.794 36.268 11.459 1.00 47.87 263 THR B N 1
ATOM 5082 C CA . THR B 1 284 ? 33.125 36.314 12.084 1.00 49.48 263 THR B CA 1
ATOM 5083 C C . THR B 1 284 ? 33.508 34.996 12.760 1.00 50.31 263 THR B C 1
ATOM 5084 O O . THR B 1 284 ? 34.689 34.708 12.963 1.00 50.54 263 THR B O 1
ATOM 5088 N N . GLY B 1 285 ? 32.501 34.215 13.129 1.00 51.47 264 GLY B N 1
ATOM 5089 C CA . GLY B 1 285 ? 32.702 32.917 13.772 1.00 53.01 264 GLY B CA 1
ATOM 5090 C C . GLY B 1 285 ? 32.998 32.979 15.265 1.00 54.04 264 GLY B C 1
ATOM 5091 O O . GLY B 1 285 ? 33.096 31.938 15.929 1.00 54.17 264 GLY B O 1
ATOM 5092 N N . GLN B 1 286 ? 33.151 34.189 15.797 1.00 54.90 265 GLN B N 1
ATOM 5093 C CA . GLN B 1 286 ? 33.405 34.347 17.233 1.00 56.15 265 GLN B CA 1
ATOM 5094 C C . GLN B 1 286 ? 32.111 34.536 18.048 1.00 56.16 265 GLN B C 1
ATOM 5095 O O . GLN B 1 286 ? 31.183 35.247 17.620 1.00 56.52 265 GLN B O 1
ATOM 5101 N N . LYS B 1 287 ? 32.071 33.884 19.213 1.00 55.76 266 LYS B N 1
ATOM 5102 C CA . LYS B 1 287 ? 30.939 33.939 20.140 1.00 55.11 266 LYS B CA 1
ATOM 5103 C C . LYS B 1 287 ? 30.423 35.362 20.413 1.00 53.88 266 LYS B C 1
ATOM 5104 O O . LYS B 1 287 ? 31.183 36.354 20.320 1.00 53.69 266 LYS B O 1
ATOM 5110 N N . ILE B 1 288 ? 29.121 35.440 20.715 1.00 52.47 267 ILE B N 1
ATOM 5111 C CA . ILE B 1 288 ? 28.439 36.694 21.086 1.00 50.71 267 ILE B CA 1
ATOM 5112 C C . ILE B 1 288 ? 29.218 37.415 22.194 1.00 49.48 267 ILE B C 1
ATOM 5113 O O . ILE B 1 288 ? 29.626 36.805 23.196 1.00 49.26 267 ILE B O 1
ATOM 5118 N N . LYS B 1 289 ? 29.458 38.703 21.997 1.00 47.65 268 LYS B N 1
ATOM 5119 C CA . LYS B 1 289 ? 30.071 39.509 23.041 1.00 46.59 268 LYS B CA 1
ATOM 5120 C C . LYS B 1 289 ? 28.955 39.921 24.006 1.00 44.25 268 LYS B C 1
ATOM 5121 O O . LYS B 1 289 ? 28.095 40.730 23.653 1.00 44.55 268 LYS B O 1
ATOM 5127 N N . GLU B 1 290 ? 28.972 39.337 25.201 1.00 41.14 269 GLU B N 1
ATOM 5128 C CA . GLU B 1 290 ? 27.912 39.514 26.192 1.00 38.46 269 GLU B CA 1
ATOM 5129 C C . GLU B 1 290 ? 28.008 40.834 26.965 1.00 36.37 269 GLU B C 1
ATOM 5130 O O . GLU B 1 290 ? 28.988 41.113 27.654 1.00 36.27 269 GLU B O 1
ATOM 5136 N N . ASP B 1 291 ? 26.981 41.650 26.810 1.00 33.38 270 ASP B N 1
ATOM 5137 C CA . ASP B 1 291 ? 26.843 42.872 27.590 1.00 31.34 270 ASP B CA 1
ATOM 5138 C C . ASP B 1 291 ? 25.678 42.583 28.533 1.00 30.31 270 ASP B C 1
ATOM 5139 O O . ASP B 1 291 ? 24.547 42.400 28.078 1.00 30.81 270 ASP B O 1
ATOM 5144 N N . PRO B 1 292 ? 25.941 42.524 29.852 1.00 28.48 271 PRO B N 1
ATOM 5145 C CA . PRO B 1 292 ? 24.852 42.095 30.728 1.00 27.35 271 PRO B CA 1
ATOM 5146 C C . PRO B 1 292 ? 23.715 43.123 30.834 1.00 26.21 271 PRO B C 1
ATOM 5147 O O . PRO B 1 292 ? 22.573 42.729 31.089 1.00 25.14 271 PRO B O 1
ATOM 5151 N N . TYR B 1 293 ? 24.041 44.405 30.633 1.00 26.04 272 TYR B N 1
ATOM 5152 C CA . TYR B 1 293 ? 23.083 45.521 30.723 1.00 26.35 272 TYR B CA 1
ATOM 5153 C C . TYR B 1 293 ? 22.120 45.464 29.543 1.00 26.49 272 TYR B C 1
ATOM 5154 O O . TYR B 1 293 ? 20.904 45.464 29.738 1.00 26.34 272 TYR B O 1
ATOM 5163 N N . VAL B 1 294 ? 22.670 45.358 28.340 1.00 26.06 273 VAL B N 1
ATOM 5164 C CA . VAL B 1 294 ? 21.861 45.259 27.130 1.00 26.68 273 VAL B CA 1
ATOM 5165 C C . VAL B 1 294 ? 21.059 43.940 27.058 1.00 27.19 273 VAL B C 1
ATOM 5166 O O . VAL B 1 294 ? 19.851 43.951 26.784 1.00 27.40 273 VAL B O 1
ATOM 5170 N N . LEU B 1 295 ? 21.706 42.814 27.354 1.00 26.56 274 LEU B N 1
ATOM 5171 C CA . LEU B 1 295 ? 21.021 41.516 27.298 1.00 26.40 274 LEU B CA 1
ATOM 5172 C C . LEU B 1 295 ? 19.907 41.378 28.307 1.00 25.69 274 LEU B C 1
ATOM 5173 O O . LEU B 1 295 ? 18.826 40.855 27.969 1.00 24.39 274 LEU B O 1
ATOM 5178 N N . SER B 1 296 ? 20.135 41.824 29.550 1.00 24.51 275 SER B N 1
ATOM 5179 C CA . SER B 1 296 ? 19.038 41.761 30.505 1.00 24.98 275 SER B CA 1
ATOM 5180 C C . SER B 1 296 ? 17.860 42.670 30.077 1.00 24.94 275 SER B C 1
ATOM 5181 O O . SER B 1 296 ? 16.701 42.305 30.274 1.00 24.51 275 SER B O 1
ATOM 5184 N N . ALA B 1 297 ? 18.162 43.825 29.489 1.00 25.23 276 ALA B N 1
ATOM 5185 C CA . ALA B 1 297 ? 17.113 44.767 29.028 1.00 25.62 276 ALA B CA 1
ATOM 5186 C C . ALA B 1 297 ? 16.343 44.226 27.821 1.00 25.26 276 ALA B C 1
ATOM 5187 O O . ALA B 1 297 ? 15.135 44.384 27.747 1.00 25.98 276 ALA B O 1
ATOM 5189 N N . ILE B 1 298 ? 17.045 43.624 26.865 1.00 25.87 277 ILE B N 1
ATOM 5190 C CA . ILE B 1 298 ? 16.387 42.899 25.756 1.00 26.54 277 ILE B CA 1
ATOM 5191 C C . ILE B 1 298 ? 15.414 41.829 26.307 1.00 26.47 277 ILE B C 1
ATOM 5192 O O . ILE B 1 298 ? 14.275 41.708 25.838 1.00 26.37 277 ILE B O 1
ATOM 5197 N N . GLY B 1 299 ? 15.861 41.065 27.303 1.00 25.78 278 GLY B N 1
ATOM 5198 C CA . GLY B 1 299 ? 14.996 40.095 27.984 1.00 25.39 278 GLY B CA 1
ATOM 5199 C C . GLY B 1 299 ? 13.750 40.721 28.607 1.00 25.89 278 GLY B C 1
ATOM 5200 O O . GLY B 1 299 ? 12.641 40.216 28.461 1.00 24.28 278 GLY B O 1
ATOM 5201 N N . GLU B 1 300 ? 13.931 41.821 29.334 1.00 26.25 279 GLU B N 1
ATOM 5202 C CA . GLU B 1 300 ? 12.802 42.496 29.949 1.00 27.41 279 GLU B CA 1
ATOM 5203 C C . GLU B 1 300 ? 11.798 42.930 28.876 1.00 26.23 279 GLU B C 1
ATOM 5204 O O . GLU B 1 300 ? 10.602 42.801 29.066 1.00 26.56 279 GLU B O 1
ATOM 5210 N N . SER B 1 301 ? 12.300 43.485 27.786 1.00 25.23 280 SER B N 1
ATOM 5211 C CA . SER B 1 301 ? 11.461 43.975 26.703 1.00 25.45 280 SER B CA 1
ATOM 5212 C C . SER B 1 301 ? 10.744 42.846 25.966 1.00 24.98 280 SER B C 1
ATOM 5213 O O . SER B 1 301 ? 9.529 42.938 25.702 1.00 25.12 280 SER B O 1
ATOM 5216 N N . ALA B 1 302 ? 11.481 41.779 25.647 1.00 23.56 281 ALA B N 1
ATOM 5217 C CA . ALA B 1 302 ? 10.867 40.578 25.075 1.00 23.21 281 ALA B CA 1
ATOM 5218 C C . ALA B 1 302 ? 9.687 40.071 25.931 1.00 23.26 281 ALA B C 1
ATOM 5219 O O . ALA B 1 302 ? 8.641 39.714 25.381 1.00 23.57 281 ALA B O 1
ATOM 5221 N N . ALA B 1 303 ? 9.857 40.041 27.259 1.00 20.86 282 ALA B N 1
ATOM 5222 C CA . ALA B 1 303 ? 8.816 39.586 28.149 1.00 21.13 282 ALA B CA 1
ATOM 5223 C C . ALA B 1 303 ? 7.575 40.473 28.094 1.00 21.34 282 ALA B C 1
ATOM 5224 O O . ALA B 1 303 ? 6.455 39.964 28.221 1.00 21.00 282 ALA B O 1
ATOM 5226 N N . GLU B 1 304 ? 7.784 41.788 27.989 1.00 20.50 283 GLU B N 1
ATOM 5227 C CA . GLU B 1 304 ? 6.663 42.726 27.903 1.00 21.89 283 GLU B CA 1
ATOM 5228 C C . GLU B 1 304 ? 5.870 42.561 26.578 1.00 20.97 283 GLU B C 1
ATOM 5229 O O . GLU B 1 304 ? 4.667 42.590 26.587 1.00 21.53 283 GLU B O 1
ATOM 5235 N N . ILE B 1 305 ? 6.560 42.409 25.454 1.00 21.35 284 ILE B N 1
ATOM 5236 C CA . ILE B 1 305 ? 5.903 42.208 24.173 1.00 21.80 284 ILE B CA 1
ATOM 5237 C C . ILE B 1 305 ? 5.099 40.884 24.183 1.00 22.63 284 ILE B C 1
ATOM 5238 O O . ILE B 1 305 ? 3.956 40.824 23.685 1.00 23.44 284 ILE B O 1
ATOM 5243 N N . ASN B 1 306 ? 5.651 39.838 24.793 1.00 22.55 285 ASN B N 1
ATOM 5244 C CA . ASN B 1 306 ? 4.927 38.575 24.900 1.00 22.17 285 ASN B CA 1
ATOM 5245 C C . ASN B 1 306 ? 3.644 38.745 25.690 1.00 22.36 285 ASN B C 1
ATOM 5246 O O . ASN B 1 306 ? 2.619 38.196 25.307 1.00 21.50 285 ASN B O 1
ATOM 5251 N N . ALA B 1 307 ? 3.696 39.502 26.793 1.00 20.61 286 ALA B N 1
ATOM 5252 C CA . ALA B 1 307 ? 2.512 39.719 27.630 1.00 20.07 286 ALA B CA 1
ATOM 5253 C C . ALA B 1 307 ? 1.406 40.386 26.827 1.00 20.29 286 ALA B C 1
ATOM 5254 O O . ALA B 1 307 ? 0.231 40.119 27.063 1.00 21.39 286 ALA B O 1
ATOM 5256 N N . SER B 1 308 ? 1.791 41.283 25.929 1.00 20.14 287 SER B N 1
ATOM 5257 C CA . SER B 1 308 ? 0.863 41.961 25.029 1.00 21.17 287 SER B CA 1
ATOM 5258 C C . SER B 1 308 ? 0.243 40.971 24.016 1.00 21.32 287 SER B C 1
ATOM 5259 O O . SER B 1 308 ? -0.979 40.938 23.855 1.00 20.24 287 SER B O 1
ATOM 5262 N N . ARG B 1 309 ? 1.096 40.211 23.316 1.00 20.92 288 ARG B N 1
ATOM 5263 C CA . ARG B 1 309 ? 0.631 39.114 22.459 1.00 21.42 288 ARG B CA 1
ATOM 5264 C C . ARG B 1 309 ? -0.385 38.216 23.149 1.00 22.64 288 ARG B C 1
ATOM 5265 O O . ARG B 1 309 ? -1.459 37.973 22.600 1.00 22.61 288 ARG B O 1
ATOM 5273 N N . VAL B 1 310 ? -0.079 37.707 24.353 1.00 23.07 289 VAL B N 1
ATOM 5274 C CA . VAL B 1 310 ? -0.946 36.698 24.932 1.00 23.56 289 VAL B CA 1
ATOM 5275 C C . VAL B 1 310 ? -2.191 37.346 25.523 1.00 24.23 289 VAL B C 1
ATOM 5276 O O . VAL B 1 310 ? -3.269 36.760 25.487 1.00 23.56 289 VAL B O 1
ATOM 5280 N N . SER B 1 311 ? -2.062 38.578 26.006 1.00 23.11 290 SER B N 1
ATOM 5281 C CA . SER B 1 311 ? -3.205 39.249 26.617 1.00 24.34 290 SER B CA 1
ATOM 5282 C C . SER B 1 311 ? -4.264 39.638 25.579 1.00 23.71 290 SER B C 1
ATOM 5283 O O . SER B 1 311 ? -5.457 39.460 25.823 1.00 24.29 290 SER B O 1
ATOM 5286 N N . LEU B 1 312 ? -3.817 40.181 24.448 1.00 22.75 291 LEU B N 1
ATOM 5287 C CA . LEU B 1 312 ? -4.732 40.519 23.372 1.00 22.74 291 LEU B CA 1
ATOM 5288 C C . LEU B 1 312 ? -5.513 39.314 22.893 1.00 22.74 291 LEU B C 1
ATOM 5289 O O . LEU B 1 312 ? -6.730 39.382 22.750 1.00 23.01 291 LEU B O 1
ATOM 5294 N N . ILE B 1 313 ? -4.809 38.208 22.659 1.00 23.45 292 ILE B N 1
ATOM 5295 C CA . ILE B 1 313 ? -5.415 37.018 22.097 1.00 23.66 292 ILE B CA 1
ATOM 5296 C C . ILE B 1 313 ? -6.320 36.325 23.110 1.00 24.20 292 ILE B C 1
ATOM 5297 O O . ILE B 1 313 ? -7.377 35.808 22.733 1.00 24.36 292 ILE B O 1
ATOM 5302 N N . GLU B 1 314 ? -5.933 36.302 24.386 1.00 23.82 293 GLU B N 1
ATOM 5303 C CA . GLU B 1 314 ? -6.775 35.681 25.418 1.00 24.18 293 GLU B CA 1
ATOM 5304 C C . GLU B 1 314 ? -8.184 36.276 25.460 1.00 24.03 293 GLU B C 1
ATOM 5305 O O . GLU B 1 314 ? -9.154 35.539 25.627 1.00 24.80 293 GLU B O 1
ATOM 5311 N N . THR B 1 315 ? -8.320 37.583 25.309 1.00 24.27 294 THR B N 1
ATOM 5312 C CA . THR B 1 315 ? -9.662 38.180 25.273 1.00 24.92 294 THR B CA 1
ATOM 5313 C C . THR B 1 315 ? -10.524 37.574 24.159 1.00 25.56 294 THR B C 1
ATOM 5314 O O . THR B 1 315 ? -11.683 37.218 24.399 1.00 27.16 294 THR B O 1
ATOM 5318 N N . ALA B 1 316 ? -9.957 37.462 22.957 1.00 25.22 295 ALA B N 1
ATOM 5319 C CA . ALA B 1 316 ? -10.639 36.877 21.800 1.00 25.51 295 ALA B CA 1
ATOM 5320 C C . ALA B 1 316 ? -11.019 35.419 22.042 1.00 26.73 295 ALA B C 1
ATOM 5321 O O . ALA B 1 316 ? -12.172 35.013 21.754 1.00 27.14 295 ALA B O 1
ATOM 5323 N N . ASP B 1 317 ? -10.068 34.627 22.556 1.00 26.42 296 ASP B N 1
ATOM 5324 C CA . ASP B 1 317 ? -10.317 33.226 22.907 1.00 27.68 296 ASP B CA 1
ATOM 5325 C C . ASP B 1 317 ? -11.536 33.078 23.812 1.00 27.99 296 ASP B C 1
ATOM 5326 O O . ASP B 1 317 ? -12.426 32.248 23.552 1.00 28.42 296 ASP B O 1
ATOM 5331 N N . ARG B 1 318 ? -11.538 33.833 24.905 1.00 27.04 297 ARG B N 1
ATOM 5332 C CA . ARG B 1 318 ? -12.620 33.778 25.875 1.00 28.47 297 ARG B CA 1
ATOM 5333 C C . ARG B 1 318 ? -13.953 34.303 25.283 1.00 27.58 297 ARG B C 1
ATOM 5334 O O . ARG B 1 318 ? -15.011 33.735 25.526 1.00 27.49 297 ARG B O 1
ATOM 5342 N N . PHE B 1 319 ? -13.896 35.401 24.534 1.00 27.08 298 PHE B N 1
ATOM 5343 C CA . PHE B 1 319 ? -15.100 35.917 23.863 1.00 27.13 298 PHE B CA 1
ATOM 5344 C C . PHE B 1 319 ? -15.671 34.844 22.891 1.00 27.62 298 PHE B C 1
ATOM 5345 O O . PHE B 1 319 ? -16.869 34.585 22.881 1.00 26.32 298 PHE B O 1
ATOM 5353 N N . TYR B 1 320 ? -14.791 34.195 22.125 1.00 28.40 299 TYR B N 1
ATOM 5354 C CA . TYR B 1 320 ? -15.213 33.174 21.167 1.00 29.84 299 TYR B CA 1
ATOM 5355 C C . TYR B 1 320 ? -15.945 32.019 21.847 1.00 31.15 299 TYR B C 1
ATOM 5356 O O . TYR B 1 320 ? -17.013 31.583 21.391 1.00 31.02 299 TYR B O 1
ATOM 5365 N N . ASP B 1 321 ? -15.362 31.509 22.921 1.00 32.03 300 ASP B N 1
ATOM 5366 C CA . ASP B 1 321 ? -15.953 30.413 23.664 1.00 33.39 300 ASP B CA 1
ATOM 5367 C C . ASP B 1 321 ? -17.352 30.785 24.208 1.00 33.99 300 ASP B C 1
ATOM 5368 O O . ASP B 1 321 ? -18.267 29.960 24.168 1.00 33.18 300 ASP B O 1
ATOM 5373 N N . LYS B 1 322 ? -17.507 32.005 24.733 1.00 33.39 301 LYS B N 1
ATOM 5374 C CA . LYS B 1 322 ? -18.799 32.461 25.225 1.00 34.66 301 LYS B CA 1
ATOM 5375 C C . LYS B 1 322 ? -19.866 32.521 24.120 1.00 34.86 301 LYS B C 1
ATOM 5376 O O . LYS B 1 322 ? -20.987 32.059 24.315 1.00 34.50 301 LYS B O 1
ATOM 5382 N N . VAL B 1 323 ? -19.506 33.104 22.978 1.00 35.37 302 VAL B N 1
ATOM 5383 C CA . VAL B 1 323 ? -20.384 33.172 21.807 1.00 36.40 302 VAL B CA 1
ATOM 5384 C C . VAL B 1 323 ? -20.722 31.759 21.335 1.00 37.43 302 VAL B C 1
ATOM 5385 O O . VAL B 1 323 ? -21.884 31.448 21.111 1.00 37.66 302 VAL B O 1
ATOM 5389 N N . ASP B 1 324 ? -19.710 30.904 21.236 1.00 38.39 303 ASP B N 1
ATOM 5390 C CA . ASP B 1 324 ? -19.896 29.514 20.848 1.00 40.53 303 ASP B CA 1
ATOM 5391 C C . ASP B 1 324 ? -20.829 28.750 21.805 1.00 41.77 303 ASP B C 1
ATOM 5392 O O . ASP B 1 324 ? -21.565 27.855 21.376 1.00 42.34 303 ASP B O 1
ATOM 5397 N N . ALA B 1 325 ? -20.779 29.091 23.093 1.00 42.67 304 ALA B N 1
ATOM 5398 C CA . ALA B 1 325 ? -21.653 28.492 24.105 1.00 43.32 304 ALA B CA 1
ATOM 5399 C C . ALA B 1 325 ? -23.041 29.138 24.175 1.00 43.88 304 ALA B C 1
ATOM 5400 O O . ALA B 1 325 ? -23.884 28.706 24.954 1.00 43.79 304 ALA B O 1
ATOM 5402 N N . GLY B 1 326 ? -23.281 30.159 23.367 1.00 44.60 305 GLY B N 1
ATOM 5403 C CA . GLY B 1 326 ? -24.580 30.816 23.371 1.00 46.41 305 GLY B CA 1
ATOM 5404 C C . GLY B 1 326 ? -24.739 31.852 24.472 1.00 47.67 305 GLY B C 1
ATOM 5405 O O . GLY B 1 326 ? -25.847 32.350 24.709 1.00 47.88 305 GLY B O 1
ATOM 5406 N N . LYS B 1 327 ? -23.635 32.185 25.139 1.00 48.12 306 LYS B N 1
ATOM 5407 C CA . LYS B 1 327 ? -23.643 33.226 26.165 1.00 48.97 306 LYS B CA 1
ATOM 5408 C C . LYS B 1 327 ? -23.407 34.607 25.547 1.00 48.59 306 LYS B C 1
ATOM 5409 O O . LYS B 1 327 ? -22.746 34.740 24.501 1.00 49.34 306 LYS B O 1
ATOM 5415 N N . GLU B 1 328 ? -23.994 35.632 26.156 1.00 47.76 307 GLU B N 1
ATOM 5416 C CA . GLU B 1 328 ? -23.787 36.993 25.667 1.00 46.65 307 GLU B CA 1
ATOM 5417 C C . GLU B 1 328 ? -22.650 37.697 26.410 1.00 44.07 307 GLU B C 1
ATOM 5418 O O . GLU B 1 328 ? -22.395 37.450 27.589 1.00 43.55 307 GLU B O 1
ATOM 5424 N N . ILE B 1 329 ? -21.957 38.566 25.695 1.00 41.62 308 ILE B N 1
ATOM 5425 C CA . ILE B 1 329 ? -20.771 39.196 26.242 1.00 38.73 308 ILE B CA 1
ATOM 5426 C C . ILE B 1 329 ? -21.203 40.543 26.744 1.00 37.59 308 ILE B C 1
ATOM 5427 O O . ILE B 1 329 ? -21.622 41.384 25.962 1.00 37.93 308 ILE B O 1
ATOM 5432 N N . THR B 1 330 ? -21.102 40.735 28.052 1.00 36.26 309 THR B N 1
ATOM 5433 C CA . THR B 1 330 ? -21.615 41.944 28.689 1.00 35.14 309 THR B CA 1
ATOM 5434 C C . THR B 1 330 ? -20.795 43.208 28.354 1.00 33.83 309 THR B C 1
ATOM 5435 O O . THR B 1 330 ? -19.638 43.127 27.923 1.00 32.53 309 THR B O 1
ATOM 5439 N N . PHE B 1 331 ? -21.409 44.365 28.587 1.00 32.45 310 PHE B N 1
ATOM 5440 C CA . PHE B 1 331 ? -20.767 45.656 28.375 1.00 32.23 310 PHE B CA 1
ATOM 5441 C C . PHE B 1 331 ? -19.482 45.782 29.191 1.00 32.06 310 PHE B C 1
ATOM 5442 O O . PHE B 1 331 ? -18.490 46.308 28.692 1.00 31.10 310 PHE B O 1
ATOM 5450 N N . GLU B 1 332 ? -19.504 45.276 30.427 1.00 31.66 311 GLU B N 1
ATOM 5451 C CA . GLU B 1 332 ? -18.323 45.310 31.292 1.00 32.69 311 GLU B CA 1
ATOM 5452 C C . GLU B 1 332 ? -17.185 44.424 30.734 1.00 30.71 311 GLU B C 1
ATOM 5453 O O . GLU B 1 332 ? -16.026 44.816 30.763 1.00 29.86 311 GLU B O 1
ATOM 5459 N N . GLU B 1 333 ? -17.527 43.254 30.206 1.00 29.59 312 GLU B N 1
ATOM 5460 C CA . GLU B 1 333 ? -16.535 42.367 29.638 1.00 30.18 312 GLU B CA 1
ATOM 5461 C C . GLU B 1 333 ? -15.898 42.990 28.405 1.00 28.68 312 GLU B C 1
ATOM 5462 O O . GLU B 1 333 ? -14.680 42.863 28.185 1.00 28.43 312 GLU B O 1
ATOM 5468 N N . ARG B 1 334 ? -16.726 43.639 27.590 1.00 27.15 313 ARG B N 1
ATOM 5469 C CA . ARG B 1 334 ? -16.264 44.329 26.396 1.00 26.66 313 ARG B CA 1
ATOM 5470 C C . ARG B 1 334 ? -15.380 45.510 26.769 1.00 25.49 313 ARG B C 1
ATOM 5471 O O . ARG B 1 334 ? -14.366 45.753 26.119 1.00 24.53 313 ARG B O 1
ATOM 5479 N N . ALA B 1 335 ? -15.787 46.244 27.800 1.00 24.78 314 ALA B N 1
ATOM 5480 C CA . ALA B 1 335 ? -15.011 47.382 28.311 1.00 24.80 314 ALA B CA 1
ATOM 5481 C C . ALA B 1 335 ? -13.606 46.964 28.775 1.00 24.04 314 ALA B C 1
ATOM 5482 O O . ALA B 1 335 ? -12.649 47.659 28.497 1.00 23.67 314 ALA B O 1
ATOM 5484 N N . ILE B 1 336 ? -13.522 45.851 29.499 1.00 24.04 315 ILE B N 1
ATOM 5485 C CA . ILE B 1 336 ? -12.245 45.287 29.962 1.00 24.35 315 ILE B CA 1
ATOM 5486 C C . ILE B 1 336 ? -11.425 44.754 28.788 1.00 24.44 315 ILE B C 1
ATOM 5487 O O . ILE B 1 336 ? -10.179 44.894 28.754 1.00 24.68 315 ILE B O 1
ATOM 5492 N N . GLY B 1 337 ? -12.114 44.172 27.804 1.00 23.33 316 GLY B N 1
ATOM 5493 C CA . GLY B 1 337 ? -11.437 43.714 26.595 1.00 22.69 316 GLY B CA 1
ATOM 5494 C C . GLY B 1 337 ? -10.705 44.827 25.868 1.00 22.45 316 GLY B C 1
ATOM 5495 O O . GLY B 1 337 ? -9.555 44.654 25.429 1.00 22.42 316 GLY B O 1
ATOM 5496 N N . ARG B 1 338 ? -11.377 45.974 25.731 1.00 21.92 317 ARG B N 1
ATOM 5497 C CA . ARG B 1 338 ? -10.784 47.173 25.159 1.00 21.42 317 ARG B CA 1
ATOM 5498 C C . ARG B 1 338 ? -9.619 47.707 25.991 1.00 21.13 317 ARG B C 1
ATOM 5499 O O . ARG B 1 338 ? -8.610 48.097 25.449 1.00 20.05 317 ARG B O 1
ATOM 5507 N N . ARG B 1 339 ? -9.792 47.788 27.305 1.00 21.05 318 ARG B N 1
ATOM 5508 C CA . ARG B 1 339 ? -8.688 48.244 28.178 1.00 22.17 318 ARG B CA 1
ATOM 5509 C C . ARG B 1 339 ? -7.448 47.326 27.977 1.00 21.41 318 ARG B C 1
ATOM 5510 O O . ARG B 1 339 ? -6.325 47.802 27.786 1.00 21.94 318 ARG B O 1
ATOM 5518 N N . THR B 1 340 ? -7.679 46.021 27.957 1.00 21.72 319 THR B N 1
ATOM 5519 C CA . THR B 1 340 ? -6.598 45.037 27.738 1.00 21.88 319 THR B CA 1
ATOM 5520 C C . THR B 1 340 ? -5.905 45.233 26.388 1.00 21.81 319 THR B C 1
ATOM 5521 O O . THR B 1 340 ? -4.666 45.245 26.313 1.00 21.55 319 THR B O 1
ATOM 5525 N N . GLN B 1 341 ? -6.709 45.438 25.339 1.00 21.64 320 GLN B N 1
ATOM 5526 C CA . GLN B 1 341 ? -6.202 45.639 23.984 1.00 20.49 320 GLN B CA 1
ATOM 5527 C C . GLN B 1 341 ? -5.371 46.929 23.867 1.00 20.12 320 GLN B C 1
ATOM 5528 O O . GLN B 1 341 ? -4.279 46.950 23.264 1.00 20.04 320 GLN B O 1
ATOM 5534 N N . ILE B 1 342 ? -5.903 48.006 24.424 1.00 18.78 321 ILE B N 1
ATOM 5535 C CA . ILE B 1 342 ? -5.178 49.270 24.440 1.00 18.59 321 ILE B CA 1
ATOM 5536 C C . ILE B 1 342 ? -3.852 49.141 25.198 1.00 18.50 321 ILE B C 1
ATOM 5537 O O . ILE B 1 342 ? -2.832 49.568 24.688 1.00 18.80 321 ILE B O 1
ATOM 5542 N N . ALA B 1 343 ? -3.891 48.584 26.414 1.00 17.89 322 ALA B N 1
ATOM 5543 C CA . ALA B 1 343 ? -2.673 48.440 27.212 1.00 19.07 322 ALA B CA 1
ATOM 5544 C C . ALA B 1 343 ? -1.619 47.587 26.468 1.00 19.37 322 ALA B C 1
ATOM 5545 O O . ALA B 1 343 ? -0.414 47.868 26.552 1.00 19.49 322 ALA B O 1
ATOM 5547 N N . ALA B 1 344 ? -2.076 46.568 25.730 1.00 18.60 323 ALA B N 1
ATOM 5548 C CA . ALA B 1 344 ? -1.166 45.693 24.989 1.00 18.81 323 ALA B CA 1
ATOM 5549 C C . ALA B 1 344 ? -0.338 46.456 23.990 1.00 19.33 323 ALA B C 1
ATOM 5550 O O . ALA B 1 344 ? 0.851 46.169 23.835 1.00 18.99 323 ALA B O 1
ATOM 5552 N N . ALA B 1 345 ? -0.964 47.413 23.281 1.00 18.37 324 ALA B N 1
ATOM 5553 C CA . ALA B 1 345 ? -0.218 48.248 22.321 1.00 18.33 324 ALA B CA 1
ATOM 5554 C C . ALA B 1 345 ? 0.828 49.134 22.992 1.00 18.61 324 ALA B C 1
ATOM 5555 O O . ALA B 1 345 ? 1.953 49.222 22.498 1.00 19.24 324 ALA B O 1
ATOM 5557 N N . TRP B 1 346 ? 0.448 49.812 24.073 1.00 18.53 325 TRP B N 1
ATOM 5558 C CA . TRP B 1 346 ? 1.370 50.717 24.759 1.00 19.54 325 TRP B CA 1
ATOM 5559 C C . TRP B 1 346 ? 2.572 49.946 25.343 1.00 19.33 325 TRP B C 1
ATOM 5560 O O . TRP B 1 346 ? 3.719 50.391 25.209 1.00 19.28 325 TRP B O 1
ATOM 5571 N N . ARG B 1 347 ? 2.285 48.793 25.943 1.00 19.08 326 ARG B N 1
ATOM 5572 C CA . ARG B 1 347 ? 3.284 47.931 26.594 1.00 19.96 326 ARG B CA 1
ATOM 5573 C C . ARG B 1 347 ? 4.298 47.494 25.557 1.00 19.74 326 ARG B C 1
ATOM 5574 O O . ARG B 1 347 ? 5.524 47.585 25.759 1.00 19.75 326 ARG B O 1
ATOM 5582 N N . ALA B 1 348 ? 3.796 47.072 24.396 1.00 19.91 327 ALA B N 1
ATOM 5583 C CA . ALA B 1 348 ? 4.684 46.638 23.306 1.00 18.88 327 ALA B CA 1
ATOM 5584 C C . ALA B 1 348 ? 5.580 47.750 22.719 1.00 19.05 327 ALA B C 1
ATOM 5585 O O . ALA B 1 348 ? 6.784 47.533 22.456 1.00 19.68 327 ALA B O 1
ATOM 5587 N N . VAL B 1 349 ? 5.006 48.920 22.467 1.00 18.67 328 VAL B N 1
ATOM 5588 C CA . VAL B 1 349 ? 5.781 50.033 21.894 1.00 18.77 328 VAL B CA 1
ATOM 5589 C C . VAL B 1 349 ? 6.861 50.512 22.887 1.00 20.05 328 VAL B C 1
ATOM 5590 O O . VAL B 1 349 ? 8.019 50.780 22.490 1.00 20.39 328 VAL B O 1
ATOM 5594 N N . ARG B 1 350 ? 6.489 50.622 24.162 1.00 20.81 329 ARG B N 1
ATOM 5595 C CA . ARG B 1 350 ? 7.459 51.016 25.198 1.00 22.12 329 ARG B CA 1
ATOM 5596 C C . ARG B 1 350 ? 8.615 49.996 25.266 1.00 21.89 329 ARG B C 1
ATOM 5597 O O . ARG B 1 350 ? 9.771 50.377 25.349 1.00 21.51 329 ARG B O 1
ATOM 5605 N N . ALA B 1 351 ? 8.288 48.716 25.195 1.00 21.66 330 ALA B N 1
ATOM 5606 C CA . ALA B 1 351 ? 9.305 47.649 25.171 1.00 22.36 330 ALA B CA 1
ATOM 5607 C C . ALA B 1 351 ? 10.235 47.727 23.982 1.00 23.16 330 ALA B C 1
ATOM 5608 O O . ALA B 1 351 ? 11.455 47.596 24.140 1.00 23.86 330 ALA B O 1
ATOM 5610 N N . ALA B 1 352 ? 9.686 48.012 22.800 1.00 23.65 331 ALA B N 1
ATOM 5611 C CA . ALA B 1 352 ? 10.496 48.200 21.613 1.00 23.55 331 ALA B CA 1
ATOM 5612 C C . ALA B 1 352 ? 11.433 49.423 21.716 1.00 24.01 331 ALA B C 1
ATOM 5613 O O . ALA B 1 352 ? 12.571 49.369 21.257 1.00 23.37 331 ALA B O 1
ATOM 5615 N N . ASP B 1 353 ? 10.924 50.527 22.267 1.00 23.77 332 ASP B N 1
ATOM 5616 C CA . ASP B 1 353 ? 11.712 51.726 22.551 1.00 24.04 332 ASP B CA 1
ATOM 5617 C C . ASP B 1 353 ? 12.964 51.439 23.416 1.00 23.65 332 ASP B C 1
ATOM 5618 O O . ASP B 1 353 ? 14.034 51.990 23.164 1.00 23.00 332 ASP B O 1
ATOM 5623 N N . GLU B 1 354 ? 12.810 50.620 24.448 1.00 23.77 333 GLU B N 1
ATOM 5624 C CA . GLU B 1 354 ? 13.939 50.260 25.306 1.00 25.09 333 GLU B CA 1
ATOM 5625 C C . GLU B 1 354 ? 15.065 49.543 24.533 1.00 25.35 333 GLU B C 1
ATOM 5626 O O . GLU B 1 354 ? 16.258 49.780 24.801 1.00 25.70 333 GLU B O 1
ATOM 5632 N N . ILE B 1 355 ? 14.693 48.707 23.566 1.00 25.31 334 ILE B N 1
ATOM 5633 C CA . ILE B 1 355 ? 15.675 48.012 22.705 1.00 26.87 334 ILE B CA 1
ATOM 5634 C C . ILE B 1 355 ? 16.287 48.946 21.684 1.00 25.80 334 ILE B C 1
ATOM 5635 O O . ILE B 1 355 ? 17.500 48.959 21.497 1.00 26.29 334 ILE B O 1
ATOM 5640 N N . PHE B 1 356 ? 15.453 49.708 20.979 1.00 25.12 335 PHE B N 1
ATOM 5641 C CA . PHE B 1 356 ? 15.977 50.643 20.010 1.00 24.93 335 PHE B CA 1
ATOM 5642 C C . PHE B 1 356 ? 16.954 51.644 20.645 1.00 25.46 335 PHE B C 1
ATOM 5643 O O . PHE B 1 356 ? 17.935 52.054 20.006 1.00 25.36 335 PHE B O 1
ATOM 5651 N N . ALA B 1 357 ? 16.649 52.089 21.877 1.00 25.03 336 ALA B N 1
ATOM 5652 C CA . ALA B 1 357 ? 17.495 53.070 22.575 1.00 25.05 336 ALA B CA 1
ATOM 5653 C C . ALA B 1 357 ? 18.872 52.467 22.921 1.00 25.43 336 ALA B C 1
ATOM 5654 O O . ALA B 1 357 ? 19.827 53.200 23.180 1.00 25.42 336 ALA B O 1
ATOM 5656 N N . ARG B 1 358 ? 18.958 51.140 22.908 1.00 24.82 337 ARG B N 1
ATOM 5657 C CA . ARG B 1 358 ? 20.218 50.427 23.158 1.00 26.61 337 ARG B CA 1
ATOM 5658 C C . ARG B 1 358 ? 20.867 49.835 21.874 1.00 27.21 337 ARG B C 1
ATOM 5659 O O . ARG B 1 358 ? 21.777 49.012 21.955 1.00 27.19 337 ARG B O 1
ATOM 5667 N N . ALA B 1 359 ? 20.394 50.245 20.694 1.00 28.04 338 ALA B N 1
ATOM 5668 C CA . ALA B 1 359 ? 20.840 49.605 19.447 1.00 28.86 338 ALA B CA 1
ATOM 5669 C C . ALA B 1 359 ? 22.070 50.334 18.859 1.00 29.48 338 ALA B C 1
ATOM 5670 O O . ALA B 1 359 ? 22.774 49.787 18.011 1.00 30.11 338 ALA B O 1
ATOM 5672 N N . GLY B 1 360 ? 22.316 51.570 19.303 1.00 30.28 339 GLY B N 1
ATOM 5673 C CA . GLY B 1 360 ? 23.492 52.339 18.844 1.00 29.98 339 GLY B CA 1
ATOM 5674 C C . GLY B 1 360 ? 23.257 53.247 17.668 1.00 30.21 339 GLY B C 1
ATOM 5675 O O . GLY B 1 360 ? 22.176 53.263 17.094 1.00 30.12 339 GLY B O 1
ATOM 5676 N N . GLY B 1 361 ? 24.289 54.004 17.301 1.00 29.66 340 GLY B N 1
ATOM 5677 C CA . GLY B 1 361 ? 24.214 54.978 16.224 1.00 29.52 340 GLY B CA 1
ATOM 5678 C C . GLY B 1 361 ? 24.004 54.329 14.854 1.00 29.04 340 GLY B C 1
ATOM 5679 O O . GLY B 1 361 ? 23.411 54.941 13.971 1.00 29.51 340 GLY B O 1
ATOM 5680 N N . GLY B 1 362 ? 24.474 53.097 14.689 1.00 28.44 341 GLY B N 1
ATOM 5681 C CA . GLY B 1 362 ? 24.330 52.380 13.412 1.00 28.66 341 GLY B CA 1
ATOM 5682 C C . GLY B 1 362 ? 22.864 52.108 13.080 1.00 28.16 341 GLY B C 1
ATOM 5683 O O . GLY B 1 362 ? 22.467 52.146 11.916 1.00 28.15 341 GLY B O 1
ATOM 5684 N N . ALA B 1 363 ? 22.069 51.866 14.123 1.00 27.72 342 ALA B N 1
ATOM 5685 C CA . ALA B 1 363 ? 20.624 51.628 14.021 1.00 26.87 342 ALA B CA 1
ATOM 5686 C C . ALA B 1 363 ? 19.783 52.842 13.603 1.00 26.41 342 ALA B C 1
ATOM 5687 O O . ALA B 1 363 ? 18.591 52.705 13.292 1.00 26.17 342 ALA B O 1
ATOM 5689 N N . LEU B 1 364 ? 20.397 54.019 13.573 1.00 25.47 343 LEU B N 1
ATOM 5690 C CA . LEU B 1 364 ? 19.737 55.217 13.080 1.00 25.47 343 LEU B CA 1
ATOM 5691 C C . LEU B 1 364 ? 19.624 55.272 11.556 1.00 25.28 343 LEU B C 1
ATOM 5692 O O . LEU B 1 364 ? 18.854 56.061 11.006 1.00 25.37 343 LEU B O 1
ATOM 5697 N N . HIS B 1 365 ? 20.405 54.453 10.874 1.00 25.22 344 HIS B N 1
ATOM 5698 C CA . HIS B 1 365 ? 20.522 54.562 9.417 1.00 26.07 344 HIS B CA 1
ATOM 5699 C C . HIS B 1 365 ? 19.368 53.914 8.682 1.00 26.09 344 HIS B C 1
ATOM 5700 O O . HIS B 1 365 ? 18.946 52.811 9.032 1.00 26.75 344 HIS B O 1
ATOM 5707 N N . TYR B 1 366 ? 18.839 54.628 7.693 1.00 27.90 345 TYR B N 1
ATOM 5708 C CA . TYR B 1 366 ? 17.764 54.116 6.850 1.00 29.52 345 TYR B CA 1
ATOM 5709 C C . TYR B 1 366 ? 18.073 52.794 6.154 1.00 30.52 345 TYR B C 1
ATOM 5710 O O . TYR B 1 366 ? 17.138 52.051 5.829 1.00 30.89 345 TYR B O 1
ATOM 5719 N N . LYS B 1 367 ? 19.363 52.493 5.958 1.00 30.26 346 LYS B N 1
ATOM 5720 C CA . LYS B 1 367 ? 19.781 51.236 5.318 1.00 31.33 346 LYS B CA 1
ATOM 5721 C C . LYS B 1 367 ? 19.530 50.021 6.210 1.00 29.93 346 LYS B C 1
ATOM 5722 O O . LYS B 1 367 ? 19.588 48.871 5.757 1.00 30.39 346 LYS B O 1
ATOM 5728 N N . THR B 1 368 ? 19.277 50.253 7.500 1.00 28.60 347 THR B N 1
ATOM 5729 C CA . THR B 1 368 ? 19.049 49.135 8.406 1.00 26.39 347 THR B CA 1
ATOM 5730 C C . THR B 1 368 ? 17.560 49.060 8.751 1.00 26.13 347 THR B C 1
ATOM 5731 O O . THR B 1 368 ? 16.923 50.092 8.895 1.00 27.82 347 THR B O 1
ATOM 5735 N N . PRO B 1 369 ? 16.987 47.848 8.808 1.00 25.54 348 PRO B N 1
ATOM 5736 C CA . PRO B 1 369 ? 15.522 47.683 8.952 1.00 25.28 348 PRO B CA 1
ATOM 5737 C C . PRO B 1 369 ? 14.891 47.975 10.338 1.00 24.88 348 PRO B C 1
ATOM 5738 O O . PRO B 1 369 ? 13.710 48.374 10.405 1.00 24.53 348 PRO B O 1
ATOM 5750 N N . GLN B 1 371 ? 15.011 50.319 12.485 1.00 22.92 350 GLN B N 1
ATOM 5751 C CA . GLN B 1 371 ? 14.458 51.659 12.656 1.00 22.26 350 GLN B CA 1
ATOM 5752 C C . GLN B 1 371 ? 13.111 51.851 11.955 1.00 22.02 350 GLN B C 1
ATOM 5753 O O . GLN B 1 371 ? 12.306 52.650 12.397 1.00 20.71 350 GLN B O 1
ATOM 5759 N N . ARG B 1 372 ? 12.867 51.105 10.870 1.00 22.58 351 ARG B N 1
ATOM 5760 C CA . ARG B 1 372 ? 11.579 51.172 10.184 1.00 21.37 351 ARG B CA 1
ATOM 5761 C C . ARG B 1 372 ? 10.469 50.556 11.035 1.00 21.11 351 ARG B C 1
ATOM 5762 O O . ARG B 1 372 ? 9.359 51.118 11.113 1.00 21.04 351 ARG B O 1
ATOM 5770 N N . PHE B 1 373 ? 10.753 49.412 11.667 1.00 20.02 352 PHE B N 1
ATOM 5771 C CA . PHE B 1 373 ? 9.811 48.803 12.607 1.00 20.98 352 PHE B CA 1
ATOM 5772 C C . PHE B 1 373 ? 9.575 49.726 13.812 1.00 21.50 352 PHE B C 1
ATOM 5773 O O . PHE B 1 373 ? 8.445 49.858 14.288 1.00 21.73 352 PHE B O 1
ATOM 5781 N N . TRP B 1 374 ? 10.643 50.358 14.294 1.00 21.72 353 TRP B N 1
ATOM 5782 C CA . TRP B 1 374 ? 10.524 51.318 15.393 1.00 21.85 353 TRP B CA 1
ATOM 5783 C C . TRP B 1 374 ? 9.574 52.479 15.012 1.00 21.85 353 TRP B C 1
ATOM 5784 O O . TRP B 1 374 ? 8.656 52.777 15.762 1.00 22.87 353 TRP B O 1
ATOM 5795 N N . ARG B 1 375 ? 9.803 53.114 13.862 1.00 22.43 354 ARG B N 1
ATOM 5796 C CA . ARG B 1 375 ? 8.968 54.213 13.383 1.00 22.45 354 ARG B CA 1
ATOM 5797 C C . ARG B 1 375 ? 7.524 53.787 13.143 1.00 22.88 354 ARG B C 1
ATOM 5798 O O . ARG B 1 375 ? 6.625 54.522 13.519 1.00 23.19 354 ARG B O 1
ATOM 5806 N N . ASP B 1 376 ? 7.319 52.607 12.534 1.00 22.49 355 ASP B N 1
ATOM 5807 C CA . ASP B 1 376 ? 5.981 52.045 12.270 1.00 21.91 355 ASP B CA 1
ATOM 5808 C C . ASP B 1 376 ? 5.216 51.781 13.554 1.00 21.46 355 ASP B C 1
ATOM 5809 O O . ASP B 1 376 ? 4.020 52.040 13.596 1.00 20.64 355 ASP B O 1
ATOM 5814 N N . ALA B 1 377 ? 5.883 51.259 14.595 1.00 20.55 356 ALA B N 1
ATOM 5815 C CA . ALA B 1 377 ? 5.225 51.030 15.900 1.00 20.94 356 ALA B CA 1
ATOM 5816 C C . ALA B 1 377 ? 4.629 52.324 16.481 1.00 21.41 356 ALA B C 1
ATOM 5817 O O . ALA B 1 377 ? 3.524 52.321 17.015 1.00 21.57 356 ALA B O 1
ATOM 5819 N N . HIS B 1 378 ? 5.394 53.411 16.401 1.00 21.30 357 HIS B N 1
ATOM 5820 C CA . HIS B 1 378 ? 4.944 54.717 16.870 1.00 22.31 357 HIS B CA 1
ATOM 5821 C C . HIS B 1 378 ? 3.824 55.307 16.022 1.00 22.88 357 HIS B C 1
ATOM 5822 O O . HIS B 1 378 ? 2.908 55.882 16.568 1.00 22.29 357 HIS B O 1
ATOM 5829 N N . ALA B 1 379 ? 3.914 55.154 14.701 1.00 23.21 358 ALA B N 1
ATOM 5830 C CA . ALA B 1 379 ? 2.825 55.509 13.806 1.00 23.63 358 ALA B CA 1
ATOM 5831 C C . ALA B 1 379 ? 1.535 54.779 14.166 1.00 23.19 358 ALA B C 1
ATOM 5832 O O . ALA B 1 379 ? 0.475 55.399 14.238 1.00 24.73 358 ALA B O 1
ATOM 5834 N N . GLY B 1 380 ? 1.624 53.480 14.417 1.00 22.30 359 GLY B N 1
ATOM 5835 C CA . GLY B 1 380 ? 0.469 52.679 14.782 1.00 21.55 359 GLY B CA 1
ATOM 5836 C C . GLY B 1 380 ? -0.137 53.034 16.120 1.00 22.49 359 GLY B C 1
ATOM 5837 O O . GLY B 1 380 ? -1.372 52.981 16.302 1.00 21.14 359 GLY B O 1
ATOM 5838 N N . LEU B 1 381 ? 0.733 53.374 17.081 1.00 22.09 360 LEU B N 1
ATOM 5839 C CA . LEU B 1 381 ? 0.280 53.780 18.399 1.00 22.69 360 LEU B CA 1
ATOM 5840 C C . LEU B 1 381 ? -0.593 55.043 18.337 1.00 23.19 360 LEU B C 1
ATOM 5841 O O . LEU B 1 381 ? -1.381 55.270 19.236 1.00 23.49 360 LEU B O 1
ATOM 5846 N N . ALA B 1 382 ? -0.441 55.840 17.276 1.00 24.25 361 ALA B N 1
ATOM 5847 C CA . ALA B 1 382 ? -1.180 57.108 17.107 1.00 25.60 361 ALA B CA 1
ATOM 5848 C C . ALA B 1 382 ? -2.641 56.892 16.753 1.00 26.46 361 ALA B C 1
ATOM 5849 O O . ALA B 1 382 ? -3.411 57.835 16.791 1.00 27.55 361 ALA B O 1
ATOM 5851 N N . HIS B 1 383 ? -3.020 55.669 16.389 1.00 26.34 362 HIS B N 1
ATOM 5852 C CA . HIS B 1 383 ? -4.382 55.411 15.936 1.00 26.36 362 HIS B CA 1
ATOM 5853 C C . HIS B 1 383 ? -5.393 55.595 17.086 1.00 26.16 362 HIS B C 1
ATOM 5854 O O . HIS B 1 383 ? -5.080 55.374 18.247 1.00 26.66 362 HIS B O 1
ATOM 5861 N N . ALA B 1 384 ? -6.608 56.005 16.744 1.00 25.68 363 ALA B N 1
ATOM 5862 C CA . ALA B 1 384 ? -7.649 56.284 17.714 1.00 24.68 363 ALA B CA 1
ATOM 5863 C C . ALA B 1 384 ? -8.033 55.077 18.581 1.00 24.01 363 ALA B C 1
ATOM 5864 O O . ALA B 1 384 ? -8.449 55.253 19.722 1.00 23.94 363 ALA B O 1
ATOM 5866 N N . VAL B 1 385 ? -7.881 53.855 18.078 1.00 23.32 364 VAL B N 1
ATOM 5867 C CA . VAL B 1 385 ? -8.174 52.701 18.928 1.00 23.36 364 VAL B CA 1
ATOM 5868 C C . VAL B 1 385 ? -7.116 52.474 20.048 1.00 22.89 364 VAL B C 1
ATOM 5869 O O . VAL B 1 385 ? -7.285 51.576 20.880 1.00 23.33 364 VAL B O 1
ATOM 5873 N N . HIS B 1 386 ? -6.064 53.282 20.073 1.00 21.80 365 HIS B N 1
ATOM 5874 C CA . HIS B 1 386 ? -5.078 53.203 21.157 1.00 22.46 365 HIS B CA 1
ATOM 5875 C C . HIS B 1 386 ? -5.152 54.316 22.221 1.00 23.10 365 HIS B C 1
ATOM 5876 O O . HIS B 1 386 ? -4.431 54.253 23.202 1.00 23.81 365 HIS B O 1
ATOM 5883 N N . VAL B 1 387 ? -6.036 55.307 22.053 1.00 22.91 366 VAL B N 1
ATOM 5884 C CA . VAL B 1 387 ? -6.233 56.361 23.066 1.00 22.34 366 VAL B CA 1
ATOM 5885 C C . VAL B 1 387 ? -6.700 55.687 24.364 1.00 22.44 366 VAL B C 1
ATOM 5886 O O . VAL B 1 387 ? -7.743 55.039 24.375 1.00 22.98 366 VAL B O 1
ATOM 5890 N N . PRO B 1 388 ? -5.913 55.801 25.461 1.00 22.04 367 PRO B N 1
ATOM 5891 C CA . PRO B 1 388 ? -6.215 55.016 26.675 1.00 21.73 367 PRO B CA 1
ATOM 5892 C C . PRO B 1 388 ? -7.182 55.594 27.736 1.00 21.81 367 PRO B C 1
ATOM 5893 O O . PRO B 1 388 ? -7.898 54.828 28.384 1.00 22.00 367 PRO B O 1
ATOM 5897 N N . GLY B 1 389 ? -7.181 56.911 27.922 1.00 21.48 368 GLY B N 1
ATOM 5898 C CA . GLY B 1 389 ? -7.776 57.520 29.118 1.00 22.29 368 GLY B CA 1
ATOM 5899 C C . GLY B 1 389 ? -9.256 57.230 29.343 1.00 22.18 368 GLY B C 1
ATOM 5900 O O . GLY B 1 389 ? -9.623 56.689 30.384 1.00 22.58 368 GLY B O 1
ATOM 5901 N N . PRO B 1 390 ? -10.122 57.639 28.398 1.00 22.55 369 PRO B N 1
ATOM 5902 C CA . PRO B 1 390 ? -11.572 57.387 28.604 1.00 23.13 369 PRO B CA 1
ATOM 5903 C C . PRO B 1 390 ? -11.923 55.920 28.809 1.00 22.65 369 PRO B C 1
ATOM 5904 O O . PRO B 1 390 ? -12.755 55.611 29.655 1.00 23.36 369 PRO B O 1
ATOM 5908 N N . THR B 1 391 ? -11.278 55.006 28.078 1.00 23.08 370 THR B N 1
ATOM 5909 C CA . THR B 1 391 ? -11.580 53.572 28.235 1.00 23.23 370 THR B CA 1
ATOM 5910 C C . THR B 1 391 ? -11.093 53.022 29.584 1.00 22.88 370 THR B C 1
ATOM 5911 O O . THR B 1 391 ? -11.790 52.242 30.236 1.00 22.95 370 THR B O 1
ATOM 5915 N N . ASN B 1 392 ? -9.893 53.416 30.002 1.00 23.40 371 ASN B N 1
ATOM 5916 C CA . ASN B 1 392 ? -9.399 53.026 31.342 1.00 23.24 371 ASN B CA 1
ATOM 5917 C C . ASN B 1 392 ? -10.371 53.515 32.430 1.00 23.61 371 ASN B C 1
ATOM 5918 O O . ASN B 1 392 ? -10.727 52.777 33.333 1.00 23.77 371 ASN B O 1
ATOM 5923 N N . HIS B 1 393 ? -10.778 54.772 32.314 1.00 24.02 372 HIS B N 1
ATOM 5924 C CA . HIS B 1 393 ? -11.715 55.378 33.245 1.00 24.23 372 HIS B CA 1
ATOM 5925 C C . HIS B 1 393 ? -13.048 54.642 33.193 1.00 24.20 372 HIS B C 1
ATOM 5926 O O . HIS B 1 393 ? -13.560 54.207 34.234 1.00 24.87 372 HIS B O 1
ATOM 5933 N N . ALA B 1 394 ? -13.596 54.463 31.990 1.00 24.62 373 ALA B N 1
ATOM 5934 C CA . ALA B 1 394 ? -14.930 53.823 31.841 1.00 24.43 373 ALA B CA 1
ATOM 5935 C C . ALA B 1 394 ? -14.957 52.375 32.352 1.00 24.64 373 ALA B C 1
ATOM 5936 O O . ALA B 1 394 ? -15.852 51.993 33.097 1.00 23.85 373 ALA B O 1
ATOM 5938 N N . SER B 1 395 ? -13.954 51.573 31.987 1.00 25.05 374 SER B N 1
ATOM 5939 C CA . SER B 1 395 ? -13.871 50.217 32.498 1.00 24.82 374 SER B CA 1
ATOM 5940 C C . SER B 1 395 ? -13.692 50.152 34.024 1.00 25.73 374 SER B C 1
ATOM 5941 O O . SER B 1 395 ? -14.308 49.304 34.684 1.00 24.97 374 SER B O 1
ATOM 5944 N N . ALA B 1 396 ? -12.851 51.018 34.594 1.00 25.58 375 ALA B N 1
ATOM 5945 C CA . ALA B 1 396 ? -12.696 51.015 36.054 1.00 26.33 375 ALA B CA 1
ATOM 5946 C C . ALA B 1 396 ? -14.022 51.410 36.700 1.00 27.20 375 ALA B C 1
ATOM 5947 O O . ALA B 1 396 ? -14.411 50.845 37.734 1.00 26.55 375 ALA B O 1
ATOM 5949 N N . LEU B 1 397 ? -14.696 52.409 36.112 1.00 29.25 376 LEU B N 1
ATOM 5950 C CA . LEU B 1 397 ? -16.030 52.832 36.589 1.00 30.25 376 LEU B CA 1
ATOM 5951 C C . LEU B 1 397 ? -17.031 51.668 36.672 1.00 30.94 376 LEU B C 1
ATOM 5952 O O . LEU B 1 397 ? -17.715 51.532 37.685 1.00 31.39 376 LEU B O 1
ATOM 5957 N N . THR B 1 398 ? -17.099 50.813 35.646 1.00 32.15 377 THR B N 1
ATOM 5958 C CA . THR B 1 398 ? -17.991 49.637 35.689 1.00 32.59 377 THR B CA 1
ATOM 5959 C C . THR B 1 398 ? -17.587 48.655 36.778 1.00 32.93 377 THR B C 1
ATOM 5960 O O . THR B 1 398 ? -18.451 48.004 37.368 1.00 33.03 377 THR B O 1
ATOM 5964 N N . GLN B 1 399 ? -16.286 48.563 37.070 1.00 32.59 378 GLN B N 1
ATOM 5965 C CA . GLN B 1 399 ? -15.807 47.662 38.125 1.00 32.79 378 GLN B CA 1
ATOM 5966 C C . GLN B 1 399 ? -16.136 48.224 39.514 1.00 32.97 378 GLN B C 1
ATOM 5967 O O . GLN B 1 399 ? -16.313 47.465 40.460 1.00 32.71 378 GLN B O 1
ATOM 5973 N N . LEU B 1 400 ? -16.229 49.549 39.627 1.00 33.58 379 LEU B N 1
ATOM 5974 C CA . LEU B 1 400 ? -16.742 50.204 40.847 1.00 35.24 379 LEU B CA 1
ATOM 5975 C C . LEU B 1 400 ? -18.293 50.184 40.934 1.00 36.46 379 LEU B C 1
ATOM 5976 O O . LEU B 1 400 ? -18.872 50.755 41.854 1.00 36.71 379 LEU B O 1
ATOM 5981 N N . GLY B 1 401 ? -18.946 49.533 39.972 1.00 37.19 380 GLY B N 1
ATOM 5982 C CA . GLY B 1 401 ? -20.401 49.373 39.993 1.00 38.51 380 GLY B CA 1
ATOM 5983 C C . GLY B 1 401 ? -21.167 50.576 39.470 1.00 38.94 380 GLY B C 1
ATOM 5984 O O . GLY B 1 401 ? -22.376 50.659 39.643 1.00 39.29 380 GLY B O 1
ATOM 5985 N N . GLY B 1 402 ? -20.465 51.507 38.834 1.00 38.63 381 GLY B N 1
ATOM 5986 C CA . GLY B 1 402 ? -21.106 52.616 38.146 1.00 38.85 381 GLY B CA 1
ATOM 5987 C C . GLY B 1 402 ? -21.431 52.251 36.710 1.00 39.15 381 GLY B C 1
ATOM 5988 O O . GLY B 1 402 ? -21.166 51.136 36.273 1.00 38.97 381 GLY B O 1
ATOM 5989 N N . GLU B 1 403 ? -21.994 53.200 35.976 1.00 40.43 382 GLU B N 1
ATOM 5990 C CA . GLU B 1 403 ? -22.362 52.974 34.578 1.00 40.97 382 GLU B CA 1
ATOM 5991 C C . GLU B 1 403 ? -21.957 54.188 33.745 1.00 40.69 382 GLU B C 1
ATOM 5992 O O . GLU B 1 403 ? -22.478 55.293 33.933 1.00 40.44 382 GLU B O 1
ATOM 5998 N N . PRO B 1 404 ? -20.969 53.997 32.852 1.00 40.73 383 PRO B N 1
ATOM 5999 C CA . PRO B 1 404 ? -20.497 55.085 32.008 1.00 41.44 383 PRO B CA 1
ATOM 6000 C C . PRO B 1 404 ? -21.649 55.645 31.159 1.00 42.03 383 PRO B C 1
ATOM 6001 O O . PRO B 1 404 ? -22.551 54.907 30.780 1.00 41.23 383 PRO B O 1
ATOM 6005 N N . GLN B 1 405 ? -21.621 56.932 30.864 1.00 43.31 384 GLN B N 1
ATOM 6006 C CA . GLN B 1 405 ? -22.618 57.445 29.929 1.00 45.15 384 GLN B CA 1
ATOM 6007 C C . GLN B 1 405 ? -22.111 58.370 28.856 1.00 44.93 384 GLN B C 1
ATOM 6008 O O . GLN B 1 405 ? -20.995 58.882 28.934 1.00 44.66 384 GLN B O 1
ATOM 6014 N N . GLY B 1 406 ? -22.967 58.572 27.856 1.00 45.24 385 GLY B N 1
ATOM 6015 C CA . GLY B 1 406 ? -22.655 59.435 26.733 1.00 45.65 385 GLY B CA 1
ATOM 6016 C C . GLY B 1 406 ? -21.449 58.909 25.991 1.00 45.61 385 GLY B C 1
ATOM 6017 O O . GLY B 1 406 ? -21.402 57.719 25.649 1.00 44.79 385 GLY B O 1
ATOM 6044 N N . ARG B 1 409 ? -19.212 55.712 26.748 1.00 40.51 388 ARG B N 1
ATOM 6045 C CA . ARG B 1 409 ? -19.600 54.387 26.317 1.00 38.32 388 ARG B CA 1
ATOM 6046 C C . ARG B 1 409 ? -19.086 54.077 24.905 1.00 37.33 388 ARG B C 1
ATOM 6047 O O . ARG B 1 409 ? -19.314 52.988 24.397 1.00 37.44 388 ARG B O 1
ATOM 6055 N N . ALA B 1 410 ? -18.421 55.030 24.264 1.00 36.05 389 ALA B N 1
ATOM 6056 C CA . ALA B 1 410 ? -18.000 54.870 22.870 1.00 35.14 389 ALA B CA 1
ATOM 6057 C C . ALA B 1 410 ? -16.962 53.738 22.669 1.00 35.06 389 ALA B C 1
ATOM 6058 O O . ALA B 1 410 ? -16.083 53.543 23.510 1.00 33.22 389 ALA B O 1
ATOM 6068 N N . ILE B 1 412 ? -17.100 50.529 22.833 1.00 33.10 391 ILE B N 1
ATOM 6069 C CA . ILE B 1 412 ? -17.274 49.345 23.651 1.00 31.68 391 ILE B CA 1
ATOM 6070 C C . ILE B 1 412 ? -18.529 48.582 23.157 1.00 32.09 391 ILE B C 1
ATOM 6071 O O . ILE B 1 412 ? -18.482 47.335 23.037 1.00 32.70 391 ILE B O 1
#

CATH classification: 1.10.540.10 (+2 more: 2.40.110.10, 1.20.140.10)

Radius of gyration: 29.52 Å; Cα contacts (8 Å, |Δi|>4): 1495; chains: 2; bounding box: 98×72×58 Å

Nearest PDB structures (foldseek):
  2or0-assembly1_A  TM=1.003E+00  e=6.744E-57  Rhodococcus jostii RHA1
  2or0-assembly2_B  TM=9.775E-01  e=3.377E-53  Rhodococcus jostii RHA1
  2rfq-assembly1_D  TM=9.347E-01  e=6.787E-30  Rhodococcus jostii RHA1
  8cda-assembly2_G  TM=8.139E-01  e=5.897E-15  Mycobacteroides abscessus ATCC 19977
  8cda-assembly2_H  TM=8.085E-01  e=6.776E-15  Mycobacteroides abscessus ATCC 19977

Organism: Rhodococcus jostii (strain RHA1) (NCBI:txid101510)